Protein AF-A0A2E6Y860-F1 (afdb_monomer)

Radius of gyration: 47.61 Å; Cα contacts (8 Å, |Δi|>4): 2397; chains: 1; bounding box: 131×90×155 Å

Foldseek 3Di:
DPDPDPLDPDAQKDDKDFAPQPFQKDDLDPAKDQDQVQKWKWKFAQPRPDTDTDPQWGKDFPDPPDRIGTIMIGGVDRDGRRMIMMMHTHQDPDDDDDPDDDDDDDPVVVVVVVSSVVVNVVVVVVVVVVVVVPPDDDDDDPPPDDADPAPDPVQQVQFDWDADPVRHTHTHHPPDPVVVVRVFWDWDAPPVNPDTDTDGPVVVVVVVVVVVPPDDDPDPQPDQLEAQEPVRQQAHDHDPPDFKHWYCFHHGRPLPLIFIWGWDDDEDQLWHAHPNRTTTHTDDQEDELRSQPFNLAQPDASQRSVQSQQVVFAHYEYEFGAHEHEELGAHEHFFQHAYEYAAPRREDEDQHYDAALLVQLHANYEHAWDKADWWFFPFKQAFQFQKTFTQCPPDDAFWKKKWWFQDALADPPDSQGATAIAIWTFHADPDRGMTGTPGGHRHMDGVVRRITMMTIRARENAHYERYEYHANADDDWDPRAWHRHYEYASHEHHEYESYEFERGFEEGYEYHQYEAYEAYQYEYDHDDADDPPDDPPDDDPPVNVPTTGHQEHYEYEQHYEQAEYENYEEEEEAEPYEYDYDPDPSNVPADPPDDRGHAAYANYEYELYEYERHLAEHEEYAARYAHYEYYLYEYYYYNAEPYEYAYEHYEYYNYEYEHHQEDYEYEEAYENYYYYQYEYEQYQEDYHYDYAAPHEYAEYAYEPYEYEAHAAAAHEHAPPHYAYPYEYHAYQYEAEQHEHPDAHENAEYYDEEAYYEHENYEYYNYPDYENYEYEAAYAEYEHEAYEYEDDAEHYEHYDHHHAYYEDYYDYDDDHDHDYHDPHPDYDHDDPPDDDPDQDDPDGDDDDDDPDPDDPDDRDDDDPVPDDDDDFDPDPPPDDWTWDFDDDPNFTAWIQTNQRKIFGDHDDPLPTCWTDDVPDIDRSDADDQPDQQRADDQQDWGDDPFWIWGQNHGSGIDIDTDDDD

Nearest PDB structures (foldseek):
  7w1d-assembly1_C  TM=6.823E-01  e=3.992E-18  Klebsiella phage NTUH-K2044-K1-1
  4ru4-assembly1_C  TM=7.202E-01  e=1.756E-15  Pseudomonas phage LKA1
  5w6p-assembly1_A  TM=3.752E-01  e=3.071E-05  Kuttervirus CBA120
  4mxn-assembly2_B  TM=6.311E-01  e=2.311E-02  Parabacteroides merdae ATCC 43184
  4mxn-assembly4_D  TM=6.397E-01  e=6.469E-02  Parabacteroides merdae ATCC 43184

pLDDT: mean 77.45, std 19.47, range [29.36, 98.88]

Solvent-accessible surface area (backbone atoms only — not comparable to full-atom values): 50973 Å² total; per-residue (Å²): 131,80,69,92,75,67,85,71,95,67,72,62,50,55,67,85,37,70,39,82,48,71,60,38,70,49,67,71,42,99,47,68,42,71,52,59,89,38,56,43,40,29,40,30,53,74,85,53,92,59,78,37,82,50,80,64,52,49,59,40,54,79,47,85,87,49,69,71,26,37,32,33,41,31,40,82,55,64,48,57,50,70,20,35,37,31,45,36,61,54,90,80,91,84,76,86,77,84,90,78,82,94,75,78,84,55,63,69,60,51,52,51,52,52,52,52,54,56,50,53,56,52,54,51,49,50,48,52,49,54,54,62,70,66,72,79,81,78,88,85,68,65,95,89,61,88,70,61,75,69,58,54,76,81,67,35,60,93,34,45,84,44,62,48,101,86,68,38,53,39,56,35,57,78,89,38,76,70,50,51,55,64,75,52,45,48,83,39,63,42,101,81,69,79,45,81,40,78,35,41,75,68,55,52,51,50,55,59,55,50,66,75,73,67,79,76,92,76,67,97,79,80,80,79,51,63,27,55,17,47,64,54,44,32,68,34,70,67,60,88,88,59,60,55,39,35,27,46,3,29,89,40,69,73,62,69,10,38,46,45,26,31,65,44,94,53,82,43,81,65,30,45,56,25,63,70,69,49,23,28,26,61,61,57,80,67,42,39,34,21,48,44,63,22,75,37,74,55,80,56,74,19,45,68,15,46,47,50,44,44,67,67,32,37,51,33,36,41,66,72,26,32,34,19,29,44,50,80,64,64,40,67,54,46,53,51,17,34,42,38,38,39,57,86,40,12,30,48,30,34,55,72,35,50,79,39,29,49,79,71,26,42,38,40,33,28,35,76,33,47,72,53,72,76,42,58,40,77,48,65,33,50,52,62,38,36,64,42,40,25,73,35,88,90,64,52,66,71,39,40,31,38,44,34,35,74,47,57,71,39,88,57,91,56,100,80,37,38,24,37,26,47,73,42,34,31,61,40,71,76,47,71,51,27,35,30,39,68,53,57,34,90,53,68,41,39,51,93,38,60,17,26,37,25,45,45,56,52,37,32,49,34,36,41,32,11,40,21,39,33,33,59,41,81,88,72,85,57,89,72,55,38,34,26,34,40,31,33,31,32,24,28,48,37,37,42,31,43,27,35,37,36,24,29,29,28,30,30,35,37,37,29,31,23,41,40,37,38,41,33,48,29,41,35,38,34,89,68,62,74,80,85,74,88,52,97,88,68,82,79,59,71,83,62,76,75,52,86,51,21,53,24,40,34,34,38,16,35,22,18,31,53,32,38,38,32,52,29,37,29,38,26,24,28,17,34,34,30,34,36,66,75,93,64,62,54,65,85,76,42,56,96,84,60,92,63,80,56,12,30,24,29,50,34,37,39,32,54,26,40,26,28,51,11,58,30,27,24,33,33,25,40,66,23,33,32,48,33,37,38,32,48,26,37,16,42,34,23,59,46,11,18,32,30,53,12,24,33,42,34,37,36,34,46,26,38,19,34,48,14,47,18,21,33,30,34,27,52,45,41,21,45,35,38,42,33,48,25,37,25,34,54,16,30,18,44,29,41,33,47,47,40,68,79,37,59,32,38,35,36,40,40,30,54,25,46,35,37,40,19,66,54,18,22,40,34,41,39,34,81,41,30,53,36,80,32,41,41,40,41,32,44,29,38,40,35,39,27,24,24,62,80,86,29,18,46,34,28,41,35,36,41,34,44,36,40,38,43,30,44,28,37,37,34,56,32,50,75,27,31,48,30,35,38,38,39,44,26,45,28,41,39,38,37,58,27,38,51,33,64,57,69,37,63,46,41,43,48,61,54,46,44,77,45,47,43,51,40,65,52,76,55,82,99,61,80,84,59,84,52,63,77,50,86,46,84,53,78,67,64,85,76,91,66,78,91,80,77,79,63,103,82,54,79,88,82,90,76,70,88,75,86,90,66,100,66,79,81,79,89,86,56,98,84,78,67,86,86,86,87,76,72,83,65,97,74,90,65,82,80,46,60,56,71,46,65,57,96,89,41,49,48,38,34,37,44,72,87,70,34,48,40,35,58,47,93,51,96,89,58,34,67,37,42,45,54,92,97,43,76,45,65,65,75,70,46,76,71,91,43,55,65,33,92,43,52,58,74,43,74,36,31,55,98,49,32,43,35,37,16,78,38,74,26,32,45,47,72,44,79,58,73,90,131

Secondary structure (DSSP, 8-state):
---SS----S-SBPPPEE--SS-SEE---SSEES-GGGEEEEEE-TT-SS-EEE-SEEEEESSTT-SSEEEEEEESSPPPTT-EEEEEEPP---------SSS---HHHHHHHHHHHHHHHHHHHHHHHHHHHHTTS-PPPPTT--PPPPPPTTTTTT-EEEE-TTS-EEEEPTTSHHHHHHHT-EEEE-TTSSSEEEE-HHHHHHHHHHTTSSS----S-S---EESSHHHHHHS---TT--EEEES-SSSTTSS---EEEEESS--TT-EE-TTS-EEEE--SSB-GGGGT---BSSS--HHHHHHHHHT-SEEE--SEEEE--SS--EEPPTT-EEE--TTTEEEE-TT-SS-GGGGTS-SEEEE-EE---EEBSS-B-TT--EEEB--TT--TT-EEEEEEEEESS--SSTTSPEEEEEEEEEEEEETTEEEESS--SS-B-GGGT-EEEEEE-EEEEEEESPEEE-----SSSS----EEEEEESEEEEEEES-EEES-SSEEEEEES-EEEEEES-EEE-S----S---TTS---TTTTTS-S-SEEEEEESS-EEEEEES-EEESSSEEEEE----S-SSSSS-TTTTS----EEEEEEES-EEEEESSEEEE-TTSEEEEEEES-EEEEESSEEEE--SEEEEEES-EEES-SEEEEEEES-EEEEEES-EEEEESEEEEEEEPTT--B--EEEES-EEEEESS-SEEEE-TTS-B-SEEEEES-EEES----TT--SEEEES-EEEEEEES-EEE---SSEEEEEES-EEEEEEEEEEEES-SEEEEEES---S-EEEEEEEESSS----EE--S-EEE--SS-------STT----------SSS-------TTS---------SSSSS---EEEEETTEEEEEE-TT--EEES-SSTT--SEEEETTEEE-SS----SSTTSS--TT-EEE-SSEEEEEEETTEEEEEE----

Structure (mmCIF, N/CA/C/O backbone):
data_AF-A0A2E6Y860-F1
#
_entry.id   AF-A0A2E6Y860-F1
#
loop_
_atom_site.group_PDB
_atom_site.id
_atom_site.type_symbol
_atom_site.label_atom_id
_atom_site.label_alt_id
_atom_site.label_comp_id
_atom_site.label_asym_id
_atom_site.label_entity_id
_atom_site.label_seq_id
_atom_site.pdbx_PDB_ins_code
_atom_site.Cartn_x
_atom_site.Cartn_y
_atom_site.Cartn_z
_atom_site.occupancy
_atom_site.B_iso_or_equiv
_atom_site.auth_seq_id
_atom_site.auth_comp_id
_atom_site.auth_asym_id
_atom_site.auth_atom_id
_atom_site.pdbx_PDB_model_num
ATOM 1 N N . MET A 1 1 ? 26.957 -31.199 25.209 1.00 36.88 1 MET A N 1
ATOM 2 C CA . MET A 1 1 ? 26.259 -31.904 24.118 1.00 36.88 1 MET A CA 1
ATOM 3 C C . MET A 1 1 ? 27.244 -32.053 22.981 1.00 36.88 1 MET A C 1
ATOM 5 O O . MET A 1 1 ? 27.663 -31.054 22.415 1.00 36.88 1 MET A O 1
ATOM 9 N N . THR A 1 2 ? 27.710 -33.272 22.738 1.00 39.69 2 THR A N 1
ATOM 10 C CA . THR A 1 2 ? 28.396 -33.634 21.495 1.00 39.69 2 THR A CA 1
ATOM 11 C C . THR A 1 2 ? 27.414 -33.408 20.350 1.00 39.69 2 THR A C 1
ATOM 13 O O . THR A 1 2 ? 26.284 -33.883 20.440 1.00 39.69 2 THR A O 1
ATOM 16 N N . LEU A 1 3 ? 27.805 -32.630 19.336 1.00 44.34 3 LEU A N 1
ATOM 17 C CA . LEU A 1 3 ? 27.002 -32.437 18.123 1.00 44.34 3 LEU A CA 1
ATOM 18 C C . LEU A 1 3 ? 26.562 -33.820 17.608 1.00 44.34 3 LEU A C 1
ATOM 20 O O . LEU A 1 3 ? 27.441 -34.663 17.427 1.00 44.34 3 LEU A O 1
ATOM 24 N N . PRO A 1 4 ? 25.258 -34.083 17.407 1.00 50.28 4 PRO A N 1
ATOM 25 C CA . PRO A 1 4 ? 24.803 -35.382 16.911 1.00 50.28 4 PRO A CA 1
ATOM 26 C C . PRO A 1 4 ? 25.264 -35.637 15.466 1.00 50.28 4 PRO A C 1
ATOM 28 O O . PRO A 1 4 ? 25.471 -36.785 15.090 1.00 50.28 4 PRO A O 1
ATOM 31 N N . TYR A 1 5 ? 25.523 -34.574 14.692 1.00 54.94 5 TYR A N 1
ATOM 32 C CA . TYR A 1 5 ? 25.984 -34.641 13.301 1.00 54.94 5 TYR A CA 1
ATOM 33 C C . TYR A 1 5 ? 27.149 -33.662 13.057 1.00 54.94 5 TYR A C 1
ATOM 35 O O . TYR A 1 5 ? 26.972 -32.620 12.428 1.00 54.94 5 TYR A O 1
ATOM 43 N N . PRO A 1 6 ? 28.354 -33.920 13.596 1.00 53.78 6 PRO A N 1
ATOM 44 C CA . PRO A 1 6 ? 29.487 -33.027 13.395 1.00 53.78 6 PRO A CA 1
ATOM 45 C C . PRO A 1 6 ? 29.866 -33.013 11.910 1.00 53.78 6 PRO A C 1
ATOM 47 O O . PRO A 1 6 ? 30.127 -34.070 11.342 1.00 53.78 6 PRO A O 1
ATOM 50 N N . LEU A 1 7 ? 29.922 -31.825 11.297 1.00 47.38 7 LEU A N 1
ATOM 51 C CA . LEU A 1 7 ? 30.423 -31.632 9.931 1.00 47.38 7 LEU A CA 1
ATOM 52 C C . LEU A 1 7 ? 31.864 -32.174 9.838 1.00 47.38 7 LEU A C 1
ATOM 54 O O . LEU A 1 7 ? 32.784 -31.524 10.353 1.00 47.38 7 LEU A O 1
ATOM 58 N N . PRO A 1 8 ? 32.100 -33.345 9.221 1.00 53.38 8 PRO A N 1
ATOM 59 C CA . PRO A 1 8 ? 33.431 -33.916 9.172 1.00 53.38 8 PRO A CA 1
ATOM 60 C C . PRO A 1 8 ? 34.262 -33.175 8.117 1.00 53.38 8 PRO A C 1
ATOM 62 O O . PRO A 1 8 ? 33.776 -32.836 7.043 1.00 53.38 8 PRO A O 1
ATOM 65 N N . ARG A 1 9 ? 35.538 -32.906 8.418 1.00 50.25 9 ARG A N 1
ATOM 66 C CA . ARG A 1 9 ? 36.489 -32.227 7.509 1.00 50.25 9 ARG A CA 1
ATOM 67 C C . ARG A 1 9 ? 37.052 -33.148 6.410 1.00 50.25 9 ARG A C 1
ATOM 69 O O . ARG A 1 9 ? 38.095 -32.846 5.835 1.00 50.25 9 ARG A O 1
ATOM 76 N N . GLU A 1 10 ? 36.419 -34.288 6.169 1.00 58.78 10 GLU A N 1
ATOM 77 C CA . GLU A 1 10 ? 36.909 -35.331 5.267 1.00 58.78 10 GLU A CA 1
ATOM 78 C C . GLU A 1 10 ? 36.395 -35.150 3.834 1.00 58.78 10 GLU A C 1
ATOM 80 O O . GLU A 1 10 ? 35.356 -34.539 3.589 1.00 58.78 10 GLU A O 1
ATOM 85 N N . THR A 1 11 ? 37.149 -35.656 2.862 1.00 59.09 11 THR A N 1
ATOM 86 C CA . THR A 1 11 ? 36.791 -35.584 1.442 1.00 59.09 11 THR A CA 1
ATOM 87 C C . THR A 1 11 ? 35.692 -36.610 1.141 1.00 59.09 11 THR A C 1
ATOM 89 O O . THR A 1 11 ? 35.906 -37.804 1.335 1.00 59.09 11 THR A O 1
ATOM 92 N N . ARG A 1 12 ? 34.515 -36.174 0.664 1.00 71.81 12 ARG A N 1
ATOM 93 C CA . ARG A 1 12 ? 33.338 -37.037 0.390 1.00 71.81 12 ARG A CA 1
ATOM 94 C C . ARG A 1 12 ? 33.408 -37.731 -0.978 1.00 71.81 12 ARG A C 1
ATOM 96 O O . ARG A 1 12 ? 32.459 -37.734 -1.761 1.00 71.81 12 ARG A O 1
ATOM 103 N N . SER A 1 13 ? 34.580 -38.272 -1.279 1.00 77.19 13 SER A N 1
ATOM 104 C CA . SER A 1 13 ? 34.867 -39.031 -2.491 1.00 77.19 13 SER A CA 1
ATOM 105 C C . SER A 1 13 ? 36.039 -39.963 -2.243 1.00 77.19 13 SER A C 1
ATOM 107 O O . SER A 1 13 ? 36.994 -39.588 -1.558 1.00 77.19 13 SER A O 1
ATOM 109 N N . THR A 1 14 ? 36.037 -41.129 -2.872 1.00 81.38 14 THR A N 1
ATOM 110 C CA . THR A 1 14 ? 37.250 -41.941 -2.964 1.00 81.38 14 THR A CA 1
ATOM 111 C C . THR A 1 14 ? 38.114 -41.459 -4.127 1.00 81.38 14 THR A C 1
ATOM 113 O O . THR A 1 14 ? 37.603 -40.986 -5.139 1.00 81.38 14 THR A O 1
ATOM 116 N N . GLY A 1 15 ? 39.434 -41.631 -4.026 1.00 80.25 15 GLY A N 1
ATOM 117 C CA . GLY A 1 15 ? 40.261 -41.703 -5.235 1.00 80.25 15 GLY A CA 1
ATOM 118 C C . GLY A 1 15 ? 39.976 -43.000 -6.016 1.00 80.25 15 GLY A C 1
ATOM 119 O O . GLY A 1 15 ? 39.279 -43.875 -5.485 1.00 80.25 15 GLY A O 1
ATOM 120 N N . PRO A 1 16 ? 40.545 -43.169 -7.223 1.00 84.44 16 PRO A N 1
ATOM 121 C CA . PRO A 1 16 ? 40.413 -44.396 -8.010 1.00 84.44 16 PRO A CA 1
ATOM 122 C C . PRO A 1 16 ? 40.828 -45.639 -7.213 1.00 84.44 16 PRO A C 1
ATOM 124 O O . PRO A 1 16 ? 41.957 -45.718 -6.727 1.00 84.44 16 PRO A O 1
ATOM 127 N N . GLN A 1 17 ? 39.925 -46.606 -7.080 1.00 86.94 17 GLN A N 1
ATOM 128 C CA . GLN A 1 17 ? 40.164 -47.909 -6.461 1.00 86.94 17 GLN A CA 1
ATOM 129 C C . GLN A 1 17 ? 40.222 -48.979 -7.549 1.00 86.94 17 GLN A C 1
ATOM 131 O O . GLN A 1 17 ? 39.435 -48.948 -8.490 1.00 86.94 17 GLN A O 1
ATOM 136 N N . ALA A 1 18 ? 41.152 -49.925 -7.449 1.00 86.81 18 ALA A N 1
ATOM 137 C CA . ALA A 1 18 ? 41.186 -51.066 -8.360 1.00 86.81 18 ALA A CA 1
ATOM 138 C C . ALA A 1 18 ? 40.175 -52.129 -7.916 1.00 86.81 18 ALA A C 1
ATOM 140 O O . ALA A 1 18 ? 40.042 -52.386 -6.718 1.00 86.81 18 ALA A O 1
ATOM 141 N N . PHE A 1 19 ? 39.507 -52.779 -8.870 1.00 90.06 19 PHE A N 1
ATOM 142 C CA . PHE A 1 19 ? 38.814 -54.031 -8.570 1.00 90.06 19 PHE A CA 1
ATOM 143 C C . PHE A 1 19 ? 39.838 -55.129 -8.255 1.00 90.06 19 PHE A C 1
ATOM 145 O O . PHE A 1 19 ? 40.944 -55.141 -8.793 1.00 90.06 19 PHE A O 1
ATOM 152 N N . ASP A 1 20 ? 39.470 -56.082 -7.405 1.00 86.88 20 ASP A N 1
ATOM 153 C CA . ASP A 1 20 ? 40.316 -57.234 -7.067 1.00 86.88 20 ASP A CA 1
ATOM 154 C C . ASP A 1 20 ? 40.113 -58.427 -8.023 1.00 86.88 20 ASP A C 1
ATOM 156 O O . ASP A 1 20 ? 40.848 -59.412 -7.957 1.00 86.88 20 ASP A O 1
ATOM 160 N N . GLY A 1 21 ? 39.139 -58.339 -8.937 1.00 84.19 21 GLY A N 1
ATOM 161 C CA . GLY A 1 21 ? 38.793 -59.410 -9.869 1.00 84.19 21 GLY A CA 1
ATOM 162 C C . GLY A 1 21 ? 37.971 -60.547 -9.260 1.00 84.19 21 GLY A C 1
ATOM 163 O O . GLY A 1 21 ? 37.793 -61.559 -9.938 1.00 84.19 21 GLY A O 1
ATOM 164 N N . VAL A 1 22 ? 37.504 -60.420 -8.008 1.00 84.88 22 VAL A N 1
ATOM 165 C CA . VAL A 1 22 ? 36.817 -61.502 -7.274 1.00 84.88 22 VAL A CA 1
ATOM 166 C C . VAL A 1 22 ? 35.608 -61.010 -6.466 1.00 84.88 22 VAL A C 1
ATOM 168 O O . VAL A 1 22 ? 34.589 -61.698 -6.431 1.00 84.88 22 VAL A O 1
ATOM 171 N N . SER A 1 23 ? 35.693 -59.846 -5.824 1.00 88.75 23 SER A N 1
ATOM 172 C CA . SER A 1 23 ? 34.652 -59.300 -4.951 1.00 88.75 23 SER A CA 1
ATOM 173 C C . SER A 1 23 ? 33.637 -58.460 -5.725 1.00 88.75 23 SER A C 1
ATOM 175 O O . SER A 1 23 ? 33.956 -57.830 -6.734 1.00 88.75 23 SER A O 1
ATOM 177 N N . VAL A 1 24 ? 32.403 -58.429 -5.218 1.00 90.12 24 VAL A N 1
ATOM 178 C CA . VAL A 1 24 ? 31.334 -57.550 -5.719 1.00 90.12 24 VAL A CA 1
ATOM 179 C C . VAL A 1 24 ? 30.982 -56.430 -4.745 1.00 90.12 24 VAL A C 1
ATOM 181 O O . VAL A 1 24 ? 30.516 -55.390 -5.185 1.00 90.12 24 VAL A O 1
ATOM 184 N N . THR A 1 25 ? 31.242 -56.588 -3.445 1.00 91.75 25 THR A N 1
ATOM 185 C CA . THR A 1 25 ? 30.963 -55.566 -2.424 1.00 91.75 25 THR A CA 1
ATOM 186 C C . THR A 1 25 ? 32.250 -54.917 -1.941 1.00 91.75 25 THR A C 1
ATOM 188 O O . THR A 1 25 ? 33.203 -55.606 -1.582 1.00 91.75 25 THR A O 1
ATOM 191 N N . PHE A 1 26 ? 32.253 -53.589 -1.889 1.00 89.38 26 PHE A N 1
ATOM 192 C CA . PHE A 1 26 ? 33.386 -52.769 -1.491 1.00 89.38 26 PHE A CA 1
ATOM 193 C C . PHE A 1 26 ? 32.947 -51.700 -0.480 1.00 89.38 26 PHE A C 1
ATOM 195 O O . PHE A 1 26 ? 31.856 -51.139 -0.589 1.00 89.38 26 PHE A O 1
ATOM 202 N N . GLY A 1 27 ? 33.801 -51.418 0.505 1.00 87.50 27 GLY A N 1
ATOM 203 C CA . GLY A 1 27 ? 33.514 -50.528 1.636 1.00 87.50 27 GLY A CA 1
ATOM 204 C C . GLY A 1 27 ? 33.646 -51.243 2.996 1.00 87.50 27 GLY A C 1
ATOM 205 O O . GLY A 1 27 ? 34.166 -52.361 3.031 1.00 87.50 27 GLY A O 1
ATOM 206 N N . PRO A 1 28 ? 33.190 -50.628 4.105 1.00 88.06 28 PRO A N 1
ATOM 207 C CA . PRO A 1 28 ? 32.571 -49.304 4.164 1.00 88.06 28 PRO A CA 1
ATOM 208 C C . PRO A 1 28 ? 33.551 -48.184 3.789 1.00 88.06 28 PRO A C 1
ATOM 210 O O . PRO A 1 28 ? 34.741 -48.238 4.105 1.00 88.06 28 PRO A O 1
ATOM 213 N N . PHE A 1 29 ? 33.072 -47.179 3.058 1.00 85.31 29 PHE A N 1
ATOM 214 C CA . PHE A 1 29 ? 33.889 -46.032 2.656 1.00 85.31 29 PHE A CA 1
ATOM 215 C C . PHE A 1 29 ? 34.028 -45.032 3.800 1.00 85.31 29 PHE A C 1
ATOM 217 O O . PHE A 1 29 ? 33.135 -44.894 4.624 1.00 85.31 29 PHE A O 1
ATOM 224 N N . ALA A 1 30 ? 35.145 -44.303 3.838 1.00 78.38 30 ALA A N 1
ATOM 225 C CA . ALA A 1 30 ? 35.510 -43.456 4.975 1.00 78.38 30 ALA A CA 1
ATOM 226 C C . ALA A 1 30 ? 34.605 -42.229 5.201 1.00 78.38 30 ALA A C 1
ATOM 228 O O . ALA A 1 30 ? 34.785 -41.549 6.203 1.00 78.38 30 ALA A O 1
ATOM 229 N N . PHE A 1 31 ? 33.652 -41.938 4.308 1.00 74.62 31 PHE A N 1
ATOM 230 C CA . PHE A 1 31 ? 32.696 -40.842 4.469 1.00 74.62 31 PHE A CA 1
ATOM 231 C C . PHE A 1 31 ? 31.276 -41.378 4.679 1.00 74.62 31 PHE A C 1
ATOM 233 O O . PHE A 1 31 ? 30.880 -42.390 4.099 1.00 74.62 31 PHE A O 1
ATOM 240 N N . ARG A 1 32 ? 30.499 -40.669 5.501 1.00 78.19 32 ARG A N 1
ATOM 241 C CA . ARG A 1 32 ? 29.110 -41.026 5.831 1.00 78.19 32 ARG A CA 1
ATOM 242 C C . ARG A 1 32 ? 28.101 -40.374 4.885 1.00 78.19 32 ARG A C 1
ATOM 244 O O . ARG A 1 32 ? 28.359 -39.309 4.308 1.00 78.19 32 ARG A O 1
ATOM 251 N N . ILE A 1 33 ? 26.931 -40.989 4.753 1.00 77.06 33 ILE A N 1
ATOM 252 C CA . ILE A 1 33 ? 25.824 -40.582 3.885 1.00 77.06 33 ILE A CA 1
ATOM 253 C C . ILE A 1 33 ? 24.498 -40.556 4.654 1.00 77.06 33 ILE A C 1
ATOM 255 O O . ILE A 1 33 ? 24.298 -41.301 5.613 1.00 77.06 33 ILE A O 1
ATOM 259 N N . PHE A 1 34 ? 23.586 -39.681 4.229 1.00 74.25 34 PHE A N 1
ATOM 260 C CA . PHE A 1 34 ? 22.225 -39.624 4.773 1.00 74.25 34 PHE A CA 1
ATOM 261 C C . PHE A 1 34 ? 21.264 -40.530 3.999 1.00 74.25 34 PHE A C 1
ATOM 263 O O . PHE A 1 34 ? 20.412 -41.173 4.610 1.00 74.25 34 PHE A O 1
ATOM 270 N N . ASP A 1 35 ? 21.418 -40.607 2.677 1.00 74.25 35 ASP A N 1
ATOM 271 C CA . ASP A 1 35 ? 20.619 -41.444 1.785 1.00 74.25 35 ASP A CA 1
ATOM 272 C C . ASP A 1 35 ? 21.545 -42.176 0.800 1.00 74.25 35 ASP A C 1
ATOM 274 O O . ASP A 1 35 ? 22.510 -41.609 0.288 1.00 74.25 35 ASP A O 1
ATOM 278 N N . THR A 1 36 ? 21.250 -43.445 0.528 1.00 81.00 36 THR A N 1
ATOM 279 C CA . THR A 1 36 ? 21.927 -44.262 -0.491 1.00 81.00 36 THR A CA 1
ATOM 280 C C . THR A 1 36 ? 21.807 -43.674 -1.900 1.00 81.00 36 THR A C 1
ATOM 282 O O . THR A 1 36 ? 22.687 -43.901 -2.725 1.00 81.00 36 THR A O 1
ATOM 285 N N . ALA A 1 37 ? 20.768 -42.872 -2.166 1.00 75.81 37 ALA A N 1
ATOM 286 C CA . ALA A 1 37 ? 20.574 -42.158 -3.431 1.00 75.81 37 ALA A CA 1
ATOM 287 C C . ALA A 1 37 ? 21.548 -40.976 -3.643 1.00 75.81 37 ALA A C 1
ATOM 289 O O . ALA A 1 37 ? 21.603 -40.412 -4.740 1.00 75.81 37 ALA A O 1
ATOM 290 N N . ASP A 1 38 ? 22.316 -40.605 -2.613 1.00 73.50 38 ASP A N 1
ATOM 291 C CA . ASP A 1 38 ? 23.298 -39.516 -2.658 1.00 73.50 38 ASP A CA 1
ATOM 292 C C . ASP A 1 38 ? 24.702 -40.000 -3.052 1.00 73.50 38 ASP A C 1
ATOM 294 O O . ASP A 1 38 ? 25.668 -39.244 -2.950 1.00 73.50 38 ASP A O 1
ATOM 298 N N . VAL A 1 39 ? 24.841 -41.249 -3.498 1.00 82.31 39 VAL A N 1
ATOM 299 C CA . VAL A 1 39 ? 26.116 -41.847 -3.900 1.00 82.31 39 VAL A CA 1
ATOM 300 C C . VAL A 1 39 ? 26.105 -42.143 -5.396 1.00 82.31 39 VAL A C 1
ATOM 302 O O . VAL A 1 39 ? 25.250 -42.866 -5.892 1.00 82.31 39 VAL A O 1
ATOM 305 N N . ILE A 1 40 ? 27.085 -41.595 -6.110 1.00 84.94 40 ILE A N 1
ATOM 306 C CA . ILE A 1 40 ? 27.407 -41.939 -7.495 1.00 84.94 40 ILE A CA 1
ATOM 307 C C . ILE A 1 40 ? 28.608 -42.871 -7.469 1.00 84.94 40 ILE A C 1
ATOM 309 O O . ILE A 1 40 ? 29.619 -42.582 -6.827 1.00 84.94 40 ILE A O 1
ATOM 313 N N . VAL A 1 41 ? 28.522 -43.967 -8.210 1.00 88.81 41 VAL A N 1
ATOM 314 C CA . VAL A 1 41 ? 29.658 -44.852 -8.441 1.00 88.81 41 VAL A CA 1
ATOM 315 C C . VAL A 1 41 ? 30.050 -44.729 -9.896 1.00 88.81 41 VAL A C 1
ATOM 317 O O . VAL A 1 41 ? 29.219 -44.864 -10.788 1.00 88.81 41 VAL A O 1
ATOM 320 N N . GLN A 1 42 ? 31.326 -44.466 -10.129 1.00 90.62 42 GLN A N 1
ATOM 321 C CA . GLN A 1 42 ? 31.889 -44.425 -11.464 1.00 90.62 42 GLN A CA 1
ATOM 322 C C . GLN A 1 42 ? 32.818 -45.606 -11.670 1.00 90.62 42 GLN A C 1
ATOM 324 O O . GLN A 1 42 ? 33.566 -45.967 -10.763 1.00 90.62 42 GLN A O 1
ATOM 329 N N . VAL A 1 43 ? 32.804 -46.174 -12.870 1.00 88.81 43 VAL A N 1
ATOM 330 C CA . VAL A 1 43 ? 33.697 -47.254 -13.290 1.00 88.81 43 VAL A CA 1
ATOM 331 C C . VAL A 1 43 ? 34.473 -46.820 -14.525 1.00 88.81 43 VAL A C 1
ATOM 333 O O . VAL A 1 43 ? 33.986 -46.059 -15.365 1.00 88.81 43 VAL A O 1
ATOM 336 N N . LYS A 1 44 ? 35.710 -47.300 -14.609 1.00 86.69 44 LYS A N 1
ATOM 337 C CA . LYS A 1 44 ? 36.603 -47.126 -15.746 1.00 86.69 44 LYS A CA 1
ATOM 338 C C . LYS A 1 44 ? 37.290 -48.451 -16.054 1.00 86.69 44 LYS A C 1
ATOM 340 O O . LYS A 1 44 ? 38.096 -48.931 -15.253 1.00 86.69 44 LYS A O 1
ATOM 345 N N . HIS A 1 45 ? 36.977 -49.061 -17.190 1.00 84.19 45 HIS A N 1
ATOM 346 C CA . HIS A 1 45 ? 37.627 -50.287 -17.635 1.00 84.19 45 HIS A CA 1
ATOM 347 C C . HIS A 1 45 ? 38.978 -50.002 -18.298 1.00 84.19 45 HIS A C 1
ATOM 349 O O . HIS A 1 45 ? 39.315 -48.877 -18.671 1.00 84.19 45 HIS A O 1
ATOM 355 N N . SER A 1 46 ? 39.796 -51.045 -18.425 1.00 76.38 46 SER A N 1
ATOM 356 C CA . SER A 1 46 ? 41.095 -50.946 -19.087 1.00 76.38 46 SER A CA 1
ATOM 357 C C . SER A 1 46 ? 40.922 -50.544 -20.552 1.00 76.38 46 SER A C 1
ATOM 359 O O . SER A 1 46 ? 40.356 -51.300 -21.338 1.00 76.38 46 SER A O 1
ATOM 361 N N . GLY A 1 47 ? 41.427 -49.363 -20.908 1.00 72.44 47 GLY A N 1
ATOM 362 C CA . GLY A 1 47 ? 41.285 -48.786 -22.247 1.00 72.44 47 GLY A CA 1
ATOM 363 C C . GLY A 1 47 ? 40.202 -47.712 -22.362 1.00 72.44 47 GLY A C 1
ATOM 364 O O . GLY A 1 47 ? 40.205 -46.988 -23.355 1.00 72.44 47 GLY A O 1
ATOM 365 N N . ASP A 1 48 ? 39.344 -47.539 -21.351 1.00 75.25 48 ASP A N 1
ATOM 366 C CA . ASP A 1 48 ? 38.373 -46.446 -21.341 1.00 75.25 48 ASP A CA 1
ATOM 367 C C . ASP A 1 48 ? 39.101 -45.105 -21.186 1.00 75.25 48 ASP A C 1
ATOM 369 O O . ASP A 1 48 ? 39.996 -44.944 -20.348 1.00 75.25 48 ASP A O 1
ATOM 373 N N . ALA A 1 49 ? 38.725 -44.119 -21.999 1.00 69.88 49 ALA A N 1
ATOM 374 C CA . ALA A 1 49 ? 39.314 -42.783 -21.931 1.00 69.88 49 ALA A CA 1
ATOM 375 C C . ALA A 1 49 ? 38.836 -42.021 -20.681 1.00 69.88 49 ALA A C 1
ATOM 377 O O . ALA A 1 49 ? 39.628 -41.335 -20.028 1.00 69.88 49 ALA A O 1
ATOM 378 N N . GLU A 1 50 ? 37.580 -42.223 -20.280 1.00 79.31 50 GLU A N 1
ATOM 379 C CA . GLU A 1 50 ? 36.884 -41.444 -19.252 1.00 79.31 50 GLU A CA 1
ATOM 380 C C . GLU A 1 50 ? 36.218 -42.338 -18.197 1.00 79.31 50 GLU A C 1
ATOM 382 O O . GLU A 1 50 ? 36.096 -43.547 -18.373 1.00 79.31 50 GLU A O 1
ATOM 387 N N . TRP A 1 51 ? 35.853 -41.738 -17.065 1.00 84.62 51 TRP A N 1
ATOM 388 C CA . TRP A 1 51 ? 35.029 -42.380 -16.043 1.00 84.62 51 TRP A CA 1
ATOM 389 C C . TRP A 1 51 ? 33.567 -42.350 -16.480 1.00 84.62 51 TRP A C 1
ATOM 391 O O . TRP A 1 51 ? 33.105 -41.327 -16.978 1.00 84.62 51 TRP A O 1
ATOM 401 N N . SER A 1 52 ? 32.842 -43.442 -16.258 1.00 83.81 52 SER A N 1
ATOM 402 C CA . SER A 1 52 ? 31.409 -43.525 -16.552 1.00 83.81 52 SER A CA 1
ATOM 403 C C . SER A 1 52 ? 30.618 -43.800 -15.281 1.00 83.81 52 SER A C 1
ATOM 405 O O . SER A 1 52 ? 31.014 -44.656 -14.490 1.00 83.81 52 SER A O 1
ATOM 407 N N . ASP A 1 53 ? 29.522 -43.070 -15.073 1.00 86.25 53 ASP A N 1
ATOM 408 C CA . ASP A 1 53 ? 28.558 -43.369 -14.012 1.00 86.25 53 ASP A CA 1
ATOM 409 C C . ASP A 1 53 ? 27.955 -44.754 -14.276 1.00 86.25 53 ASP A C 1
ATOM 411 O O . ASP A 1 53 ? 27.543 -45.056 -15.399 1.00 86.25 53 ASP A O 1
ATOM 415 N N . THR A 1 54 ? 27.904 -45.602 -13.251 1.00 82.12 54 THR A N 1
ATOM 416 C CA . THR A 1 54 ? 27.238 -46.902 -13.331 1.00 82.12 54 THR A CA 1
ATOM 417 C C . THR A 1 54 ? 26.073 -46.954 -12.355 1.00 82.12 54 THR A C 1
ATOM 419 O O . THR A 1 54 ? 26.220 -46.663 -11.170 1.00 82.12 54 THR A O 1
ATOM 422 N N . GLU A 1 55 ? 24.908 -47.349 -12.861 1.00 77.50 55 GLU A N 1
ATOM 423 C CA . GLU A 1 55 ? 23.738 -47.682 -12.041 1.00 77.50 55 GLU A CA 1
ATOM 424 C C . GLU A 1 55 ? 23.678 -49.182 -11.710 1.00 77.50 55 GLU A C 1
ATOM 426 O O . GLU A 1 55 ? 22.810 -49.605 -10.955 1.00 77.50 55 GLU A O 1
ATOM 431 N N . ALA A 1 56 ? 24.614 -49.991 -12.231 1.00 86.38 56 ALA A N 1
ATOM 432 C CA . ALA A 1 56 ? 24.717 -51.430 -11.962 1.00 86.38 56 ALA A CA 1
ATOM 433 C C . ALA A 1 56 ? 25.366 -51.716 -10.591 1.00 86.38 56 ALA A C 1
ATOM 435 O O . ALA A 1 56 ? 26.319 -52.497 -10.466 1.00 86.38 56 ALA A O 1
ATOM 436 N N . VAL A 1 57 ? 24.911 -50.980 -9.576 1.00 89.06 57 VAL A N 1
ATOM 437 C CA . VAL A 1 57 ? 25.391 -51.018 -8.200 1.00 89.06 57 VAL A CA 1
ATOM 438 C C . VAL A 1 57 ? 24.238 -50.823 -7.223 1.00 89.06 57 VAL A C 1
ATOM 440 O O . VAL A 1 57 ? 23.346 -50.004 -7.425 1.00 89.06 57 VAL A O 1
ATOM 443 N N . THR A 1 58 ? 24.304 -51.515 -6.095 1.00 91.94 58 THR A N 1
ATOM 444 C CA . THR A 1 58 ? 23.469 -51.268 -4.922 1.00 91.94 58 THR A CA 1
ATOM 445 C C . THR A 1 58 ? 24.312 -50.619 -3.831 1.00 91.94 58 THR A C 1
ATOM 447 O O . THR A 1 58 ? 25.318 -51.181 -3.394 1.00 91.94 58 THR A O 1
ATOM 450 N N . VAL A 1 59 ? 23.895 -49.441 -3.368 1.00 90.44 59 VAL A N 1
ATOM 451 C CA . VAL A 1 59 ? 24.506 -48.742 -2.229 1.00 90.44 59 VAL A CA 1
ATOM 452 C C . VAL A 1 59 ? 23.731 -49.106 -0.966 1.00 90.44 59 VAL A C 1
ATOM 454 O O . VAL A 1 59 ? 22.502 -49.120 -0.973 1.00 90.44 59 VAL A O 1
ATOM 457 N N . SER A 1 60 ? 24.421 -49.416 0.128 1.00 90.88 60 SER A N 1
ATOM 458 C CA . SER A 1 60 ? 23.788 -49.766 1.408 1.00 90.88 60 SER A CA 1
ATOM 459 C C . SER A 1 60 ? 24.490 -49.083 2.573 1.00 90.88 60 SER A C 1
ATOM 461 O O . SER A 1 60 ? 25.718 -48.982 2.575 1.00 90.88 60 SER A O 1
ATOM 463 N N . LYS A 1 61 ? 23.709 -48.620 3.555 1.00 89.44 61 LYS A N 1
ATOM 464 C CA . LYS A 1 61 ? 24.235 -48.169 4.850 1.00 89.44 61 LYS A CA 1
ATOM 465 C C . LYS A 1 61 ? 24.738 -49.358 5.665 1.00 89.44 61 LYS A C 1
ATOM 467 O O . LYS A 1 61 ? 24.270 -50.478 5.453 1.00 89.44 61 LYS A O 1
ATOM 472 N N . GLU A 1 62 ? 25.688 -49.114 6.557 1.00 86.38 62 GLU A N 1
ATOM 473 C CA . GLU A 1 62 ? 26.189 -50.130 7.484 1.00 86.38 62 GLU A CA 1
ATOM 474 C C . GLU A 1 62 ? 25.110 -50.495 8.522 1.00 86.38 62 GLU A C 1
ATOM 476 O O . GLU A 1 62 ? 24.868 -51.675 8.771 1.00 86.38 62 GLU A O 1
ATOM 481 N N . ASP A 1 63 ? 24.382 -49.491 9.011 1.00 83.38 63 ASP A N 1
ATOM 482 C CA . ASP A 1 63 ? 23.159 -49.587 9.798 1.00 83.38 63 ASP A CA 1
ATOM 483 C C . ASP A 1 63 ? 22.001 -48.852 9.075 1.00 83.38 63 ASP A C 1
ATOM 485 O O . ASP A 1 63 ? 22.014 -47.621 8.945 1.00 83.38 63 ASP A O 1
ATOM 489 N N . PRO A 1 64 ? 20.982 -49.576 8.568 1.00 77.94 64 PRO A N 1
ATOM 490 C CA . PRO A 1 64 ? 19.832 -48.977 7.888 1.00 77.94 64 PRO A CA 1
ATOM 491 C C . PRO A 1 64 ? 19.015 -48.016 8.760 1.00 77.94 64 PRO A C 1
ATOM 493 O O . PRO A 1 64 ? 18.350 -47.133 8.209 1.00 77.94 64 PRO A O 1
ATOM 496 N N . ASP A 1 65 ? 19.057 -48.188 10.084 1.00 74.69 65 ASP A N 1
ATOM 497 C CA . ASP A 1 65 ? 18.269 -47.410 11.040 1.00 74.69 65 ASP A CA 1
ATOM 498 C C . ASP A 1 65 ? 18.987 -46.113 11.468 1.00 74.69 65 ASP A C 1
ATOM 500 O O . ASP A 1 65 ? 18.354 -45.200 12.009 1.00 74.69 65 ASP A O 1
ATOM 504 N N . GLU A 1 66 ? 20.283 -45.971 11.164 1.00 76.31 66 GLU A N 1
ATOM 505 C CA . GLU A 1 66 ? 21.053 -44.760 11.447 1.00 76.31 66 GLU A CA 1
ATOM 506 C C . GLU A 1 66 ? 20.858 -43.675 10.376 1.00 76.31 66 GLU A C 1
ATOM 508 O O . GLU A 1 66 ? 20.990 -43.864 9.157 1.00 76.31 66 GLU A O 1
ATOM 513 N N . ALA A 1 67 ? 20.554 -42.460 10.841 1.00 70.94 67 ALA A N 1
ATOM 514 C CA . ALA A 1 67 ? 20.243 -41.340 9.957 1.00 70.94 67 ALA A CA 1
ATOM 515 C C . ALA A 1 67 ? 21.464 -40.885 9.139 1.00 70.94 67 ALA A C 1
ATOM 517 O O . ALA A 1 67 ? 21.295 -40.455 7.997 1.00 70.94 67 ALA A O 1
ATOM 518 N N . TYR A 1 68 ? 22.674 -41.002 9.698 1.00 73.50 68 TYR A N 1
ATOM 519 C CA . TYR A 1 68 ? 23.928 -40.572 9.081 1.00 73.50 68 TYR A CA 1
ATOM 520 C C . TYR A 1 68 ? 25.041 -41.593 9.315 1.00 73.50 68 TYR A C 1
ATOM 522 O O . TYR A 1 68 ? 25.639 -41.632 10.392 1.00 73.50 68 TYR A O 1
ATOM 530 N N . ASP A 1 69 ? 25.341 -42.386 8.292 1.00 81.81 69 ASP A N 1
ATOM 531 C CA . ASP A 1 69 ? 26.130 -43.601 8.469 1.00 81.81 69 ASP A CA 1
ATOM 532 C C . ASP A 1 69 ? 27.062 -43.904 7.287 1.00 81.81 69 ASP A C 1
ATOM 534 O O . ASP A 1 69 ? 26.926 -43.319 6.211 1.00 81.81 69 ASP A O 1
ATOM 538 N N . TYR A 1 70 ? 28.055 -44.768 7.490 1.00 86.00 70 TYR A N 1
ATOM 539 C CA . TYR A 1 70 ? 28.953 -45.226 6.434 1.00 86.00 70 TYR A CA 1
ATOM 540 C C . TYR A 1 70 ? 28.209 -46.074 5.401 1.00 86.00 70 TYR A C 1
ATOM 542 O O . TYR A 1 70 ? 27.120 -46.588 5.644 1.00 86.00 70 TYR A O 1
ATOM 550 N N . CYS A 1 71 ? 28.791 -46.199 4.209 1.00 88.00 71 CYS A N 1
ATOM 551 C CA . CYS A 1 71 ? 28.164 -46.947 3.127 1.00 88.00 71 CYS A CA 1
ATOM 552 C C . CYS A 1 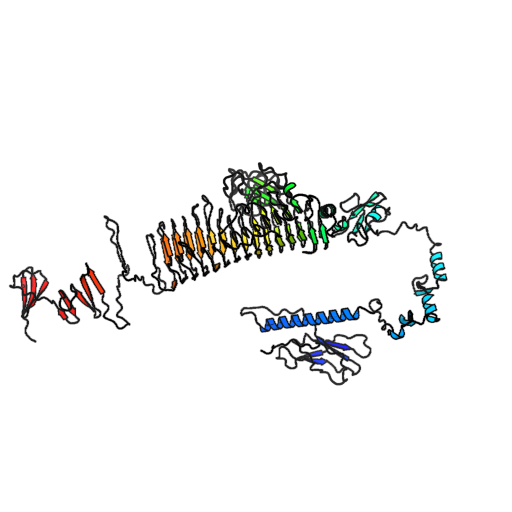71 ? 29.097 -47.957 2.480 1.00 88.00 71 CYS A C 1
ATOM 554 O O . CYS A 1 71 ? 30.313 -47.769 2.421 1.00 88.00 71 CYS A O 1
ATOM 556 N N . THR A 1 72 ? 28.492 -49.011 1.952 1.00 92.56 72 THR A N 1
ATOM 557 C CA . THR A 1 72 ? 29.110 -49.997 1.071 1.00 92.56 72 THR A CA 1
ATOM 558 C C . THR A 1 72 ? 28.467 -49.915 -0.308 1.00 92.56 72 THR A C 1
ATOM 560 O O . THR A 1 72 ? 27.318 -49.493 -0.457 1.00 92.56 72 THR A O 1
ATOM 563 N N . VAL A 1 73 ? 29.222 -50.307 -1.328 1.00 92.31 73 VAL A N 1
ATOM 564 C CA . VAL A 1 73 ? 28.774 -50.388 -2.719 1.00 92.31 73 VAL A CA 1
ATOM 565 C C . VAL A 1 73 ? 28.915 -51.833 -3.161 1.00 92.31 73 VAL A C 1
ATOM 567 O O . VAL A 1 73 ? 30.004 -52.397 -3.081 1.00 92.31 73 VAL A O 1
ATOM 570 N N . THR A 1 74 ? 27.829 -52.421 -3.645 1.00 93.81 74 THR A N 1
ATOM 571 C CA . THR A 1 74 ? 27.804 -53.766 -4.221 1.00 93.81 74 THR A CA 1
ATOM 572 C C . THR A 1 74 ? 27.530 -53.677 -5.711 1.00 93.81 74 THR A C 1
ATOM 574 O O . THR A 1 74 ? 26.476 -53.197 -6.096 1.00 93.81 74 THR A O 1
ATOM 577 N N . PHE A 1 75 ? 28.459 -54.124 -6.547 1.00 92.25 75 PHE A N 1
ATOM 578 C CA . PHE A 1 75 ? 28.304 -54.197 -7.997 1.00 92.25 75 PHE A CA 1
ATOM 579 C C . PHE A 1 75 ? 27.507 -55.438 -8.398 1.00 92.25 75 PHE A C 1
ATOM 581 O O . PHE A 1 75 ? 27.624 -56.492 -7.772 1.00 92.25 75 PHE A O 1
ATOM 588 N N . ASP A 1 76 ? 26.742 -55.341 -9.481 1.00 91.25 76 ASP A N 1
ATOM 589 C CA . ASP A 1 76 ? 25.891 -56.444 -9.947 1.00 91.25 76 ASP A CA 1
ATOM 590 C C . ASP A 1 76 ? 26.690 -57.645 -10.498 1.00 91.25 76 ASP A C 1
ATOM 592 O O . ASP A 1 76 ? 26.148 -58.741 -10.665 1.00 91.25 76 ASP A O 1
ATOM 596 N N . ALA A 1 77 ? 27.988 -57.464 -10.780 1.00 86.69 77 ALA A N 1
ATOM 597 C CA . ALA A 1 77 ? 28.894 -58.511 -11.244 1.00 86.69 77 ALA A CA 1
ATOM 598 C C . ALA A 1 77 ? 30.349 -58.274 -10.798 1.00 86.69 77 ALA A C 1
ATOM 600 O O . ALA A 1 77 ? 30.754 -57.162 -10.463 1.00 86.69 77 ALA A O 1
ATOM 601 N N . VAL A 1 78 ? 31.165 -59.335 -10.834 1.00 87.62 78 VAL A N 1
ATOM 602 C CA . VAL A 1 78 ? 32.615 -59.237 -10.601 1.00 87.62 78 VAL A CA 1
ATOM 603 C C . VAL A 1 78 ? 33.273 -58.534 -11.789 1.00 87.62 78 VAL A C 1
ATOM 605 O O . VAL A 1 78 ? 33.182 -59.008 -12.924 1.00 87.62 78 VAL A O 1
ATOM 608 N N . HIS A 1 79 ? 33.975 -57.432 -11.530 1.00 86.56 79 HIS A N 1
ATOM 609 C CA . HIS A 1 79 ? 34.694 -56.677 -12.557 1.00 86.56 79 HIS A CA 1
ATOM 610 C C . HIS A 1 79 ? 36.185 -57.066 -12.622 1.00 86.56 79 HIS A C 1
ATOM 612 O O . HIS A 1 79 ? 36.780 -57.373 -11.588 1.00 86.56 79 HIS A O 1
ATOM 618 N N . PRO A 1 80 ? 36.831 -57.046 -13.809 1.00 84.12 80 PRO A N 1
ATOM 619 C CA . PRO A 1 80 ? 38.238 -57.426 -13.953 1.00 84.12 80 PRO A CA 1
ATOM 620 C C . PRO A 1 80 ? 39.175 -56.512 -13.157 1.00 84.12 80 PRO A C 1
ATOM 622 O O . PRO A 1 80 ? 38.986 -55.297 -13.162 1.00 84.12 80 PRO A O 1
ATOM 625 N N . ALA A 1 81 ? 40.261 -57.062 -12.601 1.00 85.38 81 ALA A N 1
ATOM 626 C CA . ALA A 1 81 ? 41.264 -56.298 -11.841 1.00 85.38 81 ALA A CA 1
ATOM 627 C C . ALA A 1 81 ? 41.995 -55.202 -12.648 1.00 85.38 81 ALA A C 1
ATOM 629 O O . ALA A 1 81 ? 42.721 -54.378 -12.099 1.00 85.38 81 ALA A O 1
ATOM 630 N N . THR A 1 82 ? 41.813 -55.185 -13.970 1.00 83.75 82 THR A N 1
ATOM 631 C CA . THR A 1 82 ? 42.299 -54.129 -14.866 1.00 83.75 82 THR A CA 1
ATOM 632 C C . THR A 1 82 ? 41.372 -52.909 -14.926 1.00 83.75 82 THR A C 1
ATOM 634 O O . THR A 1 82 ? 41.712 -51.925 -15.579 1.00 83.75 82 THR A O 1
ATOM 637 N N . SER A 1 83 ? 40.209 -52.968 -14.270 1.00 87.19 83 SER A N 1
ATOM 638 C CA . SER A 1 83 ? 39.235 -51.879 -14.165 1.00 87.19 83 SER A CA 1
ATOM 639 C C . SER A 1 83 ? 39.360 -51.175 -12.814 1.00 87.19 83 SER A C 1
ATOM 641 O O . SER A 1 83 ? 39.843 -51.751 -11.835 1.00 87.19 83 SER A O 1
ATOM 643 N N . GLN A 1 84 ? 38.891 -49.935 -12.747 1.00 90.44 84 GLN A N 1
ATOM 644 C CA . GLN A 1 84 ? 38.865 -49.132 -11.531 1.00 90.44 84 GLN A CA 1
ATOM 645 C C . GLN A 1 84 ? 37.458 -48.598 -11.268 1.00 90.44 84 GLN A C 1
ATOM 647 O O . GLN A 1 84 ? 36.677 -48.424 -12.201 1.00 90.44 84 GLN A O 1
ATOM 652 N N . TYR A 1 85 ? 37.148 -48.318 -10.007 1.00 91.69 85 TYR A N 1
ATOM 653 C CA . TYR A 1 85 ? 35.930 -47.633 -9.594 1.00 91.69 85 TYR A CA 1
ATOM 654 C C . TYR A 1 85 ? 36.249 -46.465 -8.656 1.00 91.69 85 TYR A C 1
ATOM 656 O O . TYR A 1 85 ? 37.286 -46.444 -7.992 1.00 91.69 85 TYR A O 1
ATOM 664 N N . GLN A 1 86 ? 35.360 -45.483 -8.587 1.00 90.06 86 GLN A N 1
ATOM 665 C CA . GLN A 1 86 ? 35.390 -44.448 -7.559 1.00 90.06 86 GLN A CA 1
ATOM 666 C C . GLN A 1 86 ? 33.977 -44.133 -7.088 1.00 90.06 86 GLN A C 1
ATOM 668 O O . GLN A 1 86 ? 33.019 -44.243 -7.850 1.00 90.06 86 GLN A O 1
ATOM 673 N N . VAL A 1 87 ? 33.856 -43.759 -5.820 1.00 87.56 87 VAL A N 1
ATOM 674 C CA . VAL A 1 87 ? 32.581 -43.480 -5.163 1.00 87.56 87 VAL A CA 1
ATOM 675 C C . VAL A 1 87 ? 32.555 -42.007 -4.787 1.00 87.56 87 VAL A C 1
ATOM 677 O O . VAL A 1 87 ? 33.460 -41.515 -4.111 1.00 87.56 87 VAL A O 1
ATOM 680 N N . LEU A 1 88 ? 31.539 -41.298 -5.261 1.00 81.00 88 LEU A N 1
ATOM 681 C CA . LEU A 1 88 ? 31.383 -39.852 -5.172 1.00 81.00 88 LEU A CA 1
ATOM 682 C C . LEU A 1 88 ? 30.044 -39.522 -4.510 1.00 81.00 88 LEU A C 1
ATOM 684 O O . LEU A 1 88 ? 29.055 -40.211 -4.735 1.00 81.00 88 LEU A O 1
ATOM 688 N N . ALA A 1 89 ? 29.976 -38.440 -3.740 1.00 72.62 89 ALA A N 1
ATOM 689 C CA . ALA A 1 89 ? 28.694 -37.900 -3.296 1.00 72.62 89 ALA A CA 1
ATOM 690 C C . ALA A 1 89 ? 28.008 -37.087 -4.419 1.00 72.62 89 ALA A C 1
ATOM 692 O O . ALA A 1 89 ? 28.651 -36.278 -5.095 1.00 72.62 89 ALA A O 1
ATOM 693 N N . ARG A 1 90 ? 26.694 -37.263 -4.602 1.00 65.38 90 ARG A N 1
ATOM 694 C CA . ARG A 1 90 ? 25.855 -36.481 -5.524 1.00 65.38 90 ARG A CA 1
ATOM 695 C C . ARG A 1 90 ? 25.427 -35.160 -4.880 1.00 65.38 90 ARG A C 1
ATOM 697 O O . ARG A 1 90 ? 25.101 -35.104 -3.699 1.00 65.38 90 ARG A O 1
ATOM 704 N N . ARG A 1 91 ? 25.373 -34.082 -5.669 1.00 55.06 91 ARG A N 1
ATOM 705 C CA . ARG A 1 91 ? 24.776 -32.799 -5.255 1.00 55.06 91 ARG A CA 1
ATOM 706 C C . ARG A 1 91 ? 23.251 -32.892 -5.265 1.00 55.06 91 ARG A C 1
ATOM 708 O O . ARG A 1 91 ? 22.683 -33.266 -6.285 1.00 55.06 91 ARG A O 1
ATOM 715 N N . LEU A 1 92 ? 22.598 -32.484 -4.176 1.00 49.72 92 LEU A N 1
ATOM 716 C CA . LEU A 1 92 ? 21.140 -32.501 -4.042 1.00 49.72 92 LEU A CA 1
ATOM 717 C C . LEU A 1 92 ? 20.600 -31.071 -3.865 1.00 49.72 92 LEU A C 1
ATOM 719 O O . LEU A 1 92 ? 20.841 -30.442 -2.839 1.00 49.72 92 LEU A O 1
ATOM 723 N N . HIS A 1 93 ? 19.861 -30.558 -4.849 1.00 46.34 93 HIS A N 1
ATOM 724 C CA . HIS A 1 93 ? 18.919 -29.442 -4.656 1.00 46.34 93 HIS A CA 1
ATOM 725 C C . HIS A 1 93 ? 17.466 -29.865 -4.910 1.00 46.34 93 HIS A C 1
ATOM 727 O O . HIS A 1 93 ? 16.557 -29.051 -4.810 1.00 46.34 93 HIS A O 1
ATOM 733 N N . GLU A 1 94 ? 17.218 -31.151 -5.154 1.00 42.69 94 GLU A N 1
ATOM 734 C CA . GLU A 1 94 ? 15.870 -31.674 -5.328 1.00 42.69 94 GLU A CA 1
ATOM 735 C C . GLU A 1 94 ? 15.605 -32.770 -4.306 1.00 42.69 94 GLU A C 1
ATOM 737 O O . GLU A 1 94 ? 15.942 -33.935 -4.511 1.00 42.69 94 GLU A O 1
ATOM 742 N N . ARG A 1 95 ? 15.005 -32.365 -3.180 1.00 45.06 95 ARG A N 1
ATOM 743 C CA . ARG A 1 95 ? 13.882 -33.070 -2.548 1.00 45.06 95 ARG A CA 1
ATOM 744 C C . ARG A 1 95 ? 13.337 -32.276 -1.366 1.00 45.06 95 ARG A C 1
ATOM 746 O O . ARG A 1 95 ? 14.004 -32.076 -0.356 1.00 45.06 95 ARG A O 1
ATOM 753 N N . SER A 1 96 ? 12.085 -31.857 -1.517 1.00 42.66 96 SER A N 1
ATOM 754 C CA . SER A 1 96 ? 11.251 -31.249 -0.488 1.00 42.66 96 SER A CA 1
ATOM 755 C C . SER A 1 96 ? 11.049 -32.210 0.683 1.00 42.66 96 SER A C 1
ATOM 757 O O . SER A 1 96 ? 10.451 -33.276 0.512 1.00 42.66 96 SER A O 1
ATOM 759 N N . MET A 1 97 ? 11.474 -31.821 1.883 1.00 45.31 97 MET A N 1
ATOM 760 C CA . MET A 1 97 ? 10.885 -32.376 3.097 1.00 45.31 97 MET A CA 1
ATOM 761 C C . MET A 1 97 ? 9.550 -31.678 3.356 1.00 45.31 97 MET A C 1
ATOM 763 O O . MET A 1 97 ? 9.457 -30.452 3.355 1.00 45.31 97 MET A O 1
ATOM 767 N N . ALA A 1 98 ? 8.499 -32.480 3.517 1.00 41.22 98 ALA A N 1
ATOM 768 C CA . ALA A 1 98 ? 7.147 -32.014 3.765 1.00 41.22 98 ALA A CA 1
ATOM 769 C C . ALA A 1 98 ? 7.078 -31.231 5.086 1.00 41.22 98 ALA A C 1
ATOM 771 O O . ALA A 1 98 ? 7.120 -31.806 6.172 1.00 41.22 98 ALA A O 1
ATOM 772 N N . LEU A 1 99 ? 6.921 -29.911 4.991 1.00 47.50 99 LEU A N 1
ATOM 773 C CA . LEU A 1 99 ? 6.450 -29.082 6.094 1.00 47.50 99 LEU A CA 1
ATOM 774 C C . LEU A 1 99 ? 4.931 -29.261 6.184 1.00 47.50 99 LEU A C 1
ATOM 776 O O . LEU A 1 99 ? 4.163 -28.534 5.556 1.00 47.50 99 LEU A O 1
ATOM 780 N N . SER A 1 100 ? 4.471 -30.264 6.934 1.00 38.22 100 SER A N 1
ATOM 781 C CA . SER A 1 100 ? 3.043 -30.380 7.225 1.00 38.22 100 SER A CA 1
ATOM 782 C C . SER A 1 100 ? 2.748 -30.810 8.659 1.00 38.22 100 SER A C 1
ATOM 784 O O . SER A 1 100 ? 2.983 -31.952 9.042 1.00 38.22 100 SER A O 1
ATOM 786 N N . ARG A 1 101 ? 2.084 -29.873 9.350 1.00 37.44 101 ARG A N 1
ATOM 787 C CA . ARG A 1 101 ? 1.207 -29.994 10.527 1.00 37.44 101 ARG A CA 1
ATOM 788 C C . ARG A 1 101 ? 1.869 -30.085 11.907 1.00 37.44 101 ARG A C 1
ATOM 790 O O . ARG A 1 101 ? 2.083 -31.150 12.465 1.00 37.44 101 ARG A O 1
ATOM 797 N N . GLY A 1 102 ? 1.953 -28.909 12.529 1.00 43.75 102 GLY A N 1
ATOM 798 C CA . GLY A 1 102 ? 1.132 -28.670 13.716 1.00 43.75 102 GLY A CA 1
ATOM 799 C C . GLY A 1 102 ? 1.716 -29.018 15.078 1.00 43.75 102 GLY A C 1
ATOM 800 O O . GLY A 1 102 ? 0.914 -29.219 15.974 1.00 43.75 102 GLY A O 1
ATOM 801 N N . ASN A 1 103 ? 3.040 -29.064 15.254 1.00 44.88 103 ASN A N 1
ATOM 802 C CA . ASN A 1 103 ? 3.681 -29.012 16.577 1.00 44.88 103 ASN A CA 1
ATOM 803 C C . ASN A 1 103 ? 5.157 -28.583 16.461 1.00 44.88 103 ASN A C 1
ATOM 805 O O . ASN A 1 103 ? 6.050 -29.422 16.463 1.00 44.88 103 ASN A O 1
ATOM 809 N N . GLY A 1 104 ? 5.408 -27.271 16.377 1.00 52.41 104 GLY A N 1
ATOM 810 C CA . GLY A 1 104 ? 6.742 -26.682 16.563 1.00 52.41 104 GLY A CA 1
ATOM 811 C C . GLY A 1 104 ? 7.785 -26.971 15.472 1.00 52.41 104 GLY A C 1
ATOM 812 O O . GLY A 1 104 ? 7.690 -27.911 14.687 1.00 52.41 104 GLY A O 1
ATOM 813 N N . LEU A 1 105 ? 8.801 -26.110 15.413 1.00 52.44 105 LEU A N 1
ATOM 814 C CA . LEU A 1 105 ? 9.975 -26.293 14.563 1.00 52.44 105 LEU A CA 1
ATOM 815 C C . LEU A 1 105 ? 10.785 -27.483 15.112 1.00 52.44 105 LEU A C 1
ATOM 817 O O . LEU A 1 105 ? 11.308 -27.411 16.225 1.00 52.44 105 LEU A O 1
ATOM 821 N N . SER A 1 106 ? 10.882 -28.585 14.365 1.00 62.97 106 SER A N 1
ATOM 822 C CA . SER A 1 106 ? 11.729 -29.716 14.761 1.00 62.97 106 SER A CA 1
ATOM 823 C C . SER A 1 106 ? 13.197 -29.310 14.620 1.00 62.97 106 SER A C 1
ATOM 825 O O . SER A 1 106 ? 13.728 -29.260 13.513 1.00 62.97 106 SER A O 1
ATOM 827 N N . LEU A 1 107 ? 13.852 -28.996 15.742 1.00 55.69 107 LEU A N 1
ATOM 828 C CA . LEU A 1 107 ? 15.286 -28.682 15.800 1.00 55.69 107 LEU A CA 1
ATOM 829 C C . LEU A 1 107 ? 16.162 -29.739 15.091 1.00 55.69 107 LEU A C 1
ATOM 831 O O . LEU A 1 107 ? 17.070 -29.332 14.373 1.00 55.69 107 LEU A O 1
ATOM 835 N N . PRO A 1 108 ? 15.891 -31.058 15.199 1.00 59.22 108 PRO A N 1
ATOM 836 C CA . PRO A 1 108 ? 16.610 -32.071 14.423 1.00 59.22 108 PRO A CA 1
ATOM 837 C C . PRO A 1 108 ? 16.448 -31.941 12.904 1.00 59.22 108 PRO A C 1
ATOM 839 O O . PRO A 1 108 ? 17.416 -32.136 12.175 1.00 59.22 108 PRO A O 1
ATOM 842 N N . GLU A 1 109 ? 15.254 -31.584 12.419 1.00 64.94 109 GLU A N 1
ATOM 843 C CA . GLU A 1 109 ? 15.028 -31.393 10.979 1.00 64.94 109 GLU A CA 1
ATOM 844 C C . GLU A 1 109 ? 15.642 -30.082 10.486 1.00 64.94 109 GLU A C 1
ATOM 846 O O . GLU A 1 109 ? 16.216 -30.042 9.401 1.00 64.94 109 GLU A O 1
ATOM 851 N N . LEU A 1 110 ? 15.609 -29.025 11.304 1.00 63.56 110 LEU A N 1
ATOM 852 C CA . LEU A 1 110 ? 16.315 -27.783 10.996 1.00 63.56 110 LEU A CA 1
ATOM 853 C C . LEU A 1 110 ? 17.833 -28.012 10.926 1.00 63.56 110 LEU A C 1
ATOM 855 O O . LEU A 1 110 ? 18.468 -27.554 9.982 1.00 63.56 110 LEU A O 1
ATOM 859 N N . GLU A 1 111 ? 18.404 -28.753 11.878 1.00 65.62 111 GLU A N 1
ATOM 860 C CA . GLU A 1 111 ? 19.836 -29.083 11.910 1.00 65.62 111 GLU A CA 1
ATOM 861 C C . GLU A 1 111 ? 20.252 -29.975 10.725 1.00 65.62 111 GLU A C 1
ATOM 863 O O . GLU A 1 111 ? 21.341 -29.840 10.158 1.00 65.62 111 GLU A O 1
ATOM 868 N N . LYS A 1 112 ? 19.361 -30.875 10.297 1.00 64.50 112 LYS A N 1
ATOM 869 C CA . LYS A 1 112 ? 19.545 -31.687 9.091 1.00 64.50 112 LYS A CA 1
ATOM 870 C C . LYS A 1 112 ? 19.593 -30.810 7.837 1.00 64.50 112 LYS A C 1
ATOM 872 O O . LYS A 1 112 ? 20.477 -30.996 7.001 1.00 64.50 112 LYS A O 1
ATOM 877 N N . GLU A 1 113 ? 18.698 -29.831 7.717 1.00 64.00 113 GLU A N 1
ATOM 878 C CA . GLU A 1 113 ? 18.688 -28.894 6.587 1.00 64.00 113 GLU A CA 1
ATOM 879 C C . GLU A 1 113 ? 19.891 -27.933 6.593 1.00 64.00 113 GLU A C 1
ATOM 881 O O . GLU A 1 113 ? 20.508 -27.715 5.547 1.00 64.00 113 GLU A O 1
ATOM 886 N N . THR A 1 114 ? 20.320 -27.422 7.751 1.00 64.31 114 THR A N 1
ATOM 887 C CA . THR A 1 114 ? 21.528 -26.577 7.844 1.00 64.31 114 THR A CA 1
ATOM 888 C C . THR A 1 114 ? 22.807 -27.360 7.519 1.00 64.31 114 THR A C 1
ATOM 890 O O . THR A 1 114 ? 23.700 -26.838 6.845 1.00 64.31 114 THR A O 1
ATOM 893 N N . THR A 1 115 ? 22.883 -28.639 7.898 1.00 66.06 115 THR A N 1
ATOM 894 C CA . THR A 1 115 ? 24.014 -29.529 7.570 1.00 66.06 115 THR A CA 1
ATOM 895 C C . THR A 1 115 ? 24.096 -29.832 6.066 1.00 66.06 115 THR A C 1
ATOM 897 O O . THR A 1 115 ? 25.192 -29.849 5.488 1.00 66.06 115 THR A O 1
ATOM 900 N N . LYS A 1 116 ? 22.947 -30.009 5.395 1.00 65.50 116 LYS A N 1
ATOM 901 C CA . LYS A 1 116 ? 22.878 -30.149 3.928 1.00 65.50 116 LYS A CA 1
ATOM 902 C C . LYS A 1 116 ? 23.401 -28.894 3.225 1.00 65.50 116 LYS A C 1
ATOM 904 O O . LYS A 1 116 ? 24.274 -29.002 2.363 1.00 65.50 116 LYS A O 1
ATOM 909 N N . GLN A 1 117 ? 22.953 -27.710 3.649 1.00 63.78 117 GLN A N 1
ATOM 910 C CA . GLN A 1 117 ? 23.424 -26.423 3.114 1.00 63.78 117 GLN A CA 1
ATOM 911 C C . GLN A 1 117 ? 24.945 -26.245 3.291 1.00 63.78 117 GLN A C 1
ATOM 913 O O . GLN A 1 117 ? 25.647 -25.864 2.353 1.00 63.78 117 GLN A O 1
ATOM 918 N N . GLY A 1 118 ? 25.488 -26.611 4.459 1.00 64.69 118 GLY A N 1
ATOM 919 C CA . GLY A 1 118 ? 26.932 -26.583 4.720 1.00 64.69 118 GLY A CA 1
ATOM 920 C C . GLY A 1 118 ? 27.747 -27.510 3.808 1.00 64.69 118 GLY A C 1
ATOM 921 O O . GLY A 1 118 ? 28.842 -27.144 3.379 1.00 64.69 118 GLY A O 1
ATOM 922 N N . THR A 1 119 ? 27.205 -28.680 3.458 1.00 61.47 119 THR A N 1
ATOM 923 C CA . THR A 1 119 ? 27.847 -29.621 2.522 1.00 61.47 119 THR A CA 1
ATOM 924 C C . THR A 1 119 ? 27.891 -29.052 1.101 1.00 61.47 119 THR A C 1
ATOM 926 O O . THR A 1 119 ? 28.935 -29.095 0.450 1.00 61.47 119 THR A O 1
ATOM 929 N N . ILE A 1 120 ? 26.787 -28.468 0.626 1.00 63.28 120 ILE A N 1
ATOM 930 C CA . ILE A 1 120 ? 26.687 -27.895 -0.726 1.00 63.28 120 ILE A CA 1
ATOM 931 C C . ILE A 1 120 ? 27.727 -26.788 -0.930 1.00 63.28 120 ILE A C 1
ATOM 933 O O . ILE A 1 120 ? 28.417 -26.760 -1.951 1.00 63.28 120 ILE A O 1
ATOM 937 N N . LEU A 1 121 ? 27.893 -25.910 0.061 1.00 64.38 121 LEU A N 1
ATOM 938 C CA . LEU A 1 121 ? 28.872 -24.822 0.005 1.00 64.38 121 LEU A CA 1
ATOM 939 C C . LEU A 1 121 ? 30.324 -25.330 -0.047 1.00 64.38 121 LEU A C 1
ATOM 941 O O . LEU A 1 121 ? 31.166 -24.711 -0.702 1.00 64.38 121 LEU A O 1
ATOM 945 N N . GLN A 1 122 ? 30.633 -26.463 0.593 1.00 61.94 122 GLN A N 1
ATOM 946 C CA . GLN A 1 122 ? 31.960 -27.082 0.497 1.00 61.94 122 GLN A CA 1
ATOM 947 C C . GLN A 1 122 ? 32.216 -27.680 -0.893 1.00 61.94 122 GLN A C 1
ATOM 949 O O . GLN A 1 122 ? 33.289 -27.457 -1.456 1.00 61.94 122 GLN A O 1
ATOM 954 N N . GLU A 1 123 ? 31.228 -28.355 -1.486 1.00 63.19 123 GLU A N 1
ATOM 955 C CA . GLU A 1 123 ? 31.341 -28.897 -2.846 1.00 63.19 123 GLU A CA 1
ATOM 956 C C . GLU A 1 123 ? 31.445 -27.788 -3.900 1.00 63.19 123 GLU A C 1
ATOM 958 O O . GLU A 1 123 ? 32.210 -27.911 -4.856 1.00 63.19 123 GLU A O 1
ATOM 963 N N . LEU A 1 124 ? 30.714 -26.681 -3.733 1.00 62.44 124 LEU A N 1
ATOM 964 C CA . LEU A 1 124 ? 30.826 -25.516 -4.614 1.00 62.44 124 LEU A CA 1
ATOM 965 C C . LEU A 1 124 ? 32.232 -24.905 -4.526 1.00 62.44 124 LEU A C 1
ATOM 967 O O . LEU A 1 124 ? 32.838 -24.586 -5.546 1.00 62.44 124 LEU A O 1
ATOM 971 N N . ARG A 1 125 ? 32.795 -24.809 -3.315 1.00 66.19 125 ARG A N 1
ATOM 972 C CA . ARG A 1 125 ? 34.170 -24.339 -3.106 1.00 66.19 125 ARG A CA 1
ATOM 973 C C . ARG A 1 125 ? 35.207 -25.279 -3.721 1.00 66.19 125 ARG A C 1
ATOM 975 O O . ARG A 1 125 ? 36.185 -24.789 -4.285 1.00 66.19 125 ARG A O 1
ATOM 982 N N . ARG A 1 126 ? 35.015 -26.601 -3.637 1.00 67.62 126 ARG A N 1
ATOM 983 C CA . ARG A 1 126 ? 35.869 -27.607 -4.296 1.00 67.62 126 ARG A CA 1
ATOM 984 C C . ARG A 1 126 ? 35.873 -27.416 -5.808 1.00 67.62 126 ARG A C 1
ATOM 986 O O . ARG A 1 126 ? 36.946 -27.362 -6.404 1.00 67.62 126 ARG A O 1
ATOM 993 N N . ASP A 1 127 ? 34.703 -27.277 -6.418 1.00 61.50 127 ASP A N 1
ATOM 994 C CA . ASP A 1 127 ? 34.599 -27.114 -7.868 1.00 61.50 127 ASP A CA 1
ATOM 995 C C . ASP A 1 127 ? 35.143 -25.771 -8.328 1.00 61.50 127 ASP A C 1
ATOM 997 O O . ASP A 1 127 ? 35.863 -25.723 -9.319 1.00 61.50 127 ASP A O 1
ATOM 1001 N N . LEU A 1 128 ? 34.902 -24.704 -7.564 1.00 58.53 128 LEU A N 1
ATOM 1002 C CA . LEU A 1 128 ? 35.504 -23.401 -7.824 1.00 58.53 128 LEU A CA 1
ATOM 1003 C C . LEU A 1 128 ? 37.036 -23.477 -7.737 1.00 58.53 128 LEU A C 1
ATOM 1005 O O . LEU A 1 128 ? 37.728 -22.910 -8.572 1.00 58.53 128 LEU A O 1
ATOM 1009 N N . THR A 1 129 ? 37.577 -24.217 -6.765 1.00 50.75 129 THR A N 1
ATOM 1010 C CA . THR A 1 129 ? 39.027 -24.421 -6.603 1.00 50.75 129 THR A CA 1
ATOM 1011 C C . THR A 1 129 ? 39.593 -25.283 -7.738 1.00 50.75 129 THR A C 1
ATOM 1013 O O . THR A 1 129 ? 40.641 -24.964 -8.289 1.00 50.75 129 THR A O 1
ATOM 1016 N N . THR A 1 130 ? 38.885 -26.332 -8.156 1.00 52.78 130 THR A N 1
ATOM 1017 C CA . THR A 1 130 ? 39.295 -27.216 -9.262 1.00 52.78 130 THR A CA 1
ATOM 1018 C C . THR A 1 130 ? 39.253 -26.480 -10.604 1.00 52.78 130 THR A C 1
ATOM 1020 O O . THR A 1 130 ? 40.192 -26.574 -11.395 1.00 52.78 130 THR A O 1
ATOM 1023 N N . ALA A 1 131 ? 38.221 -25.663 -10.823 1.00 52.72 131 ALA A N 1
ATOM 1024 C CA . ALA A 1 131 ? 38.111 -24.777 -11.972 1.00 52.72 131 ALA A CA 1
ATOM 1025 C C . ALA A 1 131 ? 39.191 -23.681 -11.945 1.00 52.72 131 ALA A C 1
ATOM 1027 O O . ALA A 1 131 ? 39.849 -23.455 -12.953 1.00 52.72 131 ALA A O 1
ATOM 1028 N N . LEU A 1 132 ? 39.472 -23.040 -10.805 1.00 47.19 132 LEU A N 1
ATOM 1029 C CA . LEU A 1 132 ? 40.503 -21.994 -10.748 1.00 47.19 132 LEU A CA 1
ATOM 1030 C C . LEU A 1 132 ? 41.936 -22.527 -10.911 1.00 47.19 132 LEU A C 1
ATOM 1032 O O . LEU A 1 132 ? 42.759 -21.841 -11.514 1.00 47.19 132 LEU A O 1
ATOM 1036 N N . PHE A 1 133 ? 42.263 -23.725 -10.412 1.00 47.38 133 PHE A N 1
ATOM 1037 C CA . PHE A 1 133 ? 43.619 -24.282 -10.541 1.00 47.38 133 PHE A CA 1
ATOM 1038 C C . PHE A 1 133 ? 43.891 -24.938 -11.908 1.00 47.38 133 PHE A C 1
ATOM 1040 O O . PHE A 1 133 ? 45.049 -24.992 -12.325 1.00 47.38 133 PHE A O 1
ATOM 1047 N N . GLY A 1 134 ? 42.859 -25.379 -12.640 1.00 46.94 134 GLY A N 1
ATOM 1048 C CA . GLY A 1 134 ? 42.997 -25.940 -13.992 1.00 46.94 134 GLY A CA 1
ATOM 1049 C C . GLY A 1 134 ? 43.118 -24.902 -15.118 1.00 46.94 134 GLY A C 1
ATOM 1050 O O . GLY A 1 134 ? 43.620 -25.217 -16.194 1.00 46.94 134 GLY A O 1
ATOM 1051 N N . PHE A 1 135 ? 42.703 -23.652 -14.886 1.00 46.19 135 PHE A N 1
ATOM 1052 C CA . PHE A 1 135 ? 42.514 -22.664 -15.958 1.00 46.19 135 PHE A CA 1
ATOM 1053 C C . PHE A 1 135 ? 43.749 -21.837 -16.354 1.00 46.19 135 PHE A C 1
ATOM 1055 O O . PHE A 1 135 ? 43.664 -21.045 -17.292 1.00 46.19 135 PHE A O 1
ATOM 1062 N N . PHE A 1 136 ? 44.910 -22.014 -15.711 1.00 42.47 136 PHE A N 1
ATOM 1063 C CA . PHE A 1 136 ? 46.046 -21.103 -15.925 1.00 42.47 136 PHE A CA 1
ATOM 1064 C C . PHE A 1 136 ? 47.231 -21.623 -16.759 1.00 42.47 136 PHE A C 1
ATOM 1066 O O . PHE A 1 136 ? 48.205 -20.879 -16.879 1.00 42.47 136 PHE A O 1
ATOM 1073 N N . ARG A 1 137 ? 47.223 -22.828 -17.371 1.00 49.72 137 ARG A N 1
ATOM 1074 C CA . ARG A 1 137 ? 48.418 -23.308 -18.128 1.00 49.72 137 ARG A CA 1
ATOM 1075 C C . ARG A 1 137 ? 48.218 -24.233 -19.354 1.00 49.72 137 ARG A C 1
ATOM 1077 O O . ARG A 1 137 ? 49.058 -25.112 -19.539 1.00 49.72 137 ARG A O 1
ATOM 1084 N N . THR A 1 138 ? 47.245 -24.045 -20.253 1.00 52.22 138 THR A N 1
ATOM 1085 C CA . THR A 1 138 ? 47.233 -24.816 -21.530 1.00 52.22 138 THR A CA 1
ATOM 1086 C C . THR A 1 138 ? 46.683 -24.068 -22.753 1.00 52.22 138 THR A C 1
ATOM 1088 O O . THR A 1 138 ? 45.792 -23.228 -22.650 1.00 52.22 138 THR A O 1
ATOM 1091 N N . LEU A 1 139 ? 47.247 -24.396 -23.928 1.00 54.09 139 LEU A N 1
ATOM 1092 C CA . LEU A 1 139 ? 46.685 -24.114 -25.257 1.00 54.09 139 LEU A CA 1
ATOM 1093 C C . LEU A 1 139 ? 45.297 -24.769 -25.376 1.00 54.09 139 LEU A C 1
ATOM 1095 O O . LEU A 1 139 ? 45.145 -25.923 -24.984 1.00 54.09 139 LEU A O 1
ATOM 1099 N N . ARG A 1 140 ? 44.297 -24.055 -25.911 1.00 58.41 140 ARG A N 1
ATOM 1100 C CA . ARG A 1 140 ? 42.936 -24.589 -26.112 1.00 58.41 140 ARG A CA 1
ATOM 1101 C C . ARG A 1 140 ? 42.836 -25.334 -27.448 1.00 58.41 140 ARG A C 1
ATOM 1103 O O . ARG A 1 140 ? 43.180 -24.748 -28.472 1.00 58.41 140 ARG A O 1
ATOM 1110 N N . SER A 1 141 ? 42.315 -26.563 -27.440 1.00 52.22 141 SER A N 1
ATOM 1111 C CA . SER A 1 141 ? 41.800 -27.251 -28.634 1.00 52.22 141 SER A CA 1
ATOM 1112 C C . SER A 1 141 ? 40.266 -27.152 -28.705 1.00 52.22 141 SER A C 1
ATOM 1114 O O . SER A 1 141 ? 39.614 -26.867 -27.693 1.00 52.22 141 SER A O 1
ATOM 1116 N N . PRO A 1 142 ? 39.664 -27.349 -29.891 1.00 50.41 142 PRO A N 1
ATOM 1117 C CA . PRO A 1 142 ? 38.224 -27.536 -30.042 1.00 50.41 142 PRO A CA 1
ATOM 1118 C C . PRO A 1 142 ? 37.702 -28.737 -29.240 1.00 50.41 142 PRO A C 1
ATOM 1120 O O . PRO A 1 142 ? 38.428 -29.684 -28.937 1.00 50.41 142 PRO A O 1
ATOM 1123 N N . PHE A 1 143 ? 36.410 -28.706 -28.917 1.00 37.69 143 PHE A N 1
ATOM 1124 C CA . PHE A 1 143 ? 35.747 -29.738 -28.120 1.00 37.69 143 PHE A CA 1
ATOM 1125 C C . PHE A 1 143 ? 35.873 -31.123 -28.792 1.00 37.69 143 PHE A C 1
ATOM 1127 O O . PHE A 1 143 ? 35.379 -31.311 -29.902 1.00 37.69 143 PHE A O 1
ATOM 1134 N N . GLY A 1 144 ? 36.546 -32.075 -28.129 1.00 53.94 144 GLY A N 1
ATOM 1135 C CA . GLY A 1 144 ? 36.752 -33.452 -28.614 1.00 53.94 144 GLY A CA 1
ATOM 1136 C C . GLY A 1 144 ? 38.183 -33.822 -29.044 1.00 53.94 144 GLY A C 1
ATOM 1137 O O . GLY A 1 144 ? 38.435 -34.995 -29.308 1.00 53.94 144 GLY A O 1
ATOM 1138 N N . GLU A 1 145 ? 39.136 -32.883 -29.081 1.00 50.22 145 GLU A N 1
ATOM 1139 C CA . GLU A 1 145 ? 40.556 -33.190 -29.340 1.00 50.22 145 GLU A CA 1
ATOM 1140 C C . GLU A 1 145 ? 41.357 -33.370 -28.037 1.00 50.22 145 GLU A C 1
ATOM 1142 O O . GLU A 1 145 ? 41.561 -32.415 -27.283 1.00 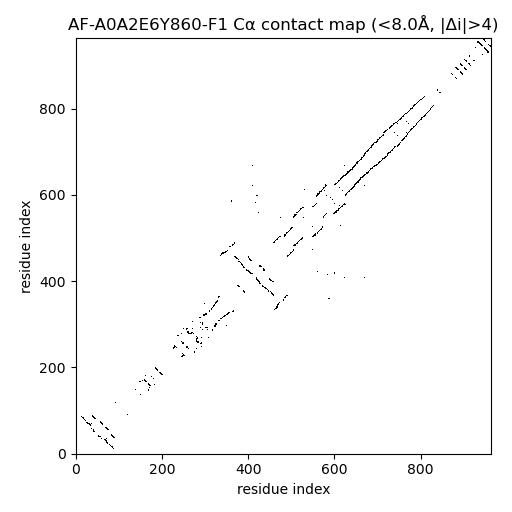50.22 145 GLU A O 1
ATOM 1147 N N . LEU A 1 146 ? 41.868 -34.586 -27.797 1.00 54.84 146 LEU A N 1
ATOM 1148 C CA . LEU A 1 146 ? 42.816 -34.885 -26.717 1.00 54.84 146 LEU A CA 1
ATOM 1149 C C . LEU A 1 146 ? 44.236 -34.454 -27.123 1.00 54.84 146 LEU A C 1
ATOM 1151 O O . LEU A 1 146 ? 44.938 -35.170 -27.840 1.00 54.84 146 LEU A O 1
ATOM 1155 N N . LEU A 1 147 ? 44.672 -33.288 -26.643 1.00 56.25 147 LEU A N 1
ATOM 1156 C CA . LEU A 1 147 ? 46.078 -32.883 -26.697 1.00 56.25 147 LEU A CA 1
ATOM 1157 C C . LEU A 1 147 ? 46.830 -33.454 -25.489 1.00 56.25 147 LEU A C 1
ATOM 1159 O O . LEU A 1 147 ? 46.390 -33.317 -24.346 1.00 56.25 147 LEU A O 1
ATOM 1163 N N . THR A 1 148 ? 47.991 -34.067 -25.719 1.00 63.06 148 THR A N 1
ATOM 1164 C CA . THR A 1 148 ? 48.899 -34.458 -24.638 1.00 63.06 148 THR A CA 1
ATOM 1165 C C . THR A 1 148 ? 49.398 -33.219 -23.882 1.00 63.06 148 THR A C 1
ATOM 1167 O O . THR A 1 148 ? 49.513 -32.144 -24.480 1.00 63.06 148 THR A O 1
ATOM 1170 N N . PRO A 1 149 ? 49.725 -33.331 -22.579 1.00 64.75 149 PRO A N 1
ATOM 1171 C CA . PRO A 1 149 ? 50.244 -32.212 -21.797 1.00 64.75 149 PRO A CA 1
ATOM 1172 C C . PRO A 1 149 ? 51.450 -31.547 -22.472 1.00 64.75 149 PRO A C 1
ATOM 1174 O O . PRO A 1 149 ? 52.343 -32.237 -22.960 1.00 64.75 149 PRO A O 1
ATOM 1177 N N . ILE A 1 150 ? 51.500 -30.207 -22.465 1.00 65.69 150 ILE A N 1
ATOM 1178 C CA . ILE A 1 150 ? 52.651 -29.450 -22.988 1.00 65.69 150 ILE A CA 1
ATOM 1179 C C . ILE A 1 150 ? 53.927 -29.984 -22.313 1.00 65.69 150 ILE A C 1
ATOM 1181 O O . ILE A 1 150 ? 53.925 -30.090 -21.079 1.00 65.69 150 ILE A O 1
ATOM 1185 N N . PRO A 1 151 ? 55.013 -30.257 -23.068 1.00 75.81 151 PRO A N 1
ATOM 1186 C CA . PRO A 1 151 ? 56.253 -30.791 -22.514 1.00 75.81 151 PRO A CA 1
ATOM 1187 C C . PRO A 1 151 ? 56.690 -30.033 -21.252 1.00 75.81 151 PRO A C 1
ATOM 1189 O O . PRO A 1 151 ? 56.557 -28.798 -21.224 1.00 75.81 151 PRO A O 1
ATOM 1192 N N . PRO A 1 152 ? 57.177 -30.727 -20.203 1.00 73.56 152 PRO A N 1
ATOM 1193 C CA . PRO A 1 152 ? 57.572 -30.123 -18.934 1.00 73.56 152 PRO A CA 1
ATOM 1194 C C . PRO A 1 152 ? 58.454 -28.883 -19.101 1.00 73.56 152 PRO A C 1
ATOM 1196 O O . PRO A 1 152 ? 59.196 -28.748 -20.070 1.00 73.56 152 PRO A O 1
ATOM 1199 N N . ALA A 1 153 ? 58.404 -27.961 -18.135 1.00 70.50 153 ALA A N 1
ATOM 1200 C CA . ALA A 1 153 ? 59.111 -26.679 -18.229 1.00 70.50 153 ALA A CA 1
ATOM 1201 C C . ALA A 1 153 ? 60.623 -26.823 -18.503 1.00 70.50 153 ALA A C 1
ATOM 1203 O O . ALA A 1 153 ? 61.183 -25.998 -19.220 1.00 70.50 153 ALA A O 1
ATOM 1204 N N . ALA A 1 154 ? 61.251 -27.884 -17.988 1.00 75.38 154 ALA A N 1
ATOM 1205 C CA . ALA A 1 154 ? 62.652 -28.208 -18.249 1.00 75.38 154 ALA A CA 1
ATOM 1206 C C . ALA A 1 154 ? 62.921 -28.573 -19.722 1.00 75.38 154 ALA A C 1
ATOM 1208 O O . ALA A 1 154 ? 63.961 -28.215 -20.264 1.00 75.38 154 ALA A O 1
ATOM 1209 N N . ASP A 1 155 ? 61.966 -29.217 -20.394 1.00 72.12 155 ASP A N 1
ATOM 1210 C CA . ASP A 1 155 ? 62.139 -29.732 -21.755 1.00 72.12 155 ASP A CA 1
ATOM 1211 C C . ASP A 1 155 ? 61.927 -28.667 -22.833 1.00 72.12 155 ASP A C 1
ATOM 1213 O O . ASP A 1 155 ? 62.404 -28.831 -23.960 1.00 72.12 155 ASP A O 1
ATOM 1217 N N . ARG A 1 156 ? 61.240 -27.573 -22.481 1.00 73.44 156 ARG A N 1
ATOM 1218 C CA . ARG A 1 156 ? 60.961 -26.418 -23.350 1.00 73.44 156 ARG A CA 1
ATOM 1219 C C . ARG A 1 156 ? 61.816 -25.181 -23.061 1.00 73.44 156 ARG A C 1
ATOM 1221 O O . ARG A 1 156 ? 61.617 -24.153 -23.703 1.00 73.44 156 ARG A O 1
ATOM 1228 N N . ALA A 1 157 ? 62.747 -25.254 -22.112 1.00 73.62 157 ALA A N 1
ATOM 1229 C CA . ALA A 1 157 ? 63.712 -24.181 -21.896 1.00 73.62 157 ALA A CA 1
ATOM 1230 C C . ALA A 1 157 ? 64.546 -23.971 -23.176 1.00 73.62 157 ALA A C 1
ATOM 1232 O O . ALA A 1 157 ? 65.063 -24.935 -23.734 1.00 73.62 157 ALA A O 1
ATOM 1233 N N . GLU A 1 158 ? 64.623 -22.725 -23.659 1.00 75.00 158 GLU A N 1
ATOM 1234 C CA . GLU A 1 158 ? 65.355 -22.322 -24.881 1.00 75.00 158 GLU A CA 1
ATOM 1235 C C . GLU A 1 158 ? 64.864 -22.969 -26.198 1.00 75.00 158 GLU A C 1
ATOM 1237 O O . GLU A 1 158 ? 65.559 -22.947 -27.214 1.00 75.00 158 GLU A O 1
ATOM 1242 N N . LYS A 1 159 ? 63.640 -23.513 -26.208 1.00 77.56 159 LYS A N 1
ATOM 1243 C CA . LYS A 1 159 ? 63.016 -24.161 -27.372 1.00 77.56 159 LYS A CA 1
ATOM 1244 C C . LYS A 1 159 ? 61.728 -23.460 -27.806 1.00 77.56 159 LYS A C 1
ATOM 1246 O O . LYS A 1 159 ? 61.108 -22.746 -27.021 1.00 77.56 159 LYS A O 1
ATOM 1251 N N . VAL A 1 160 ? 61.309 -23.679 -29.053 1.00 73.62 160 VAL A N 1
ATOM 1252 C CA . VAL A 1 160 ? 60.007 -23.217 -29.569 1.00 73.62 160 VAL A CA 1
ATOM 1253 C C . VAL A 1 160 ? 58.989 -24.344 -29.424 1.00 73.62 160 VAL A C 1
ATOM 1255 O O . VAL A 1 160 ? 59.311 -25.515 -29.623 1.00 73.62 160 VAL A O 1
ATOM 1258 N N . LEU A 1 161 ? 57.756 -24.006 -29.054 1.00 74.62 161 LEU A N 1
ATOM 1259 C CA . LEU A 1 161 ? 56.662 -24.969 -29.000 1.00 74.62 161 LEU A CA 1
ATOM 1260 C C . LEU A 1 161 ? 56.126 -25.212 -30.419 1.00 74.62 161 LEU A C 1
ATOM 1262 O O . LEU A 1 161 ? 55.669 -24.270 -31.063 1.00 74.62 161 LEU A O 1
ATOM 1266 N N . GLY A 1 162 ? 56.189 -26.456 -30.890 1.00 74.00 162 GLY A N 1
ATOM 1267 C CA . GLY A 1 162 ? 55.636 -26.888 -32.175 1.00 74.00 162 GLY A CA 1
ATOM 1268 C C . GLY A 1 162 ? 54.745 -28.118 -32.015 1.00 74.00 162 GLY A C 1
ATOM 1269 O O . GLY A 1 162 ? 54.545 -28.594 -30.899 1.00 74.00 162 GLY A O 1
ATOM 1270 N N . PHE A 1 163 ? 54.221 -28.640 -33.122 1.00 75.88 163 PHE A N 1
ATOM 1271 C CA . PHE A 1 163 ? 53.414 -29.861 -33.140 1.00 75.88 163 PHE A CA 1
ATOM 1272 C C . PHE A 1 163 ? 54.088 -30.920 -34.010 1.00 75.88 163 PHE A C 1
ATOM 1274 O O . PHE A 1 163 ? 54.645 -30.591 -35.058 1.00 75.88 163 PHE A O 1
ATOM 1281 N N . ASP A 1 164 ? 54.083 -32.174 -33.565 1.00 70.50 164 ASP A N 1
ATOM 1282 C CA . ASP A 1 164 ? 54.624 -33.287 -34.348 1.00 70.50 164 ASP A CA 1
ATOM 1283 C C . ASP A 1 164 ? 53.675 -33.725 -35.483 1.00 70.50 164 ASP A C 1
ATOM 1285 O O . ASP A 1 164 ? 52.595 -33.165 -35.678 1.00 70.50 164 ASP A O 1
ATOM 1289 N N . ALA A 1 165 ? 54.071 -34.747 -36.250 1.00 62.22 165 ALA A N 1
ATOM 1290 C CA . ALA A 1 165 ? 53.278 -35.274 -37.366 1.00 62.22 165 ALA A CA 1
ATOM 1291 C C . ALA A 1 165 ? 51.905 -35.848 -36.947 1.00 62.22 165 ALA A C 1
ATOM 1293 O O . ALA A 1 165 ? 51.049 -36.063 -37.804 1.00 62.22 165 ALA A O 1
ATOM 1294 N N . SER A 1 166 ? 51.694 -36.087 -35.650 1.00 65.81 166 SER A N 1
ATOM 1295 C CA . SER A 1 166 ? 50.422 -36.498 -35.044 1.00 65.81 166 SER A CA 1
ATOM 1296 C C . SER A 1 166 ? 49.648 -35.340 -34.397 1.00 65.81 166 SER A C 1
ATOM 1298 O O . SER A 1 166 ? 48.613 -35.577 -33.777 1.00 65.81 166 SER A O 1
ATOM 1300 N N . GLY A 1 167 ? 50.113 -34.095 -34.548 1.00 67.38 167 GLY A N 1
ATOM 1301 C CA . GLY A 1 167 ? 49.455 -32.901 -34.015 1.00 67.38 167 GLY A CA 1
ATOM 1302 C C . GLY A 1 167 ? 49.648 -32.695 -32.512 1.00 67.38 167 GLY A C 1
ATOM 1303 O O . GLY A 1 167 ? 48.947 -31.876 -31.923 1.00 67.38 167 GLY A O 1
ATOM 1304 N N . GLN A 1 168 ? 50.582 -33.414 -31.877 1.00 76.88 168 GLN A N 1
ATOM 1305 C CA . GLN A 1 168 ? 50.817 -33.322 -30.436 1.00 76.88 168 GLN A CA 1
ATOM 1306 C C . GLN A 1 168 ? 51.890 -32.274 -30.106 1.00 76.88 168 GLN A C 1
ATOM 1308 O O . GLN A 1 168 ? 52.869 -32.148 -30.849 1.00 76.88 168 GLN A O 1
ATOM 1313 N N . PRO A 1 169 ? 51.728 -31.488 -29.021 1.00 75.75 169 PRO A N 1
ATOM 1314 C CA . PRO A 1 169 ? 52.660 -30.421 -28.677 1.00 75.75 169 PRO A CA 1
ATOM 1315 C C . PRO A 1 169 ? 54.027 -30.983 -28.263 1.00 75.75 169 PRO A C 1
ATOM 1317 O O . PRO A 1 169 ? 54.139 -31.751 -27.309 1.00 75.75 169 PRO A O 1
ATOM 1320 N N . VAL A 1 170 ? 55.089 -30.535 -28.932 1.00 81.19 170 VAL A N 1
ATOM 1321 C CA . VAL A 1 170 ? 56.481 -30.938 -28.690 1.00 81.19 170 VAL A CA 1
ATOM 1322 C C . VAL A 1 170 ? 57.403 -29.718 -28.598 1.00 81.19 170 VAL A C 1
ATOM 1324 O O . VAL A 1 170 ? 57.159 -28.672 -29.201 1.00 81.19 170 VAL A O 1
ATOM 1327 N N . ALA A 1 171 ? 58.486 -29.832 -27.828 1.00 81.38 171 ALA A N 1
ATOM 1328 C CA . ALA A 1 171 ? 59.471 -28.763 -27.678 1.00 81.38 171 ALA A CA 1
ATOM 1329 C C . ALA A 1 171 ? 60.583 -28.912 -28.729 1.00 81.38 171 ALA A C 1
ATOM 1331 O O . ALA A 1 171 ? 61.402 -29.830 -28.649 1.00 81.38 171 ALA A O 1
ATOM 1332 N N . MET A 1 172 ? 60.625 -28.002 -29.702 1.00 76.06 172 MET A N 1
ATOM 1333 C CA . MET A 1 172 ? 61.526 -28.052 -30.856 1.00 76.06 172 MET A CA 1
ATOM 1334 C C . MET A 1 172 ? 62.744 -27.138 -30.672 1.00 76.06 172 MET A C 1
ATOM 1336 O O . MET A 1 172 ? 62.622 -25.986 -30.255 1.00 76.06 172 MET A O 1
ATOM 1340 N N . VAL A 1 173 ? 63.937 -27.637 -31.008 1.00 75.44 173 VAL A N 1
ATOM 1341 C CA . VAL A 1 173 ? 65.181 -26.852 -30.939 1.00 75.44 173 VAL A CA 1
ATOM 1342 C C . VAL A 1 173 ? 65.237 -25.861 -32.116 1.00 75.44 173 VAL A C 1
ATOM 1344 O O . VAL A 1 173 ? 65.158 -26.306 -33.268 1.00 75.44 173 VAL A O 1
ATOM 1347 N N . PRO A 1 174 ? 65.395 -24.544 -31.875 1.00 62.22 174 PRO A N 1
ATOM 1348 C CA . PRO A 1 174 ? 65.470 -23.541 -32.936 1.00 62.22 174 PRO A CA 1
ATOM 1349 C C . PRO A 1 174 ? 66.642 -23.813 -33.893 1.00 62.22 174 PRO A C 1
ATOM 1351 O O . PRO A 1 174 ? 67.753 -24.090 -33.447 1.00 62.22 174 PRO A O 1
ATOM 1354 N N . GLY A 1 175 ? 66.405 -23.730 -35.207 1.00 62.75 175 GLY A N 1
ATOM 1355 C CA . GLY A 1 175 ? 67.439 -23.918 -36.240 1.00 62.75 175 GLY A CA 1
ATOM 1356 C C . GLY A 1 175 ? 67.698 -25.369 -36.676 1.00 62.75 175 GLY A C 1
ATOM 1357 O O . GLY A 1 175 ? 68.620 -25.615 -37.450 1.00 62.75 175 GLY A O 1
ATOM 1358 N N . THR A 1 176 ? 66.898 -26.333 -36.210 1.00 68.00 176 THR A N 1
ATOM 1359 C CA . THR A 1 176 ? 66.903 -27.717 -36.721 1.00 68.00 176 THR A CA 1
ATOM 1360 C C . THR A 1 176 ? 65.994 -27.868 -37.949 1.00 68.00 176 THR A C 1
ATOM 1362 O O . THR A 1 176 ? 65.059 -27.088 -38.131 1.00 68.00 176 THR A O 1
ATOM 1365 N N . ALA A 1 177 ? 66.254 -28.873 -38.798 1.00 58.59 177 ALA A N 1
ATOM 1366 C CA . ALA A 1 177 ? 65.504 -29.104 -40.041 1.00 58.59 177 ALA A CA 1
ATOM 1367 C C . ALA A 1 177 ? 63.984 -29.261 -39.817 1.00 58.59 177 ALA A C 1
ATOM 1369 O O . ALA A 1 177 ? 63.196 -28.776 -40.626 1.00 58.59 177 ALA A O 1
ATOM 1370 N N . ASP A 1 178 ? 63.581 -29.849 -38.687 1.00 57.94 178 ASP A N 1
ATOM 1371 C CA . ASP A 1 178 ? 62.173 -30.067 -38.336 1.00 57.94 178 ASP A CA 1
ATOM 1372 C C . ASP A 1 178 ? 61.464 -28.766 -37.908 1.00 57.94 178 ASP A C 1
ATOM 1374 O O . ASP A 1 178 ? 60.322 -28.525 -38.295 1.00 57.94 178 ASP A O 1
ATOM 1378 N N . ALA A 1 179 ? 62.151 -27.872 -37.184 1.00 56.44 179 ALA A N 1
ATOM 1379 C CA . ALA A 1 179 ? 61.611 -26.563 -36.796 1.00 56.44 179 ALA A CA 1
ATOM 1380 C C . ALA A 1 179 ? 61.510 -25.592 -37.991 1.00 56.44 179 ALA A C 1
ATOM 1382 O O . ALA A 1 179 ? 60.600 -24.766 -38.055 1.00 56.44 179 ALA A O 1
ATOM 1383 N N . GLN A 1 180 ? 62.427 -25.715 -38.956 1.00 57.47 180 GLN A N 1
ATOM 1384 C CA . GLN A 1 180 ? 62.440 -24.915 -40.181 1.00 57.47 180 GLN A CA 1
ATOM 1385 C C . GLN A 1 180 ? 61.318 -25.342 -41.150 1.00 57.47 180 GLN A C 1
ATOM 1387 O O . GLN A 1 180 ? 60.659 -24.493 -41.742 1.00 57.47 180 GLN A O 1
ATOM 1392 N N . ALA A 1 181 ? 61.016 -26.643 -41.243 1.00 56.94 181 ALA A N 1
ATOM 1393 C CA . ALA A 1 181 ? 59.940 -27.165 -42.091 1.00 56.94 181 ALA A CA 1
ATOM 1394 C C . ALA A 1 181 ? 58.532 -26.703 -41.658 1.00 56.94 181 ALA A C 1
ATOM 1396 O O . ALA A 1 181 ? 57.694 -26.418 -42.516 1.00 56.94 181 ALA A O 1
ATOM 1397 N N . VAL A 1 182 ? 58.280 -26.579 -40.347 1.00 56.47 182 VAL A N 1
ATOM 1398 C CA . VAL A 1 182 ? 57.003 -26.089 -39.787 1.00 56.47 182 VAL A CA 1
ATOM 1399 C C . VAL A 1 182 ? 56.866 -24.565 -39.914 1.00 56.47 182 VAL A C 1
ATOM 1401 O O . VAL A 1 182 ? 55.766 -24.066 -40.137 1.00 56.47 182 VAL A O 1
ATOM 1404 N N . ALA A 1 183 ? 57.969 -23.813 -39.832 1.00 54.91 183 ALA A N 1
ATOM 1405 C CA . ALA A 1 183 ? 57.965 -22.362 -40.041 1.00 54.91 183 ALA A CA 1
ATOM 1406 C C . ALA A 1 183 ? 57.745 -21.959 -41.518 1.00 54.91 183 ALA A C 1
ATOM 1408 O O . ALA A 1 183 ? 57.240 -20.868 -41.786 1.00 54.91 183 ALA A O 1
ATOM 1409 N N . ASP A 1 184 ? 58.080 -22.844 -42.467 1.00 53.34 184 ASP A N 1
ATOM 1410 C CA . ASP A 1 184 ? 58.075 -22.565 -43.910 1.00 53.34 184 ASP A CA 1
ATOM 1411 C C . ASP A 1 184 ? 56.867 -23.154 -44.682 1.00 53.34 184 ASP A C 1
ATOM 1413 O O . ASP A 1 184 ? 56.827 -23.075 -45.915 1.00 53.34 184 ASP A O 1
ATOM 1417 N N . THR A 1 185 ? 55.848 -23.712 -44.008 1.00 58.62 185 THR A N 1
ATOM 1418 C CA . THR A 1 185 ? 54.639 -24.261 -44.662 1.00 58.62 185 THR A CA 1
ATOM 1419 C C . THR A 1 185 ? 53.328 -23.686 -44.118 1.00 58.62 185 THR A C 1
ATOM 1421 O O . THR A 1 185 ? 53.037 -23.743 -42.929 1.00 58.62 185 THR A O 1
ATOM 1424 N N . TYR A 1 186 ? 52.485 -23.167 -45.021 1.00 59.31 186 TYR A N 1
ATOM 1425 C CA . TYR A 1 186 ? 51.131 -22.706 -44.703 1.00 59.31 186 TYR A CA 1
ATOM 1426 C C . TYR A 1 186 ? 50.106 -23.769 -45.131 1.00 59.31 186 TYR A C 1
ATOM 1428 O O . TYR A 1 186 ? 50.076 -24.133 -46.315 1.00 59.31 186 TYR A O 1
ATOM 1436 N N . PRO A 1 187 ? 49.237 -24.263 -44.232 1.00 57.78 187 PRO A N 1
ATOM 1437 C CA . PRO A 1 187 ? 48.165 -25.171 -44.619 1.00 57.78 187 PRO A CA 1
ATOM 1438 C C . PRO A 1 187 ? 47.090 -24.417 -45.417 1.00 57.78 187 PRO A C 1
ATOM 1440 O O . PRO A 1 187 ? 46.468 -23.475 -44.925 1.00 57.78 187 PRO A O 1
ATOM 1443 N N . ARG A 1 188 ? 46.847 -24.839 -46.664 1.00 65.06 188 ARG A N 1
ATOM 1444 C CA . ARG A 1 188 ? 45.727 -24.367 -47.498 1.00 65.06 188 ARG A CA 1
ATOM 1445 C C . ARG A 1 188 ? 44.944 -25.542 -48.068 1.00 65.06 188 ARG A C 1
ATOM 1447 O O . ARG A 1 188 ? 45.462 -26.640 -48.225 1.00 65.06 188 ARG A O 1
ATOM 1454 N N . ARG A 1 189 ? 43.677 -25.316 -48.398 1.00 64.69 189 ARG A N 1
ATOM 1455 C CA . ARG A 1 189 ? 42.854 -26.295 -49.117 1.00 64.69 189 ARG A CA 1
ATOM 1456 C C . ARG A 1 189 ? 43.325 -26.410 -50.573 1.00 64.69 189 ARG A C 1
ATOM 1458 O O . ARG A 1 189 ? 43.727 -25.415 -51.176 1.00 64.69 189 ARG A O 1
ATOM 1465 N N . ASN A 1 190 ? 43.307 -27.617 -51.140 1.00 63.06 190 ASN A N 1
ATOM 1466 C CA . ASN A 1 190 ? 43.596 -27.831 -52.562 1.00 63.06 190 ASN A CA 1
ATOM 1467 C C . ASN A 1 190 ? 42.539 -27.138 -53.455 1.00 63.06 190 ASN A C 1
ATOM 1469 O O . ASN A 1 190 ? 41.490 -26.714 -52.976 1.00 63.06 190 ASN A O 1
ATOM 1473 N N . ALA A 1 191 ? 42.787 -27.043 -54.766 1.00 55.12 191 ALA A N 1
ATOM 1474 C CA . ALA A 1 191 ? 41.919 -26.316 -55.706 1.00 55.12 191 ALA A CA 1
ATOM 1475 C C . ALA A 1 191 ? 40.460 -26.832 -55.784 1.00 55.12 191 ALA A C 1
ATOM 1477 O O . ALA A 1 191 ? 39.601 -26.137 -56.313 1.00 55.12 191 ALA A O 1
ATOM 1478 N N . GLY A 1 192 ? 40.171 -28.025 -55.247 1.00 59.88 192 GLY A N 1
ATOM 1479 C CA . GLY A 1 192 ? 38.819 -28.591 -55.136 1.00 59.88 192 GLY A CA 1
ATOM 1480 C C . GLY A 1 192 ? 38.210 -28.529 -53.729 1.00 59.88 192 GLY A C 1
ATOM 1481 O O . GLY A 1 192 ? 37.134 -29.074 -53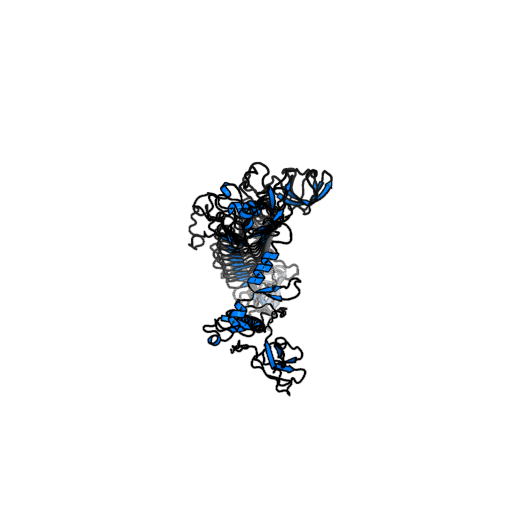.515 1.00 59.88 192 GLY A O 1
ATOM 1482 N N . ASN A 1 193 ? 38.893 -27.911 -52.761 1.00 62.09 193 ASN A N 1
ATOM 1483 C CA . ASN A 1 193 ? 38.526 -27.851 -51.342 1.00 62.09 193 ASN A CA 1
ATOM 1484 C C . ASN A 1 193 ? 38.392 -29.214 -50.620 1.00 62.09 193 ASN A C 1
ATOM 1486 O O . ASN A 1 193 ? 37.851 -29.306 -49.517 1.00 62.09 193 ASN A O 1
ATOM 1490 N N . THR A 1 194 ? 38.913 -30.290 -51.209 1.00 58.44 194 THR A N 1
ATOM 1491 C CA . THR A 1 194 ? 38.709 -31.669 -50.736 1.00 58.44 194 THR A CA 1
ATOM 1492 C C . THR A 1 194 ? 39.781 -32.159 -49.766 1.00 58.44 194 THR A C 1
ATOM 1494 O O . THR A 1 194 ? 39.529 -33.100 -49.021 1.00 58.44 194 THR A O 1
ATOM 1497 N N . ALA A 1 195 ? 40.956 -31.523 -49.731 1.00 56.16 195 ALA A N 1
ATOM 1498 C CA . ALA A 1 195 ? 42.043 -31.887 -48.821 1.00 56.16 195 ALA A CA 1
ATOM 1499 C C . ALA A 1 195 ? 42.895 -30.673 -48.426 1.00 56.16 195 ALA A C 1
ATOM 1501 O O . ALA A 1 195 ? 43.034 -29.724 -49.203 1.00 56.16 195 ALA A O 1
ATOM 1502 N N . TRP A 1 196 ? 43.482 -30.720 -47.229 1.00 55.72 196 TRP A N 1
ATOM 1503 C CA . TRP A 1 196 ? 44.517 -29.783 -46.793 1.00 55.72 196 TRP A CA 1
ATOM 1504 C C . TRP A 1 196 ? 45.863 -30.176 -47.406 1.00 55.72 196 TRP A C 1
ATOM 1506 O O . TRP A 1 196 ? 46.260 -31.337 -47.351 1.00 55.72 196 TRP A O 1
ATOM 1516 N N . VAL A 1 197 ? 46.550 -29.210 -48.004 1.00 66.25 197 VAL A N 1
ATOM 1517 C CA . VAL A 1 197 ? 47.873 -29.362 -48.614 1.00 66.25 197 VAL A CA 1
ATOM 1518 C C . VAL A 1 197 ? 48.815 -28.301 -48.053 1.00 66.25 197 VAL A C 1
ATOM 1520 O O . VAL A 1 197 ? 48.429 -27.147 -47.854 1.00 66.25 197 VAL A O 1
ATOM 1523 N N . ALA A 1 198 ? 50.058 -28.693 -47.784 1.00 62.34 198 ALA A N 1
ATOM 1524 C CA . ALA A 1 198 ? 51.101 -27.772 -47.357 1.00 62.34 198 ALA A CA 1
ATOM 1525 C C . ALA A 1 198 ? 51.631 -27.003 -48.575 1.00 62.34 198 ALA A C 1
ATOM 1527 O O . ALA A 1 198 ? 52.018 -27.621 -49.567 1.00 62.34 198 ALA A O 1
ATOM 1528 N N . LYS A 1 199 ? 51.627 -25.666 -48.511 1.00 62.97 199 LYS A N 1
ATOM 1529 C CA . LYS A 1 199 ? 52.176 -24.795 -49.560 1.00 62.97 199 LYS A CA 1
ATOM 1530 C C . LYS A 1 199 ? 53.275 -23.896 -49.005 1.00 62.97 199 LYS A C 1
ATOM 1532 O O . LYS A 1 199 ? 53.171 -23.384 -47.889 1.00 62.97 199 LYS A O 1
ATOM 1537 N N . THR A 1 200 ? 54.305 -23.672 -49.809 1.00 64.31 200 THR A N 1
ATOM 1538 C CA . THR A 1 200 ? 55.401 -22.744 -49.507 1.00 64.31 200 THR A CA 1
ATOM 1539 C C . THR A 1 200 ? 54.961 -21.279 -49.689 1.00 64.31 200 THR A C 1
ATOM 1541 O O . THR A 1 200 ? 54.022 -20.996 -50.442 1.00 64.31 200 THR A O 1
ATOM 1544 N N . PRO A 1 201 ? 55.663 -20.295 -49.092 1.00 55.44 201 PRO A N 1
ATOM 1545 C CA . PRO A 1 201 ? 55.364 -18.868 -49.276 1.00 55.44 201 PRO A CA 1
ATOM 1546 C C . PRO A 1 201 ? 55.392 -18.396 -50.744 1.00 55.44 201 PRO A C 1
ATOM 1548 O O . PRO A 1 201 ? 54.779 -17.387 -51.100 1.00 55.44 201 PRO A O 1
ATOM 1551 N N . ALA A 1 202 ? 56.128 -19.090 -51.619 1.00 57.72 202 ALA A N 1
ATOM 1552 C CA . ALA A 1 202 ? 56.156 -18.815 -53.055 1.00 57.72 202 ALA A CA 1
ATOM 1553 C C . ALA A 1 202 ? 54.871 -19.293 -53.753 1.00 57.72 202 ALA A C 1
ATOM 1555 O O . ALA A 1 202 ? 54.280 -18.542 -54.525 1.00 57.72 202 ALA A O 1
ATOM 1556 N N . GLU A 1 203 ? 54.386 -20.488 -53.418 1.00 62.97 203 GLU A N 1
ATOM 1557 C CA . GLU A 1 203 ? 53.153 -21.063 -53.973 1.00 62.97 203 GLU A CA 1
ATOM 1558 C C . GLU A 1 203 ? 51.898 -20.335 -53.470 1.00 62.97 203 GLU A C 1
ATOM 1560 O O . GLU A 1 203 ? 50.958 -20.121 -54.231 1.00 62.97 203 GLU A O 1
ATOM 1565 N N . VAL A 1 204 ? 51.905 -19.858 -52.219 1.00 59.97 204 VAL A N 1
ATOM 1566 C CA . VAL A 1 204 ? 50.822 -19.027 -51.663 1.00 59.97 204 VAL A CA 1
ATOM 1567 C C . VAL A 1 204 ? 50.710 -17.680 -52.391 1.00 59.97 204 VAL A C 1
ATOM 1569 O O . VAL A 1 204 ? 49.602 -17.200 -52.629 1.00 59.97 204 VAL A O 1
ATOM 1572 N N . ARG A 1 205 ? 51.836 -17.079 -52.804 1.00 60.78 205 ARG A N 1
ATOM 1573 C CA . ARG A 1 205 ? 51.834 -15.843 -53.610 1.00 60.78 205 ARG A CA 1
ATOM 1574 C C . ARG A 1 205 ? 51.319 -16.065 -55.032 1.00 60.78 205 ARG A C 1
ATOM 1576 O O . ARG A 1 205 ? 50.670 -15.174 -55.570 1.00 60.78 205 ARG A O 1
ATOM 1583 N N . VAL A 1 206 ? 51.551 -17.243 -55.612 1.00 61.88 206 VAL A N 1
ATOM 1584 C CA . VAL A 1 206 ? 50.989 -17.629 -56.917 1.00 61.88 206 VAL A CA 1
ATOM 1585 C C . VAL A 1 206 ? 49.478 -17.869 -56.818 1.00 61.88 206 VAL A C 1
ATOM 1587 O O . VAL A 1 206 ? 48.748 -17.385 -57.674 1.00 61.88 206 VAL A O 1
ATOM 1590 N N . ASP A 1 207 ? 48.980 -18.504 -55.751 1.00 60.03 207 ASP A N 1
ATOM 1591 C CA . ASP A 1 207 ? 47.532 -18.662 -55.512 1.00 60.03 207 ASP A CA 1
ATOM 1592 C C . ASP A 1 207 ? 46.817 -17.314 -55.306 1.00 60.03 207 ASP A C 1
ATOM 1594 O O . ASP A 1 207 ? 45.721 -17.098 -55.820 1.00 60.03 207 ASP A O 1
ATOM 1598 N N . ILE A 1 208 ? 47.432 -16.397 -54.549 1.00 55.09 208 ILE A N 1
ATOM 1599 C CA . ILE A 1 208 ? 46.909 -15.038 -54.332 1.00 55.09 208 ILE A CA 1
ATOM 1600 C C . ILE A 1 208 ? 46.948 -14.226 -55.639 1.00 55.09 208 ILE A C 1
ATOM 1602 O O . ILE A 1 208 ? 46.012 -13.481 -55.920 1.00 55.09 208 ILE A O 1
ATOM 1606 N N . GLY A 1 209 ? 47.984 -14.403 -56.467 1.00 53.03 209 GLY A N 1
ATOM 1607 C CA . GLY A 1 209 ? 48.093 -13.782 -57.794 1.00 53.03 209 GLY A CA 1
ATOM 1608 C C . GLY A 1 209 ? 47.199 -14.412 -58.874 1.00 53.03 209 GLY A C 1
ATOM 1609 O O . GLY A 1 209 ? 46.876 -13.763 -59.865 1.00 53.03 209 GLY A O 1
ATOM 1610 N N . ALA A 1 210 ? 46.752 -15.657 -58.695 1.00 47.03 210 ALA A N 1
ATOM 1611 C CA . ALA A 1 210 ? 45.814 -16.316 -59.604 1.00 47.03 210 ALA A CA 1
ATOM 1612 C C . ALA A 1 210 ? 44.354 -15.885 -59.353 1.00 47.03 210 ALA A C 1
ATOM 1614 O O . ALA A 1 210 ? 43.563 -15.831 -60.292 1.00 47.03 210 ALA A O 1
ATOM 1615 N N . LEU A 1 211 ? 44.006 -15.482 -58.123 1.00 43.25 211 LEU A N 1
ATOM 1616 C CA . LEU A 1 211 ? 42.707 -14.868 -57.805 1.00 43.25 211 LEU A CA 1
ATOM 1617 C C . LEU A 1 211 ? 42.545 -13.439 -58.353 1.00 43.25 211 LEU A C 1
ATOM 1619 O O . LEU A 1 211 ? 41.421 -12.960 -58.455 1.00 43.25 211 LEU A O 1
ATOM 1623 N N . SER A 1 212 ? 43.628 -12.762 -58.751 1.00 42.72 212 SER A N 1
ATOM 1624 C CA . SER A 1 212 ? 43.561 -11.420 -59.349 1.00 42.72 212 SER A CA 1
ATOM 1625 C C . SER A 1 212 ? 43.470 -11.411 -60.882 1.00 42.72 212 SER A C 1
ATOM 1627 O O . SER A 1 212 ? 43.406 -10.336 -61.475 1.00 42.72 212 SER A O 1
ATOM 1629 N N . SER A 1 213 ? 43.436 -12.576 -61.546 1.00 42.09 213 SER A N 1
ATOM 1630 C CA . SER A 1 213 ? 43.431 -12.661 -63.019 1.00 42.09 213 SER A CA 1
ATOM 1631 C C . SER A 1 213 ? 42.309 -13.506 -63.640 1.00 42.09 213 SER A C 1
ATOM 1633 O O . SER A 1 213 ? 42.246 -13.616 -64.864 1.00 42.09 213 SER A O 1
ATOM 1635 N N . ALA A 1 214 ? 41.356 -14.015 -62.851 1.00 39.00 214 ALA A N 1
ATOM 1636 C CA . ALA A 1 214 ? 40.174 -14.699 -63.378 1.00 39.00 214 ALA A CA 1
ATOM 1637 C C . ALA A 1 214 ? 38.886 -14.286 -62.642 1.00 39.00 214 ALA A C 1
ATOM 1639 O O . ALA A 1 214 ? 38.442 -14.959 -61.719 1.00 39.00 214 ALA A O 1
ATOM 1640 N N . GLY A 1 215 ? 38.267 -13.193 -63.107 1.00 34.69 215 GLY A N 1
ATOM 1641 C CA . GLY A 1 215 ? 36.864 -12.864 -62.830 1.00 34.69 215 GLY A CA 1
ATOM 1642 C C . GLY A 1 215 ? 36.635 -11.499 -62.182 1.00 34.69 215 GLY A C 1
ATOM 1643 O O . GLY A 1 215 ? 36.699 -11.398 -60.971 1.00 34.69 215 GLY A O 1
ATOM 1644 N N . GLY A 1 216 ? 36.319 -10.493 -63.011 1.00 35.78 216 GLY A N 1
ATOM 1645 C CA . GLY A 1 216 ? 35.519 -9.299 -62.690 1.00 35.78 216 GLY A CA 1
ATOM 1646 C C . GLY A 1 216 ? 35.933 -8.445 -61.485 1.00 35.78 216 GLY A C 1
ATOM 1647 O O . GLY A 1 216 ? 35.829 -8.868 -60.346 1.00 35.78 216 GLY A O 1
ATOM 1648 N N . ALA A 1 217 ? 36.309 -7.192 -61.745 1.00 35.94 217 ALA A N 1
ATOM 1649 C CA . ALA A 1 217 ? 36.571 -6.161 -60.742 1.00 35.94 217 ALA A CA 1
ATOM 1650 C C . ALA A 1 217 ? 35.626 -6.218 -59.520 1.00 35.94 217 ALA A C 1
ATOM 1652 O O . ALA A 1 217 ? 34.484 -5.769 -59.584 1.00 35.94 217 ALA A O 1
ATOM 1653 N N . VAL A 1 218 ? 36.134 -6.709 -58.388 1.00 38.12 218 VAL A N 1
ATOM 1654 C CA . VAL A 1 218 ? 35.584 -6.396 -57.070 1.00 38.12 218 VAL A CA 1
ATOM 1655 C C . VAL A 1 218 ? 36.314 -5.147 -56.604 1.00 38.12 218 VAL A C 1
ATOM 1657 O O . VAL A 1 218 ? 37.409 -5.200 -56.050 1.00 38.12 218 VAL A O 1
ATOM 1660 N N . THR A 1 219 ? 35.724 -3.991 -56.889 1.00 38.28 219 THR A N 1
ATOM 1661 C CA . THR A 1 219 ? 36.010 -2.780 -56.122 1.00 38.28 219 THR A CA 1
ATOM 1662 C C . THR A 1 219 ? 35.692 -3.075 -54.659 1.00 38.28 219 THR A C 1
ATOM 1664 O O . THR A 1 219 ? 34.672 -3.699 -54.371 1.00 38.28 219 THR A O 1
ATOM 1667 N N . THR A 1 220 ? 36.530 -2.613 -53.739 1.00 40.16 220 THR A N 1
ATOM 1668 C CA . THR A 1 220 ? 36.427 -2.700 -52.267 1.00 40.16 220 THR A CA 1
ATOM 1669 C C . THR A 1 220 ? 35.170 -2.044 -51.656 1.00 40.16 220 THR A C 1
ATOM 1671 O O . THR A 1 220 ? 35.171 -1.653 -50.499 1.00 40.16 220 THR A O 1
ATOM 1674 N N . ALA A 1 221 ? 34.079 -1.930 -52.411 1.00 39.59 221 ALA A N 1
ATOM 1675 C CA . ALA A 1 221 ? 32.862 -1.207 -52.067 1.00 39.59 221 ALA A CA 1
ATOM 1676 C C . ALA A 1 221 ? 31.680 -2.111 -51.653 1.00 39.59 221 ALA A C 1
ATOM 1678 O O . ALA A 1 221 ? 30.562 -1.617 -51.599 1.00 39.59 221 ALA A O 1
ATOM 1679 N N . ASN A 1 222 ? 31.872 -3.417 -51.409 1.00 42.50 222 ASN A N 1
ATOM 1680 C CA . ASN A 1 222 ? 30.735 -4.355 -51.390 1.00 42.50 222 ASN A CA 1
ATOM 1681 C C . ASN A 1 222 ? 30.622 -5.355 -50.221 1.00 42.50 222 ASN A C 1
ATOM 1683 O O . ASN A 1 222 ? 29.933 -6.352 -50.399 1.00 42.50 222 ASN A O 1
ATOM 1687 N N . LEU A 1 223 ? 31.230 -5.133 -49.042 1.00 47.03 223 LEU A N 1
ATOM 1688 C CA . LEU A 1 223 ? 31.054 -6.052 -47.889 1.00 47.03 223 LEU A CA 1
ATOM 1689 C C . LEU A 1 223 ? 31.107 -5.424 -46.475 1.00 47.03 223 LEU A C 1
ATOM 1691 O O . LEU A 1 223 ? 31.198 -6.168 -45.505 1.00 47.03 223 LEU A O 1
ATOM 1695 N N . ALA A 1 224 ? 31.045 -4.100 -46.302 1.00 55.53 224 ALA A N 1
ATOM 1696 C CA . ALA A 1 224 ? 30.921 -3.533 -44.952 1.00 55.53 224 ALA A CA 1
ATOM 1697 C C . ALA A 1 224 ? 29.433 -3.437 -44.569 1.00 55.53 224 ALA A C 1
ATOM 1699 O O . ALA A 1 224 ? 28.799 -2.417 -44.813 1.00 55.53 224 ALA A O 1
ATOM 1700 N N . SER A 1 225 ? 28.849 -4.522 -44.048 1.00 66.56 225 SER A N 1
ATOM 1701 C CA . SER A 1 225 ? 27.563 -4.455 -43.326 1.00 66.56 225 SER A CA 1
ATOM 1702 C C . SER A 1 225 ? 27.735 -3.964 -41.889 1.00 66.56 225 SER A C 1
ATOM 1704 O O . SER A 1 225 ? 26.745 -3.631 -41.239 1.00 66.56 225 SER A O 1
ATOM 1706 N N . ASP A 1 226 ? 28.983 -3.928 -41.420 1.00 87.81 226 ASP A N 1
ATOM 1707 C CA . ASP A 1 226 ? 29.359 -3.666 -40.042 1.00 87.81 226 ASP A CA 1
ATOM 1708 C C . ASP A 1 226 ? 30.259 -2.423 -40.006 1.00 87.81 226 ASP A C 1
ATOM 1710 O O . ASP A 1 226 ? 31.206 -2.303 -40.790 1.00 87.81 226 ASP A O 1
ATOM 1714 N N . TYR A 1 227 ? 29.942 -1.504 -39.101 1.00 91.94 227 TYR A N 1
ATOM 1715 C CA . TYR A 1 227 ? 30.630 -0.237 -38.884 1.00 91.94 227 TYR A CA 1
ATOM 1716 C C . TYR A 1 227 ? 31.128 -0.165 -37.442 1.00 91.94 227 TYR A C 1
ATOM 1718 O O . TYR A 1 227 ? 30.469 -0.662 -36.529 1.00 91.94 227 TYR A O 1
ATOM 1726 N N . ASP A 1 228 ? 32.272 0.472 -37.217 1.00 92.75 228 ASP A N 1
ATOM 1727 C CA . ASP A 1 228 ? 32.831 0.607 -35.870 1.00 92.75 228 ASP A CA 1
ATOM 1728 C C . ASP A 1 228 ? 31.934 1.493 -34.986 1.00 92.75 228 ASP A C 1
ATOM 1730 O O . ASP A 1 228 ? 31.630 1.128 -33.848 1.00 92.75 228 ASP A O 1
ATOM 1734 N N . THR A 1 229 ? 31.447 2.616 -35.526 1.00 95.50 229 THR A N 1
ATOM 1735 C CA . THR A 1 229 ? 30.594 3.586 -34.816 1.00 95.50 229 THR A CA 1
ATOM 1736 C C . THR A 1 229 ? 29.404 4.063 -35.656 1.00 95.50 229 THR A C 1
ATOM 1738 O O . THR A 1 229 ? 29.362 3.869 -36.876 1.00 95.50 229 THR A O 1
ATOM 1741 N N . LEU A 1 230 ? 28.441 4.748 -35.025 1.00 95.06 230 LEU A N 1
ATOM 1742 C CA . LEU A 1 230 ? 27.340 5.405 -35.739 1.00 95.06 230 LEU A CA 1
ATOM 1743 C C . LEU A 1 230 ? 27.854 6.492 -36.697 1.00 95.06 230 LEU A C 1
ATOM 1745 O O . LEU A 1 230 ? 27.344 6.635 -37.806 1.00 95.06 230 LEU A O 1
ATOM 1749 N N . ALA A 1 231 ? 28.900 7.224 -36.303 1.00 95.69 231 ALA A N 1
ATOM 1750 C CA . ALA A 1 231 ? 29.521 8.239 -37.151 1.00 95.69 231 ALA A CA 1
ATOM 1751 C C . ALA A 1 231 ? 30.128 7.634 -38.431 1.00 95.69 231 ALA A C 1
ATOM 1753 O O . ALA A 1 231 ? 29.985 8.218 -39.508 1.00 95.69 231 ALA A O 1
ATOM 1754 N N . ASP A 1 232 ? 30.741 6.449 -38.335 1.00 93.50 232 ASP A N 1
ATOM 1755 C CA . ASP A 1 232 ? 31.277 5.729 -39.498 1.00 93.50 232 ASP A CA 1
ATOM 1756 C C . ASP A 1 232 ? 30.159 5.278 -40.444 1.00 93.50 232 ASP A C 1
ATOM 1758 O O . ASP A 1 232 ? 30.289 5.403 -41.664 1.00 93.50 232 ASP A O 1
ATOM 1762 N N . ALA A 1 233 ? 29.037 4.809 -39.890 1.00 93.06 233 ALA A N 1
ATOM 1763 C CA . ALA A 1 233 ? 27.870 4.409 -40.669 1.00 93.06 233 ALA A CA 1
ATOM 1764 C C . ALA A 1 233 ? 27.202 5.606 -41.377 1.00 93.06 233 ALA A C 1
ATOM 1766 O O . ALA A 1 233 ? 26.819 5.499 -42.543 1.00 93.06 233 ALA A O 1
ATOM 1767 N N . ILE A 1 234 ? 27.124 6.769 -40.716 1.00 95.62 234 ILE A N 1
ATOM 1768 C CA . ILE A 1 234 ? 26.631 8.026 -41.307 1.00 95.62 234 ILE A CA 1
ATOM 1769 C C . ILE A 1 234 ? 27.535 8.481 -42.462 1.00 95.62 234 ILE A C 1
ATOM 1771 O O . ILE A 1 234 ? 27.046 8.885 -43.517 1.00 95.62 234 ILE A O 1
ATOM 1775 N N . ALA A 1 235 ? 28.857 8.409 -42.288 1.00 93.31 235 ALA A N 1
ATOM 1776 C CA . ALA A 1 235 ? 29.822 8.853 -43.292 1.00 93.31 235 ALA A CA 1
ATOM 1777 C C . ALA A 1 235 ? 29.943 7.902 -44.500 1.00 93.31 235 ALA A C 1
ATOM 1779 O O . ALA A 1 235 ? 30.470 8.297 -45.546 1.00 93.31 235 ALA A O 1
ATOM 1780 N N . ALA A 1 236 ? 29.467 6.661 -44.380 1.00 88.81 236 ALA A N 1
ATOM 1781 C CA . ALA A 1 236 ? 29.588 5.653 -45.422 1.00 88.81 236 ALA A CA 1
ATOM 1782 C C . ALA A 1 236 ? 28.455 5.733 -46.467 1.00 88.81 236 ALA A C 1
ATOM 1784 O O . ALA A 1 236 ? 27.284 5.846 -46.108 1.00 88.81 236 ALA A O 1
ATOM 1785 N N . PRO A 1 237 ? 28.752 5.610 -47.775 1.00 88.75 237 PRO A N 1
ATOM 1786 C CA . PRO A 1 237 ? 27.734 5.317 -48.780 1.00 88.75 237 PRO A CA 1
ATOM 1787 C C . PRO A 1 237 ? 27.364 3.828 -48.714 1.00 88.75 237 PRO A C 1
ATOM 1789 O O . PRO A 1 237 ? 28.197 2.966 -49.010 1.00 88.75 237 PRO A O 1
ATOM 1792 N N . VAL A 1 238 ? 26.125 3.507 -48.335 1.00 88.44 238 VAL A N 1
ATOM 1793 C CA . VAL A 1 238 ? 25.690 2.112 -48.164 1.00 88.44 238 VAL A CA 1
ATOM 1794 C C . VAL A 1 238 ? 25.083 1.570 -49.466 1.00 88.44 238 VAL A C 1
ATOM 1796 O O . VAL A 1 238 ? 24.155 2.170 -50.003 1.00 88.44 238 VAL A O 1
ATOM 1799 N N . PRO A 1 239 ? 25.526 0.417 -50.002 1.00 85.38 239 PRO A N 1
ATOM 1800 C CA . PRO A 1 239 ? 24.965 -0.127 -51.236 1.00 85.38 239 PRO A CA 1
ATOM 1801 C C . PRO A 1 239 ? 23.441 -0.315 -51.174 1.00 85.38 239 PRO A C 1
ATOM 1803 O O . PRO A 1 239 ? 22.912 -0.869 -50.211 1.00 85.38 239 PRO A O 1
ATOM 1806 N N . ALA A 1 240 ? 22.728 0.063 -52.242 1.00 83.94 240 ALA A N 1
ATOM 1807 C CA . ALA A 1 240 ? 21.261 -0.019 -52.315 1.00 83.94 240 ALA A CA 1
ATOM 1808 C C . ALA A 1 240 ? 20.692 -1.441 -52.109 1.00 83.94 240 ALA A C 1
ATOM 1810 O O . ALA A 1 240 ? 19.533 -1.590 -51.737 1.00 83.94 240 ALA A O 1
ATOM 1811 N N . ALA A 1 241 ? 21.499 -2.485 -52.339 1.00 85.44 241 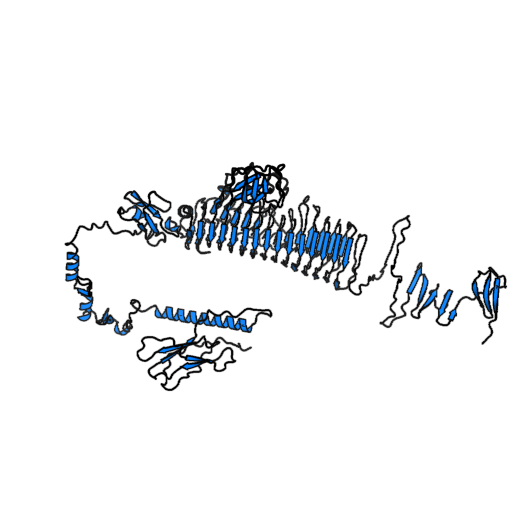ALA A N 1
ATOM 1812 C CA . ALA A 1 241 ? 21.117 -3.881 -52.110 1.00 85.44 241 ALA A CA 1
ATOM 1813 C C . ALA A 1 241 ? 21.108 -4.285 -50.621 1.00 85.44 241 ALA A C 1
ATOM 1815 O O . ALA A 1 241 ? 20.547 -5.323 -50.275 1.00 85.44 241 ALA A O 1
ATOM 1816 N N . GLN A 1 242 ? 21.735 -3.496 -49.746 1.00 88.31 242 GLN A N 1
ATOM 1817 C CA . GLN A 1 242 ? 21.828 -3.790 -48.321 1.00 88.31 242 GLN A CA 1
ATOM 1818 C C . GLN A 1 242 ? 20.512 -3.430 -47.621 1.00 88.31 242 GLN A C 1
ATOM 1820 O O . GLN A 1 242 ? 20.020 -2.318 -47.785 1.00 88.31 242 GLN A O 1
ATOM 1825 N N . ASN A 1 243 ? 19.948 -4.332 -46.816 1.00 91.69 243 ASN A N 1
ATOM 1826 C CA . ASN A 1 243 ? 18.689 -4.080 -46.093 1.00 91.69 243 ASN A CA 1
ATOM 1827 C C . ASN A 1 243 ? 18.872 -3.866 -44.586 1.00 91.69 243 ASN A C 1
ATOM 1829 O O . ASN A 1 243 ? 17.930 -3.451 -43.915 1.00 91.69 243 ASN A O 1
ATOM 1833 N N . PHE A 1 244 ? 20.071 -4.125 -44.065 1.00 93.06 244 PHE A N 1
ATOM 1834 C CA . PHE A 1 244 ? 20.423 -3.898 -42.668 1.00 93.06 244 PHE A CA 1
ATOM 1835 C C . PHE A 1 244 ? 21.896 -3.512 -42.528 1.00 93.06 244 PHE A C 1
ATOM 1837 O O . PHE A 1 244 ? 22.718 -3.929 -43.341 1.00 93.06 244 PHE A O 1
ATOM 1844 N N . VAL A 1 245 ? 22.237 -2.771 -41.486 1.00 93.50 245 VAL A N 1
ATOM 1845 C CA . VAL A 1 245 ? 23.621 -2.453 -41.110 1.00 93.50 245 VAL A CA 1
ATOM 1846 C C . VAL A 1 245 ? 23.782 -2.614 -39.606 1.00 93.50 245 VAL A C 1
ATOM 1848 O O . VAL A 1 245 ? 22.803 -2.502 -38.871 1.00 93.50 245 VAL A O 1
ATOM 1851 N N . ARG A 1 246 ? 24.992 -2.899 -39.134 1.00 95.38 246 ARG A N 1
ATOM 1852 C CA . ARG A 1 246 ? 25.295 -3.029 -37.708 1.00 95.38 246 ARG A CA 1
ATOM 1853 C C . ARG A 1 246 ? 26.404 -2.064 -37.315 1.00 95.38 246 ARG A C 1
ATOM 1855 O O . ARG A 1 246 ? 27.366 -1.908 -38.058 1.00 95.38 246 ARG A O 1
ATOM 1862 N N . THR A 1 247 ? 26.292 -1.453 -36.143 1.00 95.62 247 THR A N 1
ATOM 1863 C CA . THR A 1 247 ? 27.392 -0.716 -35.511 1.00 95.62 247 THR A CA 1
ATOM 1864 C C . THR A 1 247 ? 27.962 -1.515 -34.337 1.00 95.62 247 THR A C 1
ATOM 1866 O O . THR A 1 247 ? 27.226 -2.220 -33.644 1.00 95.62 247 THR A O 1
ATOM 1869 N N . ALA A 1 248 ? 29.273 -1.431 -34.103 1.00 92.88 248 ALA A N 1
ATOM 1870 C CA . ALA A 1 248 ? 29.938 -2.042 -32.946 1.00 92.88 248 ALA A CA 1
ATOM 1871 C C . ALA A 1 248 ? 29.897 -1.149 -31.687 1.00 92.88 248 ALA A C 1
ATOM 1873 O O . ALA A 1 248 ? 30.163 -1.619 -30.578 1.00 92.88 248 ALA A O 1
ATOM 1874 N N . GLY A 1 249 ? 29.550 0.126 -31.859 1.00 93.50 249 GLY A N 1
ATOM 1875 C CA . GLY A 1 249 ? 29.334 1.120 -30.814 1.00 93.50 249 GLY A CA 1
ATOM 1876 C C . GLY A 1 249 ? 28.560 2.331 -31.336 1.00 93.50 249 GLY A C 1
ATOM 1877 O O . GLY A 1 249 ? 28.321 2.443 -32.543 1.00 93.50 249 GLY A O 1
ATOM 1878 N N . TYR A 1 250 ? 28.178 3.248 -30.448 1.00 95.31 250 TYR A N 1
ATOM 1879 C CA . TYR A 1 250 ? 27.560 4.517 -30.845 1.00 95.31 250 TYR A CA 1
ATOM 1880 C C . TYR A 1 250 ? 28.632 5.559 -31.189 1.00 95.31 250 TYR A C 1
ATOM 1882 O O . TYR A 1 250 ? 28.721 6.013 -32.330 1.00 95.31 250 TYR A O 1
ATOM 1890 N N . ALA A 1 251 ? 29.488 5.887 -30.220 1.00 93.56 251 ALA A N 1
ATOM 1891 C CA . ALA A 1 251 ? 30.604 6.822 -30.332 1.00 93.56 251 ALA A CA 1
ATOM 1892 C C . ALA A 1 251 ? 31.969 6.119 -30.419 1.00 93.56 251 ALA A C 1
ATOM 1894 O O . ALA A 1 251 ? 32.897 6.669 -31.013 1.00 93.56 251 ALA A O 1
ATOM 1895 N N . ALA A 1 252 ? 32.111 4.926 -29.835 1.00 93.25 252 ALA A N 1
ATOM 1896 C CA . ALA A 1 252 ? 33.336 4.129 -29.886 1.00 93.25 252 ALA A CA 1
ATOM 1897 C C . ALA A 1 252 ? 33.030 2.628 -29.845 1.00 93.25 252 ALA A C 1
ATOM 1899 O O . ALA A 1 252 ? 32.098 2.195 -29.175 1.00 93.25 252 ALA A O 1
ATOM 1900 N N . VAL A 1 253 ? 33.858 1.814 -30.505 1.00 91.88 253 VAL A N 1
ATOM 1901 C CA . VAL A 1 253 ? 33.727 0.349 -30.470 1.00 91.88 253 VAL A CA 1
ATOM 1902 C C . VAL A 1 253 ? 33.704 -0.148 -29.021 1.00 91.88 253 VAL A C 1
ATOM 1904 O O . VAL A 1 253 ? 34.653 0.077 -28.268 1.00 91.88 253 VAL A O 1
ATOM 1907 N N . GLY A 1 254 ? 32.636 -0.859 -28.647 1.00 88.19 254 GLY A N 1
ATOM 1908 C CA . GLY A 1 254 ? 32.491 -1.440 -27.311 1.00 88.19 254 GLY A CA 1
ATOM 1909 C C . GLY A 1 254 ? 31.958 -0.493 -26.230 1.00 88.19 254 GLY A C 1
ATOM 1910 O O . GLY A 1 254 ? 31.993 -0.862 -25.059 1.00 88.19 254 GLY A O 1
ATOM 1911 N N . ASP A 1 255 ? 31.430 0.682 -26.585 1.00 89.31 255 ASP A N 1
ATOM 1912 C CA . ASP A 1 255 ? 30.745 1.590 -25.646 1.00 89.31 255 ASP A CA 1
ATOM 1913 C C . ASP A 1 255 ? 29.342 1.114 -25.210 1.00 89.31 255 ASP A C 1
ATOM 1915 O O . ASP A 1 255 ? 28.671 1.777 -24.424 1.00 89.31 255 ASP A O 1
ATOM 1919 N N . GLY A 1 256 ? 28.897 -0.042 -25.710 1.00 90.25 256 GLY A N 1
ATOM 1920 C CA . GLY A 1 256 ? 27.577 -0.610 -25.430 1.00 90.25 256 GLY A CA 1
ATOM 1921 C C . GLY A 1 256 ? 26.445 -0.032 -26.284 1.00 90.25 256 GLY A C 1
ATOM 1922 O O . GLY A 1 256 ? 25.316 -0.498 -26.165 1.00 90.25 256 GLY A O 1
ATOM 1923 N N . GLY A 1 257 ? 26.733 0.934 -27.162 1.00 93.94 257 GLY A N 1
ATOM 1924 C CA . GLY A 1 257 ? 25.776 1.555 -28.081 1.00 93.94 257 GLY A CA 1
ATOM 1925 C C . GLY A 1 257 ? 25.741 0.932 -29.479 1.00 93.94 257 GLY A C 1
ATOM 1926 O O . GLY A 1 257 ? 25.157 1.500 -30.400 1.00 93.94 257 GLY A O 1
ATOM 1927 N N . GLY A 1 258 ? 26.393 -0.219 -29.664 1.00 94.38 258 GLY A N 1
ATOM 1928 C CA . GLY A 1 258 ? 26.331 -0.975 -30.911 1.00 94.38 258 GLY A CA 1
ATOM 1929 C C . GLY A 1 258 ? 24.926 -1.524 -31.147 1.00 94.38 258 GLY A C 1
ATOM 1930 O O . GLY A 1 258 ? 24.322 -2.076 -30.229 1.00 94.38 258 GLY A O 1
ATOM 1931 N N . ALA A 1 259 ? 24.411 -1.384 -32.367 1.00 96.19 259 ALA A N 1
ATOM 1932 C CA . ALA A 1 259 ? 23.045 -1.781 -32.690 1.00 96.19 259 ALA A CA 1
ATOM 1933 C C . ALA A 1 259 ? 22.878 -2.246 -34.139 1.00 96.19 259 ALA A C 1
ATOM 1935 O O . ALA A 1 259 ? 23.674 -1.921 -35.024 1.00 96.19 259 ALA A O 1
ATOM 1936 N N . LEU A 1 260 ? 21.821 -3.017 -34.381 1.00 95.75 260 LEU A N 1
ATOM 1937 C CA . LEU A 1 260 ? 21.302 -3.347 -35.698 1.00 95.75 260 LEU A CA 1
ATOM 1938 C C . LEU A 1 260 ? 20.341 -2.259 -36.181 1.00 95.75 260 LEU A C 1
ATOM 1940 O O . LEU A 1 260 ? 19.432 -1.846 -35.465 1.00 95.75 260 LEU A O 1
ATOM 1944 N N . TYR A 1 261 ? 20.483 -1.882 -37.445 1.00 96.19 261 TYR A N 1
ATOM 1945 C CA . TYR A 1 261 ? 19.594 -0.962 -38.135 1.00 96.19 261 TYR A CA 1
ATOM 1946 C C . TYR A 1 261 ? 19.045 -1.617 -39.394 1.00 96.19 261 TYR A C 1
ATOM 1948 O O . TYR A 1 261 ? 19.755 -2.349 -40.086 1.00 96.19 261 TYR A O 1
ATOM 1956 N N . LYS A 1 262 ? 17.790 -1.331 -39.725 1.00 95.50 262 LYS A N 1
ATOM 1957 C CA . LYS A 1 262 ? 17.130 -1.771 -40.960 1.00 95.50 262 LYS A CA 1
ATOM 1958 C C . LYS A 1 262 ? 16.884 -0.580 -41.871 1.00 95.50 262 LYS A C 1
ATOM 1960 O O . LYS A 1 262 ? 16.711 0.537 -41.401 1.00 95.50 262 LYS A O 1
ATOM 1965 N N . ARG A 1 263 ? 16.836 -0.805 -43.181 1.00 94.56 263 ARG A N 1
ATOM 1966 C CA . ARG A 1 263 ? 16.548 0.273 -44.132 1.00 94.56 263 ARG A CA 1
ATOM 1967 C C . ARG A 1 263 ? 15.131 0.822 -43.908 1.00 94.56 263 ARG A C 1
ATOM 1969 O O . ARG A 1 263 ? 14.163 0.064 -43.962 1.00 94.56 263 ARG A O 1
ATOM 1976 N N . GLY A 1 264 ? 15.040 2.128 -43.686 1.00 93.31 264 GLY A N 1
ATOM 1977 C CA . GLY A 1 264 ? 13.809 2.881 -43.461 1.00 93.31 264 GLY A CA 1
ATOM 1978 C C . GLY A 1 264 ? 13.407 3.741 -44.661 1.00 93.31 264 GLY A C 1
ATOM 1979 O O . GLY A 1 264 ? 14.086 3.789 -45.691 1.00 93.31 264 GLY A O 1
ATOM 1980 N N . VAL A 1 265 ? 12.279 4.439 -44.522 1.00 92.88 265 VAL A N 1
ATOM 1981 C CA . VAL A 1 265 ? 11.751 5.390 -45.527 1.00 92.88 265 VAL A CA 1
ATOM 1982 C C . VAL A 1 265 ? 11.886 6.854 -45.101 1.00 92.88 265 VAL A C 1
ATOM 1984 O O . VAL A 1 265 ? 11.779 7.750 -45.935 1.00 92.88 265 VAL A O 1
ATOM 1987 N N . SER A 1 266 ? 12.131 7.096 -43.816 1.00 93.81 266 SER A N 1
ATOM 1988 C CA . SER A 1 266 ? 12.305 8.407 -43.195 1.00 93.81 266 SER A CA 1
ATOM 1989 C C . SER A 1 266 ? 13.145 8.249 -41.936 1.00 93.81 266 SER A C 1
ATOM 1991 O O . SER A 1 266 ? 13.223 7.152 -41.399 1.00 93.81 266 SER A O 1
ATOM 1993 N N . LEU A 1 267 ? 13.729 9.334 -41.437 1.00 93.50 267 LEU A N 1
ATOM 1994 C CA . LEU A 1 267 ? 14.469 9.304 -40.179 1.00 93.50 267 LEU A CA 1
ATOM 1995 C C . LEU A 1 267 ? 13.526 9.022 -38.992 1.00 93.50 267 LEU A C 1
ATOM 1997 O O . LEU A 1 267 ? 12.545 9.744 -38.808 1.00 93.50 267 LEU A O 1
ATOM 2001 N N . THR A 1 268 ? 13.838 8.004 -38.191 1.00 93.81 268 THR A N 1
ATOM 2002 C CA . THR A 1 268 ? 13.182 7.705 -36.905 1.00 93.81 268 THR A CA 1
ATOM 2003 C C . THR A 1 268 ? 14.084 8.077 -35.728 1.00 93.81 268 THR A C 1
ATOM 2005 O O . THR A 1 268 ? 15.297 8.209 -35.898 1.00 93.81 268 THR A O 1
ATOM 2008 N N . THR A 1 269 ? 13.531 8.191 -34.516 1.00 93.50 269 THR A N 1
ATOM 2009 C CA . THR A 1 269 ? 14.342 8.364 -33.298 1.00 93.50 269 THR A CA 1
ATOM 2010 C C . THR A 1 269 ? 15.314 7.197 -33.122 1.00 93.50 269 THR A C 1
ATOM 2012 O O . THR A 1 269 ? 14.941 6.040 -33.320 1.00 93.50 269 THR A O 1
ATOM 2015 N N . GLY A 1 270 ? 16.572 7.506 -32.802 1.00 92.19 270 GLY A N 1
ATOM 2016 C CA . GLY A 1 270 ? 17.665 6.531 -32.744 1.00 92.19 270 GLY A CA 1
ATOM 2017 C C . GLY A 1 270 ? 18.140 6.023 -34.107 1.00 92.19 270 GLY A C 1
ATOM 2018 O O . GLY A 1 270 ? 19.119 5.295 -34.151 1.00 92.19 270 GLY A O 1
ATOM 2019 N N . GLY A 1 271 ? 17.480 6.382 -35.214 1.00 94.56 271 GLY A N 1
ATOM 2020 C CA . GLY A 1 271 ? 17.917 6.068 -36.573 1.00 94.56 271 GLY A CA 1
ATOM 2021 C C . GLY A 1 271 ? 18.893 7.104 -37.135 1.00 94.56 271 GLY A C 1
ATOM 2022 O O . GLY A 1 271 ? 19.138 8.151 -36.536 1.00 94.56 271 GLY A O 1
ATOM 2023 N N . PHE A 1 272 ? 19.438 6.839 -38.323 1.00 95.94 272 PHE A N 1
ATOM 2024 C CA . PHE A 1 272 ? 20.350 7.761 -39.005 1.00 95.94 272 PHE A CA 1
ATOM 2025 C C . PHE A 1 272 ? 20.162 7.771 -40.526 1.00 95.94 272 PHE A C 1
ATOM 2027 O O . PHE A 1 272 ? 19.510 6.900 -41.103 1.00 95.94 272 PHE A O 1
ATOM 2034 N N . GLN A 1 273 ? 20.741 8.777 -41.188 1.00 96.62 273 GLN A N 1
ATOM 2035 C CA . GLN A 1 273 ? 20.827 8.847 -42.645 1.00 96.62 273 GLN A CA 1
ATOM 2036 C C . GLN A 1 273 ? 22.289 8.691 -43.077 1.00 96.62 273 GLN A C 1
ATOM 2038 O O . GLN A 1 273 ? 23.153 9.425 -42.599 1.00 96.62 273 GLN A O 1
ATOM 2043 N N . SER A 1 274 ? 22.571 7.734 -43.960 1.00 95.06 274 SER A N 1
ATOM 2044 C CA . SER A 1 274 ? 23.913 7.512 -44.512 1.00 95.06 274 SER A CA 1
ATOM 2045 C C . SER A 1 274 ? 24.246 8.506 -45.634 1.00 95.06 274 SER A C 1
ATOM 2047 O O . SER A 1 274 ? 23.365 9.189 -46.161 1.00 95.06 274 SER A O 1
ATOM 2049 N N . ALA A 1 275 ? 25.520 8.595 -46.031 1.00 94.12 275 ALA A N 1
ATOM 2050 C CA . ALA A 1 275 ? 26.015 9.592 -46.992 1.00 94.12 275 ALA A CA 1
ATOM 2051 C C . ALA A 1 275 ? 25.390 9.496 -48.402 1.00 94.12 275 ALA A C 1
ATOM 2053 O O . ALA A 1 275 ? 25.421 10.461 -49.165 1.00 94.12 275 ALA A O 1
ATOM 2054 N N . ASP A 1 276 ? 24.816 8.345 -48.755 1.00 90.00 276 ASP A N 1
ATOM 2055 C CA . ASP A 1 276 ? 24.038 8.115 -49.981 1.00 90.00 276 ASP A CA 1
ATOM 2056 C C . ASP A 1 276 ? 22.573 8.587 -49.878 1.00 90.00 276 ASP A C 1
ATOM 2058 O O . ASP A 1 276 ? 21.821 8.500 -50.849 1.00 90.00 276 ASP A O 1
ATOM 2062 N N . GLY A 1 277 ? 22.162 9.100 -48.716 1.00 92.88 277 GLY A N 1
ATOM 2063 C CA . GLY A 1 277 ? 20.820 9.603 -48.443 1.00 92.88 277 GLY A CA 1
ATOM 2064 C C . GLY A 1 277 ? 19.824 8.537 -47.979 1.00 92.88 277 GLY A C 1
ATOM 2065 O O . GLY A 1 277 ? 18.649 8.864 -47.803 1.00 92.88 277 GLY A O 1
ATOM 2066 N N . ALA A 1 278 ? 20.250 7.288 -47.773 1.00 93.81 278 ALA A N 1
ATOM 2067 C CA . ALA A 1 278 ? 19.381 6.233 -47.264 1.00 93.81 278 ALA A CA 1
ATOM 2068 C C . ALA A 1 278 ? 19.108 6.380 -45.760 1.00 93.81 278 ALA A C 1
ATOM 2070 O O . ALA A 1 278 ? 20.006 6.715 -44.993 1.00 93.81 278 ALA A O 1
ATOM 2071 N N . PHE A 1 279 ? 17.871 6.095 -45.347 1.00 96.88 279 PHE A N 1
ATOM 2072 C CA . PHE A 1 279 ? 17.466 6.090 -43.940 1.00 96.88 279 PHE A CA 1
ATOM 2073 C C . PHE A 1 279 ? 17.629 4.700 -43.325 1.00 96.88 279 PHE A C 1
ATOM 2075 O O . PHE A 1 279 ? 17.361 3.688 -43.983 1.00 96.88 279 PHE A O 1
ATOM 2082 N N . TRP A 1 280 ? 18.036 4.671 -42.061 1.00 96.31 280 TRP A N 1
ATOM 2083 C CA . TRP A 1 280 ? 18.297 3.468 -41.283 1.00 96.31 280 TRP A CA 1
ATOM 2084 C C . TRP A 1 280 ? 17.626 3.581 -39.918 1.00 96.31 280 TRP A C 1
ATOM 2086 O O . TRP A 1 280 ? 18.018 4.408 -39.097 1.00 96.31 280 TRP A O 1
ATOM 2096 N N . ASP A 1 281 ? 16.627 2.737 -39.683 1.00 95.38 281 ASP A N 1
ATOM 2097 C CA . ASP A 1 281 ? 15.836 2.707 -38.456 1.00 95.38 281 ASP A CA 1
ATOM 2098 C C . ASP A 1 281 ? 16.454 1.708 -37.479 1.00 95.38 281 ASP A C 1
ATOM 2100 O O . ASP A 1 281 ? 16.830 0.600 -37.878 1.00 95.38 281 ASP A O 1
ATOM 2104 N N . LEU A 1 282 ? 16.516 2.064 -36.196 1.00 95.75 282 LEU A N 1
ATOM 2105 C CA . LEU A 1 282 ? 16.965 1.161 -35.138 1.00 95.75 282 LEU A CA 1
ATOM 2106 C C . LEU A 1 282 ? 16.067 -0.089 -35.096 1.00 95.75 282 LEU A C 1
ATOM 2108 O O . LEU A 1 282 ? 14.839 0.012 -35.068 1.00 95.75 282 LEU A O 1
ATOM 2112 N N . ALA A 1 283 ? 16.678 -1.272 -35.135 1.00 94.62 283 ALA A N 1
ATOM 2113 C CA . ALA A 1 283 ? 15.994 -2.555 -35.311 1.00 94.62 283 ALA A CA 1
ATOM 2114 C C . ALA A 1 283 ? 16.212 -3.528 -34.140 1.00 94.62 283 ALA A C 1
ATOM 2116 O O . ALA A 1 283 ? 16.014 -4.730 -34.305 1.00 94.62 283 ALA A O 1
ATOM 2117 N N . GLU A 1 284 ? 16.636 -3.019 -32.985 1.00 94.50 284 GLU A N 1
ATOM 2118 C CA . GLU A 1 284 ? 16.805 -3.807 -31.763 1.00 94.50 284 GLU A CA 1
ATOM 2119 C C . GLU A 1 284 ? 15.459 -3.984 -31.040 1.00 94.50 284 GLU A C 1
ATOM 2121 O O . GLU A 1 284 ? 14.707 -3.022 -30.862 1.00 94.50 284 GLU A O 1
ATOM 2126 N N . ASP A 1 285 ? 15.166 -5.216 -30.613 1.00 89.88 285 ASP A N 1
ATOM 2127 C CA . ASP A 1 285 ? 13.934 -5.551 -29.881 1.00 89.88 285 ASP A CA 1
ATOM 2128 C C . ASP A 1 285 ? 13.932 -4.944 -28.468 1.00 89.88 285 ASP A C 1
ATOM 2130 O O . ASP A 1 285 ? 12.898 -4.502 -27.965 1.00 89.88 285 ASP A O 1
ATOM 2134 N N . GLU A 1 286 ? 15.107 -4.888 -27.838 1.00 90.94 286 GLU A N 1
ATOM 2135 C CA . GLU A 1 286 ? 15.337 -4.256 -26.543 1.00 90.94 286 GLU A CA 1
ATOM 2136 C C . GLU A 1 286 ? 16.373 -3.141 -26.721 1.00 90.94 286 GLU A C 1
ATOM 2138 O O . GLU A 1 286 ? 17.522 -3.383 -27.089 1.00 90.94 286 GLU A O 1
ATOM 2143 N N . ARG A 1 287 ? 15.945 -1.894 -26.508 1.00 96.56 287 ARG A N 1
ATOM 2144 C CA . ARG A 1 287 ? 16.751 -0.697 -26.787 1.00 96.56 287 ARG A CA 1
ATOM 2145 C C . ARG A 1 287 ? 17.370 -0.158 -25.505 1.00 96.56 287 ARG A C 1
ATOM 2147 O O . ARG A 1 287 ? 16.683 -0.091 -24.481 1.00 96.56 287 ARG A O 1
ATOM 2154 N N . THR A 1 288 ? 18.629 0.272 -25.572 1.00 97.69 288 THR A N 1
ATOM 2155 C CA . THR A 1 288 ? 19.378 0.820 -24.429 1.00 97.69 288 THR A CA 1
ATOM 2156 C C . THR A 1 288 ? 19.701 2.302 -24.610 1.00 97.69 288 THR A C 1
ATOM 2158 O O . THR A 1 288 ? 19.851 2.736 -25.752 1.00 97.69 288 THR A O 1
ATOM 2161 N N . PRO A 1 289 ? 19.866 3.092 -23.528 1.00 98.06 289 PRO A N 1
ATOM 2162 C CA . PRO A 1 289 ? 20.260 4.500 -23.630 1.00 98.06 289 PRO A CA 1
ATOM 2163 C C . PRO A 1 289 ? 21.546 4.724 -24.444 1.00 98.06 289 PRO A C 1
ATOM 2165 O O . PRO A 1 289 ? 21.678 5.725 -25.148 1.00 98.06 289 PRO A O 1
ATOM 2168 N N . GLN A 1 290 ? 22.495 3.785 -24.392 1.00 97.19 290 GLN A N 1
ATOM 2169 C CA . GLN A 1 290 ? 23.766 3.854 -25.116 1.00 97.19 290 GLN A CA 1
ATOM 2170 C C . GLN A 1 290 ? 23.579 3.867 -26.637 1.00 97.19 290 GLN A C 1
ATOM 2172 O O . GLN A 1 290 ? 24.349 4.521 -27.336 1.00 97.19 290 GLN A O 1
ATOM 2177 N N . MET A 1 291 ? 22.537 3.210 -27.160 1.00 97.62 291 MET A N 1
ATOM 2178 C CA . MET A 1 291 ? 22.199 3.244 -28.593 1.00 97.62 291 MET A CA 1
ATOM 2179 C C . MET A 1 291 ? 21.741 4.635 -29.061 1.00 97.62 291 MET A C 1
ATOM 2181 O O . MET A 1 291 ? 21.694 4.891 -30.259 1.00 97.62 291 MET A O 1
ATOM 2185 N N . PHE A 1 292 ? 21.425 5.533 -28.123 1.00 97.31 292 PHE A N 1
ATOM 2186 C CA . PHE A 1 292 ? 21.058 6.933 -28.359 1.00 97.31 292 PHE A CA 1
ATOM 2187 C C . PHE A 1 292 ? 22.173 7.894 -27.914 1.00 97.31 292 PHE A C 1
ATOM 2189 O O . PHE A 1 292 ? 21.990 9.109 -27.905 1.00 97.31 292 PHE A O 1
ATOM 2196 N N . GLY A 1 293 ? 23.341 7.359 -27.543 1.00 96.06 293 GLY A N 1
ATOM 2197 C CA . GLY A 1 293 ? 24.525 8.135 -27.185 1.00 96.06 293 GLY A CA 1
ATOM 2198 C C . GLY A 1 293 ? 24.706 8.434 -25.700 1.00 96.06 293 GLY A C 1
ATOM 2199 O O . GLY A 1 293 ? 25.580 9.235 -25.367 1.00 96.06 293 GLY A O 1
ATOM 2200 N N . ALA A 1 294 ? 23.939 7.807 -24.803 1.00 97.12 294 ALA A N 1
ATOM 2201 C CA . ALA A 1 294 ? 24.206 7.911 -23.369 1.00 97.12 294 ALA A CA 1
ATOM 2202 C C . ALA A 1 294 ? 25.526 7.208 -23.020 1.00 97.12 294 ALA A C 1
ATOM 2204 O O . ALA A 1 294 ? 25.799 6.110 -23.500 1.00 97.12 294 ALA A O 1
ATOM 2205 N N . ALA A 1 295 ? 26.330 7.806 -22.146 1.00 95.06 295 ALA A N 1
ATOM 2206 C CA . ALA A 1 295 ? 27.578 7.211 -21.685 1.00 95.06 295 ALA A CA 1
ATOM 2207 C C . ALA A 1 295 ? 27.380 6.328 -20.443 1.00 95.06 295 ALA A C 1
ATOM 2209 O O . ALA A 1 295 ? 28.054 5.309 -20.313 1.00 95.06 295 ALA A O 1
ATOM 2210 N N . GLY A 1 296 ? 26.487 6.703 -19.516 1.00 95.00 296 GLY A N 1
ATOM 2211 C CA . GLY A 1 296 ? 26.195 5.899 -18.318 1.00 95.00 296 GLY A CA 1
ATOM 2212 C C . GLY A 1 296 ? 27.361 5.799 -17.320 1.00 95.00 296 GLY A C 1
ATOM 2213 O O . GLY A 1 296 ? 27.449 4.846 -16.545 1.00 95.00 296 GLY A O 1
ATOM 2214 N N . VAL A 1 297 ? 28.279 6.770 -17.343 1.00 95.06 297 VAL A N 1
ATOM 2215 C CA . VAL A 1 297 ? 29.518 6.799 -16.534 1.00 95.06 297 VAL A CA 1
ATOM 2216 C C . VAL A 1 297 ? 29.465 7.772 -15.347 1.00 95.06 297 VAL A C 1
ATOM 2218 O O . VAL A 1 297 ? 30.449 7.917 -14.625 1.00 95.06 297 VAL A O 1
ATOM 2221 N N . GLY A 1 298 ? 28.350 8.480 -15.149 1.00 93.25 298 GLY A N 1
ATOM 2222 C CA . GLY A 1 298 ? 28.119 9.404 -14.031 1.00 93.25 298 GLY A CA 1
ATOM 2223 C C . GLY A 1 298 ? 28.748 10.797 -14.155 1.00 93.25 298 GLY A C 1
ATOM 2224 O O . GLY A 1 298 ? 28.371 11.697 -13.408 1.00 93.25 298 GLY A O 1
ATOM 2225 N N . SER A 1 299 ? 29.672 11.020 -15.097 1.00 92.06 299 SER A N 1
ATOM 2226 C CA . SER A 1 299 ? 30.265 12.345 -15.360 1.00 92.06 299 SER A CA 1
ATOM 2227 C C . SER A 1 299 ? 29.598 13.121 -16.503 1.00 92.06 299 SER A C 1
ATOM 2229 O O . SER A 1 299 ? 29.633 14.360 -16.523 1.00 92.06 299 SER A O 1
ATOM 2231 N N . ASN A 1 300 ? 29.023 12.405 -17.470 1.00 92.62 300 ASN A N 1
ATOM 2232 C CA . ASN A 1 300 ? 28.484 12.964 -18.712 1.00 92.62 300 ASN A CA 1
ATOM 2233 C C . ASN A 1 300 ? 27.031 13.402 -18.523 1.00 92.62 300 ASN A C 1
ATOM 2235 O O . ASN A 1 300 ? 26.362 12.890 -17.645 1.00 92.62 300 ASN A O 1
ATOM 2239 N N . ASP A 1 301 ? 26.556 14.374 -19.300 1.00 95.44 301 ASP A N 1
ATOM 2240 C CA . ASP A 1 301 ? 25.121 14.675 -19.332 1.00 95.44 301 ASP A CA 1
ATOM 2241 C C . ASP A 1 301 ? 24.434 13.747 -20.337 1.00 95.44 301 ASP A C 1
ATOM 2243 O O . ASP A 1 301 ? 24.641 13.879 -21.542 1.00 95.44 301 ASP A O 1
ATOM 2247 N N . ASP A 1 302 ? 23.648 12.806 -19.828 1.00 96.75 302 ASP A N 1
ATOM 2248 C CA . ASP A 1 302 ? 22.945 11.785 -20.602 1.00 96.75 302 ASP A CA 1
ATOM 2249 C C . ASP A 1 302 ? 21.492 12.195 -20.925 1.00 96.75 302 ASP A C 1
ATOM 2251 O O . ASP A 1 302 ? 20.755 11.421 -21.537 1.00 96.75 302 ASP A O 1
ATOM 2255 N N . SER A 1 303 ? 21.067 13.414 -20.553 1.00 95.56 303 SER A N 1
ATOM 2256 C CA . SER A 1 303 ? 19.660 13.847 -20.625 1.00 95.56 303 SER A CA 1
ATOM 2257 C C . SER A 1 303 ? 19.044 13.711 -22.021 1.00 95.56 303 SER A C 1
ATOM 2259 O O . SER A 1 303 ? 17.938 13.196 -22.159 1.00 95.56 303 SER A O 1
ATOM 2261 N N . ALA A 1 304 ? 19.752 14.148 -23.069 1.00 95.56 304 ALA A N 1
ATOM 2262 C CA . ALA A 1 304 ? 19.235 14.097 -24.440 1.00 95.56 304 ALA A CA 1
ATOM 2263 C C . ALA A 1 304 ? 19.064 12.652 -24.937 1.00 95.56 304 ALA A C 1
ATOM 2265 O O . ALA A 1 304 ? 18.020 12.303 -25.481 1.00 95.56 304 ALA A O 1
ATOM 2266 N N . ALA A 1 305 ? 20.057 11.797 -24.678 1.00 96.50 305 ALA A N 1
ATOM 2267 C CA . ALA A 1 305 ? 20.016 10.393 -25.070 1.00 96.50 305 ALA A CA 1
ATOM 2268 C C . ALA A 1 305 ? 18.906 9.623 -24.337 1.00 96.50 305 ALA A C 1
ATOM 2270 O O . ALA A 1 305 ? 18.230 8.792 -24.938 1.00 96.50 305 ALA A O 1
ATOM 2271 N N . LEU A 1 306 ? 18.681 9.924 -23.054 1.00 97.62 306 LEU A N 1
ATOM 2272 C CA . LEU A 1 306 ? 17.585 9.345 -22.274 1.00 97.62 306 LEU A CA 1
ATOM 2273 C C . LEU A 1 306 ? 16.207 9.778 -22.790 1.00 97.62 306 LEU A C 1
ATOM 2275 O O . LEU A 1 306 ? 15.291 8.957 -22.813 1.00 97.62 306 LEU A O 1
ATOM 2279 N N . ALA A 1 307 ? 16.056 11.034 -23.222 1.00 96.50 307 ALA A N 1
ATOM 2280 C CA . ALA A 1 307 ? 14.805 11.531 -23.792 1.00 96.50 307 ALA A CA 1
ATOM 2281 C C . ALA A 1 307 ? 14.487 10.833 -25.121 1.00 96.50 307 ALA A C 1
ATOM 2283 O O . ALA A 1 307 ? 13.372 10.339 -25.307 1.00 96.50 307 ALA A O 1
ATOM 2284 N N . ASP A 1 308 ? 15.481 10.718 -26.006 1.00 96.25 308 ASP A N 1
ATOM 2285 C CA . ASP A 1 308 ? 15.331 10.012 -27.278 1.00 96.25 308 ASP A CA 1
ATOM 2286 C C . ASP A 1 308 ? 15.026 8.526 -27.056 1.00 96.25 308 ASP A C 1
ATOM 2288 O O . ASP A 1 308 ? 14.066 8.009 -27.631 1.00 96.25 308 ASP A O 1
ATOM 2292 N N . TRP A 1 309 ? 15.770 7.861 -26.165 1.00 97.38 309 TRP A N 1
ATOM 2293 C CA . TRP A 1 309 ? 15.552 6.463 -25.783 1.00 97.38 309 TRP A CA 1
ATOM 2294 C C . TRP A 1 309 ? 14.126 6.216 -25.281 1.00 97.38 309 TRP A C 1
ATOM 2296 O O . TRP A 1 309 ? 13.430 5.337 -25.803 1.00 97.38 309 TRP A O 1
ATOM 2306 N N . LEU A 1 310 ? 13.663 7.023 -24.321 1.00 97.31 310 LEU A N 1
ATOM 2307 C CA . LEU A 1 310 ? 12.339 6.875 -23.720 1.00 97.31 310 LEU A CA 1
ATOM 2308 C C . LEU A 1 310 ? 11.211 7.128 -24.727 1.00 97.31 310 LEU A C 1
ATOM 2310 O O . LEU A 1 310 ? 10.213 6.405 -24.725 1.00 97.31 310 LEU A O 1
ATOM 2314 N N . SER A 1 311 ? 11.383 8.104 -25.625 1.00 95.81 311 SER A N 1
ATOM 2315 C CA . SER A 1 311 ? 10.370 8.460 -26.629 1.00 95.81 311 SER A CA 1
ATOM 2316 C C . SER A 1 311 ? 10.015 7.309 -27.578 1.00 95.81 311 SER A C 1
ATOM 2318 O O . SER A 1 311 ? 8.950 7.319 -28.196 1.00 95.81 311 SER A O 1
ATOM 2320 N N . THR A 1 312 ? 10.882 6.295 -27.684 1.00 94.44 312 THR A N 1
ATOM 2321 C CA . THR A 1 312 ? 10.647 5.139 -28.554 1.00 94.44 312 THR A CA 1
ATOM 2322 C C . THR A 1 312 ? 9.619 4.140 -28.008 1.00 94.44 312 THR A C 1
ATOM 2324 O O . THR A 1 312 ? 9.178 3.274 -28.770 1.00 94.44 312 THR A O 1
ATOM 2327 N N . GLY A 1 313 ? 9.235 4.243 -26.727 1.00 94.44 313 GLY A N 1
ATOM 2328 C CA . GLY A 1 313 ? 8.258 3.370 -26.060 1.00 94.44 313 GLY A CA 1
ATOM 2329 C C . GLY A 1 313 ? 8.583 1.871 -26.149 1.00 94.44 313 GLY A C 1
ATOM 2330 O O . GLY A 1 313 ? 9.680 1.476 -26.543 1.00 94.44 313 GLY A O 1
ATOM 2331 N N . GLY A 1 314 ? 7.633 0.991 -25.823 1.00 95.38 314 GLY A N 1
ATOM 2332 C CA . GLY A 1 314 ? 7.817 -0.464 -25.938 1.00 95.38 314 GLY A CA 1
ATOM 2333 C C . GLY A 1 314 ? 8.832 -1.036 -24.937 1.00 95.38 314 GLY A C 1
ATOM 2334 O O . GLY A 1 314 ? 8.912 -0.577 -23.801 1.00 95.38 314 GLY A O 1
ATOM 2335 N N . ALA A 1 315 ? 9.600 -2.058 -25.331 1.00 96.94 315 ALA A N 1
ATOM 2336 C CA . ALA A 1 315 ? 10.606 -2.678 -24.463 1.00 96.94 315 ALA A CA 1
ATOM 2337 C C . ALA A 1 315 ? 11.919 -1.877 -24.443 1.00 96.94 315 ALA A C 1
ATOM 2339 O O . ALA A 1 315 ? 12.572 -1.712 -25.481 1.00 96.94 315 ALA A O 1
ATOM 2340 N N . LEU A 1 316 ? 12.290 -1.402 -23.255 1.00 98.38 316 LEU A N 1
ATOM 2341 C CA . LEU A 1 316 ? 13.467 -0.591 -22.970 1.00 98.38 316 LEU A CA 1
ATOM 2342 C C . LEU A 1 316 ? 14.272 -1.223 -21.826 1.00 98.38 316 LEU A C 1
ATOM 2344 O O . LEU A 1 316 ? 13.715 -1.625 -20.802 1.00 98.38 316 LEU A O 1
ATOM 2348 N N . PHE A 1 317 ? 15.593 -1.269 -21.976 1.00 98.12 317 PHE A N 1
ATOM 2349 C CA . PHE A 1 317 ? 16.505 -1.753 -20.941 1.00 98.12 317 PHE A CA 1
ATOM 2350 C C . PHE A 1 317 ? 17.548 -0.691 -20.630 1.00 98.12 317 PHE A C 1
ATOM 2352 O O . PHE A 1 317 ? 18.186 -0.168 -21.534 1.00 98.12 317 PHE A O 1
ATOM 2359 N N . MET A 1 318 ? 17.725 -0.371 -19.354 1.00 98.31 318 MET A N 1
ATOM 2360 C CA . MET A 1 318 ? 18.786 0.489 -18.850 1.00 98.31 318 MET A CA 1
ATOM 2361 C C . MET A 1 318 ? 19.884 -0.408 -18.266 1.00 98.31 318 MET A C 1
ATOM 2363 O O . MET A 1 318 ? 19.727 -0.899 -17.143 1.00 98.31 318 MET A O 1
ATOM 2367 N N . PRO A 1 319 ? 20.999 -0.642 -18.985 1.00 97.56 319 PRO A N 1
ATOM 2368 C CA . PRO A 1 319 ? 22.119 -1.411 -18.455 1.00 97.56 319 PRO A CA 1
ATOM 2369 C C . PRO A 1 319 ? 22.682 -0.798 -17.163 1.00 97.56 319 PRO A C 1
ATOM 2371 O O . PRO A 1 319 ? 22.511 0.405 -16.945 1.00 97.56 319 PRO A O 1
ATOM 2374 N N . PRO A 1 320 ? 23.401 -1.574 -16.332 1.00 98.06 320 PRO A N 1
ATOM 2375 C CA . PRO A 1 320 ? 24.156 -1.032 -15.207 1.00 98.06 320 PRO A CA 1
ATOM 2376 C C . PRO A 1 320 ? 25.024 0.166 -15.616 1.00 98.06 320 PRO A C 1
ATOM 2378 O O . PRO A 1 320 ? 25.812 0.075 -16.556 1.00 98.06 320 PRO A O 1
ATOM 2381 N N . GLY A 1 321 ? 24.876 1.279 -14.908 1.00 97.50 321 GLY A N 1
ATOM 2382 C CA . GLY A 1 321 ? 25.508 2.556 -15.208 1.00 97.50 321 GLY A CA 1
ATOM 2383 C C . GLY A 1 321 ? 24.879 3.691 -14.402 1.00 97.50 321 GLY A C 1
ATOM 2384 O O . GLY A 1 321 ? 23.789 3.547 -13.848 1.00 97.50 321 GLY A O 1
ATOM 2385 N N . ILE A 1 322 ? 25.576 4.824 -14.343 1.00 98.12 322 ILE A N 1
ATOM 2386 C CA . ILE A 1 322 ? 25.065 6.065 -13.750 1.00 98.12 322 ILE A CA 1
ATOM 2387 C C . ILE A 1 322 ? 24.753 7.024 -14.895 1.00 98.12 322 ILE A C 1
ATOM 2389 O O . ILE A 1 322 ? 25.669 7.577 -15.507 1.00 98.12 322 ILE A O 1
ATOM 2393 N N . TYR A 1 323 ? 23.467 7.200 -15.186 1.00 97.50 323 TYR A N 1
ATOM 2394 C CA . TYR A 1 323 ? 22.971 8.061 -16.254 1.00 97.50 323 TYR A CA 1
ATOM 2395 C C . TYR A 1 323 ? 22.616 9.417 -15.666 1.00 97.50 323 TYR A C 1
ATOM 2397 O O . TYR A 1 323 ? 21.554 9.601 -15.064 1.00 97.50 323 TYR A O 1
ATOM 2405 N N . LYS A 1 324 ? 23.557 10.351 -15.779 1.00 96.62 324 LYS A N 1
ATOM 2406 C CA . LYS A 1 324 ? 23.474 11.640 -15.097 1.0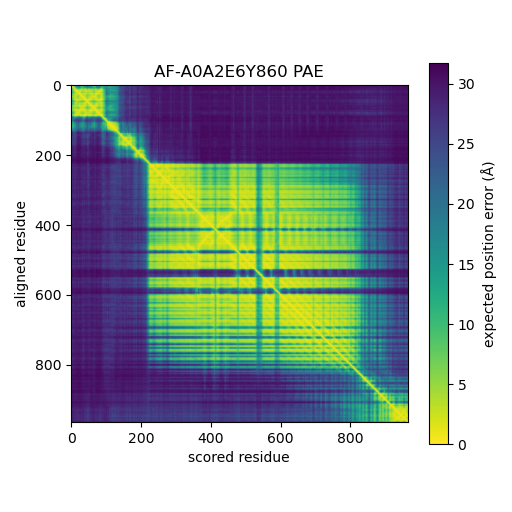0 96.62 324 LYS A CA 1
ATOM 2407 C C . LYS A 1 324 ? 22.684 12.630 -15.948 1.00 96.62 324 LYS A C 1
ATOM 2409 O O . LYS A 1 324 ? 23.036 12.883 -17.094 1.00 96.62 324 LYS A O 1
ATOM 2414 N N . CYS A 1 325 ? 21.649 13.227 -15.371 1.00 94.31 325 CYS A N 1
ATOM 2415 C CA . CYS A 1 325 ? 20.852 14.280 -15.984 1.00 94.31 325 CYS A CA 1
ATOM 2416 C C . CYS A 1 325 ? 21.302 15.649 -15.465 1.00 94.31 325 CYS A C 1
ATOM 2418 O O . CYS A 1 325 ? 21.313 15.886 -14.255 1.00 94.31 325 CYS A O 1
ATOM 2420 N N . LYS A 1 326 ? 21.663 16.562 -16.372 1.00 88.88 326 LYS A N 1
ATOM 2421 C CA . LYS A 1 326 ? 21.961 17.967 -16.052 1.00 88.88 326 LYS A CA 1
ATOM 2422 C C . LYS A 1 326 ? 20.892 18.882 -16.657 1.00 88.88 326 LYS A C 1
ATOM 2424 O O . LYS A 1 326 ? 20.097 18.468 -17.498 1.00 88.88 326 LYS A O 1
ATOM 2429 N N . GLY A 1 327 ? 20.856 20.140 -16.207 1.00 82.19 327 GLY A N 1
ATOM 2430 C CA . GLY A 1 327 ? 19.777 21.067 -16.570 1.00 82.19 327 GLY A CA 1
ATOM 2431 C C . GLY A 1 327 ? 18.419 20.664 -15.974 1.00 82.19 327 GLY A C 1
ATOM 2432 O O . GLY A 1 327 ? 18.315 19.653 -15.284 1.00 82.19 327 GLY A O 1
ATOM 2433 N N . LEU A 1 328 ? 17.368 21.450 -16.219 1.00 77.06 328 LEU A N 1
ATOM 2434 C CA . LEU A 1 328 ? 16.004 21.111 -15.793 1.00 77.06 328 LEU A CA 1
ATOM 2435 C C . LEU A 1 328 ? 15.351 20.141 -16.794 1.00 77.06 328 LEU A C 1
ATOM 2437 O O . LEU A 1 328 ? 14.469 20.519 -17.562 1.00 77.06 328 LEU A O 1
ATOM 2441 N N . SER A 1 329 ? 15.845 18.903 -16.817 1.00 82.12 329 SER A N 1
ATOM 2442 C CA . SER A 1 329 ? 15.368 17.828 -17.695 1.00 82.12 329 SER A CA 1
ATOM 2443 C C . SER A 1 329 ? 14.234 17.039 -17.031 1.00 82.12 329 SER A C 1
ATOM 2445 O O . SER A 1 329 ? 14.348 16.650 -15.868 1.00 82.12 329 SER A O 1
ATOM 2447 N N . VAL A 1 330 ? 13.151 16.806 -17.777 1.00 88.62 330 VAL A N 1
ATOM 2448 C CA . VAL A 1 330 ? 11.961 16.037 -17.368 1.00 88.62 330 VAL A CA 1
ATOM 2449 C C . VAL A 1 330 ? 11.560 15.084 -18.493 1.00 88.62 330 VAL A C 1
ATOM 2451 O O . VAL A 1 330 ? 11.725 15.419 -19.668 1.00 88.62 330 VAL A O 1
ATOM 2454 N N . PHE A 1 331 ? 11.059 13.901 -18.144 1.00 94.75 331 PHE A N 1
ATOM 2455 C CA . PHE A 1 331 ? 10.903 12.782 -19.073 1.00 94.75 331 PHE A CA 1
ATOM 2456 C C . PHE A 1 331 ? 9.468 12.246 -19.096 1.00 94.75 331 PHE A C 1
ATOM 2458 O O . PHE A 1 331 ? 8.969 11.766 -18.079 1.00 94.75 331 PHE A O 1
ATOM 2465 N N . ASP A 1 332 ? 8.831 12.285 -20.268 1.00 93.62 332 ASP A N 1
ATOM 2466 C CA . ASP A 1 332 ? 7.470 11.784 -20.477 1.00 93.62 332 ASP A CA 1
ATOM 2467 C C . ASP A 1 332 ? 7.507 10.322 -20.984 1.00 93.62 332 ASP A C 1
ATOM 2469 O O . ASP A 1 332 ? 8.121 10.023 -22.010 1.00 93.62 332 ASP A O 1
ATOM 2473 N N . ILE A 1 333 ? 6.856 9.399 -20.270 1.00 97.19 333 ILE A N 1
ATOM 2474 C CA . ILE A 1 333 ? 6.777 7.967 -20.587 1.00 97.19 333 ILE A CA 1
ATOM 2475 C C . ILE A 1 333 ? 5.585 7.715 -21.531 1.00 97.19 333 ILE A C 1
ATOM 2477 O O . ILE A 1 333 ? 4.440 7.976 -21.146 1.00 97.19 333 ILE A O 1
ATOM 2481 N N . PRO A 1 334 ? 5.806 7.158 -22.738 1.00 96.62 334 PRO A N 1
ATOM 2482 C CA . PRO A 1 334 ? 4.723 6.770 -23.641 1.00 96.62 334 PRO A CA 1
ATOM 2483 C C . PRO A 1 334 ? 3.899 5.579 -23.123 1.00 96.62 334 PRO A C 1
ATOM 2485 O O . PRO A 1 334 ? 4.362 4.785 -22.302 1.00 96.62 334 PRO A O 1
ATOM 2488 N N . ALA A 1 335 ? 2.696 5.392 -23.672 1.00 97.12 335 ALA A N 1
ATOM 2489 C CA . ALA A 1 335 ? 1.903 4.185 -23.429 1.00 97.12 335 ALA A CA 1
ATOM 2490 C C . ALA A 1 335 ? 2.650 2.905 -23.851 1.00 97.12 335 ALA A C 1
ATOM 2492 O O . ALA A 1 335 ? 3.532 2.940 -24.709 1.00 97.12 335 ALA A O 1
ATOM 2493 N N . ASP A 1 336 ? 2.262 1.779 -23.255 1.00 97.25 336 ASP A N 1
ATOM 2494 C CA . ASP A 1 336 ? 2.773 0.436 -23.541 1.00 97.25 336 ASP A CA 1
ATOM 2495 C C . ASP A 1 336 ? 4.312 0.339 -23.431 1.00 97.25 336 ASP A C 1
ATOM 2497 O O . ASP A 1 336 ? 4.978 -0.353 -24.206 1.00 97.25 336 ASP A O 1
ATOM 2501 N N . THR A 1 337 ? 4.889 1.054 -22.458 1.00 98.31 337 THR A N 1
ATOM 2502 C CA . THR A 1 337 ? 6.338 1.121 -22.223 1.00 98.31 337 THR A CA 1
ATOM 2503 C C . THR A 1 337 ? 6.749 0.262 -21.033 1.00 98.31 337 THR A C 1
ATOM 2505 O O . THR A 1 337 ? 6.225 0.398 -19.929 1.00 98.31 337 THR A O 1
ATOM 2508 N N . THR A 1 338 ? 7.741 -0.601 -21.238 1.00 98.50 338 THR A N 1
ATOM 2509 C CA . THR A 1 338 ? 8.396 -1.385 -20.187 1.00 98.50 338 THR A CA 1
ATOM 2510 C C . THR A 1 338 ? 9.855 -0.968 -20.076 1.00 98.50 338 THR A C 1
ATOM 2512 O O . THR A 1 338 ? 10.620 -1.182 -21.010 1.00 98.50 338 THR A O 1
ATOM 2515 N N . ILE A 1 339 ? 10.246 -0.426 -18.925 1.00 98.69 339 ILE A N 1
ATOM 2516 C CA . ILE A 1 339 ? 11.620 -0.059 -18.585 1.00 98.69 339 ILE A CA 1
ATOM 2517 C C . ILE A 1 339 ? 12.160 -1.085 -17.593 1.00 98.69 339 ILE A C 1
ATOM 2519 O O . ILE A 1 339 ? 11.611 -1.241 -16.503 1.00 98.69 339 ILE A O 1
ATOM 2523 N N . ARG A 1 340 ? 13.244 -1.772 -17.950 1.00 98.44 340 ARG A N 1
ATOM 2524 C CA . ARG A 1 340 ? 13.937 -2.718 -17.067 1.00 98.44 340 ARG A CA 1
ATOM 2525 C C . ARG A 1 340 ? 15.340 -2.241 -16.752 1.00 98.44 340 ARG A C 1
ATOM 2527 O O . ARG A 1 340 ? 16.025 -1.712 -17.619 1.00 98.44 340 ARG A O 1
ATOM 2534 N N . GLY A 1 341 ? 15.796 -2.506 -15.543 1.00 98.00 341 GLY A N 1
ATOM 2535 C CA . GLY A 1 341 ? 17.173 -2.302 -15.131 1.00 98.00 341 GLY A CA 1
ATOM 2536 C C . GLY A 1 341 ? 17.585 -3.287 -14.051 1.00 98.00 341 GLY A C 1
ATOM 2537 O O . GLY A 1 341 ? 16.911 -4.279 -13.775 1.00 98.00 341 GLY A O 1
ATOM 2538 N N . VAL A 1 342 ? 18.733 -3.015 -13.449 1.00 97.31 342 VAL A N 1
ATOM 2539 C CA . VAL A 1 342 ? 19.276 -3.785 -12.338 1.00 97.31 342 VAL A CA 1
ATOM 2540 C C . VAL A 1 342 ? 19.270 -2.890 -11.108 1.00 97.31 342 VAL A C 1
ATOM 2542 O O . VAL A 1 342 ? 20.047 -1.938 -11.031 1.00 97.31 342 VAL A O 1
ATOM 2545 N N . ARG A 1 343 ? 18.405 -3.207 -10.138 1.00 95.38 343 ARG A N 1
ATOM 2546 C CA . ARG A 1 343 ? 18.239 -2.426 -8.904 1.00 95.38 343 ARG A CA 1
ATOM 2547 C C . ARG A 1 343 ? 19.592 -2.138 -8.244 1.00 95.38 343 ARG A C 1
ATOM 2549 O O . ARG A 1 343 ? 20.379 -3.059 -8.021 1.00 95.38 343 ARG A O 1
ATOM 2556 N N . GLY A 1 344 ? 19.861 -0.870 -7.937 1.00 92.62 344 GLY A N 1
ATOM 2557 C CA . GLY A 1 344 ? 21.116 -0.407 -7.337 1.00 92.62 344 GLY A CA 1
ATOM 2558 C C . GLY A 1 344 ? 22.297 -0.267 -8.306 1.00 92.62 344 GLY A C 1
ATOM 2559 O O . GLY A 1 344 ? 23.353 0.206 -7.892 1.00 92.62 344 GLY A O 1
ATOM 2560 N N . ALA A 1 345 ? 22.148 -0.657 -9.575 1.00 96.88 345 ALA A N 1
ATOM 2561 C CA . ALA A 1 345 ? 23.196 -0.564 -10.590 1.00 96.88 345 ALA A CA 1
ATOM 2562 C C . ALA A 1 345 ? 22.768 0.227 -11.836 1.00 96.88 345 ALA A C 1
ATOM 2564 O O . ALA A 1 345 ? 23.617 0.864 -12.448 1.00 96.88 345 ALA A O 1
ATOM 2565 N N . SER A 1 346 ? 21.484 0.217 -12.202 1.00 98.44 346 SER A N 1
ATOM 2566 C CA . SER A 1 346 ? 20.895 1.070 -13.243 1.00 98.44 346 SER A CA 1
ATOM 2567 C C . SER A 1 346 ? 20.358 2.347 -12.599 1.00 98.44 346 SER A C 1
ATOM 2569 O O . SER A 1 346 ? 19.253 2.360 -12.051 1.00 98.44 346 SER A O 1
ATOM 2571 N N . ILE A 1 347 ? 21.179 3.398 -12.595 1.00 98.50 347 ILE A N 1
ATOM 2572 C CA . ILE A 1 347 ? 20.944 4.606 -11.802 1.00 98.50 347 ILE A CA 1
ATOM 2573 C C . ILE A 1 347 ? 20.577 5.770 -12.721 1.00 98.50 347 ILE A C 1
ATOM 2575 O O . ILE A 1 347 ? 21.398 6.218 -13.520 1.00 98.50 347 ILE A O 1
ATOM 2579 N N . TRP A 1 348 ? 19.366 6.293 -12.557 1.00 97.56 348 TRP A N 1
ATOM 2580 C CA . TRP A 1 348 ? 18.903 7.526 -13.181 1.00 97.56 348 TRP A CA 1
ATOM 2581 C C . TRP A 1 348 ? 19.139 8.689 -12.210 1.00 97.56 348 TRP A C 1
ATOM 2583 O O . TRP A 1 348 ? 18.420 8.859 -11.223 1.00 97.56 348 TRP A O 1
ATOM 2593 N N . ASP A 1 349 ? 20.213 9.439 -12.449 1.00 96.12 349 ASP A N 1
ATOM 2594 C CA . ASP A 1 349 ? 20.791 10.363 -11.473 1.00 96.12 349 ASP A CA 1
ATOM 2595 C C . ASP A 1 349 ? 20.509 11.824 -11.840 1.00 96.12 349 ASP A C 1
ATOM 2597 O O . ASP A 1 349 ? 21.045 12.345 -12.816 1.00 96.12 349 ASP A O 1
ATOM 2601 N N . PHE A 1 350 ? 19.699 12.500 -11.031 1.00 93.69 350 PHE A N 1
ATOM 2602 C CA . PHE A 1 350 ? 19.346 13.908 -11.182 1.00 93.69 350 PHE A CA 1
ATOM 2603 C C . PHE A 1 350 ? 20.140 14.822 -10.238 1.00 93.69 350 PHE A C 1
ATOM 2605 O O . PHE A 1 350 ? 19.808 15.998 -10.115 1.00 93.69 350 PHE A O 1
ATOM 2612 N N . SER A 1 351 ? 21.192 14.335 -9.569 1.00 90.19 351 SER A N 1
ATOM 2613 C CA . SER A 1 351 ? 21.788 15.065 -8.447 1.00 90.19 351 SER A CA 1
ATOM 2614 C C . SER A 1 351 ? 22.443 16.407 -8.806 1.00 90.19 351 SER A C 1
ATOM 2616 O O . SER A 1 351 ? 22.609 17.261 -7.941 1.00 90.19 351 SER A O 1
ATOM 2618 N N . ASP A 1 352 ? 22.844 16.580 -10.070 1.00 87.31 352 ASP A N 1
ATOM 2619 C CA . ASP A 1 352 ? 23.655 17.711 -10.558 1.00 87.31 352 ASP A CA 1
ATOM 2620 C C . ASP A 1 352 ? 22.855 18.678 -11.461 1.00 87.31 352 ASP A C 1
ATOM 2622 O O . ASP A 1 352 ? 23.427 19.477 -12.212 1.00 87.31 352 ASP A O 1
ATOM 2626 N N . ARG A 1 353 ? 21.524 18.585 -11.443 1.00 84.19 353 ARG A N 1
ATOM 2627 C CA . ARG A 1 353 ? 20.620 19.423 -12.245 1.00 84.19 353 ARG A CA 1
ATOM 2628 C C . ARG A 1 353 ? 20.594 20.890 -11.788 1.00 84.19 353 ARG A C 1
ATOM 2630 O O . ARG A 1 353 ? 20.994 21.231 -10.679 1.00 84.19 353 ARG A O 1
ATOM 2637 N N . THR A 1 354 ? 20.106 21.779 -12.657 1.00 81.69 354 THR A N 1
ATOM 2638 C CA . THR A 1 354 ? 19.908 23.206 -12.339 1.00 81.69 354 THR A CA 1
ATOM 2639 C C . THR A 1 354 ? 18.413 23.507 -12.218 1.00 81.69 354 THR A C 1
ATOM 2641 O O . THR A 1 354 ? 17.723 23.475 -13.235 1.00 81.69 354 THR A O 1
ATOM 2644 N N . GLY A 1 355 ? 17.925 23.833 -11.019 1.00 78.50 355 GLY A N 1
ATOM 2645 C CA . GLY A 1 355 ? 16.505 24.130 -10.760 1.00 78.50 355 GLY A CA 1
ATOM 2646 C C . GLY A 1 355 ? 15.689 22.919 -10.292 1.00 78.50 355 GLY A C 1
ATOM 2647 O O . GLY A 1 355 ? 16.179 21.792 -10.275 1.00 78.50 355 GLY A O 1
ATOM 2648 N N . GLN A 1 356 ? 14.436 23.146 -9.905 1.00 76.94 356 GLN A N 1
ATOM 2649 C CA . GLN A 1 356 ? 13.543 22.184 -9.243 1.00 76.94 356 GLN A CA 1
ATOM 2650 C C . GLN A 1 356 ? 12.396 21.751 -10.178 1.00 76.94 356 GLN A C 1
ATOM 2652 O O . GLN A 1 356 ? 12.032 22.486 -11.090 1.00 76.94 356 GLN A O 1
ATOM 2657 N N . SER A 1 357 ? 11.833 20.543 -10.023 1.00 74.62 357 SER A N 1
ATOM 2658 C CA . SER A 1 357 ? 10.848 20.041 -11.002 1.00 74.62 357 SER A CA 1
ATOM 2659 C C . SER A 1 357 ? 9.512 20.766 -10.828 1.00 74.62 357 SER A C 1
ATOM 2661 O O . SER A 1 357 ? 8.748 20.937 -11.778 1.00 74.62 357 SER A O 1
ATOM 2663 N N . ASP A 1 358 ? 9.293 21.288 -9.622 1.00 72.38 358 ASP A N 1
ATOM 2664 C CA . ASP A 1 358 ? 8.264 22.263 -9.298 1.00 72.38 358 ASP A CA 1
ATOM 2665 C C . ASP A 1 358 ? 8.378 23.565 -10.109 1.00 72.38 358 ASP A C 1
ATOM 2667 O O . ASP A 1 358 ? 7.339 24.138 -10.435 1.00 72.38 358 ASP A O 1
ATOM 2671 N N . ASP A 1 359 ? 9.579 23.995 -10.528 1.00 69.19 359 ASP A N 1
ATOM 2672 C CA . ASP A 1 359 ? 9.759 25.216 -11.338 1.00 69.19 359 ASP A CA 1
ATOM 2673 C C . ASP A 1 359 ? 9.067 25.114 -12.704 1.00 69.19 359 ASP A C 1
ATOM 2675 O O . ASP A 1 359 ? 8.661 26.121 -13.287 1.00 69.19 359 ASP A O 1
ATOM 2679 N N . VAL A 1 360 ? 8.938 23.891 -13.224 1.00 68.69 360 VAL A N 1
ATOM 2680 C CA . VAL A 1 360 ? 8.273 23.596 -14.500 1.00 68.69 360 VAL A CA 1
ATOM 2681 C C . VAL A 1 360 ? 6.933 22.904 -14.322 1.00 68.69 360 VAL A C 1
ATOM 2683 O O . VAL A 1 360 ? 6.326 22.561 -15.333 1.00 68.69 360 VAL A O 1
ATOM 2686 N N . ALA A 1 361 ? 6.477 22.718 -13.076 1.00 74.12 361 ALA A N 1
ATOM 2687 C CA . ALA A 1 361 ? 5.292 21.939 -12.746 1.00 74.12 361 ALA A CA 1
ATOM 2688 C C . ALA A 1 361 ? 5.300 20.620 -13.539 1.00 74.12 361 ALA A C 1
ATOM 2690 O O . ALA A 1 361 ? 4.541 20.453 -14.482 1.00 74.12 361 ALA A O 1
ATOM 2691 N N . LYS A 1 362 ? 6.263 19.737 -13.251 1.00 81.81 362 LYS A N 1
ATOM 2692 C CA . LYS A 1 362 ? 6.334 18.383 -13.819 1.00 81.81 362 LYS A CA 1
ATOM 2693 C C . LYS A 1 362 ? 7.009 17.424 -12.839 1.00 81.81 362 LYS A C 1
ATOM 2695 O O . LYS A 1 362 ? 7.735 17.831 -11.927 1.00 81.81 362 LYS A O 1
ATOM 2700 N N . PHE A 1 363 ? 6.789 16.131 -13.055 1.00 88.94 363 PHE A N 1
ATOM 2701 C CA . PHE A 1 363 ? 7.625 15.080 -12.478 1.00 88.94 363 PHE A CA 1
ATOM 2702 C C . PHE A 1 363 ? 8.954 14.982 -13.236 1.00 88.94 363 PHE A C 1
ATOM 2704 O O . PHE A 1 363 ? 9.010 15.288 -14.428 1.00 88.94 363 PHE A O 1
ATOM 2711 N N . LEU A 1 364 ? 10.020 14.546 -12.561 1.00 91.62 364 LEU A N 1
ATOM 2712 C CA . LEU A 1 364 ? 11.308 14.250 -13.191 1.00 91.62 364 LEU A CA 1
ATOM 2713 C C . LEU A 1 364 ? 11.126 13.195 -14.277 1.00 91.62 364 LEU A C 1
ATOM 2715 O O . LEU A 1 364 ? 11.630 13.348 -15.385 1.00 91.62 364 LEU A O 1
ATOM 2719 N N . VAL A 1 365 ? 10.366 12.149 -13.963 1.00 95.69 365 VAL A N 1
ATOM 2720 C CA . VAL A 1 365 ? 9.974 11.102 -14.901 1.00 95.69 365 VAL A CA 1
ATOM 2721 C C . VAL A 1 365 ? 8.497 10.812 -14.679 1.00 95.69 365 VAL A C 1
ATOM 2723 O O . VAL A 1 365 ? 8.057 10.684 -13.538 1.00 95.69 365 VAL A O 1
ATOM 2726 N N . GLY A 1 366 ? 7.698 10.697 -15.732 1.00 94.62 366 GLY A N 1
ATOM 2727 C CA . GLY A 1 366 ? 6.289 10.400 -15.530 1.00 94.62 366 GLY A CA 1
ATOM 2728 C C . GLY A 1 366 ? 5.460 10.263 -16.786 1.00 94.62 366 GLY A C 1
ATOM 2729 O O . GLY A 1 366 ? 5.964 10.398 -17.888 1.00 94.62 366 GLY A O 1
ATOM 2730 N N . ALA A 1 367 ? 4.173 9.989 -16.615 1.00 94.69 367 ALA A N 1
ATOM 2731 C CA . ALA A 1 367 ? 3.205 9.980 -17.706 1.00 94.69 367 ALA A CA 1
ATOM 2732 C C . ALA A 1 367 ? 1.986 10.829 -17.351 1.00 94.69 367 ALA A C 1
ATOM 2734 O O . ALA A 1 367 ? 1.540 10.846 -16.201 1.00 94.69 367 ALA A O 1
ATOM 2735 N N . LEU A 1 368 ? 1.439 11.504 -18.359 1.00 91.31 368 LEU A N 1
ATOM 2736 C CA . LEU A 1 368 ? 0.269 12.365 -18.240 1.00 91.31 368 LEU A CA 1
ATOM 2737 C C . LEU A 1 368 ? -0.760 11.966 -19.303 1.00 91.31 368 LEU A C 1
ATOM 2739 O O . LEU A 1 368 ? -0.563 12.203 -20.494 1.00 91.31 368 LEU A O 1
ATOM 2743 N N . GLY A 1 369 ? -1.852 11.344 -18.863 1.00 90.62 369 GLY A N 1
ATOM 2744 C CA . GLY A 1 369 ? -3.065 11.186 -19.661 1.00 90.62 369 GLY A CA 1
ATOM 2745 C C . GLY A 1 369 ? -3.879 12.477 -19.713 1.00 90.62 369 GLY A C 1
ATOM 2746 O O . GLY A 1 369 ? -3.478 13.518 -19.192 1.00 90.62 369 GLY A O 1
ATOM 2747 N N . SER A 1 370 ? -5.057 12.410 -20.325 1.00 88.12 370 SER A N 1
ATOM 2748 C CA . SER A 1 370 ? -5.959 13.562 -20.409 1.00 88.12 370 SER A CA 1
ATOM 2749 C C . SER A 1 370 ? -7.380 13.206 -19.999 1.00 88.12 370 SER A C 1
ATOM 2751 O O . SER A 1 370 ? -7.763 12.039 -19.950 1.00 88.12 370 SER A O 1
ATOM 2753 N N . VAL A 1 371 ? -8.167 14.231 -19.690 1.00 87.00 371 VAL A N 1
ATOM 2754 C CA . VAL A 1 371 ? -9.580 14.106 -19.340 1.00 87.00 371 VAL A CA 1
ATOM 2755 C C . VAL A 1 371 ? -10.419 14.899 -20.340 1.00 87.00 371 VAL A C 1
ATOM 2757 O O . VAL A 1 371 ? -10.053 16.000 -20.753 1.00 87.00 371 VAL A O 1
ATOM 2760 N N . GLY A 1 372 ? -11.521 14.301 -20.778 1.00 87.00 372 GLY A N 1
ATOM 2761 C CA . GLY A 1 372 ? -12.480 14.885 -21.702 1.00 87.00 372 GLY A CA 1
ATOM 2762 C C . GLY A 1 372 ? -13.409 15.896 -21.032 1.00 87.00 372 GLY A C 1
ATOM 2763 O O . GLY A 1 372 ? -13.337 16.165 -19.835 1.00 87.00 372 GLY A O 1
ATOM 2764 N N . THR A 1 373 ? -14.319 16.459 -21.822 1.00 88.31 373 THR A N 1
ATOM 2765 C CA . THR A 1 373 ? -15.313 17.421 -21.334 1.00 88.31 373 THR A CA 1
ATOM 2766 C C . THR A 1 373 ? -16.371 16.755 -20.458 1.00 88.31 373 THR A C 1
ATOM 2768 O O . THR A 1 373 ? -16.826 15.655 -20.774 1.00 88.31 373 THR A O 1
ATOM 2771 N N . ASP A 1 374 ? -16.821 17.463 -19.423 1.00 91.19 374 ASP A N 1
ATOM 2772 C CA . ASP A 1 374 ? -17.920 17.020 -18.564 1.00 91.19 374 ASP A CA 1
ATOM 2773 C C . ASP A 1 374 ? -19.234 16.855 -19.346 1.00 91.19 374 ASP A C 1
ATOM 2775 O O . ASP A 1 374 ? -19.668 17.750 -20.079 1.00 91.19 374 ASP A O 1
ATOM 2779 N N . VAL A 1 375 ? -19.906 15.726 -19.124 1.00 95.38 375 VAL A N 1
ATOM 2780 C CA . VAL A 1 375 ? -21.274 15.457 -19.569 1.00 95.38 375 VAL A CA 1
ATOM 2781 C C . VAL A 1 375 ? -22.155 15.292 -18.335 1.00 95.38 375 VAL A C 1
ATOM 2783 O O . VAL A 1 375 ? -21.940 14.410 -17.508 1.00 95.38 375 VAL A O 1
ATOM 2786 N N . TYR A 1 376 ? -23.144 16.166 -18.184 1.00 96.06 376 TYR A N 1
ATOM 2787 C CA . TYR A 1 376 ? -24.005 16.191 -17.003 1.00 96.06 376 TYR A CA 1
ATOM 2788 C C . TYR A 1 376 ? -24.993 15.026 -16.993 1.00 96.06 376 TYR A C 1
ATOM 2790 O O . TYR A 1 376 ? -25.585 14.693 -18.026 1.00 96.06 376 TYR A O 1
ATOM 2798 N N . VAL A 1 377 ? -25.201 14.438 -15.813 1.00 97.25 377 VAL A N 1
ATOM 2799 C CA . VAL A 1 377 ? -26.253 13.433 -15.627 1.00 97.25 377 VAL A CA 1
ATOM 2800 C C . VAL A 1 377 ? -27.629 14.099 -15.717 1.00 97.25 377 VAL A C 1
ATOM 2802 O O . VAL A 1 377 ? -27.801 15.280 -15.416 1.00 97.25 377 VAL A O 1
ATOM 2805 N N . THR A 1 378 ? -28.625 13.340 -16.159 1.00 97.69 378 THR A N 1
ATOM 2806 C CA . THR A 1 378 ? -30.009 13.814 -16.354 1.00 97.69 378 THR A CA 1
ATOM 2807 C C . THR A 1 378 ? -30.955 13.388 -15.230 1.00 97.69 378 THR A C 1
ATOM 2809 O O . THR A 1 378 ? -32.085 13.869 -15.165 1.00 97.69 378 THR A O 1
ATOM 2812 N N . ALA A 1 379 ? -30.488 12.513 -14.338 1.00 97.56 379 ALA A N 1
ATOM 2813 C CA . ALA A 1 379 ? -31.164 12.077 -13.124 1.00 97.56 379 ALA A CA 1
ATOM 2814 C C . ALA A 1 379 ? -30.119 11.755 -12.047 1.00 97.56 379 ALA A C 1
ATOM 2816 O O . ALA A 1 379 ? -28.960 11.495 -12.381 1.00 97.56 379 ALA A O 1
ATOM 2817 N N . ASP A 1 380 ? -30.540 11.768 -10.782 1.00 97.69 380 ASP A N 1
ATOM 2818 C CA . ASP A 1 380 ? -29.684 11.398 -9.655 1.00 97.69 380 ASP A CA 1
ATOM 2819 C C . ASP A 1 380 ? -29.181 9.954 -9.810 1.00 97.69 380 ASP A C 1
ATOM 2821 O O . ASP A 1 380 ? -29.891 9.072 -10.306 1.00 97.69 380 ASP A O 1
ATOM 2825 N N . VAL A 1 381 ? -27.937 9.723 -9.399 1.00 97.38 381 VAL A N 1
ATOM 2826 C CA . VAL A 1 381 ? -27.304 8.404 -9.372 1.00 97.38 381 VAL A CA 1
ATOM 2827 C C . VAL A 1 381 ? -27.138 8.013 -7.912 1.00 97.38 381 VAL A C 1
ATOM 2829 O O . VAL A 1 381 ? -26.263 8.537 -7.231 1.00 97.38 381 VAL A O 1
ATOM 2832 N N . ASP A 1 382 ? -27.995 7.123 -7.421 1.00 96.75 382 ASP A N 1
ATOM 2833 C CA . ASP A 1 382 ? -27.950 6.668 -6.030 1.00 96.75 382 ASP A CA 1
ATOM 2834 C C . ASP A 1 382 ? -26.736 5.769 -5.754 1.00 96.75 382 ASP A C 1
ATOM 2836 O O . ASP A 1 382 ? -26.326 4.977 -6.612 1.00 96.75 382 ASP A O 1
ATOM 2840 N N . ALA A 1 383 ? -26.216 5.820 -4.523 1.00 95.06 383 ALA A N 1
ATOM 2841 C CA . ALA A 1 383 ? -25.253 4.838 -4.035 1.00 95.06 383 ALA A CA 1
ATOM 2842 C C . ALA A 1 383 ? -25.783 3.405 -4.251 1.00 95.06 383 ALA A C 1
ATOM 2844 O O . ALA A 1 383 ? -26.946 3.093 -3.984 1.00 95.06 383 ALA A O 1
ATOM 2845 N N . GLY A 1 384 ? -24.927 2.517 -4.753 1.00 97.00 384 GLY A N 1
ATOM 2846 C CA . GLY A 1 384 ? -25.279 1.155 -5.153 1.00 97.00 384 GLY A CA 1
ATOM 2847 C C . GLY A 1 384 ? -25.786 1.019 -6.594 1.00 97.00 384 GLY A C 1
ATOM 2848 O O . GLY A 1 384 ? -25.877 -0.107 -7.089 1.00 97.00 384 GLY A O 1
ATOM 2849 N N . SER A 1 385 ? -26.090 2.120 -7.292 1.00 96.75 385 SER A N 1
ATOM 2850 C CA . SER A 1 385 ? -26.508 2.075 -8.697 1.00 96.75 385 SER A CA 1
ATOM 2851 C C . SER A 1 385 ? -25.337 1.766 -9.629 1.00 96.75 385 SER A C 1
ATOM 2853 O O . SER A 1 385 ? -24.216 2.225 -9.426 1.00 96.75 385 SER A O 1
ATOM 2855 N N . VAL A 1 386 ? -25.626 1.022 -10.697 1.00 97.06 386 VAL A N 1
ATOM 2856 C CA . VAL A 1 386 ? -24.737 0.830 -11.858 1.00 97.06 386 VAL A CA 1
ATOM 2857 C C . VAL A 1 386 ? -25.263 1.535 -13.110 1.00 97.06 386 VAL A C 1
ATOM 2859 O O . VAL A 1 386 ? -24.574 1.585 -14.120 1.00 97.06 386 VAL A O 1
ATOM 2862 N N . ALA A 1 387 ? -26.495 2.046 -13.086 1.00 96.56 387 ALA A N 1
ATOM 2863 C CA . ALA A 1 387 ? -27.124 2.686 -14.235 1.00 96.56 387 ALA A CA 1
ATOM 2864 C C . ALA A 1 387 ? -27.038 4.208 -14.102 1.00 96.56 387 ALA A C 1
ATOM 2866 O O . ALA A 1 387 ? -27.380 4.759 -13.054 1.00 96.56 387 ALA A O 1
ATOM 2867 N N . VAL A 1 388 ? -26.633 4.881 -15.179 1.00 97.75 388 VAL A N 1
ATOM 2868 C CA . VAL A 1 388 ? -26.512 6.340 -15.226 1.00 97.75 388 VAL A CA 1
ATOM 2869 C C . VAL A 1 388 ? -27.310 6.888 -16.401 1.00 97.75 388 VAL A C 1
ATOM 2871 O O . VAL A 1 388 ? -27.070 6.521 -17.551 1.00 97.75 388 VAL A O 1
ATOM 2874 N N . SER A 1 389 ? -28.250 7.788 -16.109 1.00 98.06 389 SER A N 1
ATOM 2875 C CA . SER A 1 389 ? -29.048 8.485 -17.124 1.00 98.06 389 SER A CA 1
ATOM 2876 C C . SER A 1 389 ? -28.278 9.706 -17.631 1.00 98.06 389 SER A C 1
ATOM 2878 O O . SER A 1 389 ? -28.125 10.690 -16.907 1.00 98.06 389 SER A O 1
ATOM 2880 N N . ILE A 1 390 ? -27.772 9.662 -18.862 1.00 97.50 390 ILE A N 1
ATOM 2881 C CA . ILE A 1 390 ? -26.821 10.633 -19.423 1.00 97.50 390 ILE A CA 1
ATOM 2882 C C . ILE A 1 390 ? -26.828 10.593 -20.957 1.00 97.50 390 ILE A C 1
ATOM 2884 O O . ILE A 1 390 ? -27.128 9.564 -21.551 1.00 97.50 390 ILE A O 1
ATOM 2888 N N . ASN A 1 391 ? -26.459 11.692 -21.622 1.00 97.38 391 ASN A N 1
ATOM 2889 C CA . ASN A 1 391 ? -26.201 11.661 -23.064 1.00 97.38 391 ASN A CA 1
ATOM 2890 C C . ASN A 1 391 ? -24.951 10.816 -23.352 1.00 97.38 391 ASN A C 1
ATOM 2892 O O . ASN A 1 391 ? -23.842 11.205 -22.993 1.00 97.38 391 ASN A O 1
ATOM 2896 N N . THR A 1 392 ? -25.125 9.683 -24.026 1.00 97.00 392 THR A N 1
ATOM 2897 C CA . THR A 1 392 ? -24.053 8.697 -24.224 1.00 97.00 392 THR A CA 1
ATOM 2898 C C . THR A 1 392 ? -23.205 8.932 -25.474 1.00 97.00 392 THR A C 1
ATOM 2900 O O . THR A 1 392 ? -22.281 8.171 -25.740 1.00 97.00 392 THR A O 1
ATOM 2903 N N . SER A 1 393 ? -23.473 9.987 -26.252 1.00 95.38 393 SER A N 1
ATOM 2904 C CA . SER A 1 393 ? -22.874 10.165 -27.587 1.00 95.38 393 SER A CA 1
ATOM 2905 C C . SER A 1 393 ? -21.342 10.314 -27.609 1.00 95.38 393 SER A C 1
ATOM 2907 O O . SER A 1 393 ? -20.733 10.083 -28.652 1.00 95.38 393 SER A O 1
ATOM 2909 N N . SER A 1 394 ? -20.718 10.670 -26.481 1.00 93.69 394 SER A N 1
ATOM 2910 C CA . SER A 1 394 ? -19.262 10.792 -26.311 1.00 93.69 394 SER A CA 1
ATOM 2911 C C . SER A 1 394 ? -18.595 9.581 -25.648 1.00 93.69 394 SER A C 1
ATOM 2913 O O . SER A 1 394 ? -17.406 9.653 -25.343 1.00 93.69 394 SER A O 1
ATOM 2915 N N . PHE A 1 395 ? -19.341 8.506 -25.387 1.00 96.75 395 PHE A N 1
ATOM 2916 C CA . PHE A 1 395 ? -18.865 7.338 -24.647 1.00 96.75 395 PHE A CA 1
ATOM 2917 C C . PHE A 1 395 ? -18.962 6.062 -25.485 1.00 96.75 395 PHE A C 1
ATOM 2919 O O . PHE A 1 395 ? -19.742 5.952 -26.433 1.00 96.75 395 PHE A O 1
ATOM 2926 N N . SER A 1 396 ? -18.146 5.079 -25.138 1.00 96.81 396 SER A N 1
ATOM 2927 C CA . SER A 1 396 ? -18.116 3.742 -25.722 1.00 96.81 396 SER A CA 1
ATOM 2928 C C . SER A 1 396 ? -17.857 2.698 -24.637 1.00 96.81 396 SER A C 1
ATOM 2930 O O . SER A 1 396 ? -17.294 3.005 -23.587 1.00 96.81 396 SER A O 1
ATOM 2932 N N . GLU A 1 397 ? -18.267 1.453 -24.884 1.00 97.50 397 GLU A N 1
ATOM 2933 C CA . GLU A 1 397 ? -17.955 0.334 -23.987 1.00 97.50 397 GLU A CA 1
ATOM 2934 C C . GLU A 1 397 ? -16.438 0.211 -23.782 1.00 97.50 397 GLU A C 1
ATOM 2936 O O . GLU A 1 397 ? -15.655 0.279 -24.732 1.00 97.50 397 GLU A O 1
ATOM 2941 N N . GLY A 1 398 ? -16.020 0.035 -22.530 1.00 95.81 398 GLY A N 1
ATOM 2942 C CA . GLY A 1 398 ? -14.618 -0.026 -22.124 1.00 95.81 398 GLY A CA 1
ATOM 2943 C C . GLY A 1 398 ? -13.979 1.323 -21.777 1.00 95.81 398 GLY A C 1
ATOM 2944 O O . GLY A 1 398 ? -12.864 1.322 -21.242 1.00 95.81 398 GLY A O 1
ATOM 2945 N N . ASP A 1 399 ? -14.662 2.448 -22.016 1.00 97.06 399 ASP A N 1
ATOM 2946 C CA . ASP A 1 399 ? -14.160 3.770 -21.638 1.00 97.06 399 ASP A CA 1
ATOM 2947 C C . ASP A 1 399 ? -13.981 3.875 -20.118 1.00 97.06 399 ASP A C 1
ATOM 2949 O O . ASP A 1 399 ? -14.870 3.521 -19.340 1.00 97.06 399 ASP A O 1
ATOM 2953 N N . LEU A 1 400 ? -12.821 4.386 -19.698 1.00 96.62 400 LEU A N 1
ATOM 2954 C CA . LEU A 1 400 ? -12.569 4.765 -18.311 1.00 96.62 400 LEU A CA 1
ATOM 2955 C C . LEU A 1 400 ? -13.193 6.140 -18.065 1.00 96.62 400 LEU A C 1
ATOM 2957 O O . LEU A 1 400 ? -12.935 7.083 -18.814 1.00 96.62 400 LEU A O 1
ATOM 2961 N N . VAL A 1 401 ? -14.005 6.260 -17.020 1.00 95.44 401 VAL A N 1
ATOM 2962 C CA . VAL A 1 401 ? -14.750 7.482 -16.717 1.00 95.44 401 VAL A CA 1
ATOM 2963 C C . VAL A 1 401 ? -14.666 7.835 -15.237 1.00 95.44 401 VAL A C 1
ATOM 2965 O O . VAL A 1 401 ? -14.560 6.949 -14.390 1.00 95.44 401 VAL A O 1
ATOM 2968 N N . ILE A 1 402 ? -14.749 9.127 -14.927 1.00 93.38 402 ILE A N 1
ATOM 2969 C CA . ILE A 1 402 ? -14.907 9.628 -13.558 1.00 93.38 402 ILE A CA 1
ATOM 2970 C C . ILE A 1 402 ? -16.303 10.232 -13.447 1.00 93.38 402 ILE A C 1
ATOM 2972 O O . ILE A 1 402 ? -16.623 11.178 -14.169 1.00 93.38 402 ILE A O 1
ATOM 2976 N N . LEU A 1 403 ? -17.124 9.710 -12.535 1.00 94.12 403 LEU A N 1
ATOM 2977 C CA . LEU A 1 403 ? -18.351 10.370 -12.088 1.00 94.12 403 LEU A CA 1
ATOM 2978 C C . LEU A 1 403 ? -17.993 11.283 -10.917 1.00 94.12 403 LEU A C 1
ATOM 2980 O O . LEU A 1 403 ? -17.412 10.812 -9.945 1.00 94.12 403 LEU A O 1
ATOM 2984 N N . HIS A 1 404 ? -18.316 12.574 -11.002 1.00 91.44 404 HIS A N 1
ATOM 2985 C CA . HIS A 1 404 ? -18.005 13.578 -9.977 1.00 91.44 404 HIS A CA 1
ATOM 2986 C C . HIS A 1 404 ? -19.111 14.629 -9.836 1.00 91.44 404 HIS A C 1
ATOM 2988 O O . HIS A 1 404 ? -20.005 14.733 -10.678 1.00 91.44 404 HIS A O 1
ATOM 2994 N N . SER A 1 405 ? -19.076 15.397 -8.747 1.00 89.44 405 SER A N 1
ATOM 2995 C CA . SER A 1 405 ? -20.021 16.488 -8.466 1.00 89.44 405 SER A CA 1
ATOM 2996 C C . SER A 1 405 ? -19.332 17.671 -7.776 1.00 89.44 405 SER A C 1
ATOM 2998 O O . SER A 1 405 ? -18.133 17.647 -7.490 1.00 89.44 405 SER A O 1
ATOM 3000 N N . ASP A 1 406 ? -20.080 18.750 -7.532 1.00 84.88 406 ASP A N 1
ATOM 3001 C CA . ASP A 1 406 ? -19.574 19.909 -6.789 1.00 84.88 406 ASP A CA 1
ATOM 3002 C C . ASP A 1 406 ? -19.682 19.778 -5.268 1.00 84.88 406 ASP A C 1
ATOM 3004 O O . ASP A 1 406 ? -19.130 20.624 -4.557 1.00 84.88 406 ASP A O 1
ATOM 3008 N N . ASP A 1 407 ? -20.320 18.715 -4.774 1.00 82.88 407 ASP A N 1
ATOM 3009 C CA . ASP A 1 407 ? -20.410 18.445 -3.344 1.00 82.88 407 ASP A CA 1
ATOM 3010 C C . ASP A 1 407 ? -19.022 18.132 -2.768 1.00 82.88 407 ASP A C 1
ATOM 3012 O O . ASP A 1 407 ? -18.197 17.432 -3.370 1.00 82.88 407 ASP A O 1
ATOM 3016 N N . GLN A 1 408 ? -18.762 18.648 -1.566 1.00 78.62 408 GLN A N 1
ATOM 3017 C CA . GLN A 1 408 ? -17.539 18.348 -0.829 1.00 78.62 408 GLN A CA 1
ATOM 3018 C C . GLN A 1 408 ? -17.711 17.056 -0.033 1.00 78.62 408 GLN A C 1
ATOM 3020 O O . GLN A 1 408 ? -18.675 16.893 0.710 1.00 78.62 408 GLN A O 1
ATOM 3025 N N . TYR A 1 409 ? -16.737 16.160 -0.159 1.00 78.69 409 TYR A N 1
ATOM 3026 C CA . TYR A 1 409 ? -16.656 14.931 0.620 1.00 78.69 409 TYR A CA 1
ATOM 3027 C C . TYR A 1 409 ? -16.387 15.214 2.106 1.00 78.69 409 TYR A C 1
ATOM 3029 O O . TYR A 1 409 ? -16.968 14.576 2.983 1.00 78.69 409 TYR A O 1
ATOM 3037 N N . ILE A 1 410 ? -15.536 16.205 2.395 1.00 70.69 410 ILE A N 1
ATOM 3038 C CA . ILE A 1 410 ? -15.312 16.754 3.739 1.00 70.69 410 ILE A CA 1
ATOM 3039 C C . ILE A 1 410 ? -15.276 18.283 3.624 1.00 70.69 410 ILE A C 1
ATOM 3041 O O . ILE A 1 410 ? -14.461 18.816 2.869 1.00 70.69 410 ILE A O 1
ATOM 3045 N N . ASP A 1 411 ? -16.136 18.976 4.382 1.00 57.91 411 ASP A N 1
ATOM 3046 C CA . ASP A 1 411 ? -16.180 20.445 4.451 1.00 57.91 411 ASP A CA 1
ATOM 3047 C C . ASP A 1 411 ? -14.933 20.991 5.159 1.00 57.91 411 ASP A C 1
ATOM 3049 O O . ASP A 1 411 ? -14.853 21.055 6.384 1.00 57.91 411 ASP A O 1
ATOM 3053 N N . THR A 1 412 ? -13.921 21.371 4.383 1.00 54.88 412 THR A N 1
ATOM 3054 C CA . THR A 1 412 ? -12.744 22.075 4.901 1.00 54.88 412 THR A CA 1
ATOM 3055 C C . THR A 1 412 ? -12.855 23.568 4.610 1.00 54.88 412 THR A C 1
ATOM 3057 O O . THR A 1 412 ? -12.031 24.090 3.865 1.00 54.88 412 THR A O 1
ATOM 3060 N N . SER A 1 413 ? -13.889 24.247 5.120 1.00 42.50 413 SER A N 1
ATOM 3061 C CA . SER A 1 413 ? -14.038 25.716 5.182 1.00 42.50 413 SER A CA 1
ATOM 3062 C C . SER A 1 413 ? -13.301 26.497 4.071 1.00 42.50 413 SER A C 1
ATOM 3064 O O . SER A 1 413 ? -12.429 27.330 4.346 1.00 42.50 413 SER A O 1
ATOM 3066 N N . GLY A 1 414 ? -13.588 26.187 2.800 1.00 46.97 414 GLY A N 1
ATOM 3067 C CA . GLY A 1 414 ? -12.921 26.795 1.648 1.00 46.97 414 GLY A CA 1
ATOM 3068 C C . GLY A 1 414 ? -13.201 26.094 0.307 1.00 46.97 414 GLY A C 1
ATOM 3069 O O . GLY A 1 414 ? -13.605 24.934 0.282 1.00 46.97 414 GLY A O 1
ATOM 3070 N N . PRO A 1 415 ? -12.950 26.763 -0.837 1.00 46.41 415 PRO A N 1
ATOM 3071 C CA . PRO A 1 415 ? -13.209 26.238 -2.189 1.00 46.41 415 PRO A CA 1
ATOM 3072 C C . PRO A 1 415 ? -12.280 25.082 -2.621 1.00 46.41 415 PRO A C 1
ATOM 3074 O O . PRO A 1 415 ? -12.341 24.649 -3.766 1.00 46.41 415 PRO A O 1
ATOM 3077 N N . ASN A 1 416 ? -11.424 24.595 -1.717 1.00 51.41 416 ASN A N 1
ATOM 3078 C CA . ASN A 1 416 ? -10.339 23.645 -1.982 1.00 51.41 416 ASN A CA 1
ATOM 3079 C C . ASN A 1 416 ? -10.531 22.293 -1.259 1.00 51.41 416 ASN A C 1
ATOM 3081 O O . ASN A 1 416 ? -9.558 21.562 -1.082 1.00 51.41 416 ASN A O 1
ATOM 3085 N N . GLY A 1 417 ? -11.739 21.996 -0.767 1.00 60.78 417 GLY A N 1
ATOM 3086 C CA . GLY A 1 417 ? -12.051 20.715 -0.126 1.00 60.78 417 GLY A CA 1
ATOM 3087 C C . GLY A 1 417 ? -12.082 19.559 -1.129 1.00 60.78 417 GLY A C 1
ATOM 3088 O O . GLY A 1 417 ? -12.360 19.765 -2.313 1.00 60.78 417 GLY A O 1
ATOM 3089 N N . ALA A 1 418 ? -11.803 18.341 -0.657 1.00 73.38 418 ALA A N 1
ATOM 3090 C CA . ALA A 1 418 ? -11.930 17.135 -1.471 1.00 73.38 418 ALA A CA 1
ATOM 3091 C C . ALA A 1 418 ? -13.378 17.013 -1.972 1.00 73.38 418 ALA A C 1
ATOM 3093 O O . ALA A 1 418 ? -14.309 17.023 -1.168 1.00 73.38 418 ALA A O 1
ATOM 3094 N N . LYS A 1 419 ? -13.577 16.933 -3.289 1.00 80.69 419 LYS A N 1
ATOM 3095 C CA . LYS A 1 419 ? -14.902 16.785 -3.910 1.00 80.69 419 LYS A CA 1
ATOM 3096 C C . LYS A 1 419 ? -15.260 15.320 -4.109 1.00 80.69 419 LYS A C 1
ATOM 3098 O O . LYS A 1 419 ? -14.368 14.490 -4.299 1.00 80.69 419 LYS A O 1
ATOM 3103 N N . TYR A 1 420 ? -16.553 15.011 -4.120 1.00 85.94 420 TYR A N 1
ATOM 3104 C CA . TYR A 1 420 ? -17.017 13.677 -4.489 1.00 85.94 420 TYR A CA 1
ATOM 3105 C C . TYR A 1 420 ? -16.628 13.336 -5.927 1.00 85.94 420 TYR A C 1
ATOM 3107 O O . TYR A 1 420 ? -16.787 14.129 -6.855 1.00 85.94 420 TYR A O 1
ATOM 3115 N N . GLY A 1 421 ? -16.141 12.115 -6.109 1.00 90.06 421 GLY A N 1
ATOM 3116 C CA . GLY A 1 421 ? -15.797 11.583 -7.417 1.00 90.06 421 GLY A CA 1
ATOM 3117 C C . GLY A 1 421 ? -15.226 10.177 -7.321 1.00 90.06 421 GLY A C 1
ATOM 3118 O O . GLY A 1 421 ? -14.494 9.891 -6.369 1.00 90.06 421 GLY A O 1
ATOM 3119 N N . GLU A 1 422 ? -15.593 9.307 -8.255 1.00 93.25 422 GLU A N 1
ATOM 3120 C CA . GLU A 1 422 ? -15.148 7.914 -8.319 1.00 93.25 422 GLU A CA 1
ATOM 3121 C C . GLU A 1 422 ? -14.976 7.422 -9.762 1.00 93.25 422 GLU A C 1
ATOM 3123 O O . GLU A 1 422 ? -15.665 7.875 -10.678 1.00 93.25 422 GLU A O 1
ATOM 3128 N N . TYR A 1 423 ? -14.031 6.497 -9.953 1.00 95.06 423 TYR A N 1
ATOM 3129 C CA . TYR A 1 423 ? -13.771 5.860 -11.239 1.00 95.06 423 TYR A CA 1
ATOM 3130 C C . TYR A 1 423 ? -14.737 4.711 -11.516 1.00 95.06 423 TYR A C 1
ATOM 3132 O O . TYR A 1 423 ? -15.013 3.890 -10.643 1.00 95.06 423 TYR A O 1
ATOM 3140 N N . ALA A 1 424 ? -15.113 4.575 -12.782 1.00 95.75 424 ALA A N 1
ATOM 3141 C CA . ALA A 1 424 ? -15.774 3.396 -13.314 1.00 95.75 424 ALA A CA 1
ATOM 3142 C C . ALA A 1 424 ? -15.347 3.131 -14.761 1.00 95.75 424 ALA A C 1
ATOM 3144 O O . ALA A 1 424 ? -14.713 3.962 -15.412 1.00 95.75 424 ALA A O 1
ATOM 3145 N N . ILE A 1 425 ? -15.713 1.961 -15.271 1.00 97.19 425 ILE A N 1
ATOM 3146 C CA . ILE A 1 425 ? -15.626 1.623 -16.690 1.00 97.19 425 ILE A CA 1
ATOM 3147 C C . ILE A 1 425 ? -17.048 1.540 -17.234 1.00 97.19 425 ILE A C 1
ATOM 3149 O O . ILE A 1 425 ? -17.927 0.964 -16.590 1.00 97.19 425 ILE A O 1
ATOM 3153 N N . VAL A 1 426 ? -17.271 2.098 -18.420 1.00 98.12 426 VAL A N 1
ATOM 3154 C CA . VAL A 1 426 ? -18.526 1.921 -19.157 1.00 98.12 426 VAL A CA 1
ATOM 3155 C C . VAL A 1 426 ? -18.635 0.455 -19.580 1.00 98.12 426 VAL A C 1
ATOM 3157 O O . VAL A 1 426 ? -17.870 -0.007 -20.423 1.00 98.12 426 VAL A O 1
ATOM 3160 N N . ASP A 1 427 ? -19.558 -0.285 -18.973 1.00 98.06 427 ASP A N 1
ATOM 3161 C CA . ASP A 1 427 ? -19.798 -1.703 -19.269 1.00 98.06 427 ASP A CA 1
ATOM 3162 C C . ASP A 1 427 ? -20.679 -1.872 -20.512 1.00 98.06 427 ASP A C 1
ATOM 3164 O O . A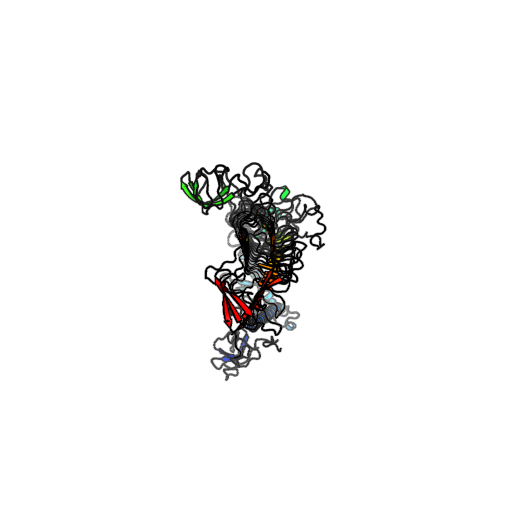SP A 1 427 ? -20.435 -2.751 -21.328 1.00 98.06 427 ASP A O 1
ATOM 3168 N N . GLU A 1 428 ? -21.694 -1.015 -20.667 1.00 98.06 428 GLU A N 1
ATOM 3169 C CA . GLU A 1 428 ? -22.676 -1.106 -21.754 1.00 98.06 428 GLU A CA 1
ATOM 3170 C C . GLU A 1 428 ? -23.274 0.269 -22.077 1.00 98.06 428 GLU A C 1
ATOM 3172 O O . GLU A 1 428 ? -23.685 1.010 -21.176 1.00 98.06 428 GLU A O 1
ATOM 3177 N N . ILE A 1 429 ? -23.389 0.592 -23.368 1.00 98.06 429 ILE A N 1
ATOM 3178 C CA . ILE A 1 429 ? -24.215 1.714 -23.835 1.00 98.06 429 ILE A CA 1
ATOM 3179 C C . ILE A 1 429 ? -25.626 1.180 -24.095 1.00 98.06 429 ILE A C 1
ATOM 3181 O O . ILE A 1 429 ? -25.864 0.520 -25.103 1.00 98.06 429 ILE A O 1
ATOM 3185 N N . ILE A 1 430 ? -26.562 1.466 -23.186 1.00 97.19 430 ILE A N 1
ATOM 3186 C CA . ILE A 1 430 ? -27.940 0.955 -23.273 1.00 97.19 430 ILE A CA 1
ATOM 3187 C C . ILE A 1 430 ? -28.670 1.633 -24.439 1.00 97.19 430 ILE A C 1
ATOM 3189 O O . ILE A 1 430 ? -29.235 0.969 -25.308 1.00 97.19 430 ILE A O 1
ATOM 3193 N N . ASP A 1 431 ? -28.644 2.966 -24.466 1.00 96.62 431 ASP A N 1
ATOM 3194 C CA . ASP A 1 431 ? -29.161 3.788 -25.560 1.00 96.62 431 ASP A CA 1
ATOM 3195 C C . ASP A 1 431 ? -28.531 5.194 -25.535 1.00 96.62 431 ASP A C 1
ATOM 3197 O O . ASP A 1 431 ? -27.550 5.438 -24.834 1.00 96.62 431 ASP A O 1
ATOM 3201 N N . SER A 1 432 ? -29.077 6.144 -26.305 1.00 96.38 432 SER A N 1
ATOM 3202 C CA . SER A 1 432 ? -28.587 7.532 -26.385 1.00 96.38 432 SER A CA 1
ATOM 3203 C C . SER A 1 432 ? -28.691 8.346 -25.080 1.00 96.38 432 SER A C 1
ATOM 3205 O O . SER A 1 432 ? -28.180 9.464 -25.016 1.00 96.38 432 SER A O 1
ATOM 3207 N N . SER A 1 433 ? -29.408 7.837 -24.080 1.00 97.12 433 SER A N 1
ATOM 3208 C CA . SER A 1 433 ? -29.785 8.516 -22.835 1.00 97.12 433 SER A CA 1
ATOM 3209 C C . SER A 1 433 ? -29.413 7.753 -21.563 1.00 97.12 433 SER A C 1
ATOM 3211 O O . SER A 1 433 ? -29.637 8.262 -20.462 1.00 97.12 433 SER A O 1
ATOM 3213 N N . GLN A 1 434 ? -28.842 6.553 -21.681 1.00 97.69 434 GLN A N 1
ATOM 3214 C CA . GLN A 1 434 ? -28.456 5.755 -20.528 1.00 97.69 434 GLN A CA 1
ATOM 3215 C C . GLN A 1 434 ? -27.266 4.845 -20.835 1.00 97.69 434 GLN A C 1
ATOM 3217 O O . GLN A 1 434 ? -27.189 4.232 -21.900 1.00 97.69 434 GLN A O 1
ATOM 3222 N N . MET A 1 435 ? -26.364 4.711 -19.865 1.00 97.81 435 MET A N 1
ATOM 3223 C CA . MET A 1 435 ? -25.287 3.721 -19.885 1.00 97.81 435 MET A CA 1
ATOM 3224 C C . MET A 1 435 ? -25.185 2.980 -18.553 1.00 97.81 435 MET A C 1
ATOM 3226 O O . MET A 1 435 ? -25.683 3.447 -17.523 1.00 97.81 435 MET A O 1
ATOM 3230 N N . ARG A 1 436 ? -24.533 1.818 -18.583 1.00 98.12 436 ARG A N 1
ATOM 3231 C CA . ARG A 1 436 ? -24.248 0.984 -17.415 1.00 98.12 436 ARG A CA 1
ATOM 3232 C C . ARG A 1 436 ? -22.755 1.013 -17.106 1.00 98.12 436 ARG A C 1
ATOM 3234 O O . ARG A 1 436 ? -21.928 0.870 -18.002 1.00 98.12 436 ARG A O 1
ATOM 3241 N N . LEU A 1 437 ? -22.422 1.194 -15.835 1.00 97.88 437 LEU A N 1
ATOM 3242 C CA . LEU A 1 437 ? -21.071 1.151 -15.291 1.00 97.88 437 LEU A CA 1
ATOM 3243 C C . LEU A 1 437 ? -20.748 -0.257 -14.774 1.00 97.88 437 LEU A C 1
ATOM 3245 O O . LEU A 1 437 ? -21.637 -1.008 -14.369 1.00 97.88 437 LEU A O 1
ATOM 3249 N N . ASN A 1 438 ? -19.467 -0.617 -14.775 1.00 96.56 438 ASN A N 1
ATOM 3250 C CA . ASN A 1 438 ? -18.997 -1.947 -14.382 1.00 96.56 438 ASN A CA 1
ATOM 3251 C C . ASN A 1 438 ? -19.011 -2.200 -12.863 1.00 96.56 438 ASN A C 1
ATOM 3253 O O . ASN A 1 438 ? -18.891 -3.347 -12.431 1.00 96.56 438 ASN A O 1
ATOM 3257 N N . VAL A 1 439 ? -19.126 -1.146 -12.055 1.00 95.06 439 VAL A N 1
ATOM 3258 C CA . VAL A 1 439 ? -19.144 -1.207 -10.589 1.00 95.06 439 VAL A CA 1
ATOM 3259 C C . VAL A 1 439 ? -20.282 -0.351 -10.032 1.00 95.06 439 VAL A C 1
ATOM 3261 O O . VAL A 1 439 ? -20.619 0.671 -10.634 1.00 95.06 439 VAL A O 1
ATOM 3264 N N . PRO A 1 440 ? -20.899 -0.756 -8.906 1.00 96.12 440 PRO A N 1
ATOM 3265 C CA . PRO A 1 440 ? -21.885 0.072 -8.223 1.00 96.12 440 PRO A CA 1
ATOM 3266 C C . PRO A 1 440 ? -21.217 1.306 -7.606 1.00 96.12 440 PRO A C 1
ATOM 3268 O O . PRO A 1 440 ? -20.141 1.185 -7.015 1.00 96.12 440 PRO A O 1
ATOM 3271 N N . MET A 1 441 ? -21.872 2.463 -7.714 1.00 94.38 441 MET A N 1
ATOM 3272 C CA . MET A 1 441 ? -21.379 3.723 -7.143 1.00 94.38 441 MET A CA 1
ATOM 3273 C C . MET A 1 441 ? -21.317 3.659 -5.618 1.00 94.38 441 MET A C 1
ATOM 3275 O O . MET A 1 441 ? -22.229 3.132 -4.978 1.00 94.38 441 MET A O 1
ATOM 3279 N N . GLN A 1 442 ? -20.242 4.180 -5.031 1.00 93.00 442 GLN A N 1
ATOM 3280 C CA . GLN A 1 442 ? -20.050 4.212 -3.579 1.00 93.00 442 GLN A CA 1
ATOM 3281 C C . GLN A 1 442 ? -20.868 5.314 -2.909 1.00 93.00 442 GLN A C 1
ATOM 3283 O O . GLN A 1 442 ? -21.204 5.184 -1.733 1.00 93.00 442 GLN A O 1
ATOM 3288 N N . GLU A 1 443 ? -21.169 6.381 -3.650 1.00 91.19 443 GLU A N 1
ATOM 3289 C CA . GLU A 1 443 ? -21.858 7.573 -3.160 1.00 91.19 443 GLU A CA 1
ATOM 3290 C C . GLU A 1 443 ? -23.052 7.942 -4.045 1.00 91.19 443 GLU A C 1
ATOM 3292 O O . GLU A 1 443 ? -23.162 7.509 -5.193 1.00 91.19 443 GLU A O 1
ATOM 3297 N N . THR A 1 444 ? -23.948 8.769 -3.503 1.00 93.69 444 THR A N 1
ATOM 3298 C CA . THR A 1 444 ? -25.047 9.359 -4.274 1.00 93.69 444 THR A CA 1
ATOM 3299 C C . THR A 1 444 ? -24.584 10.647 -4.956 1.00 93.69 444 THR A C 1
ATOM 3301 O O . THR A 1 444 ? -24.071 11.555 -4.305 1.00 93.69 444 THR A O 1
ATOM 3304 N N . TYR A 1 445 ? -24.829 10.761 -6.260 1.00 94.81 445 TYR A N 1
ATOM 3305 C CA . TYR A 1 445 ? -24.506 11.928 -7.080 1.00 94.81 445 TYR A CA 1
ATOM 3306 C C . TYR A 1 445 ? -25.788 12.587 -7.585 1.00 94.81 445 TYR A C 1
ATOM 3308 O O . TYR A 1 445 ? -26.531 11.992 -8.365 1.00 94.81 445 TYR A O 1
ATOM 3316 N N . THR A 1 446 ? -26.046 13.826 -7.163 1.00 96.31 446 THR A N 1
ATOM 3317 C CA . THR A 1 446 ? -27.306 14.515 -7.480 1.00 96.31 446 THR A CA 1
ATOM 3318 C C . THR A 1 446 ? -27.165 15.523 -8.616 1.00 96.31 446 THR A C 1
ATOM 3320 O O . THR A 1 446 ? -26.152 16.218 -8.749 1.00 96.31 446 THR A O 1
ATOM 3323 N N . VAL A 1 447 ? -28.225 15.677 -9.408 1.00 96.25 447 VAL A N 1
ATOM 3324 C CA . VAL A 1 447 ? -28.338 16.731 -10.427 1.00 96.25 447 VAL A CA 1
ATOM 3325 C C . VAL A 1 447 ? -28.217 18.112 -9.777 1.00 96.25 447 VAL A C 1
ATOM 3327 O O . VAL A 1 447 ? -27.572 19.000 -10.333 1.00 96.25 447 VAL A O 1
ATOM 3330 N N . SER A 1 448 ? -28.773 18.295 -8.573 1.00 95.19 448 SER A N 1
ATOM 3331 C CA . SER A 1 448 ? -28.665 19.551 -7.813 1.00 95.19 448 SER A CA 1
ATOM 3332 C C . SER A 1 448 ? -27.231 19.927 -7.438 1.00 95.19 448 SER A C 1
ATOM 3334 O O . SER A 1 448 ? -26.946 21.112 -7.282 1.00 95.19 448 SER A O 1
ATOM 3336 N N . ALA A 1 449 ? -26.339 18.943 -7.328 1.00 91.06 449 ALA A N 1
ATOM 3337 C CA . ALA A 1 449 ? -24.917 19.128 -7.060 1.00 91.06 449 ALA A CA 1
ATOM 3338 C C . ALA A 1 449 ? -24.063 19.155 -8.337 1.00 91.06 449 ALA A C 1
ATOM 3340 O O . ALA A 1 449 ? -22.849 18.951 -8.280 1.00 91.06 449 ALA A O 1
ATOM 3341 N N . ASN A 1 450 ? -24.680 19.379 -9.504 1.00 92.31 450 ASN A N 1
ATOM 3342 C CA . ASN A 1 450 ? -24.004 19.386 -10.801 1.00 92.31 450 ASN A CA 1
ATOM 3343 C C . ASN A 1 450 ? -23.248 18.076 -11.088 1.00 92.31 450 ASN A C 1
ATOM 3345 O O . ASN A 1 450 ? -22.127 18.113 -11.604 1.00 92.31 450 ASN A O 1
ATOM 3349 N N . ALA A 1 451 ? -23.830 16.925 -10.736 1.00 94.06 451 ALA A N 1
ATOM 3350 C CA . ALA A 1 451 ? -23.241 15.627 -11.047 1.00 94.06 451 ALA A CA 1
ATOM 3351 C C . ALA A 1 451 ? -23.003 15.451 -12.557 1.00 94.06 451 ALA A C 1
ATOM 3353 O O . ALA A 1 451 ? -23.844 15.793 -13.398 1.00 94.06 451 ALA A O 1
ATOM 3354 N N . ARG A 1 452 ? -21.826 14.935 -12.909 1.00 93.75 452 ARG A N 1
ATOM 3355 C CA . ARG A 1 452 ? -21.347 14.839 -14.290 1.00 93.75 452 ARG A CA 1
ATOM 3356 C C . ARG A 1 452 ? -20.280 13.765 -14.440 1.00 93.75 452 ARG A C 1
ATOM 3358 O O . ARG A 1 452 ? -19.611 13.401 -13.478 1.00 93.75 452 ARG A O 1
ATOM 3365 N N . ILE A 1 453 ? -20.141 13.262 -15.660 1.00 94.44 453 ILE A N 1
ATOM 3366 C CA . ILE A 1 453 ? -19.152 12.255 -16.031 1.00 94.44 453 ILE A CA 1
ATOM 3367 C C . ILE A 1 453 ? -18.196 12.840 -17.062 1.00 94.44 453 ILE A C 1
ATOM 3369 O O . ILE A 1 453 ? -18.636 13.427 -18.050 1.00 94.44 453 ILE A O 1
ATOM 3373 N N . CYS A 1 454 ? -16.899 12.622 -16.868 1.00 91.62 454 CYS A N 1
ATOM 3374 C CA . CYS A 1 454 ? -15.878 12.876 -17.878 1.00 91.62 454 CYS A CA 1
ATOM 3375 C C . CYS A 1 454 ? -15.155 11.577 -18.254 1.00 91.62 454 CYS A C 1
ATOM 3377 O O . CYS A 1 454 ? -14.962 10.678 -17.432 1.00 91.62 454 CYS A O 1
ATOM 3379 N N . LYS A 1 455 ? -14.771 11.473 -19.528 1.00 93.69 455 LYS A N 1
ATOM 3380 C CA . LYS A 1 455 ? -13.949 10.373 -20.037 1.00 93.69 455 LYS A CA 1
ATOM 3381 C C . LYS A 1 455 ? -12.479 10.627 -19.719 1.00 93.69 455 LYS A C 1
ATOM 3383 O O . LYS A 1 455 ? -12.016 11.748 -19.893 1.00 93.69 455 LYS A O 1
ATOM 3388 N N . VAL A 1 456 ? -11.739 9.598 -19.322 1.00 93.19 456 VAL A N 1
ATOM 3389 C CA . VAL A 1 456 ? -10.287 9.663 -19.129 1.00 93.19 456 VAL A CA 1
ATOM 3390 C C . VAL A 1 456 ? -9.584 8.945 -20.277 1.00 93.19 456 VAL A C 1
ATOM 3392 O O . VAL A 1 456 ? -9.707 7.732 -20.445 1.00 93.19 456 VAL A O 1
ATOM 3395 N N . GLU A 1 457 ? -8.820 9.703 -21.058 1.00 93.81 457 GLU A N 1
ATOM 3396 C CA . GLU A 1 457 ? -7.913 9.194 -22.086 1.00 93.81 457 GLU A CA 1
ATOM 3397 C C . GLU A 1 457 ? -6.575 8.858 -21.420 1.00 93.81 457 GLU A C 1
ATOM 3399 O O . GLU A 1 457 ? -5.640 9.667 -21.376 1.00 93.81 457 GLU A O 1
ATOM 3404 N N . ALA A 1 458 ? -6.535 7.673 -20.810 1.00 94.56 458 ALA A N 1
ATOM 3405 C CA . ALA A 1 458 ? -5.430 7.260 -19.963 1.00 94.56 458 ALA A CA 1
ATOM 3406 C C . ALA A 1 458 ? -4.199 6.795 -20.754 1.00 94.56 458 ALA A C 1
ATOM 3408 O O . ALA A 1 458 ? -4.318 6.011 -21.699 1.00 94.56 458 ALA A O 1
ATOM 3409 N N . ILE A 1 459 ? -3.003 7.175 -20.291 1.00 96.56 459 ILE A N 1
ATOM 3410 C CA . ILE A 1 459 ? -1.774 6.468 -20.678 1.00 96.56 459 ILE A CA 1
ATOM 3411 C C . ILE A 1 459 ? -1.753 5.134 -19.938 1.00 96.56 459 ILE A C 1
ATOM 3413 O O . ILE A 1 459 ? -1.941 5.097 -18.719 1.00 96.56 459 ILE A O 1
ATOM 3417 N N . ARG A 1 460 ? -1.557 4.032 -20.669 1.00 96.25 460 ARG A N 1
ATOM 3418 C CA . ARG A 1 460 ? -1.663 2.685 -20.103 1.00 96.25 460 ARG A CA 1
ATOM 3419 C C . ARG A 1 460 ? -0.469 1.789 -20.374 1.00 96.25 460 ARG A C 1
ATOM 3421 O O . ARG A 1 460 ? 0.314 2.082 -21.270 1.00 96.25 460 ARG A O 1
ATOM 3428 N N . GLY A 1 461 ? -0.369 0.693 -19.624 1.00 96.94 461 GLY A N 1
ATOM 3429 C CA . GLY A 1 461 ? 0.595 -0.377 -19.890 1.00 96.94 461 GLY A CA 1
ATOM 3430 C C . GLY A 1 461 ? 2.035 -0.001 -19.546 1.00 96.94 461 GLY A C 1
ATOM 3431 O O . GLY A 1 461 ? 2.955 -0.399 -20.256 1.00 96.94 461 GLY A O 1
ATOM 3432 N N . ILE A 1 462 ? 2.231 0.788 -18.485 1.00 98.75 462 ILE A N 1
ATOM 3433 C CA . ILE A 1 462 ? 3.565 1.209 -18.046 1.00 98.75 462 ILE A CA 1
ATOM 3434 C C . ILE A 1 462 ? 4.107 0.217 -17.019 1.00 98.75 462 ILE A C 1
ATOM 3436 O O . ILE A 1 462 ? 3.468 -0.046 -16.000 1.00 98.75 462 ILE A O 1
ATOM 3440 N N . VAL A 1 463 ? 5.319 -0.282 -17.253 1.00 98.75 463 VAL A N 1
ATOM 3441 C CA . VAL A 1 463 ? 6.062 -1.119 -16.305 1.00 98.75 463 VAL A CA 1
ATOM 3442 C C . VAL A 1 463 ? 7.454 -0.534 -16.105 1.00 98.75 463 VAL A C 1
ATOM 3444 O O . VAL A 1 463 ? 8.171 -0.309 -17.074 1.00 98.75 463 VAL A O 1
ATOM 3447 N N . ILE A 1 464 ? 7.857 -0.312 -14.857 1.00 98.81 464 ILE A N 1
ATOM 3448 C CA . ILE A 1 464 ? 9.211 0.119 -14.496 1.00 98.81 464 ILE A CA 1
ATOM 3449 C C . ILE A 1 464 ? 9.753 -0.848 -13.455 1.00 98.81 464 ILE A C 1
ATOM 3451 O O . ILE A 1 464 ? 9.155 -1.007 -12.393 1.00 98.81 464 ILE A O 1
ATOM 3455 N N . ASP A 1 465 ? 10.875 -1.488 -13.759 1.00 98.75 465 ASP A N 1
ATOM 3456 C CA . ASP A 1 465 ? 11.480 -2.508 -12.912 1.00 98.75 465 ASP A CA 1
ATOM 3457 C C . ASP A 1 465 ? 12.983 -2.280 -12.736 1.00 98.75 465 ASP A C 1
ATOM 3459 O O . ASP A 1 465 ? 13.715 -2.135 -13.714 1.00 98.75 465 ASP A O 1
ATOM 3463 N N . GLY A 1 466 ? 13.458 -2.279 -11.490 1.00 98.38 466 GLY A N 1
ATOM 3464 C CA . GLY A 1 466 ? 14.893 -2.321 -11.197 1.00 98.38 466 GLY A CA 1
ATOM 3465 C C . GLY A 1 466 ? 15.664 -1.016 -11.427 1.00 98.38 466 GLY A C 1
ATOM 3466 O O . GLY A 1 466 ? 16.872 -1.073 -11.650 1.00 98.38 466 GLY A O 1
ATOM 3467 N N . ILE A 1 467 ? 15.008 0.148 -11.385 1.00 98.69 467 ILE A N 1
ATOM 3468 C CA . ILE A 1 467 ? 15.661 1.457 -11.567 1.00 98.69 467 ILE A CA 1
ATOM 3469 C C . ILE A 1 467 ? 15.891 2.145 -10.218 1.00 98.69 467 ILE A C 1
ATOM 3471 O O . ILE A 1 467 ? 15.006 2.185 -9.363 1.00 98.69 467 ILE A O 1
ATOM 3475 N N . THR A 1 468 ? 17.076 2.720 -10.031 1.00 98.62 468 THR A N 1
ATOM 3476 C CA . THR A 1 468 ? 17.377 3.598 -8.893 1.00 98.62 468 THR A CA 1
ATOM 3477 C C . THR A 1 468 ? 17.315 5.053 -9.350 1.00 98.62 468 THR A C 1
ATOM 3479 O O . THR A 1 468 ? 18.112 5.469 -10.184 1.00 98.62 468 THR A O 1
ATOM 3482 N N . PHE A 1 469 ? 16.390 5.831 -8.795 1.00 97.56 469 PHE A N 1
ATOM 3483 C CA . PHE A 1 469 ? 16.239 7.265 -9.031 1.00 97.56 469 PHE A CA 1
ATOM 3484 C C . PHE A 1 469 ? 16.916 8.052 -7.907 1.00 97.56 469 PHE A C 1
ATOM 3486 O O . PHE A 1 469 ? 16.632 7.823 -6.728 1.00 97.56 469 PHE A O 1
ATOM 3493 N N . ILE A 1 470 ? 17.789 8.992 -8.267 1.00 94.44 470 ILE A N 1
ATOM 3494 C CA . ILE A 1 470 ? 18.476 9.871 -7.312 1.00 94.44 470 ILE A CA 1
ATOM 3495 C C . ILE A 1 470 ? 18.066 11.315 -7.589 1.00 94.44 470 ILE A C 1
ATOM 3497 O O . ILE A 1 470 ? 18.263 11.797 -8.700 1.00 94.44 470 ILE A O 1
ATOM 3501 N N . GLY A 1 471 ? 17.493 11.992 -6.594 1.00 90.38 471 GLY A N 1
ATOM 3502 C CA . GLY A 1 471 ? 17.172 13.419 -6.652 1.00 90.38 471 GLY A CA 1
ATOM 3503 C C . GLY A 1 471 ? 18.365 14.307 -6.297 1.00 90.38 471 GLY A C 1
ATOM 3504 O O . GLY A 1 471 ? 19.410 13.838 -5.845 1.00 90.38 471 GLY A O 1
ATOM 3505 N N . GLN A 1 472 ? 18.207 15.619 -6.461 1.00 84.25 472 GLN A N 1
ATOM 3506 C CA . GLN A 1 472 ? 19.233 16.607 -6.086 1.00 84.25 472 GLN A CA 1
ATOM 3507 C C . GLN A 1 472 ? 19.411 16.795 -4.571 1.00 84.25 472 GLN A C 1
ATOM 3509 O O . GLN A 1 472 ? 20.313 17.512 -4.131 1.00 84.25 472 GLN A O 1
ATOM 3514 N N . GLY A 1 473 ? 18.559 16.162 -3.760 1.00 76.94 473 GLY A N 1
ATOM 3515 C CA . GLY A 1 473 ? 18.428 16.479 -2.348 1.00 76.94 473 GLY A CA 1
ATOM 3516 C C . GLY A 1 473 ? 17.924 17.908 -2.128 1.00 76.94 473 GLY A C 1
ATOM 3517 O O . GLY A 1 473 ? 17.563 18.635 -3.046 1.00 76.94 473 GLY A O 1
ATOM 3518 N N . ARG A 1 474 ? 17.900 18.348 -0.871 1.00 69.44 474 ARG A N 1
ATOM 3519 C CA . ARG A 1 474 ? 17.404 19.688 -0.524 1.00 69.44 474 ARG A CA 1
ATOM 3520 C C . ARG A 1 474 ? 18.396 20.791 -0.926 1.00 69.44 474 ARG A C 1
ATOM 3522 O O . ARG A 1 474 ? 19.467 20.895 -0.320 1.00 69.44 474 ARG A O 1
ATOM 3529 N N . LEU A 1 475 ? 17.982 21.691 -1.819 1.00 60.66 475 LEU A N 1
ATOM 3530 C CA . LEU A 1 475 ? 18.709 22.915 -2.186 1.00 60.66 475 LEU A CA 1
ATOM 3531 C C . LEU A 1 475 ? 18.283 24.114 -1.305 1.00 60.66 475 LEU A C 1
ATOM 3533 O O . LEU A 1 475 ? 17.522 24.974 -1.724 1.00 60.66 475 LEU A O 1
ATOM 3537 N N . GLY A 1 476 ? 18.790 24.200 -0.069 1.00 53.38 476 GLY A N 1
ATOM 3538 C CA . GLY A 1 476 ? 18.597 25.374 0.812 1.00 53.38 476 GLY A CA 1
ATOM 3539 C C . GLY A 1 476 ? 17.423 25.292 1.801 1.00 53.38 476 GLY A C 1
ATOM 3540 O O . GLY A 1 476 ? 16.735 24.279 1.882 1.00 53.38 476 GLY A O 1
ATOM 3541 N N . ASP A 1 477 ? 17.229 26.338 2.619 1.00 48.75 477 ASP A N 1
ATOM 3542 C CA . ASP A 1 477 ? 16.320 26.315 3.782 1.00 48.75 477 ASP A CA 1
ATOM 3543 C C . ASP A 1 477 ? 14.903 26.918 3.545 1.00 48.75 477 ASP A C 1
ATOM 3545 O O . ASP A 1 477 ? 14.121 27.019 4.491 1.00 48.75 477 ASP A O 1
ATOM 3549 N N . GLY A 1 478 ? 14.556 27.296 2.304 1.00 43.34 478 GLY A N 1
ATOM 3550 C CA . GLY A 1 478 ? 13.312 28.003 1.924 1.00 43.34 478 GLY A CA 1
ATOM 3551 C C . GLY A 1 478 ? 12.107 27.128 1.515 1.00 43.34 478 GLY A C 1
ATOM 3552 O O . GLY A 1 478 ? 12.197 25.905 1.525 1.00 43.34 478 GLY A O 1
ATOM 3553 N N . ASP A 1 479 ? 10.983 27.778 1.154 1.00 43.94 479 ASP A N 1
ATOM 3554 C CA . ASP A 1 479 ? 9.745 27.184 0.571 1.00 43.94 479 ASP A CA 1
ATOM 3555 C C . ASP A 1 479 ? 9.906 26.819 -0.924 1.00 43.94 479 ASP A C 1
ATOM 3557 O O . ASP A 1 479 ? 8.921 26.616 -1.637 1.00 43.94 479 ASP A O 1
ATOM 3561 N N . ASP A 1 480 ? 11.139 26.806 -1.420 1.00 46.75 480 ASP A N 1
ATOM 3562 C CA . ASP A 1 480 ? 11.442 26.669 -2.840 1.00 46.75 480 ASP A CA 1
ATOM 3563 C C . ASP A 1 480 ? 11.225 25.189 -3.217 1.00 46.75 480 ASP A C 1
ATOM 3565 O O . ASP A 1 480 ? 11.964 24.309 -2.766 1.00 46.75 480 ASP A O 1
ATOM 3569 N N . GLY A 1 481 ? 10.100 24.916 -3.892 1.00 58.94 481 GLY A N 1
ATOM 3570 C CA . GLY A 1 481 ? 9.494 23.589 -4.061 1.00 58.94 481 GLY A CA 1
ATOM 3571 C C . GLY A 1 481 ? 10.449 22.510 -4.567 1.00 58.94 481 GLY A C 1
ATOM 3572 O O . GLY A 1 481 ? 11.290 22.774 -5.401 1.00 58.94 481 GLY A O 1
ATOM 3573 N N . GLY A 1 482 ? 10.344 21.280 -4.069 1.00 72.06 482 GLY A N 1
ATOM 3574 C CA . GLY A 1 482 ? 11.318 20.227 -4.369 1.00 72.06 482 GLY A CA 1
ATOM 3575 C C . GLY A 1 482 ? 11.089 19.465 -5.680 1.00 72.06 482 GLY A C 1
ATOM 3576 O O . GLY A 1 482 ? 10.130 19.670 -6.425 1.00 72.06 482 GLY A O 1
ATOM 3577 N N . ASP A 1 483 ? 11.975 18.511 -5.929 1.00 81.00 483 ASP A N 1
ATOM 3578 C CA . ASP A 1 483 ? 11.847 17.486 -6.949 1.00 81.00 483 ASP A CA 1
ATOM 3579 C C . ASP A 1 483 ? 10.687 16.542 -6.639 1.00 81.00 483 ASP A C 1
ATOM 3581 O O . ASP A 1 483 ? 10.593 15.927 -5.569 1.00 81.00 483 ASP A O 1
ATOM 3585 N N . ARG A 1 484 ? 9.833 16.367 -7.642 1.00 86.12 484 ARG A N 1
ATOM 3586 C CA . ARG A 1 484 ? 8.892 15.258 -7.731 1.00 86.12 484 ARG A CA 1
ATOM 3587 C C . ARG A 1 484 ? 9.494 14.204 -8.640 1.00 86.12 484 ARG A C 1
ATOM 3589 O O . ARG A 1 484 ? 9.667 14.461 -9.822 1.00 86.12 484 ARG A O 1
ATOM 3596 N N . GLY A 1 485 ? 9.806 13.040 -8.098 1.00 91.88 485 GLY A N 1
ATOM 3597 C CA . GLY A 1 485 ? 10.496 11.945 -8.765 1.00 91.88 485 GLY A CA 1
ATOM 3598 C C . GLY A 1 485 ? 9.690 11.316 -9.890 1.00 91.88 485 GLY A C 1
ATOM 3599 O O . GLY A 1 485 ? 9.631 11.841 -11.000 1.00 91.88 485 GLY A O 1
ATOM 3600 N N . LEU A 1 486 ? 9.104 10.158 -9.598 1.00 96.25 486 LEU A N 1
ATOM 3601 C CA . LEU A 1 486 ? 8.318 9.388 -10.550 1.00 96.25 486 LEU A CA 1
ATOM 3602 C C . LEU A 1 486 ? 6.827 9.656 -10.344 1.00 96.25 486 LEU A C 1
ATOM 3604 O O . LEU A 1 486 ? 6.307 9.427 -9.251 1.00 96.25 486 LEU A O 1
ATOM 3608 N N . GLY A 1 487 ? 6.127 10.111 -11.381 1.00 94.56 487 GLY A N 1
ATOM 3609 C CA . GLY A 1 487 ? 4.708 10.446 -11.274 1.00 94.56 487 GLY A CA 1
ATOM 3610 C C . GLY A 1 487 ? 3.848 9.973 -12.430 1.00 94.56 487 GLY A C 1
ATOM 3611 O O . GLY A 1 487 ? 4.259 9.965 -13.585 1.00 94.56 487 GLY A O 1
ATOM 3612 N N . PHE A 1 488 ? 2.611 9.614 -12.119 1.00 95.50 488 PHE A N 1
ATOM 3613 C CA . PHE A 1 488 ? 1.626 9.184 -13.101 1.00 95.50 488 PHE A CA 1
ATOM 3614 C C . PHE A 1 488 ? 0.340 9.962 -12.881 1.00 95.50 488 PHE A C 1
ATOM 3616 O O . PHE A 1 488 ? -0.219 9.911 -11.788 1.00 95.50 488 PHE A O 1
ATOM 3623 N N . THR A 1 489 ? -0.134 10.659 -13.907 1.00 92.94 489 THR A N 1
ATOM 3624 C CA . THR A 1 489 ? -1.377 11.432 -13.873 1.00 92.94 489 THR A CA 1
ATOM 3625 C C . THR A 1 489 ? -2.328 10.895 -14.936 1.00 92.94 489 THR A C 1
ATOM 3627 O O . THR A 1 489 ? -1.921 10.743 -16.085 1.00 92.94 489 THR A O 1
ATOM 3630 N N . TYR A 1 490 ? -3.579 10.586 -14.576 1.00 92.88 490 TYR A N 1
ATOM 3631 C CA . TYR A 1 490 ? -4.566 9.997 -15.499 1.00 92.88 490 TYR A CA 1
ATOM 3632 C C . TYR A 1 490 ? -4.029 8.751 -16.218 1.00 92.88 490 TYR A C 1
ATOM 3634 O O . TYR A 1 490 ? -4.147 8.612 -17.432 1.00 92.88 490 TYR A O 1
ATOM 3642 N N . CYS A 1 491 ? -3.373 7.858 -15.479 1.00 96.25 491 CYS A N 1
ATOM 3643 C CA . CYS A 1 491 ? -2.798 6.637 -16.037 1.00 96.25 491 CYS A CA 1
ATOM 3644 C C . CYS A 1 491 ? -3.592 5.400 -15.620 1.00 96.25 491 CYS A C 1
ATOM 3646 O O . CYS A 1 491 ? -4.304 5.397 -14.612 1.00 96.25 491 CYS A O 1
ATOM 3648 N N . ARG A 1 492 ? -3.448 4.326 -16.394 1.00 96.56 492 ARG A N 1
ATOM 3649 C CA . ARG A 1 492 ? -4.109 3.048 -16.142 1.00 96.56 492 ARG A CA 1
ATOM 3650 C C . ARG A 1 492 ? -3.134 1.885 -16.284 1.00 96.56 492 ARG A C 1
ATOM 3652 O O . ARG A 1 492 ? -2.305 1.898 -17.178 1.00 96.56 492 ARG A O 1
ATOM 3659 N N . ASP A 1 493 ? -3.242 0.858 -15.450 1.00 97.88 493 ASP A N 1
ATOM 3660 C CA . ASP A 1 493 ? -2.392 -0.340 -15.546 1.00 97.88 493 ASP A CA 1
ATOM 3661 C C . ASP A 1 493 ? -0.889 0.014 -15.439 1.00 97.88 493 ASP A C 1
ATOM 3663 O O . ASP A 1 493 ? -0.098 -0.240 -16.351 1.00 97.88 493 ASP A O 1
ATOM 3667 N N . VAL A 1 494 ? -0.508 0.650 -14.324 1.00 98.81 494 VAL A N 1
ATOM 3668 C CA . VAL A 1 494 ? 0.875 1.084 -14.046 1.00 98.81 494 VAL A CA 1
ATOM 3669 C C . VAL A 1 494 ? 1.525 0.174 -13.010 1.00 98.81 494 VAL A C 1
ATOM 3671 O O . VAL A 1 494 ? 0.962 -0.048 -11.942 1.00 98.81 494 VAL A O 1
ATOM 3674 N N . THR A 1 495 ? 2.730 -0.321 -13.285 1.00 98.81 495 THR A N 1
ATOM 3675 C CA . THR A 1 495 ? 3.517 -1.138 -12.351 1.00 98.81 495 THR A CA 1
ATOM 3676 C C . THR A 1 495 ? 4.901 -0.537 -12.127 1.00 98.81 495 THR A C 1
ATOM 3678 O O . THR A 1 495 ? 5.639 -0.300 -13.078 1.00 98.81 495 THR A O 1
ATOM 3681 N N . VAL A 1 496 ? 5.270 -0.334 -10.863 1.00 98.88 496 VAL A N 1
ATOM 3682 C CA . VAL A 1 496 ? 6.610 0.077 -10.427 1.00 98.88 496 VAL A CA 1
ATOM 3683 C C . VAL A 1 496 ? 7.143 -0.969 -9.455 1.00 98.88 496 VAL A C 1
ATOM 3685 O O . VAL A 1 496 ? 6.588 -1.160 -8.374 1.00 98.88 496 VAL A O 1
ATOM 3688 N N . SER A 1 497 ? 8.216 -1.655 -9.832 1.00 98.69 497 SER A N 1
ATOM 3689 C CA . SER A 1 497 ? 8.745 -2.822 -9.126 1.00 98.69 497 SER A CA 1
ATOM 3690 C C . SER A 1 497 ? 10.232 -2.667 -8.848 1.00 98.69 497 SER A C 1
ATOM 3692 O O . SER A 1 497 ? 10.974 -2.155 -9.679 1.00 98.69 497 SER A O 1
ATOM 3694 N N . ASN A 1 498 ? 10.697 -3.118 -7.682 1.00 98.56 498 ASN A N 1
ATOM 3695 C CA . ASN A 1 498 ? 12.132 -3.233 -7.386 1.00 98.56 498 ASN A CA 1
ATOM 3696 C C . ASN A 1 498 ? 12.932 -1.931 -7.619 1.00 98.56 498 ASN A C 1
ATOM 3698 O O . ASN A 1 498 ? 14.108 -1.987 -7.972 1.00 98.56 498 ASN A O 1
ATOM 3702 N N . CYS A 1 499 ? 12.297 -0.769 -7.457 1.00 98.81 499 CYS A N 1
ATOM 3703 C CA . CYS A 1 499 ? 12.916 0.536 -7.684 1.00 98.81 499 CYS A CA 1
ATOM 3704 C C . CYS A 1 499 ? 13.353 1.185 -6.369 1.00 98.81 499 CYS A C 1
ATOM 3706 O O . CYS A 1 499 ? 12.725 0.978 -5.327 1.00 98.81 499 CYS A O 1
ATOM 3708 N N . ASP A 1 500 ? 14.390 2.012 -6.433 1.00 98.50 500 ASP A N 1
ATOM 3709 C CA . ASP A 1 500 ? 14.870 2.788 -5.289 1.00 98.50 500 ASP A CA 1
ATOM 3710 C C . ASP A 1 500 ? 14.705 4.284 -5.561 1.00 98.50 500 ASP A C 1
ATOM 3712 O O . ASP A 1 500 ? 15.005 4.747 -6.657 1.00 98.50 500 ASP A O 1
ATOM 3716 N N . PHE A 1 501 ? 14.263 5.038 -4.560 1.00 97.56 501 PHE A N 1
ATOM 3717 C CA . PHE A 1 501 ? 14.074 6.483 -4.620 1.00 97.56 501 PHE A CA 1
ATOM 3718 C C . PHE A 1 501 ? 14.894 7.138 -3.517 1.00 97.56 501 PHE A C 1
ATOM 3720 O O . PHE A 1 501 ? 14.609 6.960 -2.331 1.00 97.56 501 PHE A O 1
ATOM 3727 N N . ILE A 1 502 ? 15.934 7.866 -3.908 1.00 94.00 502 ILE A N 1
ATOM 3728 C CA . ILE A 1 502 ? 16.956 8.378 -2.998 1.00 94.00 502 ILE A CA 1
ATOM 3729 C C . ILE A 1 502 ? 17.001 9.900 -3.107 1.00 94.00 502 ILE A C 1
ATOM 3731 O O . ILE A 1 502 ? 17.214 10.436 -4.189 1.00 94.00 502 ILE A O 1
ATOM 3735 N N . ASP A 1 503 ? 16.821 10.595 -1.984 1.00 88.12 503 ASP A N 1
ATOM 3736 C CA . ASP A 1 503 ? 17.031 12.047 -1.860 1.00 88.12 503 ASP A CA 1
ATOM 3737 C C . ASP A 1 503 ? 16.216 12.910 -2.847 1.00 88.12 503 ASP A C 1
ATOM 3739 O O . ASP A 1 503 ? 16.635 13.980 -3.279 1.00 88.12 503 ASP A O 1
ATOM 3743 N N . ILE A 1 504 ? 15.005 12.459 -3.167 1.00 87.62 504 ILE A N 1
ATOM 3744 C CA . ILE A 1 504 ? 13.973 13.243 -3.864 1.00 87.62 504 ILE A CA 1
ATOM 3745 C C . ILE A 1 504 ? 13.117 13.944 -2.798 1.00 87.62 504 ILE A C 1
ATOM 3747 O O . ILE A 1 504 ? 12.560 13.249 -1.949 1.00 87.62 504 ILE A O 1
ATOM 3751 N N . ASP A 1 505 ? 13.043 15.279 -2.802 1.00 75.94 505 ASP A N 1
ATOM 3752 C CA . ASP A 1 505 ? 12.689 16.137 -1.656 1.00 75.94 505 ASP A CA 1
ATOM 3753 C C . ASP A 1 505 ? 11.225 16.624 -1.581 1.00 75.94 505 ASP A C 1
ATOM 3755 O O . ASP A 1 505 ? 10.809 17.050 -0.502 1.00 75.94 505 ASP A O 1
ATOM 3759 N N . GLN A 1 506 ? 10.411 16.499 -2.640 1.00 79.69 506 GLN A N 1
ATOM 3760 C CA . GLN A 1 506 ? 8.967 16.808 -2.608 1.00 79.69 506 GLN A CA 1
ATOM 3761 C C . GLN A 1 506 ? 8.124 15.524 -2.566 1.00 79.69 506 GLN A C 1
ATOM 3763 O O . GLN A 1 506 ? 7.492 15.210 -1.552 1.00 79.69 506 GLN A O 1
ATOM 3768 N N . GLU A 1 507 ? 8.128 14.764 -3.662 1.00 87.12 507 GLU A N 1
ATOM 3769 C CA . GLU A 1 507 ? 7.318 13.555 -3.853 1.00 87.12 507 GLU A CA 1
ATOM 3770 C C . GLU A 1 507 ? 8.160 12.489 -4.551 1.00 87.12 507 GLU A C 1
ATOM 3772 O O . GLU A 1 507 ? 8.695 12.761 -5.617 1.00 87.12 507 GLU A O 1
ATOM 3777 N N . GLN A 1 508 ? 8.310 11.288 -3.991 1.00 93.50 508 GLN A N 1
ATOM 3778 C CA . GLN A 1 508 ? 9.218 10.294 -4.588 1.00 93.50 508 GLN A CA 1
ATOM 3779 C C . GLN A 1 508 ? 8.524 9.450 -5.661 1.00 93.50 508 GLN A C 1
ATOM 3781 O O . GLN A 1 508 ? 8.998 9.385 -6.796 1.00 93.50 508 GLN A O 1
ATOM 3786 N N . LEU A 1 509 ? 7.378 8.861 -5.314 1.00 97.12 509 LEU A N 1
ATOM 3787 C CA . LEU A 1 509 ? 6.500 8.114 -6.210 1.00 97.12 509 LEU A CA 1
ATOM 3788 C C . LEU A 1 509 ? 5.048 8.575 -6.033 1.00 97.12 509 LEU A C 1
ATOM 3790 O O . LEU A 1 509 ? 4.454 8.373 -4.972 1.00 97.12 509 LEU A O 1
ATOM 3794 N N . THR A 1 510 ? 4.453 9.130 -7.084 1.00 94.75 510 THR A N 1
ATOM 3795 C CA . THR A 1 510 ? 3.082 9.652 -7.051 1.00 94.75 510 THR A CA 1
ATOM 3796 C C . THR A 1 510 ? 2.197 8.974 -8.090 1.00 94.75 510 THR A C 1
ATOM 3798 O O . THR A 1 510 ? 2.487 8.971 -9.283 1.00 94.75 510 THR A O 1
ATOM 3801 N N . PHE A 1 511 ? 1.051 8.475 -7.639 1.00 95.44 511 PHE A N 1
ATOM 3802 C CA . PHE A 1 511 ? -0.086 8.136 -8.483 1.00 95.44 511 PHE A CA 1
ATOM 3803 C C . PHE A 1 511 ? -1.156 9.207 -8.298 1.00 95.44 511 PHE A C 1
ATOM 3805 O O . PHE A 1 511 ? -1.606 9.473 -7.184 1.00 95.44 511 PHE A O 1
ATOM 3812 N N . ARG A 1 512 ? -1.567 9.833 -9.391 1.00 90.81 512 ARG A N 1
ATOM 3813 C CA . ARG A 1 512 ? -2.510 10.944 -9.411 1.00 90.81 512 ARG A CA 1
ATOM 3814 C C . ARG A 1 512 ? -3.632 10.609 -10.380 1.00 90.81 512 ARG A C 1
ATOM 3816 O O . ARG A 1 512 ? -3.401 10.417 -11.568 1.00 90.81 512 ARG A O 1
ATOM 3823 N N . SER A 1 513 ? -4.852 10.477 -9.874 1.00 91.06 513 SER A N 1
ATOM 3824 C CA . SER A 1 513 ? -6.005 10.024 -10.655 1.00 91.06 513 SER A CA 1
ATOM 3825 C C . SER A 1 513 ? -5.716 8.771 -11.497 1.00 91.06 513 SER A C 1
ATOM 3827 O O . SER A 1 513 ? -6.048 8.709 -12.676 1.00 91.06 513 SER A O 1
ATOM 3829 N N . CYS A 1 514 ? -5.021 7.786 -10.924 1.00 95.56 514 CYS A N 1
ATOM 3830 C CA . CYS A 1 514 ? -4.665 6.554 -11.629 1.00 95.56 514 CYS A CA 1
ATOM 3831 C C . CYS A 1 514 ? -5.651 5.424 -11.325 1.00 95.56 514 CYS A C 1
ATOM 3833 O O . CYS A 1 514 ? -6.117 5.289 -10.192 1.00 95.56 514 CYS A O 1
ATOM 3835 N N . TYR A 1 515 ? -5.908 4.573 -12.317 1.00 97.19 515 TYR A N 1
ATOM 3836 C CA . TYR A 1 515 ? -6.767 3.396 -12.195 1.00 97.19 515 TYR A CA 1
ATOM 3837 C C . TYR A 1 515 ? -5.952 2.112 -12.359 1.00 97.19 515 TYR A C 1
ATOM 3839 O O . TYR A 1 515 ? -5.287 1.941 -13.375 1.00 97.19 515 TYR A O 1
ATOM 3847 N N . ASN A 1 516 ? -6.038 1.183 -11.407 1.00 97.81 516 ASN A N 1
ATOM 3848 C CA . ASN A 1 516 ? -5.284 -0.076 -11.413 1.00 97.81 516 ASN A CA 1
ATOM 3849 C C . ASN A 1 516 ? -3.758 0.138 -11.471 1.00 97.81 516 ASN A C 1
ATOM 3851 O O . ASN A 1 516 ? -3.147 0.183 -12.538 1.00 97.81 516 ASN A O 1
ATOM 3855 N N . PHE A 1 517 ? -3.132 0.271 -10.304 1.00 98.69 517 PHE A N 1
ATOM 3856 C CA . PHE A 1 517 ? -1.691 0.498 -10.198 1.00 98.69 517 PHE A CA 1
ATOM 3857 C C . PHE A 1 517 ? -1.047 -0.362 -9.111 1.00 98.69 517 PHE A C 1
ATOM 3859 O O . PHE A 1 517 ? -1.680 -0.712 -8.112 1.00 98.69 517 PHE A O 1
ATOM 3866 N N . LEU A 1 518 ? 0.230 -0.682 -9.305 1.00 98.75 518 LEU A N 1
ATOM 3867 C CA . LEU A 1 518 ? 1.045 -1.489 -8.408 1.00 98.75 518 LEU A CA 1
ATOM 3868 C C . LEU A 1 518 ? 2.374 -0.786 -8.118 1.00 98.75 518 LEU A C 1
ATOM 3870 O O . LEU A 1 518 ? 3.137 -0.502 -9.036 1.00 98.75 518 LEU A O 1
ATOM 3874 N N . ALA A 1 519 ? 2.679 -0.575 -6.840 1.00 98.81 519 ALA A N 1
ATOM 3875 C CA . ALA A 1 519 ? 4.037 -0.319 -6.368 1.00 98.81 519 ALA A CA 1
ATOM 3876 C C . ALA A 1 519 ? 4.497 -1.518 -5.532 1.00 98.81 519 ALA A C 1
ATOM 3878 O O . ALA A 1 519 ? 3.853 -1.868 -4.543 1.00 98.81 519 ALA A O 1
ATOM 3879 N N . GLU A 1 520 ? 5.585 -2.169 -5.928 1.00 98.56 520 GLU A N 1
ATOM 3880 C CA . GLU A 1 520 ? 6.064 -3.390 -5.285 1.00 98.56 520 GLU A CA 1
ATOM 3881 C C . GLU A 1 520 ? 7.562 -3.349 -4.992 1.00 98.56 520 GLU A C 1
ATOM 3883 O O . GLU A 1 520 ? 8.378 -3.043 -5.860 1.00 98.56 520 GLU A O 1
ATOM 3888 N N . ASN A 1 521 ? 7.932 -3.743 -3.771 1.00 98.38 521 ASN A N 1
ATOM 3889 C CA . ASN A 1 521 ? 9.326 -3.929 -3.362 1.00 98.38 521 ASN A CA 1
ATOM 3890 C C . ASN A 1 521 ? 10.211 -2.693 -3.622 1.00 98.38 521 ASN A C 1
ATOM 3892 O O . ASN A 1 521 ? 11.392 -2.808 -3.961 1.00 98.38 521 ASN A O 1
ATOM 3896 N N . THR A 1 522 ? 9.636 -1.497 -3.485 1.00 98.75 522 THR A N 1
ATOM 3897 C CA . THR A 1 522 ? 10.363 -0.241 -3.686 1.00 98.75 522 THR A CA 1
ATOM 3898 C C . THR A 1 522 ? 10.996 0.239 -2.385 1.00 98.75 522 THR A C 1
ATOM 3900 O O . THR A 1 522 ? 10.363 0.137 -1.329 1.00 98.75 522 THR A O 1
ATOM 3903 N N . TYR A 1 523 ? 12.194 0.813 -2.449 1.00 98.38 523 TYR A N 1
ATOM 3904 C CA . TYR A 1 523 ? 12.844 1.449 -1.301 1.00 98.38 523 TYR A CA 1
ATOM 3905 C C . TYR A 1 523 ? 12.854 2.967 -1.447 1.00 98.38 523 TYR A C 1
ATOM 3907 O O . TYR A 1 523 ? 13.155 3.494 -2.511 1.00 98.38 523 TYR A O 1
ATOM 3915 N N . HIS A 1 524 ? 12.536 3.657 -0.363 1.00 97.25 524 HIS A N 1
ATOM 3916 C CA . HIS A 1 524 ? 12.375 5.101 -0.306 1.00 97.25 524 HIS A CA 1
ATOM 3917 C C . HIS A 1 524 ? 13.252 5.643 0.809 1.00 97.25 524 HIS A C 1
ATOM 3919 O O . HIS A 1 524 ? 13.100 5.251 1.967 1.00 97.25 524 HIS A O 1
ATOM 3925 N N . TYR A 1 525 ? 14.175 6.531 0.466 1.00 92.25 525 TYR A N 1
ATOM 3926 C CA . TYR A 1 525 ? 15.115 7.112 1.413 1.00 92.25 525 TYR A CA 1
ATOM 3927 C C . TYR A 1 525 ? 15.251 8.609 1.205 1.00 92.25 525 TYR A C 1
ATOM 3929 O O . TYR A 1 525 ? 15.249 9.102 0.073 1.00 92.25 525 TYR A O 1
ATOM 3937 N N . HIS A 1 526 ? 15.420 9.323 2.313 1.00 84.69 526 HIS A N 1
ATOM 3938 C CA . HIS A 1 526 ? 15.849 10.707 2.274 1.00 84.69 526 HIS A CA 1
ATOM 3939 C C . HIS A 1 526 ? 16.794 11.050 3.422 1.00 84.69 526 HIS A C 1
ATOM 3941 O O . HIS A 1 526 ? 16.473 10.853 4.592 1.00 84.69 526 HIS A O 1
ATOM 3947 N N . SER A 1 527 ? 17.941 11.631 3.082 1.00 70.69 527 SER A N 1
ATOM 3948 C CA . SER A 1 527 ? 19.094 11.839 3.959 1.00 70.69 527 SER A CA 1
ATOM 3949 C C . SER A 1 527 ? 18.889 12.838 5.097 1.00 70.69 527 SER A C 1
ATOM 3951 O O . SER A 1 527 ? 19.590 12.762 6.110 1.00 70.69 527 SER A O 1
ATOM 3953 N N . LYS A 1 528 ? 17.928 13.764 4.994 1.00 60.06 528 LYS A N 1
ATOM 3954 C CA . LYS A 1 528 ? 17.620 14.708 6.084 1.00 60.06 528 LYS A CA 1
ATOM 3955 C C . LYS A 1 528 ? 16.499 14.201 7.000 1.00 60.06 528 LYS A C 1
ATOM 3957 O O . LYS A 1 528 ? 15.331 14.181 6.610 1.00 60.06 528 LYS A O 1
ATOM 3962 N N . TYR A 1 529 ? 16.909 13.874 8.232 1.00 53.78 529 TYR A N 1
ATOM 3963 C CA . TYR A 1 529 ? 16.105 13.442 9.381 1.00 53.78 529 TYR A CA 1
ATOM 3964 C C . TYR A 1 529 ? 16.041 14.471 10.515 1.00 53.78 529 TYR A C 1
ATOM 3966 O O . TYR A 1 529 ? 16.887 15.353 10.642 1.00 53.78 529 TYR A O 1
ATOM 3974 N N . PHE A 1 530 ? 15.030 14.241 11.358 1.00 46.94 530 PHE A N 1
ATOM 3975 C CA . PHE A 1 530 ? 14.875 14.534 12.787 1.00 46.94 530 PHE A CA 1
ATOM 3976 C C . PHE A 1 530 ? 16.141 15.000 13.546 1.00 46.94 530 PHE A C 1
ATOM 3978 O O . PHE A 1 530 ? 17.170 14.322 13.556 1.00 46.94 530 PHE A O 1
ATOM 3985 N N . SER A 1 531 ? 16.024 16.122 14.270 1.00 35.59 531 SER A N 1
ATOM 3986 C CA . SER A 1 531 ? 16.981 16.514 15.317 1.00 35.59 531 SER A CA 1
ATOM 3987 C C . SER A 1 531 ? 16.972 15.471 16.456 1.00 35.59 531 SER A C 1
ATOM 3989 O O . SER A 1 531 ? 15.888 15.088 16.893 1.00 35.59 531 SER A O 1
ATOM 3991 N N . PRO A 1 532 ? 18.123 15.017 16.992 1.00 30.89 532 PRO A N 1
ATOM 3992 C CA . PRO A 1 532 ? 18.227 13.845 17.875 1.00 30.89 532 PRO A CA 1
ATOM 3993 C C . PRO A 1 532 ? 17.747 14.031 19.327 1.00 30.89 532 PRO A C 1
ATOM 3995 O O . PRO A 1 532 ? 18.051 13.189 20.173 1.00 30.89 532 PRO A O 1
ATOM 3998 N N . SER A 1 533 ? 17.056 15.115 19.684 1.00 30.92 533 SER A N 1
ATOM 3999 C CA . SER A 1 533 ? 16.629 15.339 21.072 1.00 30.92 533 SER A CA 1
ATOM 4000 C C . SER A 1 533 ? 15.342 14.571 21.376 1.00 30.92 533 SER A C 1
ATOM 4002 O O . SER A 1 533 ? 14.248 15.131 21.411 1.00 30.92 533 SER A O 1
ATOM 4004 N N . GLY A 1 534 ? 15.489 13.260 21.566 1.00 35.31 534 GLY A N 1
ATOM 4005 C CA . GLY A 1 534 ? 14.447 12.362 22.043 1.00 35.31 534 GLY A CA 1
ATOM 4006 C C . GLY A 1 534 ? 13.922 12.764 23.419 1.00 35.31 534 GLY A C 1
ATOM 4007 O O . GLY A 1 534 ? 14.431 12.318 24.443 1.00 35.31 534 GLY A O 1
ATOM 4008 N N . THR A 1 535 ? 12.854 13.553 23.425 1.00 29.36 535 THR A N 1
ATOM 4009 C CA . THR A 1 535 ? 11.934 13.698 24.554 1.00 29.36 535 THR A CA 1
ATOM 4010 C C . THR A 1 535 ? 10.531 13.919 23.999 1.00 29.36 535 THR A C 1
ATOM 4012 O O . THR A 1 535 ? 10.310 14.911 23.301 1.00 29.36 535 THR A O 1
ATOM 4015 N N . PRO A 1 536 ? 9.570 13.028 24.292 1.00 34.53 536 PRO A N 1
ATOM 4016 C CA . PRO A 1 536 ? 8.172 13.283 23.994 1.00 34.53 536 PRO A CA 1
ATOM 4017 C C . PRO A 1 536 ? 7.718 14.526 24.778 1.00 34.53 536 PRO A C 1
ATOM 4019 O O . PRO A 1 536 ? 7.636 14.486 26.003 1.00 34.53 536 PRO A O 1
ATOM 4022 N N . GLY A 1 537 ? 7.456 15.637 24.084 1.00 37.97 537 GLY A N 1
ATOM 4023 C CA . GLY A 1 537 ? 6.813 16.816 24.676 1.00 37.97 537 GLY A CA 1
ATOM 4024 C C . GLY A 1 537 ? 7.688 18.007 25.093 1.00 37.97 537 GLY A C 1
ATOM 4025 O O . GLY A 1 537 ? 7.197 18.831 25.859 1.00 37.97 537 GLY A O 1
ATOM 4026 N N . SER A 1 538 ? 8.914 18.191 24.596 1.00 29.88 538 SER A N 1
ATOM 4027 C CA . SER A 1 538 ? 9.625 19.467 24.813 1.00 29.88 538 SER A CA 1
ATOM 4028 C C . SER A 1 538 ? 10.382 19.947 23.578 1.00 29.88 538 SER A C 1
ATOM 4030 O O . SER A 1 538 ? 11.232 19.238 23.047 1.00 29.88 538 SER A O 1
ATOM 4032 N N . ASP A 1 539 ? 10.051 21.178 23.184 1.00 31.78 539 ASP A N 1
ATOM 4033 C CA . ASP A 1 539 ? 10.694 22.035 22.186 1.00 31.78 539 ASP A CA 1
ATOM 4034 C C . ASP A 1 539 ? 10.604 21.573 20.724 1.00 31.78 539 ASP A C 1
ATOM 4036 O O . ASP A 1 539 ? 11.597 21.318 20.048 1.00 31.78 539 ASP A O 1
ATOM 4040 N N . HIS A 1 540 ? 9.379 21.587 20.187 1.00 38.47 540 HIS A N 1
ATOM 4041 C CA . HIS A 1 540 ? 9.190 21.896 18.771 1.00 38.47 540 HIS A CA 1
ATOM 4042 C C . HIS A 1 540 ? 9.381 23.406 18.578 1.00 38.47 540 HIS A C 1
ATOM 4044 O O . HIS A 1 540 ? 8.469 24.167 18.920 1.00 38.47 540 HIS A O 1
ATOM 4050 N N . PRO A 1 541 ? 10.480 23.896 17.976 1.00 36.22 541 PRO A N 1
ATOM 4051 C CA . PRO A 1 541 ? 10.373 25.155 17.276 1.00 36.22 541 PRO A CA 1
ATOM 4052 C C . PRO A 1 541 ? 9.395 24.895 16.127 1.00 36.22 541 PRO A C 1
ATOM 4054 O O . PRO A 1 541 ? 9.719 24.247 15.133 1.00 36.22 541 PRO A O 1
ATOM 4057 N N . TYR A 1 542 ? 8.174 25.404 16.271 1.00 39.34 542 TYR A N 1
ATOM 4058 C CA . TYR A 1 542 ? 7.196 25.549 15.187 1.00 39.34 542 TYR A CA 1
ATOM 4059 C C . TYR A 1 542 ? 7.825 26.162 13.913 1.00 39.34 542 TYR A C 1
ATOM 4061 O O . TYR A 1 542 ? 7.305 25.999 12.812 1.00 39.34 542 TYR A O 1
ATOM 4069 N N . GLU A 1 543 ? 8.979 26.816 14.054 1.00 39.28 543 GLU A N 1
ATOM 4070 C CA . GLU A 1 543 ? 9.795 27.383 12.984 1.00 39.28 543 GLU A CA 1
ATOM 4071 C C . GLU A 1 543 ? 10.515 26.343 12.098 1.00 39.28 543 GLU A C 1
ATOM 4073 O O . GLU A 1 543 ? 10.789 26.653 10.945 1.00 39.28 543 GLU A O 1
ATOM 4078 N N . LEU A 1 544 ? 10.752 25.101 12.552 1.00 40.00 544 LEU A N 1
ATOM 4079 C CA . LEU A 1 544 ? 11.263 24.008 11.692 1.00 40.00 544 LEU A CA 1
ATOM 4080 C C . LEU A 1 544 ? 10.154 23.070 11.182 1.00 40.00 544 LEU A C 1
ATOM 4082 O O . LEU A 1 544 ? 10.351 22.355 10.204 1.00 40.00 544 LEU A O 1
ATOM 4086 N N . ALA A 1 545 ? 8.974 23.090 11.811 1.00 40.12 545 ALA A N 1
ATOM 4087 C CA . ALA A 1 545 ? 7.827 22.244 11.461 1.00 40.12 545 ALA A CA 1
ATOM 4088 C C . ALA A 1 545 ? 7.108 22.666 10.166 1.00 40.12 545 ALA A C 1
ATOM 4090 O O . ALA A 1 545 ? 6.203 21.972 9.706 1.00 40.12 545 ALA A O 1
ATOM 4091 N N . THR A 1 546 ? 7.484 23.804 9.581 1.00 38.31 546 THR A N 1
ATOM 4092 C CA . THR A 1 546 ? 6.824 24.329 8.384 1.00 38.31 546 THR A CA 1
ATOM 4093 C C . THR A 1 546 ? 7.602 24.097 7.091 1.00 38.31 546 THR A C 1
ATOM 4095 O O . THR A 1 546 ? 7.003 24.283 6.038 1.00 38.31 546 THR A O 1
ATOM 4098 N N . ARG A 1 547 ? 8.897 23.725 7.114 1.00 48.81 547 ARG A N 1
ATOM 4099 C CA . ARG A 1 547 ? 9.754 23.869 5.915 1.00 48.81 547 ARG A CA 1
ATOM 4100 C C . ARG A 1 547 ? 10.923 22.860 5.829 1.00 48.81 547 ARG A C 1
ATOM 4102 O O . ARG A 1 547 ? 11.967 23.051 6.456 1.00 48.81 547 ARG A O 1
ATOM 4109 N N . GLY A 1 548 ? 10.783 21.829 4.976 1.00 45.56 548 GLY A N 1
ATOM 4110 C CA . GLY A 1 548 ? 11.913 21.276 4.197 1.00 45.56 548 GLY A CA 1
ATOM 4111 C C . GLY A 1 548 ? 12.338 19.802 4.368 1.00 45.56 548 GLY A C 1
ATOM 4112 O O . GLY A 1 548 ? 13.451 19.535 4.831 1.00 45.56 548 GLY A O 1
ATOM 4113 N N . THR A 1 549 ? 11.528 18.855 3.882 1.00 56.12 549 THR A N 1
ATOM 4114 C CA . THR A 1 549 ? 11.824 17.403 3.759 1.00 56.12 549 THR A CA 1
ATOM 4115 C C . THR A 1 549 ? 10.854 16.755 2.763 1.00 56.12 549 THR A C 1
ATOM 4117 O O . THR A 1 549 ? 9.761 17.307 2.633 1.00 56.12 549 THR A O 1
ATOM 4120 N N . VAL A 1 550 ? 11.158 15.552 2.234 1.00 68.06 550 VAL A N 1
ATOM 4121 C CA . VAL A 1 550 ? 10.184 14.712 1.490 1.00 68.06 550 VAL A CA 1
ATOM 4122 C C . VAL A 1 550 ? 8.824 14.784 2.131 1.00 68.06 550 VAL A C 1
ATOM 4124 O O . VAL A 1 550 ? 8.627 14.339 3.268 1.00 68.06 550 VAL A O 1
ATOM 4127 N N . GLN A 1 551 ? 7.891 15.348 1.386 1.00 76.62 551 GLN A N 1
ATOM 4128 C CA . GLN A 1 551 ? 6.532 15.474 1.841 1.00 76.62 551 GLN A CA 1
ATOM 4129 C C . GLN A 1 551 ? 5.843 14.107 1.746 1.00 76.62 551 GLN A C 1
ATOM 4131 O O . GLN A 1 551 ? 5.166 13.700 2.693 1.00 76.62 551 GLN A O 1
ATOM 4136 N N . TYR A 1 552 ? 6.062 13.376 0.650 1.00 87.19 552 TYR A N 1
ATOM 4137 C CA . TYR A 1 552 ? 5.432 12.079 0.414 1.00 87.19 552 TYR A CA 1
ATOM 4138 C C . TYR A 1 552 ? 6.389 11.104 -0.285 1.00 87.19 552 TYR A C 1
ATOM 4140 O O . TYR A 1 552 ? 6.886 11.393 -1.371 1.00 87.19 552 TYR A O 1
ATOM 4148 N N . GLN A 1 553 ? 6.651 9.945 0.322 1.00 93.44 553 GLN A N 1
ATOM 4149 C CA . GLN A 1 553 ? 7.457 8.906 -0.335 1.00 93.44 553 GLN A CA 1
ATOM 4150 C C . GLN A 1 553 ? 6.613 8.176 -1.389 1.00 93.44 553 GLN A C 1
ATOM 4152 O O . GLN A 1 553 ? 6.949 8.176 -2.567 1.00 93.44 553 GLN A O 1
ATOM 4157 N N . ILE A 1 554 ? 5.450 7.655 -0.994 1.00 96.88 554 ILE A N 1
ATOM 4158 C CA . ILE A 1 554 ? 4.434 7.116 -1.900 1.00 96.88 554 ILE A CA 1
ATOM 4159 C C . ILE A 1 554 ? 3.129 7.881 -1.694 1.00 96.88 554 ILE A C 1
ATOM 4161 O O . ILE A 1 554 ? 2.574 7.897 -0.592 1.00 96.88 554 ILE A O 1
ATOM 4165 N N . ARG A 1 555 ? 2.614 8.483 -2.765 1.00 93.12 555 ARG A N 1
ATOM 4166 C CA . ARG A 1 555 ? 1.375 9.263 -2.747 1.00 93.12 555 ARG A CA 1
ATOM 4167 C C . ARG A 1 555 ? 0.336 8.695 -3.698 1.00 93.12 555 ARG A C 1
ATOM 4169 O O . ARG A 1 555 ? 0.647 8.382 -4.843 1.00 93.12 555 ARG A O 1
ATOM 4176 N N . THR A 1 556 ? -0.915 8.652 -3.248 1.00 93.31 556 THR A N 1
ATOM 4177 C CA . THR A 1 556 ? -2.088 8.493 -4.119 1.00 93.31 556 THR A CA 1
ATOM 4178 C C . THR A 1 556 ? -2.988 9.718 -3.998 1.00 93.31 556 THR A C 1
ATOM 4180 O O . THR A 1 556 ? -3.335 10.109 -2.887 1.00 93.31 556 THR A O 1
ATOM 4183 N N . SER A 1 557 ? -3.386 10.344 -5.098 1.00 87.06 557 SER A N 1
ATOM 4184 C CA . SER A 1 557 ? -4.196 11.566 -5.044 1.00 87.06 557 SER A CA 1
ATOM 4185 C C . SER A 1 557 ? -5.282 11.625 -6.104 1.00 87.06 557 SER A C 1
ATOM 4187 O O . SER A 1 557 ? -5.219 10.917 -7.106 1.00 87.06 557 SER A O 1
ATOM 4189 N N . ASP A 1 558 ? -6.249 12.520 -5.888 1.00 83.00 558 ASP A N 1
ATOM 4190 C CA . ASP A 1 558 ? -7.173 13.015 -6.916 1.00 83.00 558 ASP A CA 1
ATOM 4191 C C . ASP A 1 558 ? -7.938 11.888 -7.638 1.00 83.00 558 ASP A C 1
ATOM 4193 O O . ASP A 1 558 ? -7.846 11.732 -8.853 1.00 83.00 558 ASP A O 1
ATOM 4197 N N . CYS A 1 559 ? -8.683 11.084 -6.871 1.00 89.00 559 CYS A N 1
ATOM 4198 C CA . CYS A 1 559 ? -9.464 9.940 -7.362 1.00 89.00 559 CYS A CA 1
ATOM 4199 C C . CYS A 1 559 ? -8.642 8.740 -7.850 1.00 89.00 559 CYS A C 1
ATOM 4201 O O . CYS A 1 559 ? -8.992 8.105 -8.829 1.00 89.00 559 CYS A O 1
ATOM 4203 N N . CYS A 1 560 ? -7.549 8.366 -7.185 1.00 93.88 560 CYS A N 1
ATOM 4204 C CA . CYS A 1 560 ? -6.924 7.071 -7.483 1.00 93.88 560 CYS A CA 1
ATOM 4205 C C . CYS A 1 560 ? -7.868 5.900 -7.158 1.00 93.88 560 CYS A C 1
ATOM 4207 O O . CYS A 1 560 ? -8.541 5.930 -6.132 1.00 93.88 560 CYS A O 1
ATOM 4209 N N . ALA A 1 561 ? -7.888 4.845 -7.976 1.00 95.38 561 ALA A N 1
ATOM 4210 C CA . ALA A 1 561 ? -8.736 3.676 -7.746 1.00 95.38 561 ALA A CA 1
ATOM 4211 C C . ALA A 1 561 ? -8.021 2.343 -8.013 1.00 95.38 561 ALA A C 1
ATOM 4213 O O . ALA A 1 561 ? -7.252 2.214 -8.966 1.00 95.38 561 ALA A O 1
ATOM 4214 N N . HIS A 1 562 ? -8.321 1.328 -7.194 1.00 96.19 562 HIS A N 1
ATOM 4215 C CA . HIS A 1 562 ? -7.818 -0.050 -7.339 1.00 96.19 562 HIS A CA 1
ATOM 4216 C C . HIS A 1 562 ? -6.283 -0.166 -7.302 1.00 96.19 562 HIS A C 1
ATOM 4218 O O . HIS A 1 562 ? -5.673 -0.891 -8.086 1.00 96.19 562 HIS A O 1
ATOM 4224 N N . GLY A 1 563 ? -5.650 0.559 -6.381 1.00 98.06 563 GLY A N 1
ATOM 4225 C CA . GLY A 1 563 ? -4.201 0.546 -6.187 1.00 98.06 563 GLY A CA 1
ATOM 4226 C C . GLY A 1 563 ? -3.717 -0.506 -5.194 1.00 98.06 563 GLY A C 1
ATOM 4227 O O . GLY A 1 563 ? -4.374 -0.766 -4.185 1.00 98.06 563 GLY A O 1
ATOM 4228 N N . THR A 1 564 ? -2.530 -1.068 -5.420 1.00 98.75 564 THR A N 1
ATOM 4229 C CA . THR A 1 564 ? -1.822 -1.901 -4.436 1.00 98.75 564 THR A CA 1
ATOM 4230 C C . THR A 1 564 ? -0.391 -1.410 -4.240 1.00 98.75 564 THR A C 1
ATOM 4232 O O . THR A 1 564 ? 0.357 -1.242 -5.194 1.00 98.75 564 THR A O 1
ATOM 4235 N N . ILE A 1 565 ? 0.009 -1.219 -2.988 1.00 98.88 565 ILE A N 1
ATOM 4236 C CA . ILE A 1 565 ? 1.371 -0.871 -2.580 1.00 98.88 565 ILE A CA 1
ATOM 4237 C C . ILE A 1 565 ? 1.840 -1.982 -1.649 1.00 98.88 565 ILE A C 1
ATOM 4239 O O . ILE A 1 565 ? 1.234 -2.177 -0.595 1.00 98.88 565 ILE A O 1
ATOM 4243 N N . ARG A 1 566 ? 2.861 -2.755 -2.033 1.00 98.69 566 ARG A N 1
ATOM 4244 C CA . ARG A 1 566 ? 3.244 -3.955 -1.276 1.00 98.69 566 ARG A CA 1
ATOM 4245 C C . ARG A 1 566 ? 4.741 -4.177 -1.120 1.00 98.69 566 ARG A C 1
ATOM 4247 O O . ARG A 1 566 ? 5.510 -4.008 -2.063 1.00 98.69 566 ARG A O 1
ATOM 4254 N N . GLY A 1 567 ? 5.154 -4.600 0.073 1.00 98.56 567 GLY A N 1
ATOM 4255 C CA . GLY A 1 567 ? 6.557 -4.908 0.373 1.00 98.56 567 GLY A CA 1
ATOM 4256 C C . GLY A 1 567 ? 7.497 -3.704 0.245 1.00 98.56 567 GLY A C 1
ATOM 4257 O O . GLY A 1 567 ? 8.702 -3.876 0.078 1.00 98.56 567 GLY A O 1
ATOM 4258 N N . CYS A 1 568 ? 6.959 -2.485 0.267 1.00 98.81 568 CYS A N 1
ATOM 4259 C CA . CYS A 1 568 ? 7.733 -1.264 0.104 1.00 98.81 568 CYS A CA 1
ATOM 4260 C C . CYS A 1 568 ? 8.312 -0.808 1.452 1.00 98.81 568 CYS A C 1
ATOM 4262 O O . CYS A 1 568 ? 7.699 -0.994 2.509 1.00 98.81 568 CYS A O 1
ATOM 4264 N N . VAL A 1 569 ? 9.491 -0.188 1.413 1.00 98.50 569 VAL A N 1
ATOM 4265 C CA . VAL A 1 569 ? 10.210 0.264 2.608 1.00 98.50 569 VAL A CA 1
ATOM 4266 C C . VAL A 1 569 ? 10.499 1.756 2.523 1.00 98.50 569 VAL A C 1
ATOM 4268 O O . VAL A 1 569 ? 11.017 2.216 1.511 1.00 98.50 569 VAL A O 1
ATOM 4271 N N . GLY A 1 570 ? 10.189 2.489 3.590 1.00 95.94 570 GLY A N 1
ATOM 4272 C CA . GLY A 1 570 ? 10.457 3.918 3.726 1.00 95.94 570 GLY A CA 1
ATOM 4273 C C . GLY A 1 570 ? 11.357 4.243 4.903 1.00 95.94 570 GLY A C 1
ATOM 4274 O O . GLY A 1 570 ? 11.181 3.717 6.003 1.00 95.94 570 GLY A O 1
ATOM 4275 N N . ASP A 1 571 ? 12.300 5.144 4.683 1.00 91.56 571 ASP A N 1
ATOM 4276 C CA . ASP A 1 571 ? 13.173 5.691 5.708 1.00 91.56 571 ASP A CA 1
ATOM 4277 C C . ASP A 1 571 ? 13.241 7.215 5.523 1.00 91.56 571 ASP A C 1
ATOM 4279 O O . ASP A 1 571 ? 13.702 7.708 4.492 1.00 91.56 571 ASP A O 1
ATOM 4283 N N . GLY A 1 572 ? 12.757 7.961 6.516 1.00 83.94 572 GLY A N 1
ATOM 4284 C CA . GLY A 1 572 ? 12.824 9.426 6.528 1.00 83.94 572 GLY A CA 1
ATOM 4285 C C . GLY A 1 572 ? 11.664 10.136 5.859 1.00 83.94 572 GLY A C 1
ATOM 4286 O O . GLY A 1 572 ? 10.658 9.536 5.495 1.00 83.94 572 GLY A O 1
ATOM 4287 N N . GLY A 1 573 ? 11.775 11.461 5.763 1.00 80.31 573 GLY A N 1
ATOM 4288 C CA . GLY A 1 573 ? 10.688 12.306 5.268 1.00 80.31 573 GLY A CA 1
ATOM 4289 C C . GLY A 1 573 ? 9.509 12.444 6.241 1.00 80.31 573 GLY A C 1
ATOM 4290 O O . GLY A 1 573 ? 9.641 12.245 7.453 1.00 80.31 573 GLY A O 1
ATOM 4291 N N . ARG A 1 574 ? 8.351 12.843 5.701 1.00 83.62 574 ARG A N 1
ATOM 4292 C CA . ARG A 1 574 ? 7.119 13.144 6.450 1.00 83.62 574 ARG A CA 1
ATOM 4293 C C . ARG A 1 574 ? 6.165 11.961 6.559 1.00 83.62 574 ARG A C 1
ATOM 4295 O O . ARG A 1 574 ? 5.817 11.563 7.668 1.00 83.62 574 ARG A O 1
ATOM 4302 N N . HIS A 1 575 ? 5.684 11.494 5.409 1.00 89.56 575 HIS A N 1
ATOM 4303 C CA . HIS A 1 575 ? 4.752 10.385 5.254 1.00 89.56 575 HIS A CA 1
ATOM 4304 C C . HIS A 1 575 ? 5.378 9.394 4.281 1.00 89.56 575 HIS A C 1
ATOM 4306 O O . HIS A 1 575 ? 5.706 9.760 3.151 1.00 89.56 575 HIS A O 1
ATOM 4312 N N . PHE A 1 576 ? 5.516 8.140 4.703 1.00 95.38 576 PHE A N 1
ATOM 4313 C CA . PHE A 1 576 ? 5.886 7.081 3.777 1.00 95.38 576 PHE A CA 1
ATOM 4314 C C . PHE A 1 576 ? 4.753 6.798 2.801 1.00 95.38 576 PHE A C 1
ATOM 4316 O O . PHE A 1 576 ? 4.977 6.735 1.600 1.00 95.38 576 PHE A O 1
ATOM 4323 N N . PHE A 1 577 ? 3.529 6.689 3.311 1.00 96.94 577 PHE A N 1
ATOM 4324 C CA . PHE A 1 577 ? 2.346 6.624 2.470 1.00 96.94 577 PHE A CA 1
ATOM 4325 C C . PHE A 1 577 ? 1.388 7.749 2.822 1.00 96.94 577 PHE A C 1
ATOM 4327 O O . PHE A 1 577 ? 1.061 7.943 4.002 1.00 96.94 577 PHE A O 1
ATOM 4334 N N . ASN A 1 578 ? 0.879 8.431 1.798 1.00 92.38 578 ASN A N 1
ATOM 4335 C CA . ASN A 1 578 ? -0.301 9.255 1.957 1.00 92.38 578 ASN A CA 1
ATOM 4336 C C . ASN A 1 578 ? -1.339 9.096 0.844 1.00 92.38 578 ASN A C 1
ATOM 4338 O O . ASN A 1 578 ? -0.998 8.910 -0.322 1.00 92.38 578 ASN A O 1
ATOM 4342 N N . THR A 1 579 ? -2.602 9.328 1.201 1.00 89.44 579 THR A N 1
ATOM 4343 C CA . THR A 1 579 ? -3.550 9.931 0.253 1.00 89.44 579 THR A CA 1
ATOM 4344 C C . THR A 1 579 ? -3.591 11.453 0.445 1.00 89.44 579 THR A C 1
ATOM 4346 O O . THR A 1 579 ? -3.161 11.938 1.499 1.00 89.44 579 THR A O 1
ATOM 4349 N N . GLY A 1 580 ? -4.023 12.232 -0.547 1.00 78.19 580 GLY A N 1
ATOM 4350 C CA . GLY A 1 580 ? -4.199 13.683 -0.392 1.00 78.19 580 GLY A CA 1
ATOM 4351 C C . GLY A 1 580 ? -4.633 14.376 -1.680 1.00 78.19 580 GLY A C 1
ATOM 4352 O O . GLY A 1 580 ? -4.061 14.089 -2.726 1.00 78.19 580 GLY A O 1
ATOM 4353 N N . THR A 1 581 ? -5.545 15.347 -1.620 1.00 74.12 581 THR A N 1
ATOM 4354 C CA . THR A 1 581 ? -5.927 16.164 -2.786 1.00 74.12 581 THR A CA 1
ATOM 4355 C C . THR A 1 581 ? -4.785 17.099 -3.177 1.00 74.12 581 THR A C 1
ATOM 4357 O O . THR A 1 581 ? -4.113 17.678 -2.319 1.00 74.12 581 THR A O 1
ATOM 4360 N N . SER A 1 582 ? -4.526 17.245 -4.473 1.00 66.19 582 SER A N 1
ATOM 4361 C CA . SER A 1 582 ? -3.483 18.147 -4.956 1.00 66.19 582 SER A CA 1
ATOM 4362 C C . SER A 1 582 ? -3.940 19.601 -4.899 1.00 66.19 582 SER A C 1
ATOM 4364 O O . SER A 1 582 ? -4.929 19.985 -5.511 1.00 66.19 582 SER A O 1
ATOM 4366 N N . TYR A 1 583 ? -3.175 20.433 -4.191 1.00 53.03 583 TYR A N 1
ATOM 4367 C CA . TYR A 1 583 ? -3.432 21.873 -4.052 1.00 53.03 583 TYR A CA 1
ATOM 4368 C C . TYR A 1 583 ? -2.941 22.719 -5.242 1.00 53.03 583 TYR A C 1
ATOM 4370 O O . TYR A 1 583 ? -3.262 23.912 -5.326 1.00 53.03 583 TYR A O 1
ATOM 4378 N N . PHE A 1 584 ? -2.158 22.119 -6.143 1.00 51.19 584 PHE A N 1
ATOM 4379 C CA . PHE A 1 584 ? -1.450 22.792 -7.231 1.00 51.19 584 PHE A CA 1
ATOM 4380 C C . PHE A 1 584 ? -1.782 22.158 -8.588 1.00 51.19 584 PHE A C 1
ATOM 4382 O O . PHE A 1 584 ? -1.886 20.935 -8.709 1.00 51.19 584 PHE A O 1
ATOM 4389 N N . ASP A 1 585 ? -1.938 23.007 -9.602 1.00 49.25 585 ASP A N 1
ATOM 4390 C CA . ASP A 1 585 ? -1.939 22.604 -11.008 1.00 49.25 585 ASP A CA 1
ATOM 4391 C C . ASP A 1 585 ? -0.493 22.250 -11.368 1.00 49.25 585 ASP A C 1
ATOM 4393 O O . ASP A 1 585 ? 0.352 23.133 -11.503 1.00 49.25 585 ASP A O 1
ATOM 4397 N N . LEU A 1 586 ? -0.193 20.951 -11.386 1.00 50.34 586 LEU A N 1
ATOM 4398 C CA . LEU A 1 586 ? 1.155 20.443 -11.641 1.00 50.34 586 LEU A CA 1
ATOM 4399 C C . LEU A 1 586 ? 1.441 20.290 -13.122 1.00 50.34 586 LEU A C 1
ATOM 4401 O O . LEU A 1 586 ? 2.404 19.621 -13.416 1.00 50.34 586 LEU A O 1
ATOM 4405 N N . ASP A 1 587 ? 0.616 20.821 -14.024 1.00 50.12 587 ASP A N 1
ATOM 4406 C CA . ASP A 1 587 ? 0.841 20.644 -15.460 1.00 50.12 587 ASP A CA 1
ATOM 4407 C C . ASP A 1 587 ? 0.711 21.971 -16.231 1.00 50.12 587 ASP A C 1
ATOM 4409 O O . ASP A 1 587 ? 0.878 21.999 -17.447 1.00 50.12 587 ASP A O 1
ATOM 4413 N N . GLY A 1 588 ? 0.395 23.088 -15.553 1.00 43.06 588 GLY A N 1
ATOM 4414 C CA . GLY A 1 588 ? 0.154 24.400 -16.179 1.00 43.06 588 GLY A CA 1
ATOM 4415 C C . GLY A 1 588 ? -1.008 24.416 -17.186 1.00 43.06 588 GLY A C 1
ATOM 4416 O O . GLY A 1 588 ? -1.181 25.390 -17.922 1.00 43.06 588 GLY A O 1
ATOM 4417 N N . VAL A 1 589 ? -1.781 23.329 -17.239 1.00 41.62 589 VAL A N 1
ATOM 4418 C CA . VAL A 1 589 ? -2.814 23.037 -18.240 1.00 41.62 589 VAL A CA 1
ATOM 4419 C C . VAL A 1 589 ? -4.212 23.018 -17.608 1.00 41.62 589 VAL A C 1
ATOM 4421 O O . VAL A 1 589 ? -5.199 23.145 -18.332 1.00 41.62 589 VAL A O 1
ATOM 4424 N N . LEU A 1 590 ? -4.340 22.935 -16.277 1.00 43.62 590 LEU A N 1
ATOM 4425 C CA . LEU A 1 590 ? -5.630 22.767 -15.603 1.00 43.62 590 LEU A CA 1
ATOM 4426 C C . LEU A 1 590 ? -5.905 23.904 -14.602 1.00 43.62 590 LEU A C 1
ATOM 4428 O O . LEU A 1 590 ? -5.582 23.800 -13.415 1.00 43.62 590 LEU A O 1
ATOM 4432 N N . PRO A 1 591 ? -6.561 25.000 -15.040 1.00 38.78 591 PRO A N 1
ATOM 4433 C CA . PRO A 1 591 ? -6.810 26.143 -14.177 1.00 38.78 591 PRO A CA 1
ATOM 4434 C C . PRO A 1 591 ? -7.580 25.754 -12.909 1.00 38.78 591 PRO A C 1
ATOM 4436 O O . PRO A 1 591 ? -8.632 25.115 -12.954 1.00 38.78 591 PRO A O 1
ATOM 4439 N N . LYS A 1 592 ? -7.089 26.279 -11.778 1.00 48.00 592 LYS A N 1
ATOM 4440 C CA . LYS A 1 592 ? -7.634 26.198 -10.405 1.00 48.00 592 LYS A CA 1
ATOM 4441 C C . LYS A 1 592 ? -9.129 26.547 -10.272 1.00 48.00 592 LYS A C 1
ATOM 4443 O O . LYS A 1 592 ? -9.706 26.381 -9.204 1.00 48.00 592 LYS A O 1
ATOM 4448 N N . THR A 1 593 ? -9.740 27.099 -11.317 1.00 37.41 593 THR A N 1
ATOM 4449 C CA . THR A 1 593 ? -11.070 27.712 -11.299 1.00 37.41 593 THR A CA 1
ATOM 4450 C C . THR A 1 593 ? -12.141 26.937 -12.063 1.00 37.41 593 THR A C 1
ATOM 4452 O O . THR A 1 593 ? -13.302 27.288 -11.907 1.00 37.41 593 THR A O 1
ATOM 4455 N N . ASN A 1 594 ? -11.803 25.891 -12.831 1.00 37.66 594 ASN A N 1
ATOM 4456 C CA . ASN A 1 594 ? -12.778 25.089 -13.582 1.00 37.66 594 ASN A CA 1
ATOM 4457 C C . ASN A 1 594 ? -12.259 23.663 -13.822 1.00 37.66 594 ASN A C 1
ATOM 4459 O O . ASN A 1 594 ? -11.383 23.470 -14.655 1.00 37.66 594 ASN A O 1
ATOM 4463 N N . GLY A 1 595 ? -12.853 22.640 -13.212 1.00 45.66 595 GLY A N 1
ATOM 4464 C CA . GLY A 1 595 ? -12.856 21.325 -13.878 1.00 45.66 595 GLY A CA 1
ATOM 4465 C C . GLY A 1 595 ? -11.644 20.394 -13.693 1.00 45.66 595 GLY A C 1
ATOM 4466 O O . GLY A 1 595 ? -11.712 19.263 -14.149 1.00 45.66 595 GLY A O 1
ATOM 4467 N N . GLY A 1 596 ? -10.537 20.832 -13.088 1.00 47.28 596 GLY A N 1
ATOM 4468 C CA . GLY A 1 596 ? -9.254 20.148 -13.299 1.00 47.28 596 GLY A CA 1
ATOM 4469 C C . GLY A 1 596 ? -9.094 18.767 -12.661 1.00 47.28 596 GLY A C 1
ATOM 4470 O O . GLY A 1 596 ? -8.597 17.863 -13.321 1.00 47.28 596 GLY A O 1
ATOM 4471 N N . MET A 1 597 ? -9.448 18.609 -11.380 1.00 61.50 597 MET A N 1
ATOM 4472 C CA . MET A 1 597 ? -9.175 17.386 -10.616 1.00 61.50 597 MET A CA 1
ATOM 4473 C C . MET A 1 597 ? -10.173 17.193 -9.487 1.00 61.50 597 MET A C 1
ATOM 4475 O O . MET A 1 597 ? -10.354 18.084 -8.653 1.00 61.50 597 MET A O 1
ATOM 4479 N N . PHE A 1 598 ? -10.807 16.025 -9.462 1.00 71.62 598 PHE A N 1
ATOM 4480 C CA . PHE A 1 598 ? -11.950 15.740 -8.604 1.00 71.62 598 PHE A CA 1
ATOM 4481 C C . PHE A 1 598 ? -11.933 14.299 -8.137 1.00 71.62 598 PHE A C 1
ATOM 4483 O O . PHE A 1 598 ? -11.367 13.446 -8.810 1.00 71.62 598 PHE A O 1
ATOM 4490 N N . GLY A 1 599 ? -12.602 14.042 -7.016 1.00 81.19 599 GLY A N 1
ATOM 4491 C CA . GLY A 1 599 ? -12.759 12.715 -6.447 1.00 81.19 599 GLY A CA 1
ATOM 4492 C C . GLY A 1 599 ? -11.720 12.345 -5.400 1.00 81.19 599 GLY A C 1
ATOM 4493 O O . GLY A 1 599 ? -10.704 13.013 -5.199 1.00 81.19 599 GLY A O 1
ATOM 4494 N N . ILE A 1 600 ? -12.019 11.249 -4.711 1.00 87.19 600 ILE A N 1
ATOM 4495 C CA . ILE A 1 600 ? -11.252 10.746 -3.571 1.00 87.19 600 ILE A CA 1
ATOM 4496 C C . ILE A 1 600 ? -10.670 9.376 -3.887 1.00 87.19 600 ILE A C 1
ATOM 4498 O O . ILE A 1 600 ? -11.232 8.620 -4.684 1.00 87.19 600 ILE A O 1
ATOM 4502 N N . SER A 1 601 ? -9.528 9.064 -3.281 1.00 91.38 601 SER A N 1
ATOM 4503 C CA . SER A 1 601 ? -8.836 7.802 -3.529 1.00 91.38 601 SER A CA 1
ATOM 4504 C C . SER A 1 601 ? -9.611 6.635 -2.918 1.00 91.38 601 SER A C 1
ATOM 4506 O O . SER A 1 601 ? -9.958 6.692 -1.737 1.00 91.38 601 SER A O 1
ATOM 4508 N N . ARG A 1 602 ? -9.857 5.581 -3.707 1.00 92.94 602 ARG A N 1
ATOM 4509 C CA . ARG A 1 602 ? -10.641 4.404 -3.315 1.00 92.94 602 ARG A CA 1
ATOM 4510 C C . ARG A 1 602 ? -9.999 3.071 -3.636 1.00 92.94 602 ARG A C 1
ATOM 4512 O O . ARG A 1 602 ? -9.255 2.931 -4.601 1.00 92.94 602 ARG A O 1
ATOM 4519 N N . HIS A 1 603 ? -10.340 2.056 -2.846 1.00 95.75 603 HIS A N 1
ATOM 4520 C CA . HIS A 1 603 ? -9.882 0.683 -3.070 1.00 95.75 603 HIS A CA 1
ATOM 4521 C C . HIS A 1 603 ? -8.351 0.583 -3.159 1.00 95.75 603 HIS A C 1
ATOM 4523 O O . HIS A 1 603 ? -7.816 -0.133 -4.008 1.00 95.75 603 HIS A O 1
ATOM 4529 N N . VAL A 1 604 ? -7.648 1.326 -2.300 1.00 97.81 604 VAL A N 1
ATOM 4530 C CA . VAL A 1 604 ? -6.183 1.315 -2.223 1.00 97.81 604 VAL A CA 1
ATOM 4531 C C . VAL A 1 604 ? -5.753 0.420 -1.067 1.00 97.81 604 VAL A C 1
ATOM 4533 O O . VAL A 1 604 ? -6.233 0.568 0.056 1.00 97.81 604 VAL A O 1
ATOM 4536 N N . LYS A 1 605 ? -4.840 -0.512 -1.337 1.00 98.56 605 LYS A N 1
ATOM 4537 C CA . LYS A 1 605 ? -4.305 -1.441 -0.336 1.00 98.56 605 LYS A CA 1
ATOM 4538 C C . LYS A 1 605 ? -2.818 -1.219 -0.133 1.00 98.56 605 LYS A C 1
ATOM 4540 O O . LYS A 1 605 ? -2.066 -1.152 -1.101 1.00 98.56 605 LYS A O 1
ATOM 4545 N N . ILE A 1 606 ? -2.399 -1.174 1.123 1.00 98.75 606 ILE A N 1
ATOM 4546 C CA . ILE A 1 606 ? -1.008 -1.071 1.546 1.00 98.75 606 ILE A CA 1
ATOM 4547 C C . ILE A 1 606 ? -0.699 -2.336 2.347 1.00 98.75 606 ILE A C 1
ATOM 4549 O O . ILE A 1 606 ? -1.344 -2.592 3.363 1.00 98.75 606 ILE A O 1
ATOM 4553 N N . ILE A 1 607 ? 0.228 -3.165 1.865 1.00 98.88 607 ILE A N 1
ATOM 4554 C CA . ILE A 1 607 ? 0.409 -4.547 2.333 1.00 98.88 607 ILE A CA 1
ATOM 4555 C C . ILE A 1 607 ? 1.882 -4.822 2.638 1.00 98.88 607 ILE A C 1
ATOM 4557 O O . ILE A 1 607 ? 2.742 -4.606 1.792 1.00 98.88 607 ILE A O 1
ATOM 4561 N N . ASP A 1 608 ? 2.184 -5.342 3.827 1.00 98.69 608 ASP A N 1
ATOM 4562 C CA . ASP A 1 608 ? 3.541 -5.761 4.220 1.00 98.69 608 ASP A CA 1
ATOM 4563 C C . ASP A 1 608 ? 4.609 -4.656 4.043 1.00 98.69 608 ASP A C 1
ATOM 4565 O O . ASP A 1 608 ? 5.787 -4.929 3.804 1.00 98.69 608 ASP A O 1
ATOM 4569 N N . CYS A 1 609 ? 4.209 -3.386 4.143 1.00 98.88 609 CYS A N 1
ATOM 4570 C CA . CYS A 1 609 ? 5.119 -2.250 4.031 1.00 98.88 609 CYS A CA 1
ATOM 4571 C C . CYS A 1 609 ? 5.734 -1.882 5.385 1.00 98.88 609 CYS A C 1
ATOM 4573 O O . CYS A 1 609 ? 5.121 -2.065 6.439 1.00 98.88 609 CYS A O 1
ATOM 4575 N N . SER A 1 610 ? 6.940 -1.316 5.372 1.00 98.38 610 SER A N 1
ATOM 4576 C CA . SER A 1 610 ? 7.622 -0.863 6.587 1.00 98.38 610 SER A CA 1
ATOM 4577 C C . SER A 1 610 ? 8.144 0.550 6.417 1.00 98.38 610 SER A C 1
ATOM 4579 O O . SER A 1 610 ? 8.890 0.831 5.491 1.00 98.38 610 SER A O 1
ATOM 4581 N N . SER A 1 611 ? 7.835 1.425 7.360 1.00 95.94 611 SER A N 1
ATOM 4582 C CA . SER A 1 611 ? 8.331 2.794 7.379 1.00 95.94 611 SER A CA 1
ATOM 4583 C C . SER A 1 611 ? 9.015 3.080 8.701 1.00 95.94 611 SER A C 1
ATOM 4585 O O . SER A 1 611 ? 8.588 2.572 9.742 1.00 95.94 611 SER A O 1
ATOM 4587 N N . LYS A 1 612 ? 10.068 3.894 8.665 1.00 91.62 612 LYS A N 1
ATOM 4588 C CA . LYS A 1 612 ? 10.757 4.332 9.870 1.00 91.62 612 LYS A CA 1
ATOM 4589 C C . LYS A 1 612 ? 11.234 5.776 9.807 1.00 91.62 612 LYS A C 1
ATOM 4591 O O . LYS A 1 612 ? 11.435 6.332 8.727 1.00 91.62 612 LYS A O 1
ATOM 4596 N N . ASN A 1 613 ? 11.463 6.341 10.992 1.00 84.88 613 ASN A N 1
ATOM 4597 C CA . ASN A 1 613 ? 12.144 7.618 11.195 1.00 84.88 613 ASN A CA 1
ATOM 4598 C C . ASN A 1 613 ? 11.470 8.820 10.491 1.00 84.88 613 ASN A C 1
ATOM 4600 O O . ASN A 1 613 ? 12.147 9.731 10.012 1.00 84.88 613 ASN A O 1
ATOM 4604 N N . THR A 1 614 ? 10.138 8.842 10.414 1.00 83.75 614 THR A N 1
ATOM 4605 C CA . THR A 1 614 ? 9.399 9.959 9.801 1.00 83.75 614 THR A CA 1
ATOM 4606 C C . THR A 1 614 ? 9.133 11.069 10.814 1.00 83.75 614 THR A C 1
ATOM 4608 O O . THR A 1 614 ? 8.782 10.781 11.957 1.00 83.75 614 THR A O 1
ATOM 4611 N N . TRP A 1 615 ? 9.206 12.345 10.425 1.00 79.38 615 TRP A N 1
ATOM 4612 C CA . TRP A 1 615 ? 8.954 13.451 11.369 1.00 79.38 615 TRP A CA 1
ATOM 4613 C C . TRP A 1 615 ? 7.467 13.722 11.642 1.00 79.38 615 TRP A C 1
ATOM 4615 O O . TRP A 1 615 ? 7.149 14.389 12.622 1.00 79.38 615 TRP A O 1
ATOM 4625 N N . HIS A 1 616 ? 6.556 13.222 10.802 1.00 83.44 616 HIS A N 1
ATOM 4626 C CA . HIS A 1 616 ? 5.115 13.251 11.061 1.00 83.44 616 HIS A CA 1
ATOM 4627 C C . HIS A 1 616 ? 4.623 11.826 11.313 1.00 83.44 616 HIS A C 1
ATOM 4629 O O . HIS A 1 616 ? 5.107 11.160 12.225 1.00 83.44 616 HIS A O 1
ATOM 4635 N N . ALA A 1 617 ? 3.632 11.379 10.544 1.00 90.75 617 ALA A N 1
ATOM 4636 C CA . ALA A 1 617 ? 3.026 10.077 10.680 1.00 90.75 617 ALA A CA 1
ATOM 4637 C C . ALA A 1 617 ? 3.485 9.192 9.539 1.00 90.75 617 ALA A C 1
ATOM 4639 O O . ALA A 1 617 ? 3.461 9.649 8.401 1.00 90.75 617 ALA A O 1
ATOM 4640 N N . ASN A 1 618 ? 3.860 7.946 9.800 1.00 94.31 618 ASN A N 1
ATOM 4641 C CA . ASN A 1 618 ? 4.382 7.094 8.734 1.00 94.31 618 ASN A CA 1
ATOM 4642 C C . ASN A 1 618 ? 3.330 6.870 7.639 1.00 94.31 618 ASN A C 1
ATOM 4644 O O . ASN A 1 618 ? 3.620 7.029 6.455 1.00 94.31 618 ASN A O 1
ATOM 4648 N N . TYR A 1 619 ? 2.096 6.569 8.046 1.00 97.38 619 TYR A N 1
ATOM 4649 C CA . TYR A 1 619 ? 0.971 6.333 7.144 1.00 97.38 619 TYR A CA 1
ATOM 4650 C C . TYR A 1 619 ? -0.143 7.336 7.421 1.00 97.38 619 TYR A C 1
ATOM 4652 O O . TYR A 1 619 ? -0.553 7.509 8.571 1.00 97.38 619 TYR A O 1
ATOM 4660 N N . SER A 1 620 ? -0.672 7.983 6.384 1.00 92.69 620 SER A N 1
ATOM 4661 C CA . SER A 1 620 ? -1.824 8.873 6.530 1.00 92.69 620 SER A CA 1
ATOM 4662 C C . SER A 1 620 ? -2.789 8.799 5.356 1.00 92.69 620 SER A C 1
ATOM 4664 O O . SER A 1 620 ? -2.392 8.571 4.228 1.00 92.69 620 SER A O 1
ATOM 4666 N N . THR A 1 621 ? -4.071 9.041 5.594 1.00 90.19 621 THR A N 1
ATOM 4667 C CA . THR A 1 621 ? -5.085 9.033 4.529 1.00 90.19 621 THR A CA 1
ATOM 4668 C C . THR A 1 621 ? -5.711 10.404 4.273 1.00 90.19 621 THR A C 1
ATOM 4670 O O . THR A 1 621 ? -6.770 10.453 3.665 1.00 90.19 621 THR A O 1
ATOM 4673 N N . HIS A 1 622 ? -5.136 11.491 4.815 1.00 84.56 622 HIS A N 1
ATOM 4674 C CA . HIS A 1 622 ? -5.691 12.861 4.746 1.00 84.56 622 HIS A CA 1
ATOM 4675 C C . HIS A 1 622 ? -7.242 12.904 4.716 1.00 84.56 622 HIS A C 1
ATOM 4677 O O . HIS A 1 622 ? -7.906 12.115 5.384 1.00 84.56 622 HIS A O 1
ATOM 4683 N N . ASN A 1 623 ? -7.842 13.843 3.992 1.00 79.12 623 ASN A N 1
ATOM 4684 C CA . ASN A 1 623 ? -9.291 14.044 3.991 1.00 79.12 623 ASN A CA 1
ATOM 4685 C C . ASN A 1 623 ? -9.948 13.525 2.696 1.00 79.12 623 ASN A C 1
ATOM 4687 O O . ASN A 1 623 ? -11.077 13.885 2.388 1.00 79.12 623 ASN A O 1
ATOM 4691 N N . ASP A 1 624 ? -9.247 12.709 1.912 1.00 80.00 624 ASP A N 1
ATOM 4692 C CA . ASP A 1 624 ? -9.622 12.338 0.541 1.00 80.00 624 ASP A CA 1
ATOM 4693 C C . ASP A 1 624 ? -9.443 10.836 0.276 1.00 80.00 624 ASP A C 1
ATOM 4695 O O . ASP A 1 624 ? -9.077 10.411 -0.822 1.00 80.00 624 ASP A O 1
ATOM 4699 N N . ALA A 1 625 ? -9.688 10.029 1.302 1.00 88.44 625 ALA A N 1
ATOM 4700 C CA . ALA A 1 625 ? -9.586 8.584 1.230 1.00 88.44 625 ALA A CA 1
ATOM 4701 C C . ALA A 1 625 ? -10.893 7.914 1.596 1.00 88.44 625 ALA A C 1
ATOM 4703 O O . ALA A 1 625 ? -11.639 8.364 2.471 1.00 88.44 625 ALA A O 1
ATOM 4704 N N . ASP A 1 626 ? -11.109 6.783 0.954 1.00 91.81 626 ASP A N 1
ATOM 4705 C CA . ASP A 1 626 ? -12.222 5.923 1.247 1.00 91.81 626 ASP A CA 1
ATOM 4706 C C . ASP A 1 626 ? -11.901 4.481 0.847 1.00 91.81 626 ASP A C 1
ATOM 4708 O O . ASP A 1 626 ? -11.196 4.262 -0.131 1.00 91.81 626 ASP A O 1
ATOM 4712 N N . LEU A 1 627 ? -12.357 3.478 1.599 1.00 95.12 627 LEU A N 1
ATOM 4713 C CA . LEU A 1 627 ? -12.058 2.063 1.305 1.00 95.12 627 LEU A CA 1
ATOM 4714 C C . LEU A 1 627 ? -10.543 1.798 1.162 1.00 95.12 627 LEU A C 1
ATOM 4716 O O . LEU A 1 627 ? -10.085 1.229 0.163 1.00 95.12 627 LEU A O 1
ATOM 4720 N N . VAL A 1 628 ? -9.766 2.247 2.153 1.00 97.19 628 VAL A N 1
ATOM 4721 C CA . VAL A 1 628 ? -8.303 2.083 2.204 1.00 97.19 628 VAL A CA 1
ATOM 4722 C C . VAL A 1 628 ? -7.919 1.067 3.274 1.00 97.19 628 VAL A C 1
ATOM 4724 O O . VAL A 1 628 ? -8.299 1.202 4.437 1.00 97.19 628 VAL A O 1
ATOM 4727 N N . ASP A 1 629 ? -7.115 0.077 2.889 1.00 98.44 629 ASP A N 1
ATOM 4728 C CA . ASP A 1 629 ? -6.665 -0.985 3.788 1.00 98.44 629 ASP A CA 1
ATOM 4729 C C . ASP A 1 629 ? -5.160 -0.900 4.044 1.00 98.44 629 ASP A C 1
ATOM 4731 O O . ASP A 1 629 ? -4.360 -0.935 3.109 1.00 98.44 629 ASP A O 1
ATOM 4735 N N . PHE A 1 630 ? -4.771 -0.894 5.315 1.00 98.75 630 PHE A N 1
ATOM 4736 C CA . PHE A 1 630 ? -3.411 -1.170 5.766 1.00 98.75 630 PHE A CA 1
ATOM 4737 C C . PHE A 1 630 ? -3.367 -2.588 6.335 1.00 98.75 630 PHE A C 1
ATOM 4739 O O . PHE A 1 630 ? -4.087 -2.905 7.280 1.00 98.75 630 PHE A O 1
ATOM 4746 N N . ILE A 1 631 ? -2.532 -3.450 5.763 1.00 98.81 631 ILE A N 1
ATOM 4747 C CA . ILE A 1 631 ? -2.439 -4.868 6.120 1.00 98.81 631 ILE A CA 1
ATOM 4748 C C . ILE A 1 631 ? -0.982 -5.180 6.455 1.00 98.81 631 ILE A C 1
ATOM 4750 O O . ILE A 1 631 ? -0.094 -4.949 5.635 1.00 98.81 631 ILE A O 1
ATOM 4754 N N . ASN A 1 632 ? -0.721 -5.680 7.664 1.00 98.62 632 ASN A N 1
ATOM 4755 C CA . ASN A 1 632 ? 0.608 -6.082 8.146 1.00 98.62 632 ASN A CA 1
ATOM 4756 C C . ASN A 1 632 ? 1.698 -4.996 8.018 1.00 98.62 632 ASN A C 1
ATOM 4758 O O . ASN A 1 632 ? 2.889 -5.294 7.903 1.00 98.62 632 ASN A O 1
ATOM 4762 N N . CYS A 1 633 ? 1.306 -3.722 8.016 1.00 98.88 633 CYS A N 1
ATOM 4763 C CA . CYS A 1 633 ? 2.242 -2.610 7.859 1.00 98.88 633 CYS A CA 1
ATOM 4764 C C . CYS A 1 633 ? 2.943 -2.259 9.177 1.00 98.88 633 CYS A C 1
ATOM 4766 O O . CYS A 1 633 ? 2.347 -2.355 10.251 1.00 98.88 633 CYS A O 1
ATOM 4768 N N . LYS A 1 634 ? 4.192 -1.793 9.093 1.00 98.62 634 LYS A N 1
ATOM 4769 C CA . LYS A 1 634 ? 5.018 -1.396 10.243 1.00 98.62 634 LYS A CA 1
ATOM 4770 C C . LYS A 1 634 ? 5.368 0.087 10.199 1.00 98.62 634 LYS A C 1
ATOM 4772 O O . LYS A 1 634 ? 5.794 0.584 9.155 1.00 98.62 634 LYS A O 1
ATOM 4777 N N . ALA A 1 635 ? 5.226 0.763 11.333 1.00 97.62 635 ALA A N 1
ATOM 4778 C CA . ALA A 1 635 ? 5.640 2.142 11.573 1.00 97.62 635 ALA A CA 1
ATOM 4779 C C . ALA A 1 635 ? 6.628 2.180 12.752 1.00 97.62 635 ALA A C 1
ATOM 4781 O O . ALA A 1 635 ? 6.261 1.849 13.877 1.00 97.62 635 ALA A O 1
ATOM 4782 N N . LEU A 1 636 ? 7.892 2.520 12.501 1.00 93.19 636 LEU A N 1
ATOM 4783 C CA . LEU A 1 636 ? 8.978 2.417 13.484 1.00 93.19 636 LEU A CA 1
ATOM 4784 C C . LEU A 1 636 ? 9.639 3.784 13.694 1.00 93.19 636 LEU A C 1
ATOM 4786 O O . LEU A 1 636 ? 10.447 4.216 12.876 1.00 93.19 636 LEU A O 1
ATOM 4790 N N . GLY A 1 637 ? 9.322 4.476 14.780 1.00 85.06 637 GLY A N 1
ATOM 4791 C CA . GLY A 1 637 ? 9.825 5.829 15.000 1.00 85.06 637 GLY A CA 1
ATOM 4792 C C . GLY A 1 637 ? 9.063 6.849 14.156 1.00 85.06 637 GLY A C 1
ATOM 4793 O O . GLY A 1 637 ? 9.249 6.946 12.938 1.00 85.06 637 GLY A O 1
ATOM 4794 N N . SER A 1 638 ? 8.211 7.628 14.819 1.00 85.44 638 SER A N 1
ATOM 4795 C CA . SER A 1 638 ? 7.430 8.693 14.185 1.00 85.44 638 SER A CA 1
ATOM 4796 C C . SER A 1 638 ? 7.413 9.946 15.055 1.00 85.44 638 SER A C 1
ATOM 4798 O O . SER A 1 638 ? 7.455 9.847 16.280 1.00 85.44 638 SER A O 1
ATOM 4800 N N . GLY A 1 639 ? 7.334 11.127 14.443 1.00 81.69 639 GLY A N 1
ATOM 4801 C CA . GLY A 1 639 ? 7.246 12.383 15.187 1.00 81.69 639 GLY A CA 1
ATOM 4802 C C . GLY A 1 639 ? 5.833 12.751 15.644 1.00 81.69 639 GLY A C 1
ATOM 4803 O O . GLY A 1 639 ? 5.703 13.592 16.526 1.00 81.69 639 GLY A O 1
ATOM 4804 N N . ILE A 1 640 ? 4.779 12.136 15.084 1.00 85.06 640 ILE A N 1
ATOM 4805 C CA . ILE A 1 640 ? 3.378 12.375 15.491 1.00 85.06 640 ILE A CA 1
ATOM 4806 C C . ILE A 1 640 ? 2.606 11.072 15.714 1.00 85.06 640 ILE A C 1
ATOM 4808 O O . ILE A 1 640 ? 1.998 10.905 16.771 1.00 85.06 640 ILE A O 1
ATOM 4812 N N . ALA A 1 641 ? 2.579 10.164 14.735 1.00 91.69 641 ALA A N 1
ATOM 4813 C CA . ALA A 1 641 ? 1.832 8.917 14.877 1.00 91.69 641 ALA A CA 1
ATOM 4814 C C . ALA A 1 641 ? 2.355 7.791 13.983 1.00 91.69 641 ALA A C 1
ATOM 4816 O O . ALA A 1 641 ? 2.806 8.053 12.876 1.00 91.69 641 ALA A O 1
ATOM 4817 N N . GLY A 1 642 ? 2.203 6.529 14.377 1.00 95.69 642 GLY A N 1
ATOM 4818 C CA . GLY A 1 642 ? 2.471 5.426 13.450 1.00 95.69 642 GLY A CA 1
ATOM 4819 C C . GLY A 1 642 ? 1.511 5.462 12.256 1.00 95.69 642 GLY A C 1
ATOM 4820 O O . GLY A 1 642 ? 1.918 5.537 11.095 1.00 95.69 642 GLY A O 1
ATOM 4821 N N . PHE A 1 643 ? 0.213 5.495 12.556 1.00 97.88 643 PHE A N 1
ATOM 4822 C CA . PHE A 1 643 ? -0.857 5.565 11.565 1.00 97.88 643 PHE A CA 1
ATOM 4823 C C . PHE A 1 643 ? -1.794 6.723 11.877 1.00 97.88 643 PHE A C 1
ATOM 4825 O O . PHE A 1 643 ? -2.218 6.895 13.018 1.00 97.88 643 PHE A O 1
ATOM 4832 N N . ASN A 1 644 ? -2.156 7.498 10.859 1.00 94.00 644 ASN A N 1
ATOM 4833 C CA . ASN A 1 644 ? -3.110 8.590 10.984 1.00 94.00 644 ASN A CA 1
ATOM 4834 C C . ASN A 1 644 ? -4.233 8.482 9.932 1.00 94.00 644 ASN A C 1
ATOM 4836 O O . ASN A 1 644 ? -4.209 9.223 8.937 1.00 94.00 644 ASN A O 1
ATOM 4840 N N . PRO A 1 645 ? -5.190 7.551 10.126 1.00 92.56 645 PRO A N 1
ATOM 4841 C CA . PRO A 1 645 ? -6.421 7.503 9.345 1.00 92.56 645 PRO A CA 1
ATOM 4842 C C . PRO A 1 645 ? -7.272 8.740 9.646 1.00 92.56 645 PRO A C 1
ATOM 4844 O O . PRO A 1 645 ? -7.506 9.094 10.804 1.0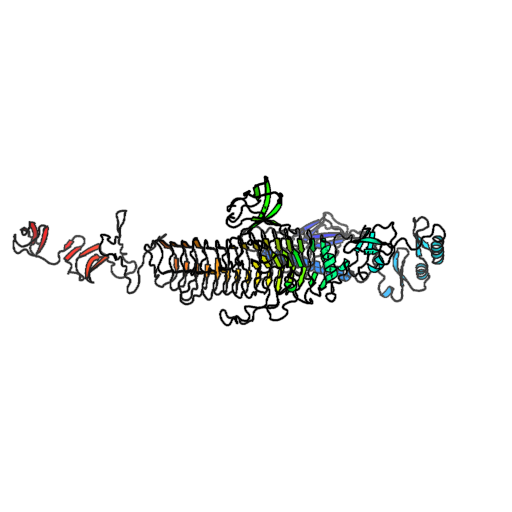0 92.56 645 PRO A O 1
ATOM 4847 N N . ARG A 1 646 ? -7.682 9.432 8.586 1.00 86.00 646 ARG A N 1
ATOM 4848 C CA . ARG A 1 646 ? -8.285 10.769 8.672 1.00 86.00 646 ARG A CA 1
ATOM 4849 C C . ARG A 1 646 ? -9.647 10.917 7.985 1.00 86.00 646 ARG A C 1
ATOM 4851 O O . ARG A 1 646 ? -10.260 11.983 8.030 1.00 86.00 646 ARG A O 1
ATOM 4858 N N . SER A 1 647 ? -10.105 9.845 7.346 1.00 85.06 647 SER A N 1
ATOM 4859 C CA . SER A 1 647 ? -11.306 9.834 6.516 1.00 85.06 647 SER A CA 1
ATOM 4860 C C . SER A 1 647 ? -12.133 8.561 6.735 1.00 85.06 647 SER A C 1
ATOM 4862 O O . SER A 1 647 ? -12.139 8.040 7.847 1.00 85.06 647 SER A O 1
ATOM 4864 N N . SER A 1 648 ? -12.856 8.064 5.729 1.00 87.38 648 SER A N 1
ATOM 4865 C CA . SER A 1 648 ? -13.918 7.062 5.929 1.00 87.38 648 SER A CA 1
ATOM 4866 C C . SER A 1 648 ? -13.543 5.661 5.432 1.00 87.38 648 SER A C 1
ATOM 4868 O O . SER A 1 648 ? -12.717 5.528 4.535 1.00 87.38 648 SER A O 1
ATOM 4870 N N . ARG A 1 649 ? -14.147 4.612 6.008 1.00 92.81 649 ARG A N 1
ATOM 4871 C CA . ARG A 1 649 ? -13.987 3.196 5.612 1.00 92.81 649 ARG A CA 1
ATOM 4872 C C . ARG A 1 649 ? -12.513 2.784 5.499 1.00 92.81 649 ARG A C 1
ATOM 4874 O O . ARG A 1 649 ? -12.060 2.313 4.456 1.00 92.81 649 ARG A O 1
ATOM 4881 N N . ILE A 1 650 ? -11.756 2.987 6.579 1.00 96.06 650 ILE A N 1
ATOM 4882 C CA . ILE A 1 650 ? -10.325 2.650 6.649 1.00 96.06 650 ILE A CA 1
ATOM 4883 C C . ILE A 1 650 ? -10.127 1.473 7.594 1.00 96.06 650 ILE A C 1
ATOM 4885 O O . ILE A 1 650 ? -10.600 1.499 8.732 1.00 96.06 650 ILE A O 1
ATOM 4889 N N . ARG A 1 651 ? -9.376 0.465 7.150 1.00 98.31 651 ARG A N 1
ATOM 4890 C CA . ARG A 1 651 ? -9.063 -0.715 7.963 1.00 98.31 651 ARG A CA 1
ATOM 4891 C C . ARG A 1 651 ? -7.568 -0.834 8.195 1.00 98.31 651 ARG A C 1
ATOM 4893 O O . ARG A 1 651 ? -6.774 -0.710 7.268 1.00 98.31 651 ARG A O 1
ATOM 4900 N N . LEU A 1 652 ? -7.189 -1.106 9.435 1.00 98.69 652 LEU A N 1
ATOM 4901 C CA . LEU A 1 652 ? -5.831 -1.424 9.851 1.00 98.69 652 LEU A CA 1
ATOM 4902 C C . LEU A 1 652 ? -5.839 -2.833 10.432 1.00 98.69 652 LEU A C 1
ATOM 4904 O O . LEU A 1 652 ? -6.478 -3.081 11.452 1.00 98.69 652 LEU A O 1
ATOM 4908 N N . ILE A 1 653 ? -5.170 -3.761 9.754 1.00 98.75 653 ILE A N 1
ATOM 4909 C CA . ILE A 1 653 ? -5.236 -5.195 10.033 1.00 98.75 653 ILE A CA 1
ATOM 4910 C C . ILE A 1 653 ? -3.817 -5.709 10.255 1.00 98.75 653 ILE A C 1
ATOM 4912 O O . ILE A 1 653 ? -2.998 -5.681 9.339 1.00 98.75 653 ILE A O 1
ATOM 4916 N N . GLY A 1 654 ? -3.502 -6.183 11.461 1.00 98.50 654 GLY A N 1
ATOM 4917 C CA . GLY A 1 654 ? -2.170 -6.723 11.763 1.00 98.50 654 GLY A CA 1
ATOM 4918 C C . GLY A 1 654 ? -1.045 -5.679 11.743 1.00 98.50 654 GLY A C 1
ATOM 4919 O O . GLY A 1 654 ? 0.126 -6.035 11.626 1.00 98.50 654 GLY A O 1
ATOM 4920 N N . CYS A 1 655 ? -1.374 -4.386 11.810 1.00 98.81 655 CYS A N 1
ATOM 4921 C CA . CYS A 1 655 ? -0.396 -3.302 11.748 1.00 98.81 655 CYS A CA 1
ATOM 4922 C C . CYS A 1 655 ? 0.366 -3.139 13.067 1.00 98.81 655 CYS A C 1
ATOM 4924 O O . CYS A 1 655 ? -0.197 -3.298 14.147 1.00 98.81 655 CYS A O 1
ATOM 4926 N N . GLN A 1 656 ? 1.640 -2.759 12.986 1.00 98.38 656 GLN A N 1
ATOM 4927 C CA . GLN A 1 656 ? 2.506 -2.552 14.144 1.00 98.38 656 GLN A CA 1
ATOM 4928 C C . GLN A 1 656 ? 3.058 -1.127 14.177 1.00 98.38 656 GLN A C 1
ATOM 4930 O O . GLN A 1 656 ? 3.529 -0.613 13.164 1.00 98.38 656 GLN A O 1
ATOM 4935 N N . THR A 1 657 ? 3.071 -0.524 15.363 1.00 97.19 657 THR A N 1
ATOM 4936 C CA . THR A 1 657 ? 3.705 0.771 15.625 1.00 97.19 657 THR A CA 1
ATOM 4937 C C . THR A 1 657 ? 4.621 0.714 16.845 1.00 97.19 657 THR A C 1
ATOM 4939 O O . THR A 1 657 ? 4.240 0.178 17.886 1.00 97.19 657 THR A O 1
ATOM 4942 N N . ASN A 1 658 ? 5.814 1.296 16.722 1.00 92.81 658 ASN A N 1
ATOM 4943 C CA . ASN A 1 658 ? 6.821 1.383 17.779 1.00 92.81 658 ASN A CA 1
ATOM 4944 C C . ASN A 1 658 ? 7.376 2.808 17.868 1.00 92.81 658 ASN A C 1
ATOM 4946 O O . ASN A 1 658 ? 7.600 3.438 16.833 1.00 92.81 658 ASN A O 1
ATOM 4950 N N . ASP A 1 659 ? 7.635 3.282 19.088 1.00 88.62 659 ASP A N 1
ATOM 4951 C CA . ASP A 1 659 ? 8.354 4.537 19.359 1.00 88.62 659 ASP A CA 1
ATOM 4952 C C . ASP A 1 659 ? 7.707 5.762 18.675 1.00 88.62 659 ASP A C 1
ATOM 4954 O O . ASP A 1 659 ? 8.314 6.481 17.879 1.00 88.62 659 ASP A O 1
ATOM 4958 N N . ALA A 1 660 ? 6.426 5.986 18.963 1.00 87.50 660 ALA A N 1
ATOM 4959 C CA . ALA A 1 660 ? 5.613 7.054 18.382 1.00 87.50 660 ALA A CA 1
ATOM 4960 C C . ALA A 1 660 ? 4.841 7.807 19.476 1.00 87.50 660 ALA A C 1
ATOM 4962 O O . ALA A 1 660 ? 4.430 7.179 20.450 1.00 87.50 660 ALA A O 1
ATOM 4963 N N . PRO A 1 661 ? 4.554 9.115 19.334 1.00 89.50 661 PRO A N 1
ATOM 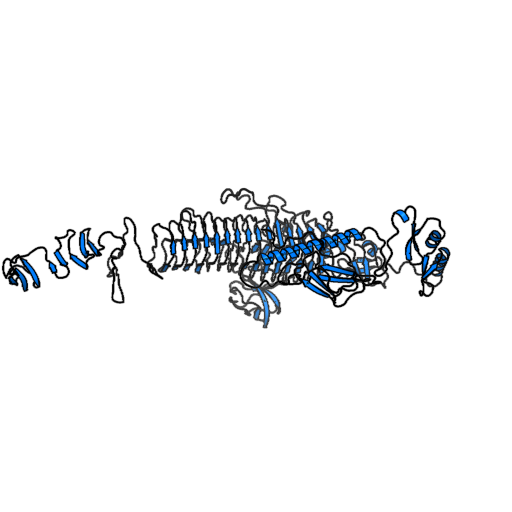4964 C CA . PRO A 1 661 ? 3.634 9.787 20.245 1.00 89.50 661 PRO A CA 1
ATOM 4965 C C . PRO A 1 661 ? 2.281 9.072 20.281 1.00 89.50 661 PRO A C 1
ATOM 4967 O O . PRO A 1 661 ? 1.858 8.601 21.330 1.00 89.50 661 PRO A O 1
ATOM 4970 N N . GLN A 1 662 ? 1.646 8.878 19.127 1.00 91.88 662 GLN A N 1
ATOM 4971 C CA . GLN A 1 662 ? 0.423 8.081 19.024 1.00 91.88 662 GLN A CA 1
ATOM 4972 C C . GLN A 1 662 ? 0.663 6.823 18.193 1.00 91.88 662 GLN A C 1
ATOM 4974 O O . GLN A 1 662 ? 1.277 6.878 17.131 1.00 91.88 662 GLN A O 1
ATOM 4979 N N . GLY A 1 663 ? 0.153 5.675 18.630 1.00 95.00 663 GLY A N 1
ATOM 4980 C CA . GLY A 1 663 ? 0.167 4.479 17.796 1.00 95.00 663 GLY A CA 1
ATOM 4981 C C . GLY A 1 663 ? -0.744 4.655 16.579 1.00 95.00 663 GLY A C 1
ATOM 4982 O O . GLY A 1 663 ? -0.291 4.683 15.431 1.00 95.00 663 GLY A O 1
ATOM 4983 N N . PHE A 1 664 ? -2.030 4.859 16.860 1.00 96.69 664 PHE A N 1
ATOM 4984 C CA . PHE A 1 664 ? -3.077 5.113 15.875 1.00 96.69 664 PHE A CA 1
ATOM 4985 C C . PHE A 1 664 ? -3.799 6.418 16.214 1.00 96.69 664 PHE A C 1
ATOM 4987 O O . PHE A 1 664 ? -4.496 6.514 17.223 1.00 96.69 664 PHE A O 1
ATOM 4994 N N . TYR A 1 665 ? -3.637 7.436 15.375 1.00 93.69 665 TYR A N 1
ATOM 4995 C CA . TYR A 1 665 ? -4.265 8.739 15.555 1.00 93.69 665 TYR A CA 1
ATOM 4996 C C . TYR A 1 665 ? -5.452 8.886 14.600 1.00 93.69 665 TYR A C 1
ATOM 4998 O O . TYR A 1 665 ? -5.258 8.995 13.394 1.00 93.69 665 TYR A O 1
ATOM 5006 N N . LEU A 1 666 ? -6.684 8.875 15.103 1.00 90.94 666 LEU A N 1
ATOM 5007 C CA . LEU A 1 666 ? -7.882 9.073 14.281 1.00 90.94 666 LEU A CA 1
ATOM 5008 C C . LEU A 1 666 ? -8.239 10.561 14.332 1.00 90.94 666 LEU A C 1
ATOM 5010 O O . LEU A 1 666 ? -8.655 11.055 15.377 1.00 90.94 666 LEU A O 1
ATOM 5014 N N . SER A 1 667 ? -8.039 11.298 13.244 1.00 83.94 667 SER A N 1
ATOM 5015 C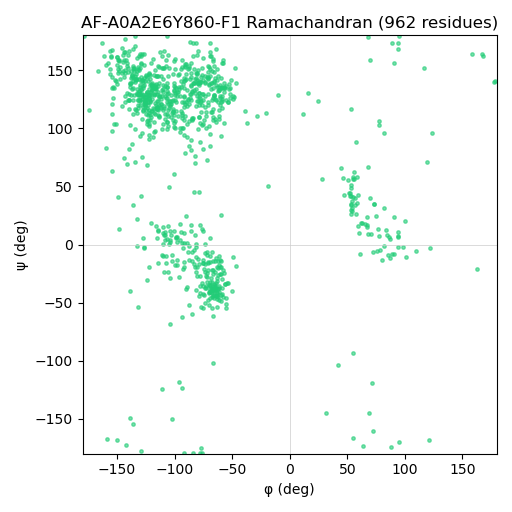 CA . SER A 1 667 ? -8.302 12.749 13.205 1.00 83.94 667 SER A CA 1
ATOM 5016 C C . SER A 1 667 ? -9.061 13.153 11.946 1.00 83.94 667 SER A C 1
ATOM 5018 O O . SER A 1 667 ? -9.409 12.292 11.154 1.00 83.94 667 SER A O 1
ATOM 5020 N N . GLY A 1 668 ? -9.388 14.431 11.747 1.00 79.25 668 GLY A N 1
ATOM 5021 C CA . GLY A 1 668 ? -10.195 14.826 10.583 1.00 79.25 668 GLY A CA 1
ATOM 5022 C C . GLY A 1 668 ? -11.646 14.358 10.728 1.00 79.25 668 GLY A C 1
ATOM 5023 O O . GLY A 1 668 ? -12.308 14.748 11.690 1.00 79.25 668 GLY A O 1
ATOM 5024 N N . ASN A 1 669 ? -12.110 13.518 9.799 1.00 79.00 669 ASN A N 1
ATOM 5025 C CA . ASN A 1 669 ? -13.465 12.953 9.775 1.00 79.00 669 ASN A CA 1
ATOM 5026 C C . ASN A 1 669 ? -13.426 11.406 9.746 1.00 79.00 669 ASN A C 1
ATOM 5028 O O . ASN A 1 669 ? -13.723 10.801 8.709 1.00 79.00 669 ASN A O 1
ATOM 5032 N N . PRO A 1 670 ? -12.990 10.749 10.839 1.00 82.31 670 PRO A N 1
ATOM 5033 C CA . PRO A 1 670 ? -12.880 9.298 10.889 1.00 82.31 670 PRO A CA 1
ATOM 5034 C C . PRO A 1 670 ? -14.270 8.649 10.976 1.00 82.31 670 PRO A C 1
ATOM 5036 O O . PRO A 1 670 ? -14.959 8.782 11.988 1.00 82.31 670 PRO A O 1
ATOM 5039 N N . ARG A 1 671 ? -14.668 7.910 9.934 1.00 85.00 671 ARG A N 1
ATOM 5040 C CA . ARG A 1 671 ? -15.953 7.184 9.867 1.00 85.00 671 ARG A CA 1
ATOM 5041 C C . ARG A 1 671 ? -15.722 5.738 9.446 1.00 85.00 671 ARG A C 1
ATOM 5043 O O . ARG A 1 671 ? -14.953 5.504 8.520 1.00 85.00 671 ARG A O 1
ATOM 5050 N N . ASN A 1 672 ? -16.388 4.772 10.074 1.00 91.12 672 ASN A N 1
ATOM 5051 C CA . ASN A 1 672 ? -16.272 3.347 9.730 1.00 91.12 672 ASN A CA 1
ATOM 5052 C C . ASN A 1 672 ? -14.809 2.867 9.755 1.00 91.12 672 ASN A C 1
ATOM 5054 O O . ASN A 1 672 ? -14.262 2.410 8.750 1.00 91.12 672 ASN A O 1
ATOM 5058 N N . ILE A 1 673 ? -14.151 3.055 10.901 1.00 94.12 673 ILE A N 1
ATOM 5059 C CA . ILE A 1 673 ? -12.741 2.702 11.102 1.00 94.12 673 ILE A CA 1
ATOM 5060 C C . ILE A 1 673 ? -12.636 1.350 11.800 1.00 94.12 673 ILE A C 1
ATOM 5062 O O . ILE A 1 673 ? -13.237 1.153 12.855 1.00 94.12 673 ILE A O 1
ATOM 5066 N N . GLU A 1 674 ? -11.802 0.456 11.273 1.00 97.62 674 GLU A N 1
ATOM 5067 C CA . GLU A 1 674 ? -11.479 -0.815 11.928 1.00 97.62 674 GLU A CA 1
ATOM 5068 C C . GLU A 1 674 ? -9.985 -0.908 12.257 1.00 97.62 674 GLU A C 1
ATOM 5070 O O . GLU A 1 674 ? -9.135 -0.723 11.388 1.00 97.62 674 GLU A O 1
ATOM 5075 N N . ILE A 1 675 ? -9.655 -1.242 13.504 1.00 98.44 675 ILE A N 1
ATOM 5076 C CA . ILE A 1 675 ? -8.296 -1.549 13.969 1.00 98.44 675 ILE A CA 1
ATOM 5077 C C . ILE A 1 675 ? -8.322 -2.948 14.581 1.00 98.44 675 ILE A C 1
ATOM 5079 O O . ILE A 1 675 ? -8.888 -3.156 15.659 1.00 98.44 675 ILE A O 1
ATOM 5083 N N . VAL A 1 676 ? -7.739 -3.910 13.867 1.00 98.56 676 VAL A N 1
ATOM 5084 C CA . VAL A 1 676 ? -7.902 -5.342 14.133 1.00 98.56 676 VAL A CA 1
ATOM 5085 C C . VAL A 1 676 ? -6.556 -6.049 14.192 1.00 98.56 676 VAL A C 1
ATOM 5087 O O . VAL A 1 676 ? -5.798 -6.035 13.222 1.00 98.56 676 VAL A O 1
ATOM 5090 N N . GLY A 1 677 ? -6.273 -6.752 15.290 1.00 98.38 677 GLY A N 1
ATOM 5091 C CA . GLY A 1 677 ? -5.055 -7.567 15.389 1.00 98.38 677 GLY A CA 1
ATOM 5092 C C . GLY A 1 677 ? -3.755 -6.756 15.376 1.00 98.38 677 GLY A C 1
ATOM 5093 O O . GLY A 1 677 ? -2.693 -7.299 15.079 1.00 98.38 677 GLY A O 1
ATOM 5094 N N . CYS A 1 678 ? -3.829 -5.453 15.637 1.00 98.81 678 CYS A N 1
ATOM 5095 C CA . CYS A 1 678 ? -2.708 -4.529 15.588 1.00 98.81 678 CYS A CA 1
ATOM 5096 C C . CYS A 1 678 ? -1.901 -4.524 16.893 1.00 98.81 678 CYS A C 1
ATOM 5098 O O . CYS A 1 678 ? -2.369 -4.944 17.954 1.00 98.81 678 CYS A O 1
ATOM 5100 N N . ARG A 1 679 ? -0.676 -3.996 16.814 1.00 98.12 679 ARG A N 1
ATOM 5101 C CA . ARG A 1 679 ? 0.247 -3.834 17.939 1.00 98.12 679 ARG A CA 1
ATOM 5102 C C . ARG A 1 679 ? 0.745 -2.399 18.057 1.00 98.12 679 ARG A C 1
ATOM 5104 O O . ARG A 1 679 ? 1.127 -1.803 17.057 1.00 98.12 679 ARG A O 1
ATOM 5111 N N . ALA A 1 680 ? 0.806 -1.878 19.277 1.00 96.69 680 ALA A N 1
ATOM 5112 C CA . ALA A 1 680 ? 1.448 -0.605 19.604 1.00 96.69 680 ALA A CA 1
ATOM 5113 C C . ALA A 1 680 ? 2.350 -0.785 20.828 1.00 96.69 680 ALA A C 1
ATOM 5115 O O . ALA A 1 680 ? 1.917 -1.365 21.824 1.00 96.69 680 ALA A O 1
ATOM 5116 N N . GLU A 1 681 ? 3.594 -0.321 20.734 1.00 94.75 681 GLU A N 1
ATOM 5117 C CA . GLU A 1 681 ? 4.623 -0.501 21.761 1.00 94.75 681 GLU A CA 1
ATOM 5118 C C . GLU A 1 681 ? 5.444 0.777 21.967 1.00 94.75 681 GLU A C 1
ATOM 5120 O O . GLU A 1 681 ? 5.823 1.429 20.992 1.00 94.75 681 GLU A O 1
ATOM 5125 N N . ASN A 1 682 ? 5.743 1.117 23.227 1.00 91.44 682 ASN A N 1
ATOM 5126 C CA . ASN A 1 682 ? 6.537 2.296 23.604 1.00 91.44 682 ASN A CA 1
ATOM 5127 C C . ASN A 1 682 ? 5.991 3.600 22.998 1.00 91.44 682 ASN A C 1
ATOM 5129 O O . ASN A 1 682 ? 6.719 4.385 22.388 1.00 91.44 682 ASN A O 1
ATOM 5133 N N . VAL A 1 683 ? 4.685 3.816 23.139 1.00 90.81 683 VAL A N 1
ATOM 5134 C CA . VAL A 1 683 ? 3.995 5.007 22.622 1.00 90.81 683 VAL A CA 1
ATOM 5135 C C . VAL A 1 683 ? 3.562 5.938 23.754 1.00 90.81 683 VAL A C 1
ATOM 5137 O O . VAL A 1 683 ? 3.574 5.534 24.915 1.00 90.81 683 VAL A O 1
ATOM 5140 N N . GLN A 1 684 ? 3.168 7.184 23.467 1.00 89.25 684 GLN A N 1
ATOM 5141 C CA . GLN A 1 684 ? 2.451 7.968 24.488 1.00 89.25 684 GLN A CA 1
ATOM 5142 C C . GLN A 1 684 ? 1.022 7.446 24.640 1.00 89.25 684 GLN A C 1
ATOM 5144 O O . GLN A 1 684 ? 0.630 7.124 25.756 1.00 89.25 684 GLN A O 1
ATOM 5149 N N . GLY A 1 685 ? 0.293 7.292 23.529 1.00 91.00 685 GLY A N 1
ATOM 5150 C CA . GLY A 1 685 ? -1.054 6.717 23.489 1.00 91.00 685 GLY A CA 1
ATOM 5151 C C . GLY A 1 685 ? -1.197 5.605 22.450 1.00 91.00 685 GLY A C 1
ATOM 5152 O O . GLY A 1 685 ? -0.654 5.708 21.349 1.00 91.00 685 GLY A O 1
ATOM 5153 N N . TYR A 1 686 ? -1.929 4.530 22.770 1.00 94.94 686 TYR A N 1
ATOM 5154 C CA . TYR A 1 686 ? -2.165 3.440 21.809 1.00 94.94 686 TYR A CA 1
ATOM 5155 C C . TYR A 1 686 ? -3.045 3.902 20.658 1.00 94.94 686 TYR A C 1
ATOM 5157 O O . TYR A 1 686 ? -2.668 3.785 19.493 1.00 94.94 686 TYR A O 1
ATOM 5165 N N . ILE A 1 687 ? -4.215 4.437 21.001 1.00 95.12 687 ILE A N 1
ATOM 5166 C CA . ILE A 1 687 ? -5.184 4.970 20.052 1.00 95.12 687 ILE A CA 1
ATOM 5167 C C . ILE A 1 687 ? -5.676 6.293 20.605 1.00 95.12 687 ILE A C 1
ATOM 5169 O O . ILE A 1 687 ? -6.132 6.356 21.746 1.00 95.12 687 ILE A O 1
ATOM 5173 N N . TYR A 1 688 ? -5.632 7.331 19.784 1.00 91.38 688 TYR A N 1
ATOM 5174 C CA . TYR A 1 688 ? -6.192 8.627 20.123 1.00 91.38 688 TYR A CA 1
ATOM 5175 C C . TYR A 1 688 ? -7.125 9.066 19.004 1.00 91.38 688 TYR A C 1
ATOM 5177 O O . TYR A 1 688 ? -6.681 9.268 17.879 1.00 91.38 688 TYR A O 1
ATOM 5185 N N . ALA A 1 689 ? -8.420 9.179 19.284 1.00 89.06 689 ALA A N 1
ATOM 5186 C CA . ALA A 1 689 ? -9.386 9.723 18.339 1.00 89.06 689 ALA A CA 1
ATOM 5187 C C . ALA A 1 689 ? -9.758 11.150 18.744 1.00 89.06 689 ALA A C 1
ATOM 5189 O O . ALA A 1 689 ? -10.216 11.372 19.865 1.00 89.06 689 ALA A O 1
ATOM 5190 N N . LEU A 1 690 ? -9.558 12.098 17.832 1.00 83.25 690 LEU A N 1
ATOM 5191 C CA . LEU A 1 690 ? -9.895 13.509 17.984 1.00 83.25 690 LEU A CA 1
ATOM 5192 C C . LEU A 1 690 ? -10.470 14.030 16.649 1.00 83.25 690 LEU A C 1
ATOM 5194 O O . LEU A 1 690 ? -9.726 14.585 15.833 1.00 83.25 690 LEU A O 1
ATOM 5198 N N . PRO A 1 691 ? -11.770 13.806 16.384 1.00 74.19 691 PRO A N 1
ATOM 5199 C CA . PRO A 1 691 ? -12.434 14.321 15.197 1.00 74.19 691 PRO A CA 1
ATOM 5200 C C . PRO A 1 691 ? -12.496 15.854 15.247 1.00 74.19 691 PRO A C 1
ATOM 5202 O O . PRO A 1 691 ? -12.488 16.468 16.318 1.00 74.19 691 PRO A O 1
ATOM 5205 N N . VAL A 1 692 ? -12.548 16.484 14.076 1.00 67.88 692 VAL A N 1
ATOM 5206 C CA . VAL A 1 692 ? -12.703 17.940 13.964 1.00 67.88 692 VAL A CA 1
ATOM 5207 C C . VAL A 1 692 ? -14.121 18.341 14.384 1.00 67.88 692 VAL A C 1
ATOM 5209 O O . VAL A 1 692 ? -15.087 17.626 14.124 1.00 67.88 692 VAL A O 1
ATOM 5212 N N . SER A 1 693 ? -14.250 19.497 15.041 1.00 62.19 693 SER A N 1
ATOM 5213 C CA . SER A 1 693 ? -15.545 20.012 15.493 1.00 62.19 693 SER A CA 1
ATOM 5214 C C . SER A 1 693 ? -16.531 20.162 14.325 1.00 62.19 693 SER A C 1
ATOM 5216 O O . SER A 1 693 ? -16.188 20.783 13.325 1.00 62.19 693 SER A O 1
ATOM 5218 N N . GLY A 1 694 ? -17.756 19.653 14.470 1.00 58.78 694 GLY A N 1
ATOM 5219 C CA . GLY A 1 694 ? -18.816 19.701 13.456 1.00 58.78 694 GLY A CA 1
ATOM 5220 C C . GLY A 1 694 ? -18.911 18.478 12.538 1.00 58.78 694 GLY A C 1
ATOM 5221 O O . GLY A 1 694 ? -19.822 18.442 11.718 1.00 58.78 694 GLY A O 1
ATOM 5222 N N . HIS A 1 695 ? -18.026 17.484 12.677 1.00 66.19 695 HIS A N 1
ATOM 5223 C CA . HIS A 1 695 ? -18.093 16.231 11.918 1.00 66.19 695 HIS A CA 1
ATOM 5224 C C . HIS A 1 695 ? -18.550 15.062 12.791 1.00 66.19 695 HIS A C 1
ATOM 5226 O O . HIS A 1 695 ? -18.071 14.892 13.916 1.00 66.19 695 HIS A O 1
ATOM 5232 N N . ASP A 1 696 ? -19.460 14.253 12.255 1.00 66.06 696 ASP A N 1
ATOM 5233 C CA . ASP A 1 696 ? -19.978 13.078 12.945 1.00 66.06 696 ASP A CA 1
ATOM 5234 C C . ASP A 1 696 ? -18.989 11.912 12.868 1.00 66.06 696 ASP A C 1
ATOM 5236 O O . ASP A 1 696 ? -18.389 11.634 11.828 1.00 66.06 696 ASP A O 1
ATOM 5240 N N . VAL A 1 697 ? -18.843 11.206 13.986 1.00 73.06 697 VAL A N 1
ATOM 5241 C CA . VAL A 1 697 ? -18.137 9.923 14.037 1.00 73.06 697 VAL A CA 1
ATOM 5242 C C . VAL A 1 697 ? -19.179 8.818 13.899 1.00 73.06 697 VAL A C 1
ATOM 5244 O O . VAL A 1 697 ? -20.169 8.807 14.627 1.00 73.06 697 VAL A O 1
ATOM 5247 N N . GLU A 1 698 ? -18.976 7.889 12.970 1.00 83.81 698 GLU A N 1
ATOM 5248 C CA . GLU A 1 698 ? -19.871 6.740 12.773 1.00 83.81 698 GLU A CA 1
ATOM 5249 C C . GLU A 1 698 ? -19.361 5.529 13.575 1.00 83.81 698 GLU A C 1
ATOM 5251 O O . GLU A 1 698 ? -19.188 5.622 14.798 1.00 83.81 698 GLU A O 1
ATOM 5256 N N . ASP A 1 699 ? -19.117 4.398 12.910 1.00 88.75 699 ASP A N 1
ATOM 5257 C CA . ASP A 1 699 ? -18.641 3.183 13.560 1.00 88.75 699 ASP A CA 1
ATOM 5258 C C . ASP A 1 699 ? -17.117 3.208 13.750 1.00 88.75 699 ASP A C 1
ATOM 5260 O O . ASP A 1 699 ? -16.346 3.518 12.834 1.00 88.75 699 ASP A O 1
ATOM 5264 N N . ILE A 1 700 ? -16.670 2.863 14.958 1.00 91.12 700 ILE A N 1
ATOM 5265 C CA . ILE A 1 700 ? -15.259 2.623 15.279 1.00 91.12 700 ILE A CA 1
ATOM 5266 C C . ILE A 1 700 ? -15.157 1.257 15.947 1.00 91.12 700 ILE A C 1
ATOM 5268 O O . ILE A 1 700 ? -15.692 1.052 17.037 1.00 91.12 700 ILE A O 1
ATOM 5272 N N . VAL A 1 701 ? -14.416 0.344 15.323 1.00 95.94 701 VAL A N 1
ATOM 5273 C CA . VAL A 1 701 ? -14.183 -1.011 15.826 1.00 95.94 701 VAL A CA 1
ATOM 5274 C C . VAL A 1 701 ? -12.703 -1.190 16.141 1.00 95.94 701 VAL A C 1
ATOM 5276 O O . VAL A 1 701 ? -11.846 -1.127 15.264 1.00 95.94 701 VAL A O 1
ATOM 5279 N N . ILE A 1 702 ? -12.393 -1.452 17.405 1.00 97.88 702 ILE A N 1
ATOM 5280 C CA . ILE A 1 702 ? -11.045 -1.694 17.917 1.00 97.88 702 ILE A CA 1
ATOM 5281 C C . ILE A 1 702 ? -11.057 -3.063 18.578 1.00 97.88 702 ILE A C 1
ATOM 5283 O O . ILE A 1 702 ? -11.572 -3.213 19.691 1.00 97.88 702 ILE A O 1
ATOM 5287 N N . ARG A 1 703 ? -10.504 -4.076 17.907 1.00 98.19 703 ARG A N 1
ATOM 5288 C CA . ARG A 1 703 ? -10.574 -5.444 18.419 1.00 98.19 703 ARG A CA 1
ATOM 5289 C C . ARG A 1 703 ? -9.336 -6.302 18.243 1.00 98.19 703 ARG A C 1
ATOM 5291 O O . ARG A 1 703 ? -8.585 -6.155 17.284 1.00 98.19 703 ARG A O 1
ATOM 5298 N N . ASP A 1 704 ? -9.184 -7.247 19.164 1.00 98.19 704 ASP A N 1
ATOM 5299 C CA . ASP A 1 704 ? -8.156 -8.289 19.124 1.00 98.19 704 ASP A CA 1
ATOM 5300 C C . ASP A 1 704 ? -6.722 -7.713 19.055 1.00 98.19 704 ASP A C 1
ATOM 5302 O O . ASP A 1 704 ? -5.814 -8.341 18.513 1.00 98.19 704 ASP A O 1
ATOM 5306 N N . ASN A 1 705 ? -6.509 -6.494 19.568 1.00 98.56 705 ASN A N 1
ATOM 5307 C CA . ASN A 1 705 ? -5.220 -5.803 19.509 1.00 98.56 705 ASN A CA 1
ATOM 5308 C C . ASN A 1 705 ? -4.341 -6.110 20.729 1.00 98.56 705 ASN A C 1
ATOM 5310 O O . ASN A 1 705 ? -4.839 -6.408 21.817 1.00 98.56 705 ASN A O 1
ATOM 5314 N N . ASN A 1 706 ? -3.024 -5.979 20.560 1.00 97.44 706 ASN A N 1
ATOM 5315 C CA . ASN A 1 706 ? -2.039 -6.175 21.620 1.00 97.44 706 ASN A CA 1
ATOM 5316 C C . ASN A 1 706 ? -1.208 -4.907 21.850 1.00 97.44 706 ASN A C 1
ATOM 5318 O O . ASN A 1 706 ? -0.367 -4.541 21.031 1.00 97.44 706 ASN A O 1
ATOM 5322 N N . PHE A 1 707 ? -1.422 -4.244 22.976 1.00 96.62 707 PHE A N 1
ATOM 5323 C CA . PHE A 1 707 ? -0.842 -2.951 23.298 1.00 96.62 707 PHE A CA 1
ATOM 5324 C C . PHE A 1 707 ? 0.021 -3.021 24.558 1.00 96.62 707 PHE A C 1
ATOM 5326 O O . PHE A 1 707 ? -0.391 -3.587 25.572 1.00 96.62 707 PHE A O 1
ATOM 5333 N N . TYR A 1 708 ? 1.224 -2.450 24.484 1.00 94.19 708 TYR A N 1
ATOM 5334 C CA . TYR A 1 708 ? 2.236 -2.566 25.531 1.00 94.19 708 TYR A CA 1
ATOM 5335 C C . TYR A 1 708 ? 2.967 -1.240 25.784 1.00 94.19 708 TYR A C 1
ATOM 5337 O O . TYR A 1 708 ? 3.405 -0.581 24.841 1.00 94.19 708 TYR A O 1
ATOM 5345 N N . ALA A 1 709 ? 3.153 -0.884 27.057 1.00 91.25 709 ALA A N 1
ATOM 5346 C CA . ALA A 1 709 ? 3.986 0.233 27.507 1.00 91.25 709 ALA A CA 1
ATOM 5347 C C . ALA A 1 709 ? 3.619 1.606 26.903 1.00 91.25 709 ALA A C 1
ATOM 5349 O O . ALA A 1 709 ? 4.433 2.250 26.236 1.00 91.25 709 ALA A O 1
ATOM 5350 N N . ALA A 1 710 ? 2.402 2.083 27.169 1.00 90.06 710 ALA A N 1
ATOM 5351 C CA . ALA A 1 710 ? 2.035 3.477 26.918 1.00 90.06 710 ALA A CA 1
ATOM 5352 C C . ALA A 1 710 ? 2.472 4.403 28.065 1.00 90.06 710 ALA A C 1
ATOM 5354 O O . ALA A 1 710 ? 2.315 4.059 29.239 1.00 90.06 710 ALA A O 1
ATOM 5355 N N . THR A 1 711 ? 2.995 5.591 27.747 1.00 87.06 711 THR A N 1
ATOM 5356 C CA . THR A 1 711 ? 3.477 6.553 28.755 1.00 87.06 711 THR A CA 1
ATOM 5357 C C . THR A 1 711 ? 2.441 7.588 29.198 1.00 87.06 711 THR A C 1
ATOM 5359 O O . THR A 1 711 ? 2.591 8.122 30.298 1.00 87.06 711 THR A O 1
ATOM 5362 N N . ASP A 1 712 ? 1.399 7.850 28.403 1.00 81.62 712 ASP A N 1
ATOM 5363 C CA . ASP A 1 712 ? 0.367 8.855 28.692 1.00 81.62 712 ASP A CA 1
ATOM 5364 C C . ASP A 1 712 ? -0.981 8.542 27.999 1.00 81.62 712 ASP A C 1
ATOM 5366 O O . ASP A 1 712 ? -1.473 9.296 27.159 1.00 81.62 712 ASP A O 1
ATOM 5370 N N . GLY A 1 713 ? -1.601 7.411 28.369 1.00 79.12 713 GLY A N 1
ATOM 5371 C CA . GLY A 1 713 ? -2.955 7.022 27.939 1.00 79.12 713 GLY A CA 1
ATOM 5372 C C . GLY A 1 713 ? -3.037 5.740 27.099 1.00 79.12 713 GLY A C 1
ATOM 5373 O O . GLY A 1 713 ? -2.106 5.366 26.401 1.00 79.12 713 GLY A O 1
ATOM 5374 N N . GLY A 1 714 ? -4.170 5.031 27.171 1.00 90.12 714 GLY A N 1
ATOM 5375 C CA . GLY A 1 714 ? -4.398 3.815 26.378 1.00 90.12 714 GLY A CA 1
ATOM 5376 C C . GLY A 1 714 ? -5.173 4.081 25.084 1.00 90.12 714 GLY A C 1
ATOM 5377 O O . GLY A 1 714 ? -4.725 4.816 24.208 1.00 90.12 714 GLY A O 1
ATOM 5378 N N . ILE A 1 715 ? -6.351 3.471 24.966 1.00 93.56 715 ILE A N 1
ATOM 5379 C CA . ILE A 1 715 ? -7.357 3.752 23.941 1.00 93.56 715 ILE A CA 1
ATOM 5380 C C . ILE A 1 715 ? -8.199 4.936 24.418 1.00 93.56 715 ILE A C 1
ATOM 5382 O O . ILE A 1 715 ? -8.994 4.802 25.346 1.00 93.56 715 ILE A O 1
ATOM 5386 N N . THR A 1 716 ? -8.042 6.093 23.782 1.00 90.44 716 THR A N 1
ATOM 5387 C CA . THR A 1 716 ? -8.809 7.303 24.090 1.00 90.44 716 THR A CA 1
ATOM 5388 C C . THR A 1 716 ? -9.617 7.747 22.879 1.00 90.44 716 THR A C 1
ATOM 5390 O O . THR A 1 716 ? -9.060 8.133 21.855 1.00 90.44 716 THR A O 1
ATOM 5393 N N . ILE A 1 717 ? -10.940 7.746 23.020 1.00 88.69 717 ILE A N 1
ATOM 5394 C CA . ILE A 1 717 ? -11.882 8.262 22.030 1.00 88.69 717 ILE A CA 1
ATOM 5395 C C . ILE A 1 717 ? -12.441 9.586 22.548 1.00 88.69 717 ILE A C 1
ATOM 5397 O O . ILE A 1 717 ? -13.233 9.599 23.489 1.00 88.69 717 ILE A O 1
ATOM 5401 N N . SER A 1 718 ? -11.995 10.704 21.975 1.00 84.12 718 SER A N 1
ATOM 5402 C CA . SER A 1 718 ? -12.415 12.045 22.376 1.00 84.12 718 SER A CA 1
ATOM 5403 C C . SER A 1 718 ? -13.350 12.664 21.345 1.00 84.12 718 SER A C 1
ATOM 5405 O O . SER A 1 718 ? -12.892 13.231 20.366 1.00 84.12 718 SER A O 1
ATOM 5407 N N . LEU A 1 719 ? -14.660 12.622 21.584 1.00 75.12 719 LEU A N 1
ATOM 5408 C CA . LEU A 1 719 ? -15.699 13.197 20.718 1.00 75.12 719 LEU A CA 1
ATOM 5409 C C . LEU A 1 719 ? -16.032 14.656 21.086 1.00 75.12 719 LEU A C 1
ATOM 5411 O O . LEU A 1 719 ? -17.140 15.129 20.844 1.00 75.12 719 LEU A O 1
ATOM 5415 N N . GLN A 1 720 ? -15.104 15.383 21.718 1.00 65.19 720 GLN A N 1
ATOM 5416 C CA . GLN A 1 720 ? -15.294 16.784 22.117 1.00 65.19 720 GLN A CA 1
ATOM 5417 C C . GLN A 1 720 ? -15.277 17.708 20.882 1.00 65.19 720 GLN A C 1
ATOM 5419 O O . GLN A 1 720 ? -14.302 18.409 20.632 1.00 65.19 720 GLN A O 1
ATOM 5424 N N . GLY A 1 721 ? -16.344 17.669 20.079 1.00 56.28 721 GLY A N 1
ATOM 5425 C CA . GLY A 1 721 ? -16.487 18.467 18.860 1.00 56.28 721 GLY A CA 1
ATOM 5426 C C . GLY A 1 721 ? -17.558 17.982 17.873 1.00 56.28 721 GLY A C 1
ATOM 5427 O O . GLY A 1 721 ? -18.024 18.794 17.081 1.00 56.28 721 GLY A O 1
ATOM 5428 N N . GLY A 1 722 ? -17.987 16.716 17.918 1.00 58.19 722 GLY A N 1
ATOM 5429 C CA . GLY A 1 722 ? -18.965 16.131 16.981 1.00 58.19 722 GLY A CA 1
ATOM 5430 C C . GLY A 1 722 ? -20.054 15.313 17.685 1.00 58.19 722 GLY A C 1
ATOM 5431 O O . GLY A 1 722 ? -19.950 15.068 18.887 1.00 58.19 722 GLY A O 1
ATOM 5432 N N . THR A 1 723 ? -21.093 14.888 16.956 1.00 59.59 723 THR A N 1
ATOM 5433 C CA . THR A 1 723 ? -22.096 13.930 17.462 1.00 59.59 723 THR A CA 1
ATOM 5434 C C . THR A 1 723 ? -21.746 12.545 16.925 1.00 59.59 723 THR A C 1
ATOM 5436 O O . THR A 1 723 ? -21.508 12.398 15.731 1.00 59.59 723 THR A O 1
ATOM 5439 N N . GLN A 1 724 ? -21.684 11.509 17.765 1.00 64.44 724 GLN A N 1
ATOM 5440 C CA . GLN A 1 724 ? -21.514 10.152 17.238 1.00 64.44 724 GLN A CA 1
ATOM 5441 C C . GLN A 1 724 ? -22.874 9.550 16.863 1.00 64.44 724 GLN A C 1
ATOM 5443 O O . GLN A 1 724 ? -23.780 9.469 17.696 1.00 64.44 724 GLN A O 1
ATOM 5448 N N . THR A 1 725 ? -23.006 9.118 15.610 1.00 64.31 725 THR A N 1
ATOM 5449 C CA . THR A 1 725 ? -24.226 8.513 15.050 1.00 64.31 725 THR A CA 1
ATOM 5450 C C . THR A 1 725 ? -24.164 6.979 14.999 1.00 64.31 725 THR A C 1
ATOM 5452 O O . THR A 1 725 ? -25.214 6.341 14.916 1.00 64.31 725 THR A O 1
ATOM 5455 N N . GLY A 1 726 ? -22.961 6.389 15.096 1.00 76.12 726 GLY A N 1
ATOM 5456 C CA . GLY A 1 726 ? -22.710 4.939 15.030 1.00 76.12 726 GLY A CA 1
ATOM 5457 C C . GLY A 1 726 ? -22.451 4.240 16.377 1.00 76.12 726 GLY A C 1
ATOM 5458 O O . GLY A 1 726 ? -22.953 4.643 17.431 1.00 76.12 726 GLY A O 1
ATOM 5459 N N . VAL A 1 727 ? -21.659 3.163 16.354 1.00 85.88 727 VAL A N 1
ATOM 5460 C CA . VAL A 1 727 ? -21.270 2.325 17.506 1.00 85.88 727 VAL A CA 1
ATOM 5461 C C . VAL A 1 727 ? -19.752 2.366 17.734 1.00 85.88 727 VAL A C 1
ATOM 5463 O O . VAL A 1 727 ? -18.966 2.262 16.797 1.00 85.88 727 VAL A O 1
ATOM 5466 N N . ILE A 1 728 ? -19.327 2.496 18.997 1.00 90.19 728 ILE A N 1
ATOM 5467 C CA . ILE A 1 728 ? -17.923 2.314 19.398 1.00 90.19 728 ILE A CA 1
ATOM 5468 C C . ILE A 1 728 ? -17.770 0.936 20.039 1.00 90.19 728 ILE A C 1
ATOM 5470 O O . ILE A 1 728 ? -18.275 0.700 21.139 1.00 90.19 728 ILE A O 1
ATOM 5474 N N . ASP A 1 729 ? -17.029 0.059 19.371 1.00 93.75 729 ASP A N 1
ATOM 5475 C CA . ASP A 1 729 ? -16.732 -1.300 19.814 1.00 93.75 729 ASP A CA 1
ATOM 5476 C C . ASP A 1 729 ? -15.254 -1.426 20.196 1.00 93.75 729 ASP A C 1
ATOM 5478 O O . ASP A 1 729 ? -14.364 -1.318 19.357 1.00 93.75 729 ASP A O 1
ATOM 5482 N N . ILE A 1 730 ? -14.982 -1.690 21.474 1.00 95.50 730 ILE A N 1
ATOM 5483 C CA . ILE A 1 730 ? -13.645 -1.943 22.021 1.00 95.50 730 ILE A CA 1
ATOM 5484 C C . ILE A 1 730 ? -13.643 -3.367 22.579 1.00 95.50 730 ILE A C 1
ATOM 5486 O O . ILE A 1 730 ? -14.131 -3.609 23.688 1.00 95.50 730 ILE A O 1
ATOM 5490 N N . LEU A 1 731 ? -13.151 -4.326 21.792 1.00 97.00 731 LEU A N 1
ATOM 5491 C CA . LEU A 1 731 ? -13.392 -5.757 22.005 1.00 97.00 731 LEU A CA 1
ATOM 5492 C C . LEU A 1 731 ? -12.092 -6.569 22.123 1.00 97.00 731 LEU A C 1
ATOM 5494 O O . LEU A 1 731 ? -11.247 -6.515 21.240 1.00 97.00 731 LEU A O 1
ATOM 5498 N N . ASN A 1 732 ? -11.946 -7.397 23.156 1.00 96.31 732 ASN A N 1
ATOM 5499 C CA . ASN A 1 732 ? -10.863 -8.388 23.276 1.00 96.31 732 ASN A CA 1
ATOM 5500 C C . ASN A 1 732 ? -9.433 -7.825 23.123 1.00 96.31 732 ASN A C 1
ATOM 5502 O O . ASN A 1 732 ? -8.542 -8.509 22.622 1.00 96.31 732 ASN A O 1
ATOM 5506 N N . ASN A 1 733 ? -9.194 -6.574 23.518 1.00 97.06 733 ASN A N 1
ATOM 5507 C CA . ASN A 1 733 ? -7.862 -5.977 23.442 1.00 97.06 733 ASN A CA 1
ATOM 5508 C C . ASN A 1 733 ? -7.041 -6.327 24.690 1.00 97.06 733 ASN A C 1
ATOM 5510 O O . ASN A 1 733 ? -7.576 -6.367 25.797 1.00 97.06 733 ASN A O 1
ATOM 5514 N N . ASN A 1 734 ? -5.737 -6.532 24.521 1.00 94.75 734 ASN A N 1
ATOM 5515 C CA . ASN A 1 734 ? -4.770 -6.695 25.605 1.00 94.75 734 ASN A CA 1
ATOM 5516 C C . ASN A 1 734 ? -4.008 -5.377 25.809 1.00 94.75 734 ASN A C 1
ATOM 5518 O O . ASN A 1 734 ? -3.292 -4.956 24.907 1.00 94.75 734 ASN A O 1
ATOM 5522 N N . LEU A 1 735 ? -4.165 -4.726 26.964 1.00 92.69 735 LEU A N 1
ATOM 5523 C CA . LEU A 1 735 ? -3.540 -3.448 27.318 1.00 92.69 735 LEU A CA 1
ATOM 5524 C C . LEU A 1 735 ? -2.622 -3.631 28.534 1.00 92.69 735 LEU A C 1
ATOM 5526 O O . LEU A 1 735 ? -3.086 -3.753 29.665 1.00 92.69 735 LEU A O 1
ATOM 5530 N N . GLN A 1 736 ? -1.311 -3.631 28.327 1.00 89.94 736 GLN A N 1
ATOM 5531 C CA . GLN A 1 736 ? -0.333 -3.884 29.391 1.00 89.94 736 GLN A CA 1
ATOM 5532 C C . GLN A 1 736 ? 0.545 -2.661 29.651 1.00 89.94 736 GLN A C 1
ATOM 5534 O O . GLN A 1 736 ? 0.862 -1.921 28.723 1.00 89.94 736 GLN A O 1
ATOM 5539 N N . ASP A 1 737 ? 0.930 -2.443 30.908 1.00 88.44 737 ASP A N 1
ATOM 5540 C CA . ASP A 1 737 ? 1.837 -1.371 31.343 1.00 88.44 737 ASP A CA 1
ATOM 5541 C C . ASP A 1 737 ? 1.395 0.022 30.855 1.00 88.44 737 ASP A C 1
ATOM 5543 O O . ASP A 1 737 ? 2.177 0.822 30.339 1.00 88.44 737 ASP A O 1
ATOM 5547 N N . THR A 1 738 ? 0.094 0.306 30.976 1.00 87.44 738 THR A N 1
ATOM 5548 C CA . THR A 1 738 ? -0.495 1.570 30.510 1.00 87.44 738 THR A CA 1
ATOM 5549 C C . THR A 1 738 ? -0.409 2.629 31.598 1.00 87.44 738 THR A C 1
ATOM 5551 O O . THR A 1 738 ? -1.175 2.605 32.565 1.00 87.44 738 THR A O 1
ATOM 5554 N N . LYS A 1 739 ? 0.496 3.593 31.434 1.00 85.44 739 LYS A N 1
ATOM 5555 C CA . LYS A 1 739 ? 0.617 4.726 32.354 1.00 85.44 739 LYS A CA 1
ATOM 5556 C C . LYS A 1 739 ? -0.452 5.766 32.055 1.00 85.44 739 LYS A C 1
ATOM 5558 O O . LYS A 1 739 ? -0.755 6.067 30.900 1.00 85.44 739 LYS A O 1
ATOM 5563 N N . THR A 1 740 ? -1.030 6.322 33.114 1.00 74.81 740 THR A N 1
ATOM 5564 C CA . THR A 1 740 ? -2.079 7.338 33.012 1.00 74.81 740 THR A CA 1
ATOM 5565 C C . THR A 1 740 ? -1.746 8.520 33.905 1.00 74.81 740 THR A C 1
ATOM 5567 O O . THR A 1 740 ? -1.435 8.338 35.080 1.00 74.81 740 THR A O 1
ATOM 5570 N N . THR A 1 741 ? -1.828 9.742 33.377 1.00 68.00 741 THR A N 1
ATOM 5571 C CA . THR A 1 741 ? -1.675 10.957 34.183 1.00 68.00 741 THR A CA 1
ATOM 5572 C C . THR A 1 741 ? -3.044 11.510 34.596 1.00 68.00 741 THR A C 1
ATOM 5574 O O . THR A 1 741 ? -3.995 11.556 33.812 1.00 68.00 741 THR A O 1
ATOM 5577 N N . GLY A 1 742 ? -3.171 11.904 35.868 1.00 70.38 742 GLY A N 1
ATOM 5578 C CA . GLY A 1 742 ? -4.360 12.543 36.443 1.00 70.38 742 GLY A CA 1
ATOM 5579 C C . GLY A 1 742 ? -5.663 11.757 36.271 1.00 70.38 742 GLY A C 1
ATOM 5580 O O . GLY A 1 742 ? -6.039 10.944 37.104 1.00 70.38 742 GLY A O 1
ATOM 5581 N N . ASN A 1 743 ? -6.380 12.077 35.201 1.00 68.12 743 ASN A N 1
ATOM 5582 C CA . ASN A 1 743 ? -7.748 11.662 34.916 1.00 68.12 743 ASN A CA 1
ATOM 5583 C C . ASN A 1 743 ? -7.810 10.644 33.744 1.00 68.12 743 ASN A C 1
ATOM 5585 O O . ASN A 1 743 ? -8.892 10.335 33.237 1.00 68.12 743 ASN A O 1
ATOM 5589 N N . GLY A 1 744 ? -6.652 10.164 33.276 1.00 76.06 744 GLY A N 1
ATOM 5590 C CA . GLY A 1 744 ? -6.522 9.173 32.205 1.00 76.06 744 GLY A CA 1
ATOM 5591 C C . GLY A 1 744 ? -6.996 7.763 32.589 1.00 76.06 744 GLY A C 1
ATOM 5592 O O . GLY A 1 744 ? -7.213 7.450 33.762 1.00 76.06 744 GLY A O 1
ATOM 5593 N N . ALA A 1 745 ? -7.170 6.921 31.570 1.00 84.00 745 ALA A N 1
ATOM 5594 C CA . ALA A 1 745 ? -7.524 5.510 31.694 1.00 84.00 745 ALA A CA 1
ATOM 5595 C C . ALA A 1 745 ? -6.938 4.708 30.511 1.00 84.00 745 ALA A C 1
ATOM 5597 O O . ALA A 1 745 ? -6.755 5.289 29.436 1.00 84.00 745 ALA A O 1
ATOM 5598 N N . PRO A 1 746 ? -6.681 3.393 30.658 1.00 87.94 746 PRO A N 1
ATOM 5599 C CA . PRO A 1 746 ? -6.407 2.496 29.541 1.00 87.94 746 PRO A CA 1
ATOM 5600 C C . PRO A 1 746 ? -7.518 2.485 28.499 1.00 87.94 746 PRO A C 1
ATOM 5602 O O . PRO A 1 746 ? -7.225 2.368 27.317 1.00 87.94 746 PRO A O 1
ATOM 5605 N N . ILE A 1 747 ? -8.779 2.630 28.912 1.00 90.56 747 ILE A N 1
ATOM 5606 C CA . ILE A 1 747 ? -9.900 2.843 27.997 1.00 90.56 747 ILE A CA 1
ATOM 5607 C C . ILE A 1 747 ? -10.644 4.100 28.429 1.00 90.56 747 ILE A C 1
ATOM 5609 O O . ILE A 1 747 ? -11.181 4.171 29.536 1.00 90.56 747 ILE A O 1
ATOM 5613 N N . ARG A 1 748 ? -10.692 5.104 27.558 1.00 88.25 748 ARG A N 1
ATOM 5614 C CA . ARG A 1 748 ? -11.346 6.382 27.825 1.00 88.25 748 ARG A CA 1
ATOM 5615 C C . ARG A 1 748 ? -12.247 6.779 26.664 1.00 88.25 748 ARG A C 1
ATOM 5617 O O . ARG A 1 748 ? -11.791 6.828 25.529 1.00 88.25 748 ARG A O 1
ATOM 5624 N N . VAL A 1 749 ? -13.503 7.106 26.954 1.00 86.62 749 VAL A N 1
ATOM 5625 C CA . VAL A 1 749 ? -14.462 7.630 25.971 1.00 86.62 749 VAL A CA 1
ATOM 5626 C C . VAL A 1 749 ? -15.052 8.936 26.497 1.00 86.62 749 VAL A C 1
ATOM 5628 O O . VAL A 1 749 ? -15.535 8.993 27.629 1.00 86.62 749 VAL A O 1
ATOM 5631 N N . LEU A 1 750 ? -14.973 9.990 25.686 1.00 82.50 750 LEU A N 1
ATOM 5632 C CA . LEU A 1 750 ? -15.397 11.354 26.004 1.00 82.50 750 LEU A CA 1
ATOM 5633 C C . LEU A 1 750 ? -16.349 11.857 24.922 1.00 82.50 750 LEU A C 1
ATOM 5635 O O . LEU A 1 750 ? -16.086 11.631 23.747 1.00 82.50 750 LEU A O 1
ATOM 5639 N N . GLY A 1 751 ? -17.361 12.632 25.303 1.00 77.31 751 GLY A N 1
ATOM 5640 C CA . GLY A 1 751 ? -18.331 13.227 24.375 1.00 77.31 751 GLY A CA 1
ATOM 5641 C C . GLY A 1 751 ? -19.546 12.330 24.093 1.00 77.31 751 GLY A C 1
ATOM 5642 O O . GLY A 1 751 ? -19.630 11.202 24.585 1.00 77.31 751 GLY A O 1
ATOM 5643 N N . ALA A 1 752 ? -20.522 12.875 23.362 1.00 74.31 752 ALA A N 1
ATOM 5644 C CA . ALA A 1 752 ? -21.832 12.254 23.186 1.00 74.31 752 ALA A CA 1
ATOM 5645 C C . ALA A 1 752 ? -21.781 11.089 22.190 1.00 74.31 752 ALA A C 1
ATOM 5647 O O . ALA A 1 752 ? -21.292 11.245 21.069 1.00 74.31 752 ALA A O 1
ATOM 5648 N N . ALA A 1 753 ? -22.321 9.939 22.597 1.00 72.69 753 ALA A N 1
ATOM 5649 C CA . ALA A 1 753 ? -22.307 8.719 21.796 1.00 72.69 753 ALA A CA 1
ATOM 5650 C C . ALA A 1 753 ? -23.594 7.891 21.923 1.00 72.69 753 ALA A C 1
ATOM 5652 O O . ALA A 1 753 ? -24.239 7.858 22.971 1.00 72.69 753 ALA A O 1
ATOM 5653 N N . ALA A 1 754 ? -24.000 7.203 20.856 1.00 74.38 754 ALA A N 1
ATOM 5654 C CA . ALA A 1 754 ? -25.216 6.392 20.880 1.00 74.38 754 ALA A CA 1
ATOM 5655 C C . ALA A 1 754 ? -24.983 5.086 21.653 1.00 74.38 754 ALA A C 1
ATOM 5657 O O . ALA A 1 754 ? -25.688 4.793 22.621 1.00 74.38 754 ALA A O 1
ATOM 5658 N N . ASN A 1 755 ? -23.965 4.313 21.268 1.00 83.19 755 ASN A N 1
ATOM 5659 C CA . ASN A 1 755 ? -23.653 3.026 21.885 1.00 83.19 755 ASN A CA 1
ATOM 5660 C C . ASN A 1 755 ? -22.141 2.845 22.045 1.00 83.19 755 ASN A C 1
ATOM 5662 O O . ASN A 1 755 ? -21.391 2.974 21.078 1.00 83.19 755 ASN A O 1
ATOM 5666 N N . VAL A 1 756 ? -21.716 2.474 23.253 1.00 87.12 756 VAL A N 1
ATOM 5667 C CA . VAL A 1 756 ? -20.325 2.117 23.560 1.00 87.12 756 VAL A CA 1
ATOM 5668 C C . VAL A 1 756 ? -20.285 0.710 24.150 1.00 87.12 756 VAL A C 1
ATOM 5670 O O . VAL A 1 756 ? -20.874 0.460 25.207 1.00 87.12 756 VAL A O 1
ATOM 5673 N N . ASN A 1 757 ? -19.570 -0.201 23.494 1.00 89.94 757 ASN A N 1
ATOM 5674 C CA . ASN A 1 757 ? -19.343 -1.562 23.963 1.00 89.94 757 ASN A CA 1
ATOM 5675 C C . ASN A 1 757 ? -17.859 -1.761 24.298 1.00 89.94 757 ASN A C 1
ATOM 5677 O O . ASN A 1 757 ? -16.989 -1.636 23.445 1.00 89.94 757 ASN A O 1
ATOM 5681 N N . ILE A 1 758 ? -17.570 -2.099 25.552 1.00 90.62 758 ILE A N 1
ATOM 5682 C CA . ILE A 1 758 ? -16.236 -2.438 26.054 1.00 90.62 758 ILE A CA 1
ATOM 5683 C C . ILE A 1 758 ? -16.310 -3.888 26.530 1.00 90.62 758 ILE A C 1
ATOM 5685 O O . ILE A 1 758 ? -16.832 -4.158 27.613 1.00 90.62 758 ILE A O 1
ATOM 5689 N N . ILE A 1 759 ? -15.877 -4.843 25.708 1.00 90.12 759 ILE A N 1
ATOM 5690 C CA . ILE A 1 759 ? -16.138 -6.269 25.956 1.00 90.12 759 ILE A CA 1
ATOM 5691 C C . ILE A 1 759 ? -14.854 -7.091 25.882 1.00 90.12 759 ILE A C 1
ATOM 5693 O O . ILE A 1 759 ? -14.096 -6.958 24.933 1.00 90.12 759 ILE A O 1
ATOM 5697 N N . GLY A 1 760 ? -14.613 -7.973 26.855 1.00 89.25 760 GLY A N 1
ATOM 5698 C CA . GLY A 1 760 ? -13.539 -8.971 26.763 1.00 89.25 760 GLY A CA 1
ATOM 5699 C C . GLY A 1 760 ? -12.107 -8.430 26.858 1.00 89.25 760 GLY A C 1
ATOM 5700 O O . GLY A 1 760 ? -11.166 -9.172 26.594 1.00 89.25 760 GLY A O 1
ATOM 5701 N N . ASN A 1 761 ? -11.903 -7.153 27.194 1.00 91.69 761 ASN A N 1
ATOM 5702 C CA . ASN A 1 761 ? -10.569 -6.549 27.222 1.00 91.69 761 ASN A CA 1
ATOM 5703 C C . ASN A 1 761 ? -9.794 -6.962 28.476 1.00 91.69 761 ASN A C 1
ATOM 5705 O O . ASN A 1 761 ? -10.362 -7.051 29.563 1.00 91.69 761 ASN A O 1
ATOM 5709 N N . PHE A 1 762 ? -8.485 -7.142 28.339 1.00 89.06 762 PHE A N 1
ATOM 5710 C CA . PHE A 1 762 ? -7.556 -7.360 29.440 1.00 89.06 762 PHE A CA 1
ATOM 5711 C C . PHE A 1 762 ? -6.726 -6.096 29.669 1.00 89.06 762 PHE A C 1
ATOM 5713 O O . PHE A 1 762 ? -6.147 -5.573 28.720 1.00 89.06 762 PHE A O 1
ATOM 5720 N N . SER A 1 763 ? -6.641 -5.613 30.910 1.00 86.56 763 SER A N 1
ATOM 5721 C CA . SER A 1 763 ? -5.753 -4.514 31.295 1.00 86.56 763 SER A CA 1
ATOM 5722 C C . SER A 1 763 ? -4.949 -4.860 32.547 1.00 86.56 763 SER A C 1
ATOM 5724 O O . SER A 1 763 ? -5.534 -5.273 33.550 1.00 86.56 763 SER A O 1
ATOM 5726 N N . ASP A 1 764 ? -3.634 -4.633 32.511 1.00 81.50 764 ASP A N 1
ATOM 5727 C CA . ASP A 1 764 ? -2.722 -4.825 33.653 1.00 81.50 764 ASP A CA 1
ATOM 5728 C C . ASP A 1 764 ? -1.606 -3.759 33.680 1.00 81.50 764 ASP A C 1
ATOM 5730 O O . ASP A 1 764 ? -1.319 -3.129 32.660 1.00 81.50 764 ASP A O 1
ATOM 5734 N N . GLY A 1 765 ? -0.987 -3.539 34.845 1.00 74.12 765 GLY A N 1
ATOM 5735 C CA . GLY A 1 765 ? 0.164 -2.636 35.012 1.00 74.12 765 GLY A CA 1
ATOM 5736 C C . GLY A 1 765 ? -0.171 -1.139 34.947 1.00 74.12 765 GLY A C 1
ATOM 5737 O O . GLY A 1 765 ? 0.592 -0.351 34.393 1.00 74.12 765 GLY A O 1
ATOM 5738 N N . THR A 1 766 ? -1.338 -0.728 35.452 1.00 70.19 766 THR A N 1
ATOM 5739 C CA . THR A 1 766 ? -1.824 0.656 35.324 1.00 70.19 766 THR A CA 1
ATOM 5740 C C . THR A 1 766 ? -1.445 1.531 36.517 1.00 70.19 766 THR A C 1
ATOM 5742 O O . THR A 1 766 ? -1.999 1.371 37.608 1.00 70.19 766 THR A O 1
ATOM 5745 N N . ASP A 1 767 ? -0.578 2.520 36.304 1.00 67.81 767 ASP A N 1
ATOM 5746 C CA . ASP A 1 767 ? -0.178 3.467 37.347 1.00 67.81 767 ASP A CA 1
ATOM 5747 C C . ASP A 1 767 ? -1.193 4.626 37.453 1.00 67.81 767 ASP A C 1
ATOM 5749 O O . ASP A 1 767 ? -1.242 5.515 36.602 1.00 67.81 767 ASP A O 1
ATOM 5753 N N . GLY A 1 768 ? -2.002 4.644 38.521 1.00 57.94 768 GLY A N 1
ATOM 5754 C CA . GLY A 1 768 ? -2.586 5.890 39.046 1.00 57.94 768 GLY A CA 1
ATOM 5755 C C . GLY A 1 768 ? -3.992 6.324 38.595 1.00 57.94 768 GLY A C 1
ATOM 5756 O O . GLY A 1 768 ? -4.400 7.416 38.988 1.00 57.94 768 GLY A O 1
ATOM 5757 N N . GLY A 1 769 ? -4.754 5.519 37.843 1.00 64.06 769 GLY A N 1
ATOM 5758 C CA . GLY A 1 769 ? -6.026 5.962 37.239 1.00 64.06 769 GLY A CA 1
ATOM 5759 C C . GLY A 1 769 ? -7.217 4.995 37.321 1.00 64.06 769 GLY A C 1
ATOM 5760 O O . GLY A 1 769 ? -7.333 4.168 38.232 1.00 64.06 769 GLY A O 1
ATOM 5761 N N . PHE A 1 770 ? -8.134 5.148 36.359 1.00 69.19 770 PHE A N 1
ATOM 5762 C CA . PHE A 1 770 ? -9.277 4.255 36.120 1.00 69.19 770 PHE A CA 1
ATOM 5763 C C . PHE A 1 770 ? -8.915 3.214 35.059 1.00 69.19 770 PHE A C 1
ATOM 5765 O O . PHE A 1 770 ? -8.151 3.548 34.165 1.00 69.19 770 PHE A O 1
ATOM 5772 N N . HIS A 1 771 ? -9.493 2.009 35.073 1.00 74.44 771 HIS A N 1
ATOM 5773 C CA . HIS A 1 771 ? -9.330 1.054 33.961 1.00 74.44 771 HIS A CA 1
ATOM 5774 C C . HIS A 1 771 ? -10.206 1.392 32.753 1.00 74.44 771 HIS A C 1
ATOM 5776 O O . HIS A 1 771 ? -9.738 1.367 31.615 1.00 74.44 771 HIS A O 1
ATOM 5782 N N . ALA A 1 772 ? -11.451 1.789 33.008 1.00 81.56 772 ALA A N 1
ATOM 5783 C CA . ALA A 1 772 ? -12.335 2.374 32.012 1.00 81.56 772 ALA A CA 1
ATOM 5784 C C . ALA A 1 772 ? -12.943 3.685 32.529 1.00 81.56 772 ALA A C 1
ATOM 5786 O O . ALA A 1 772 ? -13.436 3.759 33.660 1.00 81.56 772 ALA A O 1
ATOM 5787 N N . ARG A 1 773 ? -12.941 4.729 31.700 1.00 81.69 773 ARG A N 1
ATOM 5788 C CA . ARG A 1 773 ? -13.553 6.019 32.027 1.00 81.69 773 ARG A CA 1
ATOM 5789 C C . ARG A 1 773 ? -14.437 6.503 30.891 1.00 81.69 773 ARG A C 1
ATOM 5791 O O . ARG A 1 773 ? -13.993 6.635 29.757 1.00 81.69 773 ARG A O 1
ATOM 5798 N N . ILE A 1 774 ? -15.689 6.771 31.224 1.00 80.81 774 ILE A N 1
ATOM 5799 C CA . ILE A 1 774 ? -16.721 7.200 30.292 1.00 80.81 774 ILE A CA 1
ATOM 5800 C C . ILE A 1 774 ? -17.264 8.535 30.793 1.00 80.81 774 ILE A C 1
ATOM 5802 O O . ILE A 1 774 ? -17.690 8.650 31.946 1.00 80.81 774 ILE A O 1
ATOM 5806 N N . GLU A 1 775 ? -17.201 9.564 29.957 1.00 76.88 775 GLU A N 1
ATOM 5807 C CA . GLU A 1 775 ? -17.540 10.932 30.347 1.00 76.88 775 GLU A CA 1
ATOM 5808 C C . GLU A 1 775 ? -18.513 11.523 29.322 1.00 76.88 775 GLU A C 1
ATOM 5810 O O . GLU A 1 775 ? -18.130 11.670 28.161 1.00 76.88 775 GLU A O 1
ATOM 5815 N N . SER A 1 776 ? -19.716 11.912 29.785 1.00 69.00 776 SER A N 1
ATOM 5816 C CA . SER A 1 776 ? -20.824 12.590 29.067 1.00 69.00 776 SER A CA 1
ATOM 5817 C C . SER A 1 776 ? -21.952 11.707 28.482 1.00 69.00 776 SER A C 1
ATOM 5819 O O . SER A 1 776 ? -22.094 10.538 28.849 1.00 69.00 776 SER A O 1
ATOM 5821 N N . ASP A 1 777 ? -22.817 12.324 27.660 1.00 71.94 777 ASP A N 1
ATOM 5822 C CA . ASP A 1 777 ? -24.148 11.867 27.237 1.00 71.94 777 ASP A CA 1
ATOM 5823 C C . ASP A 1 777 ? -24.098 10.649 26.304 1.00 71.94 777 ASP A C 1
ATOM 5825 O O . ASP A 1 777 ? -24.128 10.769 25.077 1.00 71.94 777 ASP A O 1
ATOM 5829 N N . ILE A 1 778 ? -24.021 9.452 26.892 1.00 72.75 778 ILE A N 1
ATOM 5830 C CA . ILE A 1 778 ? -24.027 8.194 26.140 1.00 72.75 778 ILE A CA 1
ATOM 5831 C C . ILE A 1 778 ? -25.364 7.473 26.286 1.00 72.75 778 ILE A C 1
ATOM 5833 O O . ILE A 1 778 ? -25.805 7.190 27.395 1.00 72.75 778 ILE A O 1
ATOM 5837 N N . SER A 1 779 ? -26.020 7.125 25.179 1.00 72.81 779 SER A N 1
ATOM 5838 C CA . SER A 1 779 ? -27.357 6.509 25.247 1.00 72.81 779 SER A CA 1
ATOM 5839 C C . SER A 1 779 ? -27.330 5.059 25.734 1.00 72.81 779 SER A C 1
ATOM 5841 O O . SER A 1 779 ? -28.304 4.590 26.309 1.00 72.81 779 SER A O 1
ATOM 5843 N N . LYS A 1 780 ? -26.236 4.320 25.535 1.00 76.69 780 LYS A N 1
ATOM 5844 C CA . LYS A 1 780 ? -26.086 2.962 26.067 1.00 76.69 780 LYS A CA 1
ATOM 5845 C C . LYS A 1 780 ? -24.623 2.595 26.250 1.00 76.69 780 LYS A C 1
ATOM 5847 O O . LYS A 1 780 ? -23.805 2.780 25.351 1.00 76.69 780 LYS A O 1
ATOM 5852 N N . VAL A 1 781 ? -24.319 2.001 27.400 1.00 78.44 781 VAL A N 1
ATOM 5853 C CA . VAL A 1 781 ? -22.979 1.514 27.733 1.00 78.44 781 VAL A CA 1
ATOM 5854 C C . VAL A 1 781 ? -23.044 0.031 28.104 1.00 78.44 781 VAL A C 1
ATOM 5856 O O . VAL A 1 781 ? -23.724 -0.357 29.059 1.00 78.44 781 VAL A O 1
ATOM 5859 N N . THR A 1 782 ? -22.298 -0.797 27.375 1.00 80.88 782 THR A N 1
ATOM 5860 C CA . THR A 1 782 ? -22.120 -2.228 27.660 1.00 80.88 782 THR A CA 1
ATOM 5861 C C . THR A 1 782 ? -20.674 -2.477 28.077 1.00 80.88 782 THR A C 1
ATOM 5863 O O . THR A 1 782 ? -19.769 -2.262 27.279 1.00 80.88 782 THR A O 1
ATOM 5866 N N . VAL A 1 783 ? -20.432 -2.952 29.302 1.00 80.75 783 VAL A N 1
ATOM 5867 C CA . VAL A 1 783 ? -19.083 -3.291 29.795 1.00 80.75 783 VAL A CA 1
ATOM 5868 C C . VAL A 1 783 ? -19.084 -4.709 30.368 1.00 80.75 783 VAL A C 1
ATOM 5870 O O . VAL A 1 783 ? -19.485 -4.909 31.515 1.00 80.75 783 VAL A O 1
ATOM 5873 N N . ILE A 1 784 ? -18.681 -5.714 29.586 1.00 78.94 784 ILE A N 1
ATOM 5874 C CA . ILE A 1 784 ? -18.846 -7.139 29.947 1.00 78.94 784 ILE A CA 1
ATOM 5875 C C . ILE A 1 784 ? -17.571 -7.951 29.680 1.00 78.94 784 ILE A C 1
ATOM 5877 O O . ILE A 1 784 ? -16.916 -7.767 28.665 1.00 78.94 784 ILE A O 1
ATOM 5881 N N . GLY A 1 785 ? -17.245 -8.904 30.551 1.00 76.31 785 GLY A N 1
ATOM 5882 C CA . GLY A 1 785 ? -16.179 -9.886 30.351 1.00 76.31 785 GLY A CA 1
ATOM 5883 C C . GLY A 1 785 ? -14.766 -9.303 30.346 1.00 76.31 785 GLY A C 1
ATOM 5884 O O . GLY A 1 785 ? -13.851 -9.965 29.879 1.00 76.31 785 GLY A O 1
ATOM 5885 N N . ASN A 1 786 ? -14.572 -8.070 30.817 1.00 81.25 786 ASN A N 1
ATOM 5886 C CA . ASN A 1 786 ? -13.254 -7.452 30.901 1.00 81.25 786 ASN A CA 1
ATOM 5887 C C . ASN A 1 786 ? -12.504 -7.936 32.151 1.00 81.25 786 ASN A C 1
ATOM 5889 O O . ASN A 1 786 ? -13.107 -8.179 33.202 1.00 81.25 786 ASN A O 1
ATOM 5893 N N . HIS A 1 787 ? -11.185 -8.040 32.023 1.00 82.06 787 HIS A N 1
ATOM 5894 C CA . HIS A 1 787 ? -10.245 -8.465 33.050 1.00 82.06 787 HIS A CA 1
ATOM 5895 C C . HIS A 1 787 ? -9.339 -7.295 33.418 1.00 82.06 787 HIS A C 1
ATOM 5897 O O . HIS A 1 787 ? -8.512 -6.848 32.629 1.00 82.06 787 HIS A O 1
ATOM 5903 N N . PHE A 1 788 ? -9.512 -6.797 34.631 1.00 77.06 788 PHE A N 1
ATOM 5904 C CA . PHE A 1 788 ? -8.950 -5.535 35.084 1.00 77.06 788 PHE A CA 1
ATOM 5905 C C . PHE A 1 788 ? -8.066 -5.788 36.311 1.00 77.06 788 PHE A C 1
ATOM 5907 O O . PHE A 1 788 ? -8.569 -6.113 37.389 1.00 77.06 788 PHE A O 1
ATOM 5914 N N . CYS A 1 789 ? -6.745 -5.699 36.130 1.00 69.06 789 CYS A N 1
ATOM 5915 C CA . CYS A 1 789 ? -5.735 -6.072 37.123 1.00 69.06 789 CYS A CA 1
ATOM 5916 C C . CYS A 1 789 ? -4.932 -4.847 37.597 1.00 69.06 789 CYS A C 1
ATOM 5918 O O . CYS A 1 789 ? -4.670 -3.925 36.826 1.00 69.06 789 CYS A O 1
ATOM 5920 N N . ASN A 1 790 ? -4.542 -4.836 38.879 1.00 62.53 790 ASN A N 1
ATOM 5921 C CA . ASN A 1 790 ? -3.555 -3.905 39.453 1.00 62.53 790 ASN A CA 1
ATOM 5922 C C . ASN A 1 790 ? -3.813 -2.394 39.211 1.00 62.53 790 ASN A C 1
ATOM 5924 O O . ASN A 1 790 ? -2.880 -1.634 38.968 1.00 62.53 790 ASN A O 1
ATOM 5928 N N . GLY A 1 791 ? -5.067 -1.933 39.318 1.00 56.78 791 GLY A N 1
ATOM 5929 C CA . GLY A 1 791 ? -5.432 -0.508 39.245 1.00 56.78 791 GLY A CA 1
ATOM 5930 C C . GLY A 1 791 ? -6.251 -0.025 40.441 1.00 56.78 791 GLY A C 1
ATOM 5931 O O . GLY A 1 791 ? -6.806 -0.820 41.195 1.00 56.78 791 GLY A O 1
ATOM 5932 N N . ILE A 1 792 ? -6.328 1.298 40.619 1.00 57.25 792 ILE A N 1
ATOM 5933 C CA . ILE A 1 792 ? -6.981 1.924 41.783 1.00 57.25 792 ILE A CA 1
ATOM 5934 C C . ILE A 1 792 ? -8.515 1.911 41.635 1.00 57.25 792 ILE A C 1
ATOM 5936 O O . ILE A 1 792 ? -9.226 1.771 42.632 1.00 57.25 792 ILE A O 1
ATOM 5940 N N . ARG A 1 793 ? -9.055 2.076 40.413 1.00 63.84 793 ARG A N 1
ATOM 5941 C CA . ARG A 1 793 ? -10.509 2.137 40.155 1.00 63.84 793 ARG A CA 1
ATOM 5942 C C . ARG A 1 793 ? -10.903 1.417 38.854 1.00 63.84 793 ARG A C 1
ATOM 5944 O O . ARG A 1 793 ? -10.342 1.734 37.811 1.00 63.84 793 ARG A O 1
ATOM 5951 N N . PRO A 1 794 ? -11.911 0.527 38.857 1.00 63.12 794 PRO A N 1
ATOM 5952 C CA . PRO A 1 794 ? -12.241 -0.270 37.672 1.00 63.12 794 PRO A CA 1
ATOM 5953 C C . PRO A 1 794 ? -13.045 0.489 36.602 1.00 63.12 794 PRO A C 1
ATOM 5955 O O . PRO A 1 794 ? -12.751 0.386 35.417 1.00 63.12 794 PRO A O 1
ATOM 5958 N N . LEU A 1 795 ? -14.068 1.258 36.982 1.00 73.25 795 LEU A N 1
ATOM 5959 C CA . LEU A 1 795 ? -14.930 1.968 36.032 1.00 73.25 795 LEU A CA 1
ATOM 5960 C C . LEU A 1 795 ? -15.420 3.285 36.631 1.00 73.25 795 LEU A C 1
ATOM 5962 O O . LEU A 1 795 ? -15.773 3.355 37.808 1.00 73.25 795 LEU A O 1
ATOM 5966 N N . THR A 1 796 ? -15.507 4.329 35.817 1.00 70.81 796 THR A N 1
ATOM 5967 C CA . THR A 1 796 ? -16.248 5.544 36.170 1.00 70.81 796 THR A CA 1
ATOM 5968 C C . THR A 1 796 ? -17.069 6.040 34.999 1.00 70.81 796 THR A C 1
ATOM 5970 O O . THR A 1 796 ? -16.571 6.120 33.879 1.00 70.81 796 THR A O 1
ATOM 5973 N N . ILE A 1 797 ? -18.325 6.380 35.292 1.00 67.69 797 ILE A N 1
ATOM 5974 C CA . ILE A 1 797 ? -19.295 6.904 34.337 1.00 67.69 797 ILE A CA 1
ATOM 5975 C C . ILE A 1 797 ? -19.804 8.243 34.880 1.00 67.69 797 ILE A C 1
ATOM 5977 O O . ILE A 1 797 ? -20.604 8.284 35.818 1.00 67.69 797 ILE A O 1
ATOM 5981 N N . LEU A 1 798 ? -19.320 9.349 34.317 1.00 61.84 798 LEU A N 1
ATOM 5982 C CA . LEU A 1 798 ? -19.708 10.701 34.731 1.00 61.84 798 LEU A CA 1
ATOM 5983 C C . LEU A 1 798 ? -20.932 11.159 33.920 1.00 61.84 798 LEU A C 1
ATOM 5985 O O . LEU A 1 798 ? -20.856 11.137 32.699 1.00 61.84 798 LEU A O 1
ATOM 5989 N N . SER A 1 799 ? -22.020 11.518 34.629 1.00 53.53 799 SER A N 1
ATOM 5990 C CA . SER A 1 799 ? -23.312 12.127 34.208 1.00 53.53 799 SER A CA 1
ATOM 5991 C C . SER A 1 799 ? -23.701 12.108 32.717 1.00 53.53 799 SER A C 1
ATOM 5993 O O . SER A 1 799 ? -22.966 12.634 31.892 1.00 53.53 799 SER A O 1
ATOM 5995 N N . GLY A 1 800 ? -24.931 11.662 32.417 1.00 54.41 800 GLY A N 1
ATOM 5996 C CA . GLY A 1 800 ? -25.542 11.794 31.081 1.00 54.41 800 GLY A CA 1
ATOM 5997 C C . GLY A 1 800 ? -25.965 10.480 30.420 1.00 54.41 800 GLY A C 1
ATOM 5998 O O . GLY A 1 800 ? -26.541 10.495 29.339 1.00 54.41 800 GLY A O 1
ATOM 5999 N N . VAL A 1 801 ? -25.712 9.324 31.053 1.00 50.91 801 VAL A N 1
ATOM 6000 C CA . VAL A 1 801 ? -26.032 8.033 30.424 1.00 50.91 801 VAL A CA 1
ATOM 6001 C C . VAL A 1 801 ? -27.538 7.788 30.400 1.00 50.91 801 VAL A C 1
ATOM 6003 O O . VAL A 1 801 ? -28.161 7.561 31.442 1.00 50.91 801 VAL A O 1
ATOM 6006 N N . GLY A 1 802 ? -28.126 7.818 29.206 1.00 48.66 802 GLY A N 1
ATOM 6007 C CA . GLY A 1 802 ? -29.541 7.553 28.993 1.00 48.66 802 GLY A CA 1
ATOM 6008 C C . GLY A 1 802 ? -29.881 6.097 29.309 1.00 48.66 802 GLY A C 1
ATOM 6009 O O . GLY A 1 802 ? -29.597 5.198 28.547 1.00 48.66 802 GLY A O 1
ATOM 6010 N N . THR A 1 803 ? -30.561 5.817 30.415 1.00 49.78 803 THR A N 1
ATOM 6011 C CA . THR A 1 803 ? -31.401 4.609 30.611 1.00 49.78 803 THR A CA 1
ATOM 6012 C C . THR A 1 803 ? -30.794 3.180 30.549 1.00 49.78 803 THR A C 1
ATOM 6014 O O . THR A 1 803 ? -31.506 2.258 30.945 1.00 49.78 803 THR A O 1
ATOM 6017 N N . GLY A 1 804 ? -29.530 2.924 30.160 1.00 56.44 804 GLY A N 1
ATOM 6018 C CA . GLY A 1 804 ? -29.018 1.540 30.034 1.00 56.44 804 GLY A CA 1
ATOM 6019 C C . GLY A 1 804 ? -27.516 1.316 30.273 1.00 56.44 804 GLY A C 1
ATOM 6020 O O . GLY A 1 804 ? -26.705 1.533 29.375 1.00 56.44 804 GLY A O 1
ATOM 6021 N N . LEU A 1 805 ? -27.163 0.773 31.448 1.00 61.47 805 LEU A N 1
ATOM 6022 C CA . LEU A 1 805 ? -25.835 0.226 31.769 1.00 61.47 805 LEU A CA 1
ATOM 6023 C C . LEU A 1 805 ? -25.917 -1.296 31.975 1.00 61.47 805 LEU A C 1
ATOM 6025 O O . LEU A 1 805 ? -26.699 -1.772 32.802 1.00 61.47 805 LEU A O 1
ATOM 6029 N N . VAL A 1 806 ? -25.067 -2.055 31.279 1.00 61.59 806 VAL A N 1
ATOM 6030 C CA . VAL A 1 806 ? -24.843 -3.487 31.549 1.00 61.59 806 VAL A CA 1
ATOM 6031 C C . VAL A 1 806 ? -23.393 -3.685 31.982 1.00 61.59 806 VAL A C 1
ATOM 6033 O O . VAL A 1 806 ? -22.486 -3.359 31.220 1.00 61.59 806 VAL A O 1
ATOM 6036 N N . TYR A 1 807 ? -23.172 -4.205 33.195 1.00 66.81 807 TYR A N 1
ATOM 6037 C CA . TYR A 1 807 ? -21.838 -4.383 33.781 1.00 66.81 807 TYR A CA 1
ATOM 6038 C C . TYR A 1 807 ? -21.660 -5.794 34.363 1.00 66.81 807 TYR A C 1
ATOM 6040 O O . TYR A 1 807 ? -22.400 -6.179 35.268 1.00 66.81 807 TYR A O 1
ATOM 6048 N N . ASN A 1 808 ? -20.682 -6.557 33.863 1.00 63.47 808 ASN A N 1
ATOM 6049 C CA . ASN A 1 808 ? -20.313 -7.886 34.380 1.00 63.47 808 ASN A CA 1
ATOM 6050 C C . ASN A 1 808 ? -18.835 -8.190 34.061 1.00 63.47 808 ASN A C 1
ATOM 6052 O O . ASN A 1 808 ? -18.543 -8.569 32.933 1.00 63.47 808 ASN A O 1
ATOM 6056 N N . ASN A 1 809 ? -17.900 -7.981 34.996 1.00 62.22 809 ASN A N 1
ATOM 6057 C CA . ASN A 1 809 ? -16.447 -8.053 34.743 1.00 62.22 809 ASN A CA 1
ATOM 6058 C C . ASN A 1 809 ? -15.693 -8.711 35.910 1.00 62.22 809 ASN A C 1
ATOM 6060 O O . ASN A 1 809 ? -16.137 -8.621 37.054 1.00 62.22 809 ASN A O 1
ATOM 6064 N N . THR A 1 810 ? -14.536 -9.316 35.630 1.00 59.50 810 THR A N 1
ATOM 6065 C CA . THR A 1 810 ? -13.688 -10.000 36.624 1.00 59.50 810 THR A CA 1
ATOM 6066 C C . THR A 1 810 ? -12.536 -9.091 37.075 1.00 59.50 810 THR A C 1
ATOM 6068 O O . THR A 1 810 ? -11.871 -8.468 36.247 1.00 59.50 810 THR A O 1
ATOM 6071 N N . GLN A 1 811 ? -12.280 -9.014 38.387 1.00 59.59 811 GLN A N 1
ATOM 6072 C CA . GLN A 1 811 ? -11.224 -8.178 38.983 1.00 59.59 811 GLN A CA 1
ATOM 6073 C C . GLN A 1 811 ? -10.325 -8.999 39.913 1.00 59.59 811 GLN A C 1
ATOM 6075 O O . GLN A 1 811 ? -10.815 -9.840 40.665 1.00 59.59 811 GLN A O 1
ATOM 6080 N N . TYR A 1 812 ? -9.022 -8.709 39.899 1.00 48.28 812 TYR A N 1
ATOM 6081 C CA . TYR A 1 812 ? -8.043 -9.277 40.829 1.00 48.28 812 TYR A CA 1
ATOM 6082 C C . TYR A 1 812 ? -7.327 -8.139 41.590 1.00 48.28 812 TYR A C 1
ATOM 6084 O O . TYR A 1 812 ? -6.777 -7.235 40.963 1.00 48.28 812 TYR A O 1
ATOM 6092 N N . ASN A 1 813 ? -7.304 -8.241 42.932 1.00 47.38 813 ASN A N 1
ATOM 6093 C CA . ASN A 1 813 ? -6.692 -7.367 43.964 1.00 47.38 813 ASN A CA 1
ATOM 6094 C C . ASN A 1 813 ? -7.507 -6.208 44.603 1.00 47.38 813 ASN A C 1
ATOM 6096 O O . ASN A 1 813 ? -8.508 -5.725 44.096 1.00 47.38 813 ASN A O 1
ATOM 6100 N N . ASN A 1 814 ? -7.062 -5.831 45.811 1.00 37.00 814 ASN A N 1
ATOM 6101 C CA . ASN A 1 814 ? -7.839 -5.713 47.056 1.00 37.00 814 ASN A CA 1
ATOM 6102 C C . ASN A 1 814 ? -8.187 -4.266 47.497 1.00 37.00 814 ASN A C 1
ATOM 6104 O O . ASN A 1 814 ? -7.960 -3.891 48.649 1.00 37.00 814 ASN A O 1
ATOM 6108 N N . THR A 1 815 ? -8.719 -3.427 46.604 1.00 39.12 815 THR A N 1
ATOM 6109 C CA . THR A 1 815 ? -9.232 -2.088 46.965 1.00 39.12 815 THR A CA 1
ATOM 6110 C C . THR A 1 815 ? -10.658 -1.896 46.470 1.00 39.12 815 THR A C 1
ATOM 6112 O O . THR A 1 815 ? -10.951 -2.137 45.306 1.00 39.12 815 THR A O 1
ATOM 6115 N N . THR A 1 816 ? -11.539 -1.473 47.381 1.00 41.50 816 THR A N 1
ATOM 6116 C CA . THR A 1 816 ? -12.983 -1.234 47.207 1.00 41.50 816 THR A CA 1
ATOM 6117 C C . THR A 1 816 ? -13.391 -0.842 45.784 1.00 41.50 816 THR A C 1
ATOM 6119 O O . THR A 1 816 ? -13.120 0.276 45.336 1.00 41.50 816 THR A O 1
ATOM 6122 N N . SER A 1 817 ? -14.105 -1.738 45.102 1.00 39.97 817 SER A N 1
ATOM 6123 C CA . SER A 1 817 ? -14.752 -1.463 43.824 1.00 39.97 817 SER A CA 1
ATOM 6124 C C . SER A 1 817 ? -15.845 -0.412 44.036 1.00 39.97 817 SER A C 1
ATOM 6126 O O . SER A 1 817 ? -16.878 -0.650 44.655 1.00 39.97 817 SER A O 1
ATOM 6128 N N . THR A 1 818 ? -15.605 0.806 43.558 1.00 45.50 818 THR A N 1
ATOM 6129 C CA . THR A 1 818 ? -16.597 1.887 43.595 1.00 45.50 818 THR A CA 1
ATOM 6130 C C . THR A 1 818 ? -17.137 2.087 42.188 1.00 45.50 818 THR A C 1
ATOM 6132 O O . THR A 1 818 ? -16.481 2.694 41.347 1.00 45.50 818 THR A O 1
ATOM 6135 N N . LEU A 1 819 ? -18.338 1.566 41.921 1.00 50.72 819 LEU A N 1
ATOM 6136 C CA . LEU A 1 819 ? -19.111 1.968 40.749 1.00 50.72 819 LEU A CA 1
ATOM 6137 C C . LEU A 1 819 ? -19.713 3.346 41.043 1.00 50.72 819 LEU A C 1
ATOM 6139 O O . LEU A 1 819 ? -20.674 3.464 41.800 1.00 50.72 819 LEU A O 1
ATOM 6143 N N . TRP A 1 820 ? -19.133 4.397 40.472 1.00 40.72 820 TRP A N 1
ATOM 6144 C CA . TRP A 1 820 ? -19.761 5.717 40.433 1.00 40.72 820 TRP A CA 1
ATOM 6145 C C . TRP A 1 820 ? -20.541 5.827 39.126 1.00 40.72 820 TRP A C 1
ATOM 6147 O O . TRP A 1 820 ? -19.953 6.034 38.063 1.00 40.72 820 TRP A O 1
ATOM 6157 N N . SER A 1 821 ? -21.859 5.635 39.206 1.00 44.12 821 SER A N 1
ATOM 6158 C CA . SER A 1 821 ? -22.775 5.800 38.077 1.00 44.12 821 SER A CA 1
ATOM 6159 C C . SER A 1 821 ? -23.950 6.691 38.465 1.00 44.12 821 SER A C 1
ATOM 6161 O O . SER A 1 821 ? -24.646 6.396 39.432 1.00 44.12 821 SER A O 1
ATOM 6163 N N . ASN A 1 822 ? -24.238 7.703 37.647 1.00 38.28 822 ASN A N 1
ATOM 6164 C CA . ASN A 1 822 ? -25.496 8.462 37.705 1.00 38.28 822 ASN A CA 1
ATOM 6165 C C . ASN A 1 822 ? -26.622 7.778 36.888 1.00 38.28 822 ASN A C 1
ATOM 6167 O O . ASN A 1 822 ? -27.594 8.426 36.515 1.00 38.28 822 ASN A O 1
ATOM 6171 N N . ALA A 1 823 ? -26.462 6.494 36.538 1.00 38.44 823 ALA A N 1
ATOM 6172 C CA . ALA A 1 823 ? -27.365 5.752 35.659 1.00 38.44 823 ALA A CA 1
ATOM 6173 C C . ALA A 1 823 ? -28.571 5.178 36.427 1.00 38.44 823 ALA A C 1
ATOM 6175 O O . ALA A 1 823 ? -28.419 4.628 37.515 1.00 38.44 823 ALA A O 1
ATOM 6176 N N . ALA A 1 824 ? -29.762 5.250 35.824 1.00 34.72 824 ALA A N 1
ATOM 6177 C CA . ALA A 1 824 ? -31.044 4.895 36.446 1.00 34.72 824 ALA A CA 1
ATOM 6178 C C . ALA A 1 824 ? -31.255 3.388 36.720 1.00 34.72 824 ALA A C 1
ATOM 6180 O O . ALA A 1 824 ? -32.236 3.004 37.353 1.00 34.72 824 ALA A O 1
ATOM 6181 N N . THR A 1 825 ? -30.392 2.495 36.225 1.00 38.91 825 THR A N 1
ATOM 6182 C CA . THR A 1 825 ? -30.525 1.044 36.442 1.00 38.91 825 THR A CA 1
ATOM 6183 C C . THR A 1 825 ? -29.163 0.354 36.347 1.00 38.91 825 THR A C 1
ATOM 6185 O O . THR A 1 825 ? -28.517 0.402 35.303 1.00 38.91 825 THR A O 1
ATOM 6188 N N . VAL A 1 826 ? -28.749 -0.331 37.418 1.00 45.38 826 VAL A N 1
ATOM 6189 C CA . VAL A 1 826 ? -27.583 -1.231 37.439 1.00 45.38 826 VAL A CA 1
ATOM 6190 C C . VAL A 1 826 ? -28.103 -2.670 37.456 1.00 45.38 826 VAL A C 1
ATOM 6192 O O . VAL A 1 826 ? -28.687 -3.102 38.447 1.00 45.38 826 VAL A O 1
ATOM 6195 N N . LYS A 1 827 ? -27.926 -3.421 36.361 1.00 42.00 827 LYS A N 1
ATOM 6196 C CA . LYS A 1 827 ? -28.201 -4.869 36.321 1.00 42.00 827 LYS A CA 1
ATOM 6197 C C . LYS A 1 827 ? -26.888 -5.634 36.476 1.00 42.00 827 LYS A C 1
ATOM 6199 O O . LYS A 1 827 ? -26.146 -5.770 35.507 1.00 42.00 827 LYS A O 1
ATOM 6204 N N . ALA A 1 828 ? -26.609 -6.130 37.680 1.00 43.56 828 ALA A N 1
ATOM 6205 C CA . ALA A 1 828 ? -25.552 -7.113 37.901 1.00 43.56 828 ALA A CA 1
ATOM 6206 C C . ALA A 1 828 ? -26.076 -8.490 37.462 1.00 43.56 828 ALA A C 1
ATOM 6208 O O . ALA A 1 828 ? -26.936 -9.072 38.117 1.00 43.56 828 ALA A O 1
ATOM 6209 N N . GLY A 1 829 ? -25.631 -8.975 36.304 1.00 38.03 829 GLY A N 1
ATOM 6210 C CA . GLY A 1 829 ? -25.918 -10.337 35.854 1.00 38.03 829 GLY A CA 1
ATOM 6211 C C . GLY A 1 829 ? -24.801 -11.263 36.317 1.00 38.03 829 GLY A C 1
ATOM 6212 O O . GLY A 1 829 ? -23.703 -11.175 35.780 1.00 38.03 829 GLY A O 1
ATOM 6213 N N . ALA A 1 830 ? -25.059 -12.114 37.309 1.00 37.31 830 ALA A N 1
ATOM 6214 C CA . ALA A 1 830 ? -24.093 -13.108 37.763 1.00 37.31 830 ALA A CA 1
ATOM 6215 C C . ALA A 1 830 ? -24.259 -14.409 36.970 1.00 37.31 830 ALA A C 1
ATOM 6217 O O . ALA A 1 830 ? -25.302 -15.061 37.039 1.00 37.31 830 ALA A O 1
ATOM 6218 N N . ASN A 1 831 ? -23.202 -14.812 36.269 1.00 38.06 831 ASN A N 1
ATOM 6219 C CA . ASN A 1 831 ? -23.013 -16.197 35.870 1.00 38.06 831 ASN A CA 1
ATOM 6220 C C . ASN A 1 831 ? -22.002 -16.765 36.874 1.00 38.06 831 ASN A C 1
ATOM 6222 O O . ASN A 1 831 ? -20.819 -16.454 36.776 1.00 38.06 831 ASN A O 1
ATOM 6226 N N . ASN A 1 832 ? -22.509 -17.562 37.818 1.00 37.75 832 ASN A N 1
ATOM 6227 C CA . ASN A 1 832 ? -21.835 -18.201 38.957 1.00 37.75 832 ASN A CA 1
ATOM 6228 C C . ASN A 1 832 ? -21.550 -17.263 40.153 1.00 37.75 832 ASN A C 1
ATOM 6230 O O . ASN A 1 832 ? -20.632 -16.455 40.122 1.00 37.75 832 ASN A O 1
ATOM 6234 N N . GLU A 1 833 ? -22.383 -17.402 41.196 1.00 42.81 833 GLU A N 1
ATOM 6235 C CA . GLU A 1 833 ? -22.172 -16.950 42.591 1.00 42.81 833 GLU A CA 1
ATOM 6236 C C . GLU A 1 833 ? -21.648 -15.509 42.779 1.00 42.81 833 GLU A C 1
ATOM 6238 O O . GLU A 1 833 ? -20.615 -15.272 43.398 1.00 42.81 833 GLU A O 1
ATOM 6243 N N . GLY A 1 834 ? -22.366 -14.517 42.243 1.00 39.66 834 GLY A N 1
ATOM 6244 C CA . GLY A 1 834 ? -22.039 -13.101 42.434 1.00 39.66 834 GLY A CA 1
ATOM 6245 C C . GLY A 1 834 ? -22.818 -12.464 43.585 1.00 39.66 834 GLY A C 1
ATOM 6246 O O . GLY A 1 834 ? -23.965 -12.061 43.391 1.00 39.66 834 GLY A O 1
ATOM 6247 N N . ASP A 1 835 ? -22.186 -12.318 44.748 1.00 45.91 835 ASP A N 1
ATOM 6248 C CA . ASP A 1 835 ? -22.696 -11.493 45.847 1.00 45.91 835 ASP A CA 1
ATOM 6249 C C . ASP A 1 835 ? -22.549 -9.993 45.540 1.00 45.91 835 ASP A C 1
ATOM 6251 O O . ASP A 1 835 ? -21.514 -9.523 45.060 1.00 45.91 835 ASP A O 1
ATOM 6255 N N . PHE A 1 836 ? -23.567 -9.202 45.889 1.00 51.28 836 PHE A N 1
ATOM 6256 C CA . PHE A 1 836 ? -23.445 -7.745 45.984 1.00 51.28 836 PHE A CA 1
ATOM 6257 C C . PHE A 1 836 ? -22.922 -7.372 47.381 1.00 51.28 836 PHE A C 1
ATOM 6259 O O . PHE A 1 836 ? -23.692 -7.193 48.325 1.00 51.28 836 PHE A O 1
ATOM 6266 N N . GLY A 1 837 ? -21.597 -7.289 47.527 1.00 46.00 837 GLY A N 1
ATOM 6267 C CA . GLY A 1 837 ? -20.939 -6.944 48.791 1.00 46.00 837 GLY A CA 1
ATOM 6268 C C . GLY A 1 837 ? -20.745 -5.435 48.983 1.00 46.00 837 GLY A C 1
ATOM 6269 O O . GLY A 1 837 ? -20.095 -4.782 48.170 1.00 46.00 837 GLY A O 1
ATOM 6270 N N . VAL A 1 838 ? -21.238 -4.881 50.098 1.00 45.66 838 VAL A N 1
ATOM 6271 C CA . VAL A 1 838 ? -20.876 -3.533 50.579 1.00 45.66 838 VAL A CA 1
ATOM 6272 C C . VAL A 1 838 ? -19.996 -3.699 51.819 1.00 45.66 838 VAL A C 1
ATOM 6274 O O . VAL A 1 838 ? -20.487 -4.099 52.872 1.00 45.66 838 VAL A O 1
ATOM 6277 N N . SER A 1 839 ? -18.694 -3.417 51.715 1.00 39.56 839 SER A N 1
ATOM 6278 C CA . SER A 1 839 ? -17.742 -3.570 52.825 1.00 39.56 839 SER A CA 1
ATOM 6279 C C . SER A 1 839 ? -16.863 -2.328 53.017 1.00 39.56 839 SER A C 1
ATOM 6281 O O . SER A 1 839 ? -16.492 -1.634 52.073 1.00 39.56 839 SER A O 1
ATOM 6283 N N . GLY A 1 840 ? -16.584 -2.002 54.279 1.00 36.25 840 GLY A N 1
ATOM 6284 C CA . GLY A 1 840 ? -15.828 -0.823 54.699 1.00 36.25 840 GLY A CA 1
ATOM 6285 C C . GLY A 1 840 ? -16.140 -0.454 56.155 1.00 36.25 840 GLY A C 1
ATOM 6286 O O . GLY A 1 840 ? -17.152 -0.907 56.690 1.00 36.25 840 GLY A O 1
ATOM 6287 N N . PRO A 1 841 ? -15.315 0.382 56.817 1.00 34.41 841 PRO A N 1
ATOM 6288 C CA . PRO A 1 841 ? -15.538 0.787 58.211 1.00 34.41 841 PRO A CA 1
ATOM 6289 C C . PRO A 1 841 ? -16.864 1.543 58.420 1.00 34.41 841 PRO A C 1
ATOM 6291 O O . PRO A 1 841 ? -17.345 1.626 59.546 1.00 34.41 841 PRO A O 1
ATOM 6294 N N . VAL A 1 842 ? -17.468 2.053 57.337 1.00 41.28 842 VAL A N 1
ATOM 6295 C CA . VAL A 1 842 ? -18.841 2.576 57.291 1.00 41.28 842 VAL A CA 1
ATOM 6296 C C . VAL A 1 842 ? -19.497 2.174 55.958 1.00 41.28 842 VAL A C 1
ATOM 6298 O O . VAL A 1 842 ? -19.710 2.996 55.069 1.00 41.28 842 VAL A O 1
ATOM 6301 N N . ALA A 1 843 ? -19.768 0.883 55.783 1.00 39.03 843 ALA A N 1
ATOM 6302 C CA . ALA A 1 843 ? -20.537 0.365 54.652 1.00 39.03 843 ALA A CA 1
ATOM 6303 C C . ALA A 1 843 ? -22.043 0.577 54.886 1.00 39.03 843 ALA A C 1
ATOM 6305 O O . ALA A 1 843 ? -22.634 -0.082 55.736 1.00 39.03 843 ALA A O 1
ATOM 6306 N N . ASN A 1 844 ? -22.670 1.490 54.138 1.00 45.66 844 ASN A N 1
ATOM 6307 C CA . ASN A 1 844 ? -24.122 1.680 54.159 1.00 45.66 844 ASN A CA 1
ATOM 6308 C C . ASN A 1 844 ? -24.719 1.326 52.793 1.00 45.66 844 ASN A C 1
ATOM 6310 O O . ASN A 1 844 ? -24.286 1.864 51.775 1.00 45.66 844 ASN A O 1
ATOM 6314 N N . PHE A 1 845 ? -25.752 0.484 52.783 1.00 56.56 845 PHE A N 1
ATOM 6315 C CA . PHE A 1 845 ? -26.603 0.252 51.618 1.00 56.56 845 PHE A CA 1
ATOM 6316 C C . PHE A 1 845 ? -27.905 1.040 51.792 1.00 56.56 845 PHE A C 1
ATOM 6318 O O . PHE A 1 845 ? -28.680 0.773 52.710 1.00 56.56 845 PHE A O 1
ATOM 6325 N N . TYR A 1 846 ? -28.128 2.042 50.941 1.00 50.38 846 TYR A N 1
ATOM 6326 C CA . TYR A 1 846 ? -29.325 2.879 50.973 1.00 50.38 846 TYR A CA 1
ATOM 6327 C C . TYR A 1 846 ? -30.206 2.571 49.761 1.00 50.38 846 TYR A C 1
ATOM 6329 O O . TYR A 1 846 ? -29.797 2.818 48.631 1.00 50.38 846 TYR A O 1
ATOM 6337 N N . LEU A 1 847 ? -31.433 2.108 49.998 1.00 56.12 847 LEU A N 1
ATOM 6338 C CA . LEU A 1 847 ? -32.516 2.205 49.024 1.00 56.12 847 LEU A CA 1
ATOM 6339 C C . LEU A 1 847 ? -33.390 3.384 49.460 1.00 56.12 847 LEU A C 1
ATOM 6341 O O . LEU A 1 847 ? -34.038 3.315 50.505 1.00 56.12 847 LEU A O 1
ATOM 6345 N N . ARG A 1 848 ? -33.316 4.498 48.732 1.00 48.84 848 ARG A N 1
ATOM 6346 C CA . ARG A 1 848 ? -34.060 5.723 49.041 1.00 48.84 848 ARG A CA 1
ATOM 6347 C C . ARG A 1 848 ? -34.917 6.092 47.846 1.00 48.84 848 ARG A C 1
ATOM 6349 O O . ARG A 1 848 ? -34.392 6.243 46.749 1.00 48.84 848 ARG A O 1
ATOM 6356 N N . ASP A 1 849 ? -36.200 6.263 48.104 1.00 47.03 849 ASP A N 1
ATOM 6357 C CA . ASP A 1 849 ? -37.074 7.056 47.260 1.00 47.03 849 ASP A CA 1
ATOM 6358 C C . ASP A 1 849 ? -36.842 8.530 47.624 1.00 47.03 849 ASP A C 1
ATOM 6360 O O . ASP A 1 849 ? -36.867 8.888 48.805 1.00 47.03 849 ASP A O 1
ATOM 6364 N N . THR A 1 850 ? -36.482 9.351 46.642 1.00 48.16 850 THR A N 1
ATOM 6365 C CA . THR A 1 850 ? -36.177 10.779 46.831 1.00 48.16 850 THR A CA 1
ATOM 6366 C C . THR A 1 850 ? -37.351 11.686 46.484 1.00 48.16 850 THR A C 1
ATOM 6368 O O . THR A 1 850 ? -37.209 12.907 46.580 1.00 48.16 850 THR A O 1
ATOM 6371 N N . ASP A 1 851 ? -38.494 11.114 46.112 1.00 45.88 851 ASP A N 1
ATOM 6372 C CA . ASP A 1 851 ? -39.579 11.856 45.492 1.00 45.88 851 ASP A CA 1
ATOM 6373 C C . ASP A 1 851 ? -40.714 12.102 46.510 1.00 45.88 851 ASP A C 1
ATOM 6375 O O . ASP A 1 851 ? -41.323 11.185 47.051 1.00 45.88 851 ASP A O 1
ATOM 6379 N N . ASP A 1 852 ? -41.013 13.375 46.779 1.00 44.84 852 ASP A N 1
ATOM 6380 C CA . ASP A 1 852 ? -42.142 13.851 47.598 1.00 44.84 852 ASP A CA 1
ATOM 6381 C C . ASP A 1 852 ? -43.074 14.635 46.642 1.00 44.84 852 ASP A C 1
ATOM 6383 O O . ASP A 1 852 ? -42.579 15.613 46.069 1.00 44.84 852 ASP A O 1
ATOM 6387 N N . PRO A 1 853 ? -44.360 14.278 46.362 1.00 50.69 853 PRO A N 1
ATOM 6388 C CA . PRO A 1 853 ? -45.299 13.453 47.132 1.00 50.69 853 PRO A CA 1
ATOM 6389 C C . PRO A 1 853 ? -46.230 12.566 46.250 1.00 50.69 853 PRO A C 1
ATOM 6391 O O . PRO A 1 853 ? -47.404 12.895 46.103 1.00 50.69 853 PRO A O 1
ATOM 6394 N N . ASN A 1 854 ? -45.784 11.464 45.633 1.00 47.69 854 ASN A N 1
ATOM 6395 C CA . ASN A 1 854 ? -46.696 10.564 44.893 1.00 47.69 854 ASN A CA 1
ATOM 6396 C C . ASN A 1 854 ? -46.324 9.087 45.110 1.00 47.69 854 ASN A C 1
ATOM 6398 O O . ASN A 1 854 ? -45.199 8.704 44.839 1.00 47.69 854 ASN A O 1
ATOM 6402 N N . GLU A 1 855 ? -47.298 8.294 45.571 1.00 46.66 855 GLU A N 1
ATOM 6403 C CA . GLU A 1 855 ? -47.397 6.833 45.809 1.00 46.66 855 GLU A CA 1
ATOM 6404 C C . GLU A 1 855 ? -46.404 5.841 45.124 1.00 46.66 855 GLU A C 1
ATOM 6406 O O . GLU A 1 855 ? -46.820 4.812 44.587 1.00 46.66 855 GLU A O 1
ATOM 6411 N N . ALA A 1 856 ? -45.089 6.053 45.193 1.00 48.34 856 ALA A N 1
ATOM 6412 C CA . ALA A 1 856 ? -44.068 5.136 44.685 1.00 48.34 856 ALA A CA 1
ATOM 6413 C C . ALA A 1 856 ? -43.155 4.657 45.822 1.00 48.34 856 ALA A C 1
ATOM 6415 O O . ALA A 1 856 ? -42.153 5.260 46.153 1.00 48.34 856 ALA A O 1
ATOM 6416 N N . PHE A 1 857 ? -43.482 3.528 46.448 1.00 45.50 857 PHE A N 1
ATOM 6417 C CA . PHE A 1 857 ? -42.614 2.934 47.471 1.00 45.50 857 PHE A CA 1
ATOM 6418 C C . PHE A 1 857 ? -41.349 2.322 46.834 1.00 45.50 857 PHE A C 1
ATOM 6420 O O . PHE A 1 857 ? -41.389 1.672 45.787 1.00 45.50 857 PHE A O 1
ATOM 6427 N N . THR A 1 858 ? -40.223 2.418 47.537 1.00 49.41 858 THR A N 1
ATOM 6428 C CA . THR A 1 858 ? -39.054 1.567 47.283 1.00 49.41 858 THR A CA 1
ATOM 6429 C C . THR A 1 858 ? -39.409 0.112 47.634 1.00 49.41 858 THR A C 1
ATOM 6431 O O . THR A 1 858 ? -39.717 -0.184 48.789 1.00 49.41 858 THR A O 1
ATOM 6434 N N . ARG A 1 859 ? -39.399 -0.813 46.659 1.00 52.41 859 ARG A N 1
ATOM 6435 C CA . ARG A 1 859 ? -39.794 -2.228 46.851 1.00 52.41 859 ARG A CA 1
ATOM 6436 C C . ARG A 1 859 ? -38.632 -3.192 46.615 1.00 52.41 859 ARG A C 1
ATOM 6438 O O . ARG A 1 859 ? -37.974 -3.118 45.585 1.00 52.41 859 ARG A O 1
ATOM 6445 N N . ILE A 1 860 ? -38.489 -4.177 47.499 1.00 59.72 860 ILE A N 1
ATOM 6446 C CA . ILE A 1 860 ? -37.777 -5.436 47.231 1.00 59.72 860 ILE A CA 1
ATOM 6447 C C . ILE A 1 860 ? -38.857 -6.509 47.019 1.00 59.72 860 ILE A C 1
ATOM 6449 O O . ILE A 1 860 ? -39.712 -6.684 47.886 1.00 59.72 860 ILE A O 1
ATOM 6453 N N . TYR A 1 861 ? -38.900 -7.167 45.855 1.00 48.66 861 TYR A N 1
ATOM 6454 C CA . TYR A 1 861 ? -39.997 -8.072 45.475 1.00 48.66 861 TYR A CA 1
ATOM 6455 C C . TYR A 1 861 ? -39.493 -9.364 44.820 1.00 48.66 861 TYR A C 1
ATOM 6457 O O . TYR A 1 861 ? -38.542 -9.333 44.047 1.00 48.66 861 TYR A O 1
ATOM 6465 N N . SER A 1 862 ? -40.173 -10.483 45.095 1.00 48.31 862 SER A N 1
ATOM 6466 C CA . SER A 1 862 ? -39.925 -11.803 44.500 1.00 48.31 862 SER A CA 1
ATOM 6467 C C . SER A 1 862 ? -41.211 -12.315 43.846 1.00 48.31 862 SER A C 1
ATOM 6469 O O . SER A 1 862 ? -42.218 -12.513 44.527 1.00 48.31 862 SER A O 1
ATOM 6471 N N . TYR A 1 863 ? -41.189 -12.523 42.524 1.00 33.59 863 TYR A N 1
ATOM 6472 C CA . TYR A 1 863 ? -42.352 -12.988 41.748 1.00 33.59 863 TYR A CA 1
ATOM 6473 C C . TYR A 1 863 ? -42.718 -14.461 42.019 1.00 33.59 863 TYR A C 1
ATOM 6475 O O . TYR A 1 863 ? -43.821 -14.880 41.680 1.00 33.59 863 TYR A O 1
ATOM 6483 N N . SER A 1 864 ? -41.825 -15.245 42.636 1.00 42.53 864 SER A N 1
ATOM 6484 C CA . SER A 1 864 ? -41.990 -16.691 42.857 1.00 42.53 864 SER A CA 1
ATOM 6485 C C . SER A 1 864 ? -42.250 -17.088 44.317 1.00 42.53 864 SER A C 1
ATOM 6487 O O . SER A 1 864 ? -42.243 -18.275 44.630 1.00 42.53 864 SER A O 1
ATOM 6489 N N . GLY A 1 865 ? -42.523 -16.122 45.202 1.00 37.38 865 GLY A N 1
ATOM 6490 C CA . GLY A 1 865 ? -43.124 -16.391 46.516 1.00 37.38 865 GLY A CA 1
ATOM 6491 C C . GLY A 1 865 ? -42.170 -16.578 47.698 1.00 37.38 865 GLY A C 1
ATOM 6492 O O . GLY A 1 865 ? -42.649 -16.854 48.795 1.00 37.38 865 GLY A O 1
ATOM 6493 N N . THR A 1 866 ? -40.862 -16.361 47.532 1.00 48.00 866 THR A N 1
ATOM 6494 C CA . THR A 1 866 ? -39.919 -16.412 48.664 1.00 48.00 866 THR A CA 1
ATOM 6495 C C . THR A 1 866 ? -38.897 -15.281 48.585 1.00 48.00 866 THR A C 1
ATOM 6497 O O . THR A 1 866 ? -38.263 -15.076 47.549 1.00 48.00 866 THR A O 1
ATOM 6500 N N . PHE A 1 867 ? -38.761 -14.539 49.685 1.00 56.78 867 PHE A N 1
ATOM 6501 C CA . PHE A 1 867 ? -37.704 -13.562 49.946 1.00 56.78 867 PHE A CA 1
ATOM 6502 C C . PHE A 1 867 ? -36.866 -14.121 51.100 1.00 56.78 867 PHE A C 1
ATOM 6504 O O . PHE A 1 867 ? -37.373 -14.244 52.214 1.00 56.78 867 PHE A O 1
ATOM 6511 N N . ILE A 1 868 ? -35.634 -14.541 50.807 1.00 53.31 868 ILE A N 1
ATOM 6512 C CA . ILE A 1 868 ? -34.738 -15.222 51.750 1.00 53.31 868 ILE A CA 1
ATOM 6513 C C . ILE A 1 868 ? -33.634 -14.236 52.150 1.00 53.31 868 ILE A C 1
ATOM 6515 O O . ILE A 1 868 ? -32.983 -13.658 51.282 1.00 53.31 868 ILE A O 1
ATOM 6519 N N . ILE A 1 869 ? -33.452 -14.026 53.456 1.00 62.72 869 ILE A N 1
ATOM 6520 C CA . ILE A 1 869 ? -32.278 -13.362 54.038 1.00 62.72 869 ILE A CA 1
ATOM 6521 C C . ILE A 1 869 ? -31.521 -14.453 54.793 1.00 62.72 869 ILE A C 1
ATOM 6523 O O . ILE A 1 869 ? -31.922 -14.809 55.902 1.00 62.72 869 ILE A O 1
ATOM 6527 N N . ASP A 1 870 ? -30.468 -14.999 54.187 1.00 52.84 870 ASP A N 1
ATOM 6528 C CA . ASP A 1 870 ? -29.640 -16.025 54.822 1.00 52.84 870 ASP A CA 1
ATOM 6529 C C . ASP A 1 870 ? -28.592 -15.390 55.741 1.00 52.84 870 ASP A C 1
ATOM 6531 O O . ASP A 1 870 ? -27.988 -14.359 55.440 1.00 52.84 870 ASP A O 1
ATOM 6535 N N . VAL A 1 871 ? -28.401 -16.009 56.902 1.00 56.19 871 VAL A N 1
ATOM 6536 C CA . VAL A 1 871 ? -27.393 -15.637 57.892 1.00 56.19 871 VAL A CA 1
ATOM 6537 C C . VAL A 1 871 ? -26.560 -16.885 58.140 1.00 56.19 871 VAL A C 1
ATOM 6539 O O . VAL A 1 871 ? -27.039 -17.821 58.775 1.00 56.19 871 VAL A O 1
ATOM 6542 N N . ASP A 1 872 ? -25.336 -16.904 57.615 1.00 46.94 872 ASP A N 1
ATOM 6543 C CA . ASP A 1 872 ? -24.450 -18.067 57.691 1.00 46.94 872 ASP A CA 1
ATOM 6544 C C . ASP A 1 872 ? -24.090 -18.418 59.155 1.00 46.94 872 ASP A C 1
ATOM 6546 O O . ASP A 1 872 ? -23.566 -17.563 59.894 1.00 46.94 872 ASP A O 1
ATOM 6550 N N . PRO A 1 873 ? -24.371 -19.649 59.624 1.00 50.09 873 PRO A N 1
ATOM 6551 C CA . PRO A 1 873 ? -23.843 -20.162 60.879 1.00 50.09 873 PRO A CA 1
ATOM 6552 C C . PRO A 1 873 ? -22.359 -20.549 60.724 1.00 50.09 873 PRO A C 1
ATOM 6554 O O . PRO A 1 873 ? -22.021 -21.709 60.536 1.00 50.09 873 PRO A O 1
ATOM 6557 N N . ASN A 1 874 ? -21.493 -19.539 60.819 1.00 49.75 874 ASN A N 1
ATOM 6558 C CA . ASN A 1 874 ? -20.034 -19.575 60.989 1.00 49.75 874 ASN A CA 1
ATOM 6559 C C . ASN A 1 874 ? -19.275 -20.919 60.817 1.00 49.75 874 ASN A C 1
ATOM 6561 O O . ASN A 1 874 ? -19.195 -21.755 61.715 1.00 49.75 874 ASN A O 1
ATOM 6565 N N . ASP A 1 875 ? -18.468 -21.022 59.765 1.00 53.59 875 ASP A N 1
ATOM 6566 C CA . ASP A 1 875 ? -17.386 -22.013 59.673 1.00 53.59 875 ASP A CA 1
ATOM 6567 C C . ASP A 1 875 ? -16.093 -21.600 60.420 1.00 53.59 875 ASP A C 1
ATOM 6569 O O . ASP A 1 875 ? -15.131 -22.368 60.454 1.00 53.59 875 ASP A O 1
ATOM 6573 N N . ASN A 1 876 ? -16.054 -20.426 61.076 1.00 48.06 876 ASN A N 1
ATOM 6574 C CA . ASN A 1 876 ? -14.812 -19.873 61.641 1.00 48.06 876 ASN A CA 1
ATOM 6575 C C . ASN A 1 876 ? -14.866 -19.433 63.123 1.00 48.06 876 ASN A C 1
ATOM 6577 O O . ASN A 1 876 ? -14.315 -18.404 63.515 1.00 48.06 876 ASN A O 1
ATOM 6581 N N . GLY A 1 877 ? -15.521 -20.223 63.982 1.00 49.81 877 GLY A N 1
ATOM 6582 C CA . GLY A 1 877 ? -15.158 -20.333 65.409 1.00 49.81 877 GLY A CA 1
ATOM 6583 C C . GLY A 1 877 ? -15.378 -19.125 66.340 1.00 49.81 877 GLY A C 1
ATOM 6584 O O . GLY A 1 877 ? -14.948 -19.179 67.493 1.00 49.81 877 GLY A O 1
ATOM 6585 N N . GLY A 1 878 ? -16.057 -18.056 65.913 1.00 49.53 878 GLY A N 1
ATOM 6586 C CA . GLY A 1 878 ? -16.379 -16.893 66.751 1.00 49.53 878 GLY A CA 1
ATOM 6587 C C . GLY A 1 878 ? -17.868 -16.529 66.714 1.00 49.53 878 GLY A C 1
ATOM 6588 O O . GLY A 1 878 ? -18.415 -16.358 65.637 1.00 49.53 878 GLY A O 1
ATOM 6589 N N . LEU A 1 879 ? -18.490 -16.455 67.901 1.00 51.78 879 LEU A N 1
ATOM 6590 C CA . LEU A 1 879 ? -19.824 -15.943 68.295 1.00 51.78 879 LEU A CA 1
ATOM 6591 C C . LEU A 1 879 ? -20.976 -15.886 67.255 1.00 51.78 879 LEU A C 1
ATOM 6593 O O . LEU A 1 879 ? -20.934 -15.163 66.270 1.00 51.78 879 LEU A O 1
ATOM 6597 N N . SER A 1 880 ? -22.078 -16.548 67.627 1.00 56.41 880 SER A N 1
ATOM 6598 C CA . SER A 1 880 ? -23.423 -16.624 67.030 1.00 56.41 880 SER A CA 1
ATOM 6599 C C . SER A 1 880 ? -23.851 -15.501 66.065 1.00 56.41 880 SER A C 1
ATOM 6601 O O . SER A 1 880 ? -24.138 -14.371 66.483 1.00 56.41 880 SER A O 1
ATOM 6603 N N . SER A 1 881 ? -24.030 -15.856 64.790 1.00 55.88 881 SER A N 1
ATOM 6604 C CA . SER A 1 881 ? -24.719 -15.032 63.790 1.00 55.88 881 SER A CA 1
ATOM 6605 C C . SER A 1 881 ? -26.205 -14.854 64.159 1.00 55.88 881 SER A C 1
ATOM 6607 O O . SER A 1 881 ? -26.824 -15.739 64.742 1.00 55.88 881 SER A O 1
ATOM 6609 N N . SER A 1 882 ? -26.797 -13.684 63.901 1.00 59.81 882 SER A N 1
ATOM 6610 C CA . SER A 1 882 ? -28.223 -13.428 64.185 1.00 59.81 882 SER A CA 1
ATOM 6611 C C . SER A 1 882 ? -28.790 -12.379 63.237 1.00 59.81 882 SER A C 1
ATOM 6613 O O . SER A 1 882 ? -28.122 -11.383 62.957 1.00 59.81 882 SER A O 1
ATOM 6615 N N . PHE A 1 883 ? -30.032 -12.568 62.790 1.00 70.38 883 PHE A N 1
ATOM 6616 C CA . PHE A 1 883 ? -30.764 -11.542 62.047 1.00 70.38 883 PHE A CA 1
ATOM 6617 C C . PHE A 1 883 ? -31.331 -10.518 63.038 1.00 70.38 883 PHE A C 1
ATOM 6619 O O . PHE A 1 883 ? -32.036 -10.894 63.976 1.00 70.38 883 PHE A O 1
ATOM 6626 N N . ARG A 1 884 ? -31.000 -9.231 62.868 1.00 64.38 884 ARG A N 1
ATOM 6627 C CA . ARG A 1 884 ? -31.336 -8.152 63.815 1.00 64.38 884 ARG A CA 1
ATOM 6628 C C . ARG A 1 884 ? -31.985 -6.980 63.091 1.00 64.38 884 ARG A C 1
ATOM 6630 O O . ARG A 1 884 ? -31.401 -6.446 62.154 1.00 64.38 884 ARG A O 1
ATOM 6637 N N . VAL A 1 885 ? -33.125 -6.510 63.592 1.00 67.62 885 VAL A N 1
ATOM 6638 C CA . VAL A 1 885 ? -33.713 -5.224 63.181 1.00 67.62 885 VAL A CA 1
ATOM 6639 C C . VAL A 1 885 ? -33.424 -4.194 64.265 1.00 67.62 885 VAL A C 1
ATOM 6641 O O . VAL A 1 885 ? -33.775 -4.396 65.432 1.00 67.62 885 VAL A O 1
ATOM 6644 N N . ARG A 1 886 ? -32.771 -3.092 63.884 1.00 55.34 886 ARG A N 1
ATOM 6645 C CA . ARG A 1 886 ? -32.436 -1.978 64.778 1.00 55.34 886 ARG A CA 1
ATOM 6646 C C . ARG A 1 886 ? -33.133 -0.702 64.325 1.00 55.34 886 ARG A C 1
ATOM 6648 O O . ARG A 1 886 ? -33.134 -0.402 63.137 1.00 55.34 886 ARG A O 1
ATOM 6655 N N . ILE A 1 887 ? -33.682 0.052 65.269 1.00 54.47 887 ILE A N 1
ATOM 6656 C CA . ILE A 1 887 ? -34.284 1.371 65.052 1.00 54.47 887 ILE A CA 1
ATOM 6657 C C . ILE A 1 887 ? -33.590 2.333 66.014 1.00 54.47 887 ILE A C 1
ATOM 6659 O O . ILE A 1 887 ? -33.541 2.067 67.211 1.00 54.47 887 ILE A O 1
ATOM 6663 N N . ASP A 1 888 ? -33.011 3.414 65.486 1.00 46.16 888 ASP A N 1
ATOM 6664 C CA . ASP A 1 888 ? -32.298 4.436 66.274 1.00 46.16 888 ASP A CA 1
ATOM 6665 C C . ASP A 1 888 ? -31.207 3.854 67.204 1.00 46.16 888 ASP A C 1
ATOM 6667 O O . ASP A 1 888 ? -31.089 4.174 68.383 1.00 46.16 888 ASP A O 1
ATOM 6671 N N . GLY A 1 889 ? -30.443 2.882 66.688 1.00 46.44 889 GLY A N 1
ATOM 6672 C CA . GLY A 1 889 ? -29.392 2.188 67.445 1.00 46.44 889 GLY A CA 1
ATOM 6673 C C . GLY A 1 889 ? -29.890 1.142 68.454 1.00 46.44 889 GLY A C 1
ATOM 6674 O O . GLY A 1 889 ? -29.073 0.397 68.997 1.00 46.44 889 GLY A O 1
ATOM 6675 N N . VAL A 1 890 ? -31.204 1.017 68.659 1.00 52.34 890 VAL A N 1
ATOM 6676 C CA . VAL A 1 890 ? -31.828 0.051 69.574 1.00 52.34 890 VAL A CA 1
ATOM 6677 C C . VAL A 1 890 ? -32.285 -1.185 68.807 1.00 52.34 890 VAL A C 1
ATOM 6679 O O . VAL A 1 890 ? -32.944 -1.086 67.778 1.00 52.34 890 VAL A O 1
ATOM 6682 N N . GLU A 1 891 ? -31.952 -2.374 69.302 1.00 60.94 891 GLU A N 1
ATOM 6683 C CA . GLU A 1 891 ? -32.416 -3.631 68.714 1.00 60.94 891 GLU A CA 1
ATOM 6684 C C . GLU A 1 891 ? -33.868 -3.927 69.112 1.00 60.94 891 GLU A C 1
ATOM 6686 O O . GLU A 1 891 ? -34.203 -3.999 70.294 1.00 60.94 891 GLU A O 1
ATOM 6691 N N . CYS A 1 892 ? -34.742 -4.085 68.117 1.00 66.06 892 CYS A N 1
ATOM 6692 C CA . CYS A 1 892 ? -36.181 -4.261 68.323 1.00 66.06 892 CYS A CA 1
ATOM 6693 C C . CYS A 1 892 ? -36.645 -5.704 68.080 1.00 66.06 892 CYS A C 1
ATOM 6695 O O . CYS A 1 892 ? -37.668 -6.112 68.631 1.00 66.06 892 CYS A O 1
ATOM 6697 N N . PHE A 1 893 ? -35.894 -6.473 67.290 1.00 73.06 893 PHE A N 1
ATOM 6698 C CA . PHE A 1 893 ? -36.223 -7.836 66.876 1.00 73.06 893 PHE A CA 1
ATOM 6699 C C . PHE A 1 893 ? -34.937 -8.616 66.590 1.00 73.06 893 PHE A C 1
ATOM 6701 O O . PHE A 1 893 ? -34.055 -8.099 65.894 1.00 73.06 893 PHE A O 1
ATOM 6708 N N . ARG A 1 894 ? -34.845 -9.852 67.091 1.00 73.00 894 ARG A N 1
ATOM 6709 C CA . ARG A 1 894 ? -33.764 -10.790 66.776 1.00 73.00 894 ARG A CA 1
ATOM 6710 C C . ARG A 1 894 ? -34.303 -12.200 66.560 1.00 73.00 894 ARG A C 1
ATOM 6712 O O . ARG A 1 894 ? -35.114 -12.663 67.356 1.00 73.00 894 ARG A O 1
ATOM 6719 N N . VAL A 1 895 ? -33.765 -12.882 65.552 1.00 74.06 895 VAL A N 1
ATOM 6720 C CA . VAL A 1 895 ? -33.701 -14.350 65.526 1.00 74.06 895 VAL A CA 1
ATOM 6721 C C . VAL A 1 895 ? -32.259 -14.745 65.827 1.00 74.06 895 VAL A C 1
ATOM 6723 O O . VAL A 1 895 ? -31.341 -14.296 65.133 1.00 74.06 895 VAL A O 1
ATOM 6726 N N . ASP A 1 896 ? -32.040 -15.453 66.935 1.00 66.50 896 ASP A N 1
ATOM 6727 C CA . ASP A 1 896 ? -30.695 -15.863 67.346 1.00 66.50 896 ASP A CA 1
ATOM 6728 C C . ASP A 1 896 ? -30.210 -17.118 66.599 1.00 66.50 896 ASP A C 1
ATOM 6730 O O . ASP A 1 896 ? -30.952 -17.731 65.833 1.00 66.50 896 ASP A O 1
ATOM 6734 N N . ALA A 1 897 ? -28.946 -17.498 66.809 1.00 62.81 897 ALA A N 1
ATOM 6735 C CA . ALA A 1 897 ? -28.343 -18.664 66.155 1.00 62.81 897 ALA A CA 1
ATOM 6736 C C . ALA A 1 897 ? -28.986 -20.007 66.552 1.00 62.81 897 ALA A C 1
ATOM 6738 O O . ALA A 1 897 ? -28.727 -21.012 65.899 1.00 62.81 897 ALA A O 1
ATOM 6739 N N . ALA A 1 898 ? -29.792 -20.039 67.616 1.00 63.69 898 ALA A N 1
ATOM 6740 C CA . ALA A 1 898 ? -30.551 -21.214 68.027 1.00 63.69 898 ALA A CA 1
ATOM 6741 C C . ALA A 1 898 ? -31.980 -21.217 67.444 1.00 63.69 898 ALA A C 1
ATOM 6743 O O . ALA A 1 898 ? -32.738 -22.146 67.703 1.00 63.69 898 ALA A O 1
ATOM 6744 N N . GLY A 1 899 ? -32.346 -20.208 66.642 1.00 65.69 899 GLY A N 1
ATOM 6745 C CA . GLY A 1 899 ? -33.674 -20.069 66.042 1.00 65.69 899 GLY A CA 1
ATOM 6746 C C . GLY A 1 899 ? -34.707 -19.404 66.954 1.00 65.69 899 GLY A C 1
ATOM 6747 O O . GLY A 1 899 ? -35.884 -19.347 66.596 1.00 65.69 899 GLY A O 1
ATOM 6748 N N . ASN A 1 900 ? -34.301 -18.871 68.110 1.00 69.38 900 ASN A N 1
ATOM 6749 C CA . ASN A 1 900 ? -35.231 -18.239 69.041 1.00 69.38 900 ASN A CA 1
ATOM 6750 C C . ASN A 1 900 ? -35.596 -16.829 68.580 1.00 69.38 900 ASN A C 1
ATOM 6752 O O . ASN A 1 900 ? -34.734 -16.054 68.157 1.00 69.38 900 ASN A O 1
ATOM 6756 N N . LEU A 1 901 ? -36.869 -16.468 68.746 1.00 73.69 901 LEU A N 1
ATOM 6757 C CA . LEU A 1 901 ? -37.380 -15.125 68.489 1.00 73.69 901 LEU A CA 1
ATOM 6758 C C . LEU A 1 901 ? -37.330 -14.267 69.765 1.00 73.69 901 LEU A C 1
ATOM 6760 O O . LEU A 1 901 ? -37.958 -14.601 70.771 1.00 73.69 901 LEU A O 1
ATOM 6764 N N . LEU A 1 902 ? -36.641 -13.122 69.704 1.00 70.94 902 LEU A N 1
ATOM 6765 C CA . LEU A 1 902 ? -36.571 -12.122 70.771 1.00 70.94 902 LEU A CA 1
ATOM 6766 C C . LEU A 1 902 ? -37.116 -10.773 70.288 1.00 70.94 902 LEU A C 1
ATOM 6768 O O . LEU A 1 902 ? -36.760 -10.292 69.211 1.00 70.94 902 LEU A O 1
ATOM 6772 N N . ILE A 1 903 ? -37.944 -10.125 71.114 1.00 74.56 903 ILE A N 1
ATOM 6773 C CA . ILE A 1 903 ? -38.553 -8.823 70.799 1.00 74.56 903 ILE A CA 1
ATOM 6774 C C . ILE A 1 903 ? -38.266 -7.807 71.920 1.00 74.56 903 ILE A C 1
ATOM 6776 O O . ILE A 1 903 ? -38.637 -8.012 73.081 1.00 74.56 903 ILE A O 1
ATOM 6780 N N . GLY A 1 904 ? -37.651 -6.677 71.545 1.00 63.09 904 GLY A N 1
ATOM 6781 C CA . GLY A 1 904 ? -37.597 -5.440 72.336 1.00 63.09 904 GLY A CA 1
ATOM 6782 C C . GLY A 1 904 ? -36.547 -5.314 73.453 1.00 63.09 904 GLY A C 1
ATOM 6783 O O . GLY A 1 904 ? -36.850 -4.636 74.432 1.00 63.09 904 GLY A O 1
ATOM 6784 N N . THR A 1 905 ? -35.354 -5.921 73.361 1.00 60.00 905 THR A N 1
ATOM 6785 C CA . THR A 1 905 ? -34.274 -5.710 74.357 1.00 60.00 905 THR A CA 1
ATOM 6786 C C . THR A 1 905 ? -32.857 -5.967 73.816 1.00 60.00 905 THR A C 1
ATOM 6788 O O . THR A 1 905 ? -32.686 -6.669 72.823 1.00 60.00 905 THR A O 1
ATOM 6791 N N . THR A 1 906 ? -31.839 -5.453 74.518 1.00 53.47 906 THR A N 1
ATOM 6792 C CA . THR A 1 906 ? -30.400 -5.719 74.318 1.00 53.47 906 THR A CA 1
ATOM 6793 C C . THR A 1 906 ? -29.753 -6.547 75.447 1.00 53.47 906 THR A C 1
ATOM 6795 O O . THR A 1 906 ? -28.565 -6.859 75.355 1.00 53.47 906 THR A O 1
ATOM 6798 N N . THR A 1 907 ? -30.509 -6.951 76.480 1.00 49.31 907 THR A N 1
ATOM 6799 C CA . THR A 1 907 ? -29.998 -7.684 77.659 1.00 49.31 907 THR A CA 1
ATOM 6800 C C . THR A 1 907 ? -30.737 -9.021 77.840 1.00 49.31 907 THR A C 1
ATOM 6802 O O . THR A 1 907 ? -31.969 -9.011 77.940 1.00 49.31 907 THR A O 1
ATOM 6805 N N . PRO A 1 908 ? -30.039 -10.175 77.925 1.00 43.25 908 PRO A N 1
ATOM 6806 C CA . PRO A 1 908 ? -30.662 -11.465 78.239 1.00 43.25 908 PRO A CA 1
ATOM 6807 C C . PRO A 1 908 ? -31.454 -11.394 79.556 1.00 43.25 908 PRO A C 1
ATOM 6809 O O . PRO A 1 908 ? -30.912 -10.985 80.579 1.00 43.25 908 PRO A O 1
ATOM 6812 N N . GLY A 1 909 ? -32.746 -11.745 79.514 1.00 53.75 909 GLY A N 1
ATOM 6813 C CA . GLY A 1 909 ? -33.675 -11.663 80.656 1.00 53.75 909 GLY A CA 1
ATOM 6814 C C . GLY A 1 909 ? -34.590 -10.427 80.701 1.00 53.75 909 GLY A C 1
ATOM 6815 O O . GLY A 1 909 ? -35.434 -10.341 81.586 1.00 53.75 909 GLY A O 1
ATOM 6816 N N . ALA A 1 910 ? -34.475 -9.490 79.749 1.00 54.50 910 ALA A N 1
ATOM 6817 C CA . ALA A 1 910 ? -35.307 -8.277 79.674 1.00 54.50 910 ALA A CA 1
ATOM 6818 C C . ALA A 1 910 ? -36.241 -8.219 78.440 1.00 54.50 910 ALA A C 1
ATOM 6820 O O . ALA A 1 910 ? -36.799 -7.167 78.134 1.00 54.50 910 ALA A O 1
ATOM 6821 N N . SER A 1 911 ? -36.401 -9.323 77.701 1.00 61.91 911 SER A N 1
ATOM 6822 C CA . SER A 1 911 ? -37.232 -9.383 76.483 1.00 61.91 911 SER A CA 1
ATOM 6823 C C . SER A 1 911 ? -38.716 -9.266 76.814 1.00 61.91 911 SER A C 1
ATOM 6825 O O . SER A 1 911 ? -39.156 -9.808 77.825 1.00 61.91 911 SER A O 1
ATOM 6827 N N . LYS A 1 912 ? -39.514 -8.624 75.954 1.00 66.12 912 LYS A N 1
ATOM 6828 C CA . LYS A 1 912 ? -40.977 -8.573 76.150 1.00 66.12 912 LYS A CA 1
ATOM 6829 C C . LYS A 1 912 ? -41.639 -9.944 75.949 1.00 66.12 912 LYS A C 1
ATOM 6831 O O . LYS A 1 912 ? -42.660 -10.221 76.569 1.00 66.12 912 LYS A O 1
ATOM 6836 N N . LEU A 1 913 ? -41.038 -10.790 75.112 1.00 73.75 913 LEU A N 1
ATOM 6837 C CA . LEU A 1 913 ? -41.444 -12.165 74.825 1.00 73.75 913 LEU A CA 1
ATOM 6838 C C . LEU A 1 913 ? -40.197 -12.985 74.468 1.00 73.75 913 LEU A C 1
ATOM 6840 O O . LEU A 1 913 ? -39.336 -12.487 73.735 1.00 73.75 913 LEU A O 1
ATOM 6844 N N . VAL A 1 914 ? -40.115 -14.212 74.979 1.00 70.56 914 VAL A N 1
ATOM 6845 C CA . VAL A 1 914 ? -39.126 -15.223 74.578 1.00 70.56 914 VAL A CA 1
ATOM 6846 C C . VAL A 1 914 ? -39.879 -16.474 74.143 1.00 70.56 914 VAL A C 1
ATOM 6848 O O . VAL A 1 914 ? -40.767 -16.933 74.858 1.00 70.56 914 VAL A O 1
ATOM 6851 N N . VAL A 1 915 ? -39.527 -17.021 72.983 1.00 75.81 915 VAL A N 1
ATOM 6852 C CA . VAL A 1 915 ? -39.972 -18.348 72.539 1.00 75.81 915 VAL A CA 1
ATOM 6853 C C . VAL A 1 915 ? -38.725 -19.217 72.446 1.00 75.81 915 VAL A C 1
ATOM 6855 O O . VAL A 1 915 ? -37.822 -18.875 71.685 1.00 75.81 915 VAL A O 1
ATOM 6858 N N . ASN A 1 916 ? -38.659 -20.270 73.262 1.00 69.50 916 ASN A N 1
ATOM 6859 C CA . ASN A 1 916 ? -37.504 -21.154 73.394 1.00 69.50 916 ASN A CA 1
ATOM 6860 C C . ASN A 1 916 ? -37.974 -22.612 73.387 1.00 69.50 916 ASN A C 1
ATOM 6862 O O . ASN A 1 916 ? -38.453 -23.099 74.412 1.00 69.50 916 ASN A O 1
ATOM 6866 N N . ASP A 1 917 ? -37.854 -23.257 72.226 1.00 71.31 917 ASP A N 1
ATOM 6867 C CA . ASP A 1 917 ? -38.283 -24.634 71.941 1.00 71.31 917 ASP A CA 1
ATOM 6868 C C . ASP A 1 917 ? -39.659 -24.991 72.545 1.00 71.31 917 ASP A C 1
ATOM 6870 O O . ASP A 1 917 ? -40.695 -24.533 72.058 1.00 71.31 917 ASP A O 1
ATOM 6874 N N . ASP A 1 918 ? -39.681 -25.746 73.643 1.00 78.12 918 ASP A N 1
ATOM 6875 C CA . ASP A 1 918 ? -40.885 -26.227 74.320 1.00 78.12 918 ASP A CA 1
ATOM 6876 C C . ASP A 1 918 ? -41.534 -25.203 75.275 1.00 78.12 918 ASP A C 1
ATOM 6878 O O . ASP A 1 918 ? -42.490 -25.530 75.986 1.00 78.12 918 ASP A O 1
ATOM 6882 N N . SER A 1 919 ? -41.064 -23.950 75.286 1.00 79.69 919 SER A N 1
ATOM 6883 C CA . SER A 1 919 ? -41.507 -22.917 76.228 1.00 79.69 919 SER A CA 1
ATOM 6884 C C . SER A 1 919 ? -41.747 -21.537 75.594 1.00 79.69 919 SER A C 1
ATOM 6886 O O . SER A 1 919 ? -41.058 -21.095 74.673 1.00 79.69 919 SER A O 1
ATOM 6888 N N . ILE A 1 920 ? -42.738 -20.815 76.133 1.00 82.56 920 ILE A N 1
ATOM 6889 C CA . ILE A 1 920 ? -43.002 -19.396 75.850 1.00 82.56 920 ILE A CA 1
ATOM 6890 C C . ILE A 1 920 ? -42.953 -18.637 77.176 1.00 82.56 920 ILE A C 1
ATOM 6892 O O . ILE A 1 920 ? -43.643 -19.004 78.127 1.00 82.56 920 ILE A O 1
ATOM 6896 N N . GLN A 1 921 ? -42.178 -17.556 77.233 1.00 81.25 921 GLN A N 1
ATOM 6897 C CA . GLN A 1 921 ? -41.985 -16.759 78.440 1.00 81.25 921 GLN A CA 1
ATOM 6898 C C . GLN A 1 921 ? -42.387 -15.294 78.222 1.00 81.25 921 GLN A C 1
ATOM 6900 O O . GLN A 1 921 ? -41.865 -14.606 77.342 1.00 81.25 921 GLN A O 1
ATOM 6905 N N . ILE A 1 922 ? -43.290 -14.801 79.076 1.00 84.81 922 ILE A N 1
ATOM 6906 C CA . ILE A 1 922 ? -43.600 -13.373 79.238 1.00 84.81 922 ILE A CA 1
ATOM 6907 C C . ILE A 1 922 ? -42.834 -12.892 80.473 1.00 84.81 922 ILE A C 1
ATOM 6909 O O . ILE A 1 922 ? -43.195 -13.244 81.593 1.00 84.81 922 ILE A O 1
ATOM 6913 N N . ASN A 1 923 ? -41.761 -12.120 80.290 1.00 75.94 923 ASN A N 1
ATOM 6914 C CA . ASN A 1 923 ? -40.802 -11.868 81.377 1.00 75.94 923 ASN A CA 1
ATOM 6915 C C . ASN A 1 923 ? -41.320 -10.949 82.491 1.00 75.94 923 ASN A C 1
ATOM 6917 O O . ASN A 1 923 ? -40.866 -11.058 83.627 1.00 75.94 923 ASN A O 1
ATOM 6921 N N . SER A 1 924 ? -42.246 -10.036 82.190 1.00 82.69 924 SER A N 1
ATOM 6922 C CA . SER A 1 924 ? -42.859 -9.171 83.203 1.00 82.69 924 SER A CA 1
ATOM 6923 C C . SER A 1 924 ? -44.245 -9.707 83.575 1.00 82.69 924 SER A C 1
ATOM 6925 O O . SER A 1 924 ? -45.142 -9.645 82.731 1.00 82.69 924 SER A O 1
ATOM 6927 N N . PRO A 1 925 ? -44.444 -10.228 84.802 1.00 84.81 925 PRO A N 1
ATOM 6928 C CA . PRO A 1 925 ? -45.753 -10.693 85.243 1.00 84.81 925 PRO A CA 1
ATOM 6929 C C . PRO A 1 925 ? -46.733 -9.518 85.358 1.00 84.81 925 PRO A C 1
ATOM 6931 O O . PRO A 1 925 ? -46.354 -8.390 85.684 1.00 84.81 925 PRO A O 1
ATOM 6934 N N . LYS A 1 926 ? -48.014 -9.793 85.113 1.00 87.75 926 LYS A N 1
ATOM 6935 C CA . LYS A 1 926 ? -49.127 -8.855 85.304 1.00 87.75 926 LYS A CA 1
ATOM 6936 C C . LYS A 1 926 ? -50.230 -9.613 86.034 1.00 87.75 926 LYS A C 1
ATOM 6938 O O . LYS A 1 926 ? -50.806 -10.543 85.482 1.00 87.75 926 LYS A O 1
ATOM 6943 N N . THR A 1 927 ? -50.542 -9.194 87.255 1.00 92.62 927 THR A N 1
ATOM 6944 C CA . THR A 1 927 ? -51.682 -9.714 88.020 1.00 92.62 927 THR A CA 1
ATOM 6945 C C . THR A 1 927 ? -52.865 -8.765 87.858 1.00 92.62 927 THR A C 1
ATOM 6947 O O . THR A 1 927 ? -52.812 -7.659 88.399 1.00 92.62 927 THR A O 1
ATOM 6950 N N . PRO A 1 928 ? -53.943 -9.149 87.153 1.00 92.12 928 PRO A N 1
ATOM 6951 C CA . PRO A 1 928 ? -55.191 -8.399 87.187 1.00 92.12 928 PRO A CA 1
ATOM 6952 C C . PRO A 1 928 ? -55.713 -8.312 88.625 1.00 92.12 928 PRO A C 1
ATOM 6954 O O . PRO A 1 928 ? -55.918 -9.335 89.283 1.00 92.12 928 PRO A O 1
ATOM 6957 N N . ALA A 1 929 ? -55.966 -7.100 89.118 1.00 90.25 929 ALA A N 1
ATOM 6958 C CA . ALA A 1 929 ? -56.433 -6.882 90.490 1.00 90.25 929 ALA A CA 1
ATOM 6959 C C . ALA A 1 929 ? -57.848 -7.446 90.729 1.00 90.25 929 ALA A C 1
ATOM 6961 O O . ALA A 1 929 ? -58.246 -7.710 91.864 1.00 90.25 929 ALA A O 1
ATOM 6962 N N . SER A 1 930 ? -58.627 -7.632 89.659 1.00 91.44 930 SER A N 1
ATOM 6963 C CA . SER A 1 930 ? -59.961 -8.230 89.693 1.00 91.44 930 SER A CA 1
ATOM 6964 C C . SER A 1 930 ? -60.319 -8.876 88.352 1.00 91.44 930 SER A C 1
ATOM 6966 O O . SER A 1 930 ? -59.695 -8.603 87.327 1.00 91.44 930 SER A O 1
ATOM 6968 N N . ALA A 1 931 ? -61.391 -9.678 88.333 1.00 92.44 931 ALA A N 1
ATOM 6969 C CA . ALA A 1 931 ? -61.958 -10.211 87.090 1.00 92.44 931 ALA A CA 1
ATOM 6970 C C . ALA A 1 931 ? -62.444 -9.109 86.124 1.00 92.44 931 ALA A C 1
ATOM 6972 O O . ALA A 1 931 ? -62.703 -9.405 84.962 1.00 92.44 931 ALA A O 1
ATOM 6973 N N . THR A 1 932 ? -62.557 -7.862 86.595 1.00 92.62 932 THR A N 1
ATOM 6974 C CA . THR A 1 932 ? -62.981 -6.693 85.816 1.00 92.62 932 THR A CA 1
ATOM 6975 C C . THR A 1 932 ? -61.862 -5.681 85.547 1.00 92.62 932 THR A C 1
ATOM 6977 O O . THR A 1 932 ? -62.137 -4.554 85.142 1.00 92.62 932 THR A O 1
ATOM 6980 N N . ASP A 1 933 ? -60.608 -6.028 85.852 1.00 95.75 933 ASP A N 1
ATOM 6981 C CA . ASP A 1 933 ? -59.476 -5.112 85.688 1.00 95.75 933 ASP A CA 1
ATOM 6982 C C . ASP A 1 933 ? -59.198 -4.797 84.210 1.00 95.75 933 ASP A C 1
ATOM 6984 O O . ASP A 1 933 ? -59.568 -5.568 83.321 1.00 95.75 933 ASP A O 1
ATOM 6988 N N . ALA A 1 934 ? -58.534 -3.674 83.938 1.00 93.19 934 ALA A N 1
ATOM 6989 C CA . ALA A 1 934 ? -58.300 -3.207 82.578 1.00 93.19 934 ALA A CA 1
ATOM 6990 C C . ALA A 1 934 ? -57.493 -4.227 81.750 1.00 93.19 934 ALA A C 1
ATOM 6992 O O . ALA A 1 934 ? -56.371 -4.612 82.101 1.00 93.19 934 ALA A O 1
ATOM 6993 N N . GLY A 1 935 ? -58.062 -4.661 80.626 1.00 88.62 935 GLY A N 1
ATOM 6994 C CA . GLY A 1 935 ? -57.446 -5.661 79.757 1.00 88.62 935 GLY A CA 1
ATOM 6995 C C . GLY A 1 935 ? -58.108 -5.748 78.391 1.00 88.62 935 GLY A C 1
ATOM 6996 O O . GLY A 1 935 ? -59.314 -5.530 78.258 1.00 88.62 935 GLY A O 1
ATOM 6997 N N . ALA A 1 936 ? -57.329 -6.098 77.372 1.00 93.38 936 ALA A N 1
ATOM 6998 C CA . ALA A 1 936 ? -57.841 -6.321 76.021 1.00 93.38 936 ALA A CA 1
ATOM 6999 C C . ALA A 1 936 ? -58.219 -7.795 75.819 1.00 93.38 936 ALA A C 1
ATOM 7001 O O . ALA A 1 936 ? -57.515 -8.678 76.298 1.00 93.38 936 ALA A O 1
ATOM 7002 N N . THR A 1 937 ? -59.309 -8.087 75.102 1.00 91.75 937 THR A N 1
ATOM 7003 C CA . THR A 1 937 ? -59.673 -9.474 74.756 1.00 91.75 937 THR A CA 1
ATOM 7004 C C . THR A 1 937 ? -58.487 -10.203 74.117 1.00 91.75 937 THR A C 1
ATOM 7006 O O . THR A 1 937 ? -57.899 -9.699 73.165 1.00 91.75 937 THR A O 1
ATOM 7009 N N . GLY A 1 938 ? -58.156 -11.393 74.618 1.00 88.00 938 GLY A N 1
ATOM 7010 C CA . GLY A 1 938 ? -57.026 -12.211 74.175 1.00 88.00 938 GLY A CA 1
ATOM 7011 C C . GLY A 1 938 ? -55.718 -11.961 74.930 1.00 88.00 938 GLY A C 1
ATOM 7012 O O . GLY A 1 938 ? -54.773 -12.722 74.749 1.00 88.00 938 GLY A O 1
ATOM 7013 N N . GLU A 1 939 ? -55.645 -10.943 75.791 1.00 91.50 939 GLU A N 1
ATOM 7014 C CA . GLU A 1 939 ? -54.459 -10.679 76.608 1.00 91.50 939 GLU A CA 1
ATOM 7015 C C . GLU A 1 939 ? -54.234 -11.811 77.625 1.00 91.50 939 GLU A C 1
ATOM 7017 O O . GLU A 1 939 ? -55.155 -12.188 78.358 1.00 91.50 939 GLU A O 1
ATOM 7022 N N . ILE A 1 940 ? -53.011 -12.351 77.661 1.00 90.94 940 ILE A N 1
ATOM 7023 C CA . ILE A 1 940 ? -52.583 -13.398 78.595 1.00 90.94 940 ILE A CA 1
ATOM 7024 C C . ILE A 1 940 ? -51.579 -12.796 79.570 1.00 90.94 940 ILE A C 1
ATOM 7026 O O . ILE A 1 940 ? -50.634 -12.121 79.166 1.00 90.94 940 ILE A O 1
ATOM 7030 N N . ALA A 1 941 ? -51.779 -13.065 80.852 1.00 91.94 941 ALA A N 1
ATOM 7031 C CA . ALA A 1 941 ? -50.894 -12.629 81.916 1.00 91.94 941 ALA A CA 1
ATOM 7032 C C . ALA A 1 941 ? -50.720 -13.743 82.953 1.00 91.94 941 ALA A C 1
ATOM 7034 O O . ALA A 1 941 ? -51.459 -14.727 82.946 1.00 91.94 941 ALA A O 1
ATOM 7035 N N . TRP A 1 942 ? -49.740 -13.615 83.839 1.00 92.62 942 TRP A N 1
ATOM 7036 C CA . TRP A 1 942 ? -49.463 -14.628 84.852 1.00 92.62 942 TRP A CA 1
ATOM 7037 C C . TRP A 1 942 ? -48.911 -14.002 86.132 1.00 92.62 942 TRP A C 1
ATOM 7039 O O . TRP A 1 942 ? -48.369 -12.892 86.107 1.00 92.62 942 TRP A O 1
ATOM 7049 N N . ASP A 1 943 ? -49.057 -14.739 87.231 1.00 92.12 943 ASP A N 1
ATOM 7050 C CA . ASP A 1 943 ? -48.378 -14.512 88.504 1.00 92.12 943 ASP A CA 1
ATOM 7051 C C . ASP A 1 943 ? -47.993 -15.840 89.170 1.00 92.12 943 ASP A C 1
ATOM 7053 O O . ASP A 1 943 ? -48.138 -16.909 88.579 1.00 92.12 943 ASP A O 1
ATOM 7057 N N . GLU A 1 944 ? -47.498 -15.785 90.407 1.00 91.69 944 GLU A N 1
ATOM 7058 C CA . GLU A 1 944 ? -47.045 -16.967 91.152 1.00 91.69 944 GLU A CA 1
ATOM 7059 C C . GLU A 1 944 ? -48.136 -18.033 91.368 1.00 91.69 944 GLU A C 1
ATOM 7061 O O . GLU A 1 944 ? -47.819 -19.177 91.678 1.00 91.69 944 GLU A O 1
ATOM 7066 N N . SER A 1 945 ? -49.417 -17.676 91.248 1.00 92.25 945 SER A N 1
ATOM 7067 C CA . SER A 1 945 ? -50.554 -18.526 91.615 1.00 92.25 945 SER A CA 1
ATOM 7068 C C . SER A 1 945 ? -51.531 -18.800 90.474 1.00 92.25 945 SER A C 1
ATOM 7070 O O . SER A 1 945 ? -52.322 -19.737 90.580 1.00 92.25 945 SER A O 1
ATOM 7072 N N . TYR A 1 946 ? -51.537 -18.001 89.406 1.00 92.94 946 TYR A N 1
ATOM 7073 C CA . TYR A 1 946 ? -52.530 -18.103 88.341 1.00 92.94 946 TYR A CA 1
ATOM 7074 C C . TYR A 1 946 ? -51.986 -17.710 86.962 1.00 92.94 946 TYR A C 1
ATOM 7076 O O . TYR A 1 946 ? -51.179 -16.793 86.819 1.00 92.94 946 TYR A O 1
ATOM 7084 N N . ILE A 1 947 ? -52.541 -18.341 85.924 1.00 94.50 947 ILE A N 1
ATOM 7085 C CA . ILE A 1 947 ? -52.544 -17.803 84.555 1.00 94.50 947 ILE A CA 1
ATOM 7086 C C . ILE A 1 947 ? -53.878 -17.097 84.328 1.00 94.50 947 ILE A C 1
ATOM 7088 O O . ILE A 1 947 ? -54.933 -17.651 84.642 1.00 94.50 947 ILE A O 1
ATOM 7092 N N . TYR A 1 948 ? -53.841 -15.899 83.755 1.00 94.88 948 TYR A N 1
ATOM 7093 C CA . TYR A 1 948 ? -54.991 -15.056 83.448 1.00 94.88 948 TYR A CA 1
ATOM 7094 C C . TYR A 1 948 ? -55.164 -14.911 81.936 1.00 94.88 948 TYR A C 1
ATOM 7096 O O . TYR A 1 948 ? -54.194 -14.706 81.213 1.00 94.88 948 TYR A O 1
ATOM 7104 N N . VAL A 1 949 ? -56.410 -14.956 81.465 1.00 95.56 949 VAL A N 1
ATOM 7105 C CA . VAL A 1 949 ? -56.789 -14.676 80.076 1.00 95.56 949 VAL A CA 1
ATOM 7106 C C . VAL A 1 949 ? -57.972 -13.718 80.069 1.00 95.56 949 VAL A C 1
ATOM 7108 O O . VAL A 1 949 ? -59.020 -13.996 80.659 1.00 95.56 949 VAL A O 1
ATOM 7111 N N . CYS A 1 950 ? -57.825 -12.588 79.391 1.00 94.12 950 CYS A N 1
ATOM 7112 C CA . CYS A 1 950 ? -58.903 -11.633 79.197 1.00 94.12 950 CYS A CA 1
ATOM 7113 C C . CYS A 1 950 ? -59.832 -12.140 78.080 1.00 94.12 950 CYS A C 1
ATOM 7115 O O . CYS A 1 950 ? -59.453 -12.211 76.917 1.00 94.12 950 CYS A O 1
ATOM 7117 N N . THR A 1 951 ? -61.049 -12.559 78.417 1.00 94.88 951 THR A N 1
ATOM 7118 C CA . THR A 1 951 ? -61.997 -13.208 77.484 1.00 94.88 951 THR A CA 1
ATOM 7119 C C . THR A 1 951 ? -62.962 -12.240 76.790 1.00 94.88 951 THR A C 1
ATOM 7121 O O . THR A 1 951 ? -63.586 -12.601 75.797 1.00 94.88 951 THR A O 1
ATOM 7124 N N . ALA A 1 952 ? -63.067 -11.012 77.292 1.00 92.38 952 ALA A N 1
ATOM 7125 C CA . ALA A 1 952 ? -63.756 -9.859 76.706 1.00 92.38 952 ALA A CA 1
ATOM 7126 C C . ALA A 1 952 ? -63.112 -8.586 77.297 1.00 92.38 952 ALA A C 1
ATOM 7128 O O . ALA A 1 952 ? -62.395 -8.729 78.289 1.00 92.38 952 ALA A O 1
ATOM 7129 N N . PRO A 1 953 ? -63.338 -7.361 76.773 1.00 95.19 953 PRO A N 1
ATOM 7130 C CA . PRO A 1 953 ? -62.721 -6.161 77.334 1.00 95.19 953 PRO A CA 1
ATOM 7131 C C . PRO A 1 953 ? -62.959 -6.077 78.841 1.00 95.19 953 PRO A C 1
ATOM 7133 O O . PRO A 1 953 ? -64.095 -6.196 79.307 1.00 95.19 953 PRO A O 1
ATOM 7136 N N . ASN A 1 954 ? -61.872 -5.929 79.592 1.00 94.50 954 ASN A N 1
ATOM 7137 C CA . ASN A 1 954 ? -61.868 -5.895 81.050 1.00 94.50 954 ASN A CA 1
ATOM 7138 C C . ASN A 1 954 ? -62.577 -7.103 81.692 1.00 94.50 954 ASN A C 1
ATOM 7140 O O . ASN A 1 954 ? -63.275 -6.941 82.682 1.00 94.50 954 ASN A O 1
ATOM 7144 N N . THR A 1 955 ? -62.498 -8.300 81.102 1.00 94.88 955 THR A N 1
ATOM 7145 C CA . THR A 1 955 ? -63.145 -9.517 81.623 1.00 94.88 955 THR A CA 1
ATOM 7146 C C . THR A 1 955 ? -62.142 -10.660 81.694 1.00 94.88 955 THR A C 1
ATOM 7148 O O . THR A 1 955 ? -61.954 -11.411 80.734 1.00 94.88 955 THR A O 1
ATOM 7151 N N . TRP A 1 956 ? -61.515 -10.830 82.851 1.00 95.25 956 TRP A N 1
ATOM 7152 C CA . TRP A 1 956 ? -60.475 -11.825 83.086 1.00 95.25 956 TRP A CA 1
ATOM 7153 C C . TRP A 1 956 ? -61.035 -13.142 83.614 1.00 95.25 956 TRP A C 1
ATOM 7155 O O . TRP A 1 956 ? -61.823 -13.185 84.561 1.00 95.25 956 TRP A O 1
ATOM 7165 N N . ARG A 1 957 ? -60.563 -14.243 83.034 1.00 94.69 957 ARG A N 1
ATOM 7166 C CA . ARG A 1 957 ? -60.651 -15.586 83.612 1.00 94.69 957 ARG A CA 1
ATOM 7167 C C . ARG A 1 957 ? -59.264 -16.032 84.037 1.00 94.69 957 ARG A C 1
ATOM 7169 O O . ARG A 1 957 ? -58.281 -15.602 83.447 1.00 94.69 957 ARG A O 1
ATOM 7176 N N . ARG A 1 958 ? -59.185 -16.889 85.053 1.00 95.25 958 ARG A N 1
ATOM 7177 C CA . ARG A 1 958 ? -57.908 -17.402 85.554 1.00 95.25 958 ARG A CA 1
ATOM 7178 C C . ARG A 1 958 ? -57.945 -18.901 85.809 1.00 95.25 958 ARG A C 1
ATOM 7180 O O . ARG A 1 958 ? -58.993 -19.425 86.185 1.00 95.25 958 ARG A O 1
ATOM 7187 N N . ALA A 1 959 ? -56.805 -19.556 85.647 1.00 94.88 959 ALA A N 1
ATOM 7188 C CA . ALA A 1 959 ? -56.566 -20.942 86.028 1.00 94.88 959 ALA A CA 1
ATOM 7189 C C . ALA A 1 959 ? -55.526 -20.968 87.152 1.00 94.88 959 ALA A C 1
ATOM 7191 O O . ALA A 1 959 ? -54.510 -20.286 87.050 1.00 94.88 959 ALA A O 1
ATOM 7192 N N . ALA A 1 960 ? -55.804 -21.703 88.231 1.00 92.50 960 ALA A N 1
ATOM 7193 C CA . ALA A 1 960 ? -54.870 -21.841 89.346 1.00 92.50 960 ALA A CA 1
ATOM 7194 C C . ALA A 1 960 ? -53.653 -22.675 88.929 1.00 92.50 960 ALA A C 1
ATOM 7196 O O . ALA A 1 960 ? -53.806 -23.708 88.277 1.00 92.50 960 ALA A O 1
ATOM 7197 N N . LEU A 1 961 ? -52.469 -22.233 89.336 1.00 91.12 961 LEU A N 1
ATOM 7198 C CA . LEU A 1 961 ? -51.219 -22.966 89.224 1.00 91.12 961 LEU A CA 1
ATOM 7199 C C . LEU A 1 961 ? -51.020 -23.768 90.513 1.00 91.12 961 LEU A C 1
ATOM 7201 O O . LEU A 1 961 ? -50.945 -23.206 91.603 1.00 91.12 961 LEU A O 1
ATOM 7205 N N . SER A 1 962 ? -50.967 -25.091 90.399 1.00 83.81 962 SER A N 1
ATOM 7206 C CA . SER A 1 962 ? -50.545 -25.985 91.480 1.00 83.81 962 SER A CA 1
ATOM 7207 C C . SER A 1 962 ? -49.136 -26.493 91.195 1.00 83.81 962 SER A C 1
ATOM 7209 O O . SER A 1 962 ? -48.751 -26.622 90.034 1.00 83.81 962 SER A O 1
ATOM 7211 N N . THR A 1 963 ? -48.371 -26.820 92.235 1.00 81.81 963 THR A N 1
ATOM 7212 C CA . THR A 1 963 ? -47.095 -27.530 92.064 1.00 81.81 963 THR A CA 1
ATOM 7213 C C . THR A 1 963 ? -47.352 -28.888 91.406 1.00 81.81 963 THR A C 1
ATOM 7215 O O . THR A 1 963 ? -48.325 -29.551 91.777 1.00 81.81 963 THR A O 1
ATOM 7218 N N . TRP A 1 964 ? -46.513 -29.280 90.445 1.00 64.69 964 TRP A N 1
ATOM 7219 C CA . TRP A 1 964 ? -46.528 -30.634 89.883 1.00 64.69 964 TRP A CA 1
ATOM 7220 C C . TRP A 1 964 ? -45.773 -31.611 90.786 1.00 64.69 964 TRP A C 1
ATOM 7222 O O . TRP A 1 964 ? -44.755 -31.181 91.383 1.00 64.69 964 TRP A O 1
#

Mean predicted aligned error: 19.32 Å

Sequence (964 aa):
MTLPYPLPRETRSTGPQAFDGVSVTFGPFAFRIFDTADVIVQVKHSGDAEWSDTEAVTVSKEDPDEAYDYCTVTFDAVHPATSQYQVLARRLHERSMALSRGNGLSLPELEKETTKQGTILQELRRDLTTALFGFFRTLRSPFGELLTPIPPAADRAEKVLGFDASGQPVAMVPGTADAQAVADTYPRRNAGNTAWVAKTPAEVRVDIGALSSAGGAVTTANLASDYDTLADAIAAPVPAAQNFVRTAGYAAVGDGGGALYKRGVSLTTGGFQSADGAFWDLAEDERTPQMFGAAGVGSNDDSAALADWLSTGGALFMPPGIYKCKGLSVFDIPADTTIRGVRGASIWDFSDRTGQSDDVAKFLVGALGSVGTDVYVTADVDAGSVAVSINTSSFSEGDLVILHSDDQYIDTSGPNGAKYGEYAIVDEIIDSSQMRLNVPMQETYTVSANARICKVEAIRGIVIDGITFIGQGRLGDGDDGGDRGLGFTYCRDVTVSNCDFIDIDQEQLTFRSCYNFLAENTYHYHSKYFSPSGTPGSDHPYELATRGTVQYQIRTSDCCAHGTIRGCVGDGGRHFFNTGTSYFDLDGVLPKTNGGMFGISRHVKIIDCSSKNTWHANYSTHNDADLVDFINCKALGSGIAGFNPRSSRIRLIGCQTNDAPQGFYLSGNPRNIEIVGCRAENVQGYIYALPVSGHDVEDIVIRDNNFYAATDGGITISLQGGTQTGVIDILNNNLQDTKTTGNGAPIRVLGAAANVNIIGNFSDGTDGGFHARIESDISKVTVIGNHFCNGIRPLTILSGVGTGLVYNNTQYNNTTSTLWSNAATVKAGANNEGDFGVSGPVANFYLRDTDDPNEAFTRIYSYSGTFIIDVDPNDNGGLSSSFRVRIDGVECFRVDAAGNLLIGTTTPGASKLVVNDDSIQINSPKTPASATDAGATGEIAWDESYIYVCTAPNTWRRAALSTW